Protein 2BHV (pdb70)

GO terms:
  GO:0005515 protein binding (F, IPI)

Secondary structure (DSSP, 8-state):
-GGGGEE-TT--EEEEESS-EESSS-EEEEEEE-S-EE-SSSS-EEE-TT-EEEEEEEE---TTS--EEEEEEEEE-TT--EEESS---HHHHHHHHHHHHHHHS-S-SEEEEES---EE------STHHHHHHH-SS-BHHHHHHHHHHHHHHS----EE-TT-EEEEEESSEEE-PPPBTTEEE-EEE-/--GGGGEE-TT--EEEEESS-EESSS-EEEEEEE-S-EE-SSSS-EEE-TT-EEEEEEEE---SSS--EEEEEEEEE-TT--EEESS-----THHHHHHHHHHHHHSSS-SEEEEES---EEEE----HHHHHHHT-TT-BHHHHHHHHHHHHTTSPPEEEE-TT-EEEEEESSEEE-PPPBTTEEE-EEE-/-GGGGEE-TT--EEEEESS-EESSS-EEEEEEE-S-EE-SSSS-EEE-TT-EEEEEEEE---SS---EEEEEEEEE-TT--EEESS---HHHHHHHHHHHHHHTS-S-SEEEEES---EEE--HHHHHHHHT-TT-BHHHHHHHHHHHHHHSPPPEEE-TT-EEEEEESS-EE-PPPBTTEEE-EE--/--GGGEE-TT--EEEEESS-EESSS-EEEEEEE-S-EE-SSSS-EEE-TT-EEEEEEEEEESSSSEEEEEEEEEEE-TT--EEES----HHHHHHHHHHHHHHTS-S-SEEEEES---EEE--HHHHHHHHHH-TT-BHHHHHHHHHHHHTTS---EEE-TT-EEEEEESSEEE-PPPBTTEEE-EEE-/-GGGGEE-TT--EEEEESS-EESSS-EEEEEEE-S-EE-SSSS-EEE-TT-EEEEEEEEEESSSSEEEEEEEEEEE-TT--EEESS----SHHHHHHHHHHTS-S-SEEEEES---EEEE-----HHHHHHHHT-TT-BHHHHHHHHHHHTTTS--EEEE-TT-EEEEEESSEEE-PPPBTTEEE-EEE-/-GGGGEE-TT--EEEEESS-EESSS-EEEEEEE-S-EE-SSSS-EEE-TT-EEEEEEEE--SSS---EEEEEEEEE-TT--EEESS----HHHHHHHHHHHHHHHSSS-SEEEEES---EEE--HHHHHHHT-TT-BHHHHHHHHHHHHTTSPPPEEE-TT-EEEEEESSEEE-PPPBTTEEE-EEE-

Structure (mmCIF, N/CA/C/O backbone):
data_2BHV
#
_entry.id   2BHV
#
_cell.length_a   69.735
_cell.length_b   139.411
_cell.length_c   168.442
_cell.angle_alpha   90.00
_cell.angle_beta   90.00
_cell.angle_gamma   90.00
#
_symmetry.space_group_name_H-M   'P 21 21 21'
#
loop_
_atom_site.group_PDB
_atom_site.id
_atom_site.type_symbol
_atom_site.label_atom_id
_atom_site.label_alt_id
_atom_site.label_comp_id
_atom_site.label_asym_id
_atom_site.label_entity_id
_atom_site.label_seq_id
_atom_site.pdbx_PDB_ins_code
_atom_site.Cartn_x
_atom_site.Cartn_y
_atom_site.Cartn_z
_atom_site.occupancy
_atom_site.B_iso_or_equiv
_atom_site.auth_seq_id
_atom_site.auth_comp_id
_atom_site.auth_asym_id
_atom_site.auth_atom_id
_atom_site.pdbx_PDB_model_num
ATOM 1 N N . ASN A 1 36 ? -36.534 112.682 7.329 1.00 47.51 166 ASN A N 1
ATOM 2 C CA . ASN A 1 36 ? -37.534 112.029 8.212 1.00 47.37 166 ASN A CA 1
ATOM 3 C C . ASN A 1 36 ? -36.993 110.697 8.773 1.00 47.47 166 ASN A C 1
ATOM 4 O O . ASN A 1 36 ? -36.228 110.706 9.751 1.00 47.43 166 ASN A O 1
ATOM 6 N N . LYS A 1 37 ? -37.370 109.565 8.163 1.00 47.05 167 LYS A N 1
ATOM 7 C CA . LYS A 1 37 ? -37.147 108.255 8.802 1.00 46.94 167 LYS A CA 1
ATOM 8 C C . LYS A 1 37 ? -35.661 107.919 9.045 1.00 46.98 167 LYS A C 1
ATOM 9 O O . LYS A 1 37 ? -35.296 107.479 10.140 1.00 46.98 167 LYS A O 1
ATOM 11 N N . LEU A 1 38 ? -34.816 108.154 8.037 1.00 47.02 168 LEU A N 1
ATOM 12 C CA . LEU A 1 38 ? -33.388 107.811 8.101 1.00 47.06 168 LEU A CA 1
ATOM 13 C C . LEU A 1 38 ? -32.601 108.525 9.234 1.00 47.21 168 LEU A C 1
ATOM 14 O O . LEU A 1 38 ? -31.479 108.126 9.570 1.00 47.41 168 LEU A O 1
ATOM 16 N N . LEU A 1 39 ? -33.202 109.561 9.824 1.00 47.31 169 LEU A N 1
ATOM 17 C CA . LEU A 1 39 ? -32.617 110.300 10.953 1.00 46.90 169 LEU A CA 1
ATOM 18 C C . LEU A 1 39 ? -32.593 109.451 12.224 1.00 46.75 169 LEU A C 1
ATOM 19 O O . LEU A 1 39 ? -31.890 109.762 13.179 1.00 46.94 169 LEU A O 1
ATOM 24 N N . ARG A 1 40 ? -33.368 108.375 12.236 1.00 46.47 170 ARG A N 1
ATOM 25 C CA . ARG A 1 40 ? -33.421 107.490 13.394 1.00 46.53 170 ARG A CA 1
ATOM 26 C C . ARG A 1 40 ? -33.467 106.024 12.962 1.00 46.56 170 ARG A C 1
ATOM 27 O O . ARG A 1 40 ? -34.260 105.225 13.469 1.00 46.54 170 ARG A O 1
ATOM 35 N N . THR A 1 41 ? -32.588 105.682 12.031 1.00 46.59 171 THR A N 1
ATOM 36 C CA . THR A 1 41 ? -32.529 104.339 11.492 1.00 46.65 171 THR A CA 1
ATOM 37 C C . THR A 1 41 ? -31.105 103.815 11.558 1.00 46.68 171 THR A C 1
ATOM 38 O O . THR A 1 41 ? -30.148 104.569 11.380 1.00 46.88 171 THR A O 1
ATOM 42 N N . ILE A 1 42 ? -30.972 102.523 11.827 1.00 46.50 172 ILE A N 1
ATOM 43 C CA . ILE A 1 42 ? -29.697 101.865 11.671 1.00 46.45 172 ILE A CA 1
ATOM 44 C C . ILE A 1 42 ? -29.767 101.052 10.396 1.00 46.55 172 ILE A C 1
ATOM 45 O O . ILE A 1 42 ? -30.698 100.275 10.200 1.00 46.63 172 ILE A O 1
ATOM 50 N N . THR A 1 43 ? -28.794 101.258 9.517 1.00 46.61 173 THR A N 1
ATOM 51 C CA . THR A 1 43 ? -28.750 100.555 8.249 1.00 46.75 173 THR A CA 1
ATOM 52 C C . THR A 1 43 ? -28.457 99.077 8.455 1.00 46.80 173 THR A C 1
ATOM 53 O O . THR A 1 43 ? -27.645 98.701 9.314 1.00 46.86 173 THR A O 1
ATOM 57 N N . ALA A 1 44 ? -29.118 98.244 7.661 1.00 46.73 174 ALA A N 1
ATOM 58 C CA . ALA A 1 44 ? -28.763 96.834 7.550 1.00 46.82 174 ALA A CA 1
ATOM 59 C C . ALA A 1 44 ? -27.236 96.638 7.494 1.00 46.94 174 ALA A C 1
ATOM 60 O O . ALA A 1 44 ? -26.515 97.397 6.832 1.00 46.98 174 ALA A O 1
ATOM 62 N N . ASP A 1 45 ? -26.762 95.632 8.222 1.00 47.11 175 ASP A N 1
ATOM 63 C CA . ASP A 1 45 ? -25.346 95.285 8.273 1.00 47.50 175 ASP A CA 1
ATOM 64 C C . ASP A 1 45 ? -24.427 96.384 8.822 1.00 47.51 175 ASP A C 1
ATOM 65 O O . ASP A 1 45 ? -23.222 96.400 8.525 1.00 47.76 175 ASP A O 1
ATOM 70 N N . LYS A 1 46 ? -24.979 97.299 9.618 1.00 47.12 176 LYS A N 1
ATOM 71 C CA . LYS A 1 46 ? -24.130 98.070 10.505 1.00 46.96 176 LYS A CA 1
ATOM 72 C C . LYS A 1 46 ? -23.506 97.035 11.427 1.00 46.89 176 LYS A C 1
ATOM 73 O O . LYS A 1 46 ? -24.139 96.025 11.753 1.00 46.95 176 LYS A O 1
ATOM 79 N N . MET A 1 47 ? -22.259 97.259 11.819 1.00 46.69 177 MET A N 1
ATOM 80 C CA . MET A 1 47 ? -21.596 96.340 12.713 1.00 46.31 177 MET A CA 1
ATOM 81 C C . MET A 1 47 ? -21.571 96.990 14.066 1.00 46.19 177 MET A C 1
ATOM 82 O O . MET A 1 47 ? -20.805 97.923 14.281 1.00 46.41 177 MET A O 1
ATOM 87 N N . ILE A 1 48 ? -22.426 96.521 14.971 1.00 45.98 178 ILE A N 1
ATOM 88 C CA . ILE A 1 48 ? -22.432 97.008 16.347 1.00 45.66 178 ILE A CA 1
ATOM 89 C C . ILE A 1 48 ? -21.471 96.163 17.183 1.00 45.62 178 ILE A C 1
ATOM 90 O O . ILE A 1 48 ? -21.778 95.027 17.535 1.00 45.74 178 ILE A O 1
ATOM 95 N N . PRO A 1 49 ? -20.297 96.715 17.498 1.00 45.44 179 PRO A N 1
ATOM 96 C CA . PRO A 1 49 ? -19.326 95.939 18.243 1.00 45.38 179 PRO A CA 1
ATOM 97 C C . PRO A 1 49 ? -19.715 95.816 19.719 1.00 45.18 179 PRO A C 1
ATOM 98 O O . PRO A 1 49 ? -20.110 96.794 20.352 1.00 45.08 179 PRO A O 1
ATOM 102 N N . ALA A 1 50 ? -19.616 94.608 20.249 1.00 45.20 180 ALA A N 1
ATOM 103 C CA . ALA A 1 50 ? -19.957 94.355 21.634 1.00 45.25 180 ALA A CA 1
ATOM 104 C C . ALA A 1 50 ? -19.090 93.233 22.179 1.00 45.38 180 ALA A C 1
ATOM 105 O O . ALA A 1 50 ? -18.534 92.434 21.422 1.00 45.59 180 ALA A O 1
ATOM 107 N N . PHE A 1 51 ? -18.961 93.190 23.495 1.00 45.34 181 PHE A N 1
ATOM 108 C CA . PHE A 1 51 ? -18.313 92.085 24.163 1.00 45.46 181 PHE A CA 1
ATOM 109 C C . PHE A 1 51 ? -19.288 91.397 25.106 1.00 45.51 181 PHE A C 1
ATOM 110 O O . PHE A 1 51 ? -20.186 92.046 25.649 1.00 45.45 181 PHE A O 1
ATOM 118 N N . LEU A 1 52 ? -19.111 90.085 25.289 1.00 45.50 182 LEU A N 1
ATOM 119 C CA . LEU A 1 52 ? -20.012 89.299 26.119 1.00 45.34 182 LEU A CA 1
ATOM 120 C C . LEU A 1 52 ? -19.656 89.408 27.579 1.00 45.49 182 LEU A C 1
ATOM 121 O O . LEU A 1 52 ? -18.501 89.199 27.950 1.00 45.51 182 LEU A O 1
ATOM 126 N N . ILE A 1 53 ? -20.658 89.732 28.400 1.00 45.66 183 ILE A N 1
ATOM 127 C CA . ILE A 1 53 ? -20.514 89.778 29.855 1.00 45.75 183 ILE A CA 1
ATOM 128 C C . ILE A 1 53 ? -20.777 88.393 30.419 1.00 45.78 183 ILE A C 1
ATOM 129 O O . ILE A 1 53 ? -20.201 88.008 31.420 1.00 46.14 183 ILE A O 1
ATOM 134 N N . THR A 1 54 ? -21.634 87.646 29.741 1.00 45.95 184 THR A N 1
ATOM 135 C CA . THR A 1 54 ? -22.069 86.318 30.159 1.00 46.04 184 THR A CA 1
ATOM 136 C C . THR A 1 54 ? -21.561 85.291 29.160 1.00 46.11 184 THR A C 1
ATOM 137 O O . THR A 1 54 ? -21.561 85.565 27.973 1.00 46.30 184 THR A O 1
ATOM 141 N N . PRO A 1 55 ? -21.111 84.111 29.629 1.00 46.10 185 PRO A N 1
ATOM 142 C CA . PRO A 1 55 ? -20.676 83.084 28.679 1.00 46.14 185 PRO A CA 1
ATOM 143 C C . PRO A 1 55 ? -21.846 82.384 27.981 1.00 46.29 185 PRO A C 1
ATOM 144 O O . PRO A 1 55 ? -22.984 82.456 28.442 1.00 46.27 185 PRO A O 1
ATOM 148 N N . ILE A 1 56 ? -21.547 81.729 26.866 1.00 46.59 186 ILE A N 1
ATOM 149 C CA . ILE A 1 56 ? -22.492 80.877 26.151 1.00 46.87 186 ILE A CA 1
ATOM 150 C C . ILE A 1 56 ? -21.972 79.438 26.140 1.00 47.38 186 ILE A C 1
ATOM 151 O O . ILE A 1 56 ? -21.028 79.127 25.393 1.00 47.24 186 ILE A O 1
ATOM 156 N N . SER A 1 57 ? -22.576 78.569 26.962 1.00 47.95 187 SER A N 1
ATOM 157 C CA . SER A 1 57 ? -22.231 77.126 26.976 1.00 48.72 187 SER A CA 1
ATOM 158 C C . SER A 1 57 ? -23.069 76.317 25.960 1.00 48.94 187 SER A C 1
ATOM 159 O O . SER A 1 57 ? -24.222 76.660 25.698 1.00 49.25 187 SER A O 1
ATOM 162 N N . SER A 1 58 ? -22.493 75.250 25.398 1.00 49.15 188 SER A N 1
ATOM 163 C CA . SER A 1 58 ? -23.174 74.492 24.317 1.00 49.03 188 SER A CA 1
ATOM 164 C C . SER A 1 58 ? -24.132 73.386 24.802 1.00 49.08 188 SER A C 1
ATOM 165 O O . SER A 1 58 ? -24.898 72.849 23.991 1.00 49.22 188 SER A O 1
ATOM 168 N N . GLN A 1 59 ? -24.091 73.035 26.093 1.00 48.70 189 GLN A N 1
ATOM 169 C CA . GLN A 1 59 ? -25.141 72.174 26.634 1.00 48.73 189 GLN A CA 1
ATOM 170 C C . GLN A 1 59 ? -26.354 73.049 26.975 1.00 48.53 189 GLN A C 1
ATOM 171 O O . GLN A 1 59 ? -27.319 73.111 26.210 1.00 48.46 189 GLN A O 1
ATOM 177 N N . ILE A 1 60 ? -26.283 73.717 28.125 1.00 48.52 190 ILE A N 1
ATOM 178 C CA . ILE A 1 60 ? -27.257 74.736 28.550 1.00 48.42 190 ILE A CA 1
ATOM 179 C C . ILE A 1 60 ? -27.691 75.645 27.379 1.00 48.18 190 ILE A C 1
ATOM 180 O O . ILE A 1 60 ? -26.840 76.188 26.664 1.00 48.26 190 ILE A O 1
ATOM 185 N N . ALA A 1 61 ? -29.007 75.762 27.172 1.00 47.64 191 ALA A N 1
ATOM 186 C CA . ALA A 1 61 ? -29.587 76.869 26.420 1.00 47.15 191 ALA A CA 1
ATOM 187 C C . ALA A 1 61 ? -29.995 77.910 27.464 1.00 47.01 191 ALA A C 1
ATOM 188 O O . ALA A 1 61 ? -30.615 77.558 28.453 1.00 47.27 191 ALA A O 1
ATOM 190 N N . GLY A 1 62 ? -29.637 79.179 27.273 1.00 46.85 192 GLY A N 1
ATOM 191 C CA . GLY A 1 62 ? -29.887 80.183 28.306 1.00 46.47 192 GLY A CA 1
ATOM 192 C C . GLY A 1 62 ? -29.895 81.621 27.840 1.00 46.46 192 GLY A C 1
ATOM 193 O O . GLY A 1 62 ? -30.270 81.911 26.706 1.00 46.54 192 GLY A O 1
ATOM 194 N N . LYS A 1 63 ? -29.467 82.518 28.732 1.00 46.41 193 LYS A N 1
ATOM 195 C CA . LYS A 1 63 ? -29.452 83.969 28.496 1.00 46.32 193 LYS A CA 1
ATOM 196 C C . LYS A 1 63 ? -28.022 84.527 28.339 1.00 46.34 193 LYS A C 1
ATOM 197 O O . LYS A 1 63 ? -27.078 84.052 28.973 1.00 46.54 193 LYS A O 1
ATOM 203 N N . VAL A 1 64 ? -27.874 85.539 27.490 1.00 46.28 194 VAL A N 1
ATOM 204 C CA . VAL A 1 64 ? -26.576 86.175 27.272 1.00 46.20 194 VAL A CA 1
ATOM 205 C C . VAL A 1 64 ? -26.703 87.682 27.354 1.00 46.26 194 VAL A C 1
ATOM 206 O O . VAL A 1 64 ? -27.687 88.253 26.879 1.00 46.28 194 VAL A O 1
ATOM 210 N N . ILE A 1 65 ? -25.710 88.322 27.969 1.00 46.18 195 ILE A N 1
ATOM 211 C CA . ILE A 1 65 ? -25.667 89.771 28.034 1.00 45.91 195 ILE A CA 1
ATOM 212 C C . ILE A 1 65 ? -24.383 90.273 27.379 1.00 45.81 195 ILE A C 1
ATOM 213 O O . ILE A 1 65 ? -23.288 89.843 27.725 1.00 45.88 195 ILE A O 1
ATOM 218 N N . ALA A 1 66 ? -24.529 91.174 26.416 1.00 45.66 196 ALA A N 1
ATOM 219 C CA . ALA A 1 66 ? -23.384 91.830 25.801 1.00 45.41 196 ALA A CA 1
ATOM 220 C C . ALA A 1 66 ? -23.402 93.335 26.097 1.00 45.51 196 ALA A C 1
ATOM 221 O O . ALA A 1 66 ? -24.433 93.910 26.466 1.00 45.36 196 ALA A O 1
ATOM 223 N N . GLN A 1 67 ? -22.251 93.973 25.928 1.00 45.57 197 GLN A N 1
ATOM 224 C CA . GLN A 1 67 ? -22.153 95.400 26.115 1.00 45.43 197 GLN A CA 1
ATOM 225 C C . GLN A 1 67 ? -21.597 96.106 24.889 1.00 45.35 197 GLN A C 1
ATOM 226 O O . GLN A 1 67 ? -20.551 95.755 24.393 1.00 45.45 197 GLN A O 1
ATOM 232 N N . VAL A 1 68 ? -22.311 97.120 24.417 1.00 45.48 198 VAL A N 1
ATOM 233 C CA . VAL A 1 68 ? -21.950 97.826 23.191 1.00 45.50 198 VAL A CA 1
ATOM 234 C C . VAL A 1 68 ? -20.695 98.660 23.413 1.00 45.55 198 VAL A C 1
ATOM 235 O O . VAL A 1 68 ? -20.569 99.340 24.427 1.00 45.63 198 VAL A O 1
ATOM 239 N N . GLU A 1 69 ? -19.771 98.610 22.459 1.00 45.63 199 GLU A N 1
ATOM 240 C CA . GLU A 1 69 ? -18.438 99.184 22.665 1.00 45.73 199 GLU A CA 1
ATOM 241 C C . GLU A 1 69 ? -18.257 100.632 22.228 1.00 45.95 199 GLU A C 1
ATOM 242 O O . GLU A 1 69 ? -17.265 101.255 22.582 1.00 46.28 199 GLU A O 1
ATOM 248 N N . SER A 1 70 ? -19.208 101.167 21.471 1.00 46.19 200 SER A N 1
ATOM 249 C CA . SER A 1 70 ? -19.128 102.546 20.978 1.00 46.47 200 SER A CA 1
ATOM 250 C C . SER A 1 70 ? -20.487 103.037 20.516 1.00 46.54 200 SER A C 1
ATOM 251 O O . SER A 1 70 ? -21.364 102.231 20.197 1.00 46.54 200 SER A O 1
ATOM 254 N N . ASP A 1 71 ? -20.656 104.358 20.475 1.00 46.56 201 ASP A N 1
ATOM 255 C CA . ASP A 1 71 ? -21.911 104.960 20.039 1.00 46.64 201 ASP A CA 1
ATOM 256 C C . ASP A 1 71 ? -22.311 104.499 18.643 1.00 46.60 201 ASP A C 1
ATOM 257 O O . ASP A 1 71 ? -21.479 104.436 17.739 1.00 46.57 201 ASP A O 1
ATOM 262 N N . ILE A 1 72 ? -23.589 104.175 18.484 1.00 46.47 202 ILE A N 1
ATOM 263 C CA . ILE A 1 72 ? -24.123 103.807 17.188 1.00 46.61 202 ILE A CA 1
ATOM 264 C C . ILE A 1 72 ? -25.019 104.934 16.669 1.00 46.72 202 ILE A C 1
ATOM 265 O O . ILE A 1 72 ? -26.052 105.234 17.248 1.00 46.76 202 ILE A O 1
ATOM 270 N N . PHE A 1 73 ? -24.590 105.557 15.578 1.00 46.76 203 PHE A N 1
ATOM 271 C CA . PHE A 1 73 ? -25.270 106.712 15.025 1.00 46.80 203 PHE A CA 1
ATOM 272 C C . PHE A 1 73 ? -26.291 106.285 13.996 1.00 46.88 203 PHE A C 1
ATOM 273 O O . PHE A 1 73 ? -26.104 105.283 13.319 1.00 47.12 203 PHE A O 1
ATOM 281 N N . ALA A 1 74 ? -27.370 107.049 13.874 1.00 46.87 204 ALA A N 1
ATOM 282 C CA . ALA A 1 74 ? -28.349 106.822 12.813 1.00 46.97 204 ALA A CA 1
ATOM 283 C C . ALA A 1 74 ? -27.736 107.121 11.451 1.00 46.97 204 ALA A C 1
ATOM 284 O O . ALA A 1 74 ? -26.903 108.014 11.319 1.00 47.13 204 ALA A O 1
ATOM 286 N N . HIS A 1 75 ? -28.162 106.373 10.441 1.00 47.10 205 HIS A N 1
ATOM 287 C CA . HIS A 1 75 ? -27.597 106.464 9.089 1.00 47.30 205 HIS A CA 1
ATOM 288 C C . HIS A 1 75 ? -27.396 107.893 8.590 1.00 47.49 205 HIS A C 1
ATOM 289 O O . HIS A 1 75 ? -26.451 108.173 7.845 1.00 47.45 205 HIS A O 1
ATOM 296 N N . MET A 1 76 ? -28.294 108.783 9.006 1.00 47.73 206 MET A N 1
ATOM 297 C CA . MET A 1 76 ? -28.271 110.179 8.603 1.00 48.22 206 MET A CA 1
ATOM 298 C C . MET A 1 76 ? -28.488 111.024 9.854 1.00 48.07 206 MET A C 1
ATOM 299 O O . MET A 1 76 ? -29.260 110.637 10.742 1.00 48.26 206 MET A O 1
ATOM 304 N N . GLY A 1 77 ? -27.799 112.166 9.928 1.00 47.96 207 GLY A N 1
ATOM 305 C CA . GLY A 1 77 ? -27.868 113.038 11.098 1.00 47.67 207 GLY A CA 1
ATOM 306 C C . GLY A 1 77 ? -26.899 112.613 12.186 1.00 47.73 207 GLY A C 1
ATOM 307 O O . GLY A 1 77 ? -25.985 111.830 11.937 1.00 47.71 207 GLY A O 1
ATOM 308 N N . LYS A 1 78 ? -27.116 113.119 13.400 1.00 47.86 208 LYS A N 1
ATOM 309 C CA . LYS A 1 78 ? -26.172 112.953 14.499 1.00 47.73 208 LYS A CA 1
ATOM 310 C C . LYS A 1 78 ? -26.763 112.299 15.740 1.00 47.56 208 LYS A C 1
ATOM 311 O O . LYS A 1 78 ? -26.146 112.316 16.804 1.00 47.84 208 LYS A O 1
ATOM 317 N N . ALA A 1 79 ? -27.949 111.716 15.602 1.00 47.20 209 ALA A N 1
ATOM 318 C CA . ALA A 1 79 ? -28.576 110.999 16.701 1.00 46.91 209 ALA A CA 1
ATOM 319 C C . ALA A 1 79 ? -27.786 109.746 17.076 1.00 46.91 209 ALA A C 1
ATOM 320 O O . ALA A 1 79 ? -27.477 108.912 16.225 1.00 47.05 209 ALA A O 1
ATOM 322 N N . VAL A 1 80 ? -27.449 109.615 18.348 1.00 46.72 210 VAL A N 1
ATOM 323 C CA . VAL A 1 80 ? -26.904 108.356 18.843 1.00 46.51 210 VAL A CA 1
ATOM 324 C C . VAL A 1 80 ? -28.061 107.439 19.248 1.00 46.55 210 VAL A C 1
ATOM 325 O O . VAL A 1 80 ? -28.699 107.651 20.281 1.00 46.80 210 VAL A O 1
ATOM 329 N N . LEU A 1 81 ? -28.334 106.436 18.420 1.00 46.47 211 LEU A N 1
ATOM 330 C CA . LEU A 1 81 ? -29.450 105.513 18.658 1.00 46.46 211 LEU A CA 1
ATOM 331 C C . LEU A 1 81 ? -29.110 104.439 19.688 1.00 46.44 211 LEU A C 1
ATOM 332 O O . LEU A 1 81 ? -29.924 104.154 20.564 1.00 46.43 211 LEU A O 1
ATOM 337 N N . ILE A 1 82 ? -27.929 103.828 19.572 1.00 46.45 212 ILE A N 1
ATOM 338 C CA . ILE A 1 82 ? -27.427 102.939 20.62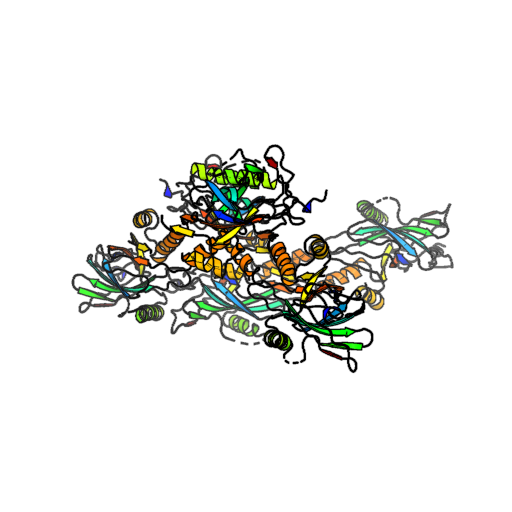7 1.00 46.52 212 ILE A CA 1
ATOM 339 C C . ILE A 1 82 ? -26.149 103.513 21.229 1.00 46.60 212 ILE A C 1
ATOM 340 O O . ILE A 1 82 ? -25.098 103.488 20.584 1.00 46.51 212 ILE A O 1
ATOM 345 N N . PRO A 1 83 ? -26.250 104.064 22.459 1.00 46.68 213 PRO A N 1
ATOM 346 C CA . PRO A 1 83 ? -25.121 104.671 23.170 1.00 46.51 213 PRO A CA 1
ATOM 347 C C . PRO A 1 83 ? -24.100 103.638 23.605 1.00 46.35 213 PRO A C 1
ATOM 348 O O . PRO A 1 83 ? -24.464 102.522 23.979 1.00 46.50 213 PRO A O 1
ATOM 352 N N . LYS A 1 84 ? -22.829 104.014 23.530 1.00 46.20 214 LYS A N 1
ATOM 353 C CA . LYS A 1 84 ? -21.749 103.230 24.098 1.00 46.01 214 LYS A CA 1
ATOM 354 C C . LYS A 1 84 ? -22.098 102.819 25.520 1.00 45.98 214 LYS A C 1
ATOM 355 O O . LYS A 1 84 ? -22.583 103.628 26.314 1.00 46.10 214 LYS A O 1
ATOM 361 N N . GLY A 1 85 ? -21.871 101.550 25.830 1.00 45.91 215 GLY A N 1
ATOM 362 C CA . GLY A 1 85 ? -22.090 101.050 27.173 1.00 45.72 215 GLY A CA 1
ATOM 363 C C . GLY A 1 85 ? -23.458 100.453 27.394 1.00 45.76 215 GLY A C 1
ATOM 364 O O . GLY A 1 85 ? -23.741 99.949 28.482 1.00 45.78 215 GLY A O 1
ATOM 365 N N . SER A 1 86 ? -24.319 100.494 26.376 1.00 45.89 216 SER A N 1
ATOM 366 C CA . SER A 1 86 ? -25.627 99.821 26.476 1.00 45.98 216 SER A CA 1
ATOM 367 C C . SER A 1 86 ? -25.470 98.309 26.653 1.00 46.02 216 SER A C 1
ATOM 368 O O . SER A 1 86 ? -24.557 97.680 26.101 1.00 45.87 216 SER A O 1
ATOM 371 N N . LYS A 1 87 ? -26.360 97.732 27.442 1.00 46.01 217 LYS A N 1
ATOM 372 C CA . LYS A 1 87 ? -26.422 96.299 27.568 1.00 45.97 217 LYS A CA 1
ATOM 373 C C . LYS A 1 87 ? -27.348 95.766 26.480 1.00 45.99 217 LYS A C 1
ATOM 374 O O . LYS A 1 87 ? -28.387 96.365 26.207 1.00 45.93 217 LYS A O 1
ATOM 380 N N . VAL A 1 88 ? -26.957 94.664 25.839 1.00 45.95 218 VAL A N 1
ATOM 381 C CA . VAL A 1 88 ? -27.852 93.947 24.925 1.00 45.74 218 VAL A CA 1
ATOM 382 C C . VAL A 1 88 ? -28.199 92.613 25.540 1.00 45.72 218 VAL A C 1
ATOM 383 O O . VAL A 1 88 ? -27.311 91.840 25.901 1.00 45.83 218 VAL A O 1
ATOM 387 N N . ILE A 1 89 ? -29.486 92.344 25.674 1.00 45.76 219 ILE A N 1
ATOM 388 C CA . ILE A 1 89 ? -29.924 91.097 26.284 1.00 45.91 219 ILE A CA 1
ATOM 389 C C . ILE A 1 89 ? -30.424 90.153 25.205 1.00 46.00 219 ILE A C 1
ATOM 390 O O . ILE A 1 89 ? -31.293 90.511 24.402 1.00 46.03 219 ILE A O 1
ATOM 395 N N . GLY A 1 90 ? -29.854 88.951 25.187 1.00 46.07 220 GLY A N 1
ATOM 396 C CA . GLY A 1 90 ? -30.235 87.915 24.237 1.00 46.03 220 GLY A CA 1
ATOM 397 C C . GLY A 1 90 ? -30.522 86.564 24.877 1.00 45.99 220 GLY A C 1
ATOM 398 O O . GLY A 1 90 ? -30.193 86.332 26.039 1.00 45.75 220 GLY A O 1
ATOM 399 N N . TYR A 1 91 ? -31.143 85.674 24.104 1.00 46.00 221 TYR A N 1
ATOM 400 C CA . TYR A 1 91 ? -31.411 84.319 24.537 1.00 45.95 221 TYR A CA 1
ATOM 401 C C . TYR A 1 91 ? -30.873 83.397 23.484 1.00 46.04 221 TYR A C 1
ATOM 402 O O . TYR A 1 91 ? -31.033 83.650 22.307 1.00 46.06 221 TYR A O 1
ATOM 411 N N . TYR A 1 92 ? -30.207 82.340 23.915 1.00 46.27 222 TYR A N 1
ATOM 412 C CA . TYR A 1 92 ? -29.496 81.470 23.003 1.00 46.61 222 TYR A CA 1
ATOM 413 C C . TYR A 1 92 ? -29.854 80.011 23.228 1.00 47.09 222 TYR A C 1
ATOM 414 O O . TYR A 1 92 ? -30.176 79.609 24.354 1.00 47.05 222 TYR A O 1
ATOM 423 N N . SER A 1 93 ? -29.784 79.222 22.153 1.00 47.54 223 SER A N 1
ATOM 424 C CA . SER A 1 93 ? -29.880 77.771 22.245 1.00 48.32 223 SER A CA 1
ATOM 425 C C . SER A 1 93 ? -28.909 77.102 21.279 1.00 48.99 223 SER A C 1
ATOM 426 O O . SER A 1 93 ? -28.562 77.664 20.236 1.00 48.93 223 SER A O 1
ATOM 429 N N . ASN A 1 94 ? -28.472 75.901 21.644 1.00 50.06 224 ASN A N 1
ATOM 430 C CA . ASN A 1 94 ? -27.686 75.075 20.760 1.00 51.30 224 ASN A CA 1
ATOM 431 C C . ASN A 1 94 ? -28.593 74.009 20.174 1.00 52.96 224 ASN A C 1
ATOM 432 O O . ASN A 1 94 ? -29.281 73.305 20.898 1.00 52.88 224 ASN A O 1
ATOM 437 N N . ASN A 1 95 ? -28.679 73.988 18.844 1.00 56.21 225 ASN A N 1
ATOM 438 C CA . ASN A 1 95 ? -29.511 73.035 18.103 1.00 58.76 225 ASN A CA 1
ATOM 439 C C . ASN A 1 95 ? -28.611 71.966 17.473 1.00 60.32 225 ASN A C 1
ATOM 440 O O . ASN A 1 95 ? -28.401 71.932 16.251 1.00 60.95 225 ASN A O 1
ATOM 445 N N . ASN A 1 96 ? -28.069 71.103 18.322 1.00 61.99 226 ASN A N 1
ATOM 446 C CA . ASN A 1 96 ? -27.187 70.030 17.872 1.00 63.69 226 ASN A CA 1
ATOM 447 C C . ASN A 1 96 ? -27.855 68.978 16.951 1.00 64.49 226 ASN A C 1
ATOM 448 O O . ASN A 1 96 ? -28.360 67.953 17.431 1.00 64.76 226 ASN A O 1
ATOM 453 N N . LYS A 1 97 ? -27.878 69.248 15.638 1.00 65.61 227 LYS A N 1
ATOM 454 C CA . LYS A 1 97 ? -27.924 68.172 14.612 1.00 66.54 227 LYS A CA 1
ATOM 455 C C . LYS A 1 97 ? -26.524 67.550 14.669 1.00 66.94 227 LYS A C 1
ATOM 456 O O . LYS A 1 97 ? -25.640 67.877 13.852 1.00 66.69 227 LYS A O 1
ATOM 462 N N . MET A 1 98 ? -26.347 66.661 15.655 1.00 67.50 228 MET A N 1
ATOM 463 C CA . MET A 1 98 ? -25.035 66.429 16.298 1.00 67.88 228 MET A CA 1
ATOM 464 C C . MET A 1 98 ? -23.912 65.853 15.412 1.00 67.01 228 MET A C 1
ATOM 465 O O . MET A 1 98 ? -24.167 65.233 14.359 1.00 66.71 228 MET A O 1
ATOM 470 N N . GLY A 1 99 ? -22.675 66.080 15.862 1.00 66.15 229 GLY A N 1
ATOM 471 C CA . GLY A 1 99 ? -21.534 66.219 14.961 1.00 64.84 229 GLY A CA 1
ATOM 472 C C . GLY A 1 99 ? -21.392 67.709 14.686 1.00 63.68 229 GLY A C 1
ATOM 473 O O . GLY A 1 99 ? -20.479 68.366 15.213 1.00 63.60 229 GLY A O 1
ATOM 474 N N . GLU A 1 100 ? -22.326 68.239 13.888 1.00 62.24 230 GLU A N 1
ATOM 475 C CA . GLU A 1 100 ? -22.426 69.677 13.628 1.00 60.74 230 GLU A CA 1
ATOM 476 C C . GLU A 1 100 ? -22.912 70.480 14.839 1.00 59.48 230 GLU A C 1
ATOM 477 O O . GLU A 1 100 ? -23.660 69.979 15.688 1.00 59.57 230 GLU A O 1
ATOM 483 N N . TYR A 1 101 ? -22.475 71.737 14.885 1.00 57.50 231 TYR A N 1
ATOM 484 C CA . TYR A 1 101 ? -22.799 72.672 15.950 1.00 55.32 231 TYR A CA 1
ATOM 485 C C . TYR A 1 101 ? -23.710 73.756 15.362 1.00 54.02 231 TYR A C 1
ATOM 486 O O . TYR A 1 101 ? -23.502 74.215 14.230 1.00 53.63 231 TYR A O 1
ATOM 495 N N . ARG A 1 102 ? -24.736 74.136 16.118 1.00 52.00 232 ARG A N 1
ATOM 496 C CA . ARG A 1 102 ? -25.611 75.227 15.721 1.00 50.28 232 ARG A CA 1
ATOM 497 C C . ARG A 1 102 ? -26.023 76.061 16.915 1.00 49.49 232 ARG A C 1
ATOM 498 O O . ARG A 1 102 ? -26.602 75.535 17.868 1.00 49.36 232 ARG A O 1
ATOM 506 N N . LEU A 1 103 ? -25.730 77.363 16.846 1.00 48.49 233 LEU A N 1
ATOM 507 C CA . LEU A 1 103 ? -26.034 78.308 17.925 1.00 47.66 233 LEU A CA 1
ATOM 508 C C . LEU A 1 103 ? -26.947 79.368 17.380 1.00 47.40 233 LEU A C 1
ATOM 509 O O . LEU A 1 103 ? -26.626 79.988 16.350 1.00 47.71 233 LEU A O 1
ATOM 514 N N . ASP A 1 104 ? -28.071 79.596 18.052 1.00 46.83 234 ASP A N 1
ATOM 515 C CA . ASP A 1 104 ? -28.926 80.703 17.676 1.00 46.84 234 ASP A CA 1
ATOM 516 C C . ASP A 1 104 ? -29.015 81.688 18.809 1.00 46.68 234 ASP A C 1
ATOM 517 O O . ASP A 1 104 ? -29.282 81.302 19.934 1.00 46.94 234 ASP A O 1
ATOM 522 N N . ILE A 1 105 ? -28.779 82.964 18.517 1.00 46.36 235 ILE A N 1
ATOM 523 C CA . ILE A 1 105 ? -28.947 84.007 19.509 1.00 45.84 235 ILE A CA 1
ATOM 524 C C . ILE A 1 105 ? -30.016 84.978 19.016 1.00 45.81 235 ILE A C 1
ATOM 525 O O . ILE A 1 105 ? -29.882 85.568 17.953 1.00 46.00 235 ILE A O 1
ATOM 530 N N . VAL A 1 106 ? -31.089 85.115 19.781 1.00 45.74 236 VAL A N 1
ATOM 531 C CA . VAL A 1 106 ? -32.078 86.148 19.522 1.00 45.72 236 VAL A CA 1
ATOM 532 C C . VAL A 1 106 ? -31.821 87.320 20.447 1.00 45.64 236 VAL A C 1
ATOM 533 O O . VAL A 1 106 ? -32.033 87.225 21.643 1.00 45.68 236 VAL A O 1
ATOM 537 N N . TRP A 1 107 ? -31.345 88.421 19.894 1.00 45.68 237 TRP A N 1
ATOM 538 C CA . TRP A 1 107 ? -31.178 89.618 20.684 1.00 45.93 237 TRP A CA 1
ATOM 539 C C . TRP A 1 107 ? -32.541 90.281 20.863 1.00 46.05 237 TRP A C 1
ATOM 540 O O . TRP A 1 107 ? -33.154 90.729 19.894 1.00 46.20 237 TRP A O 1
ATOM 551 N N . SER A 1 108 ? -33.021 90.328 22.103 1.00 46.20 238 SER A N 1
ATOM 552 C CA . SER A 1 108 ? -34.399 90.727 22.357 1.00 46.46 238 SER A CA 1
ATOM 553 C C . SER A 1 108 ? -34.546 92.178 22.785 1.00 46.58 238 SER A C 1
ATOM 554 O O . SER A 1 108 ? -35.456 92.855 22.328 1.00 46.87 238 SER A O 1
ATOM 557 N N . ARG A 1 109 ? -33.674 92.661 23.669 1.00 46.60 239 ARG A N 1
ATOM 558 C CA . ARG A 1 109 ? -33.708 94.085 24.011 1.00 46.56 239 ARG A CA 1
ATOM 559 C C . ARG A 1 109 ? -32.372 94.714 24.356 1.00 46.40 239 ARG A C 1
ATOM 560 O O . ARG A 1 109 ? -31.439 94.029 24.770 1.00 46.38 239 ARG A O 1
ATOM 568 N N . ILE A 1 110 ? -32.303 96.027 24.145 1.00 46.31 240 ILE A N 1
ATOM 569 C CA . ILE A 1 110 ? -31.132 96.840 24.457 1.00 46.33 240 ILE A CA 1
ATOM 570 C C . ILE A 1 110 ? -31.506 97.816 25.569 1.00 46.43 240 ILE A C 1
ATOM 571 O O . ILE A 1 110 ? -32.523 98.496 25.473 1.00 46.74 240 ILE A O 1
ATOM 576 N N . ILE A 1 111 ? -30.693 97.874 26.623 1.00 46.41 241 ILE A N 1
ATOM 577 C CA . ILE A 1 111 ? -30.900 98.835 27.703 1.00 46.45 241 ILE A CA 1
ATOM 578 C C . ILE A 1 111 ? -29.785 99.878 27.697 1.00 46.50 241 ILE A C 1
ATOM 579 O O . ILE A 1 111 ? -28.616 99.546 27.923 1.00 46.61 241 ILE A O 1
ATOM 584 N N . THR A 1 112 ? -30.141 101.134 27.421 1.00 46.42 242 THR A N 1
ATOM 585 C CA . THR A 1 112 ? -29.141 102.197 27.379 1.00 46.61 242 THR A CA 1
ATOM 586 C C . THR A 1 112 ? -28.665 102.529 28.797 1.00 46.75 242 THR A C 1
ATOM 587 O O . THR A 1 112 ? -29.346 102.219 29.779 1.00 46.66 242 THR A O 1
ATOM 591 N N . PRO A 1 113 ? -27.485 103.154 28.913 1.00 46.91 243 PRO A N 1
ATOM 592 C CA . PRO A 1 113 ? -26.953 103.480 30.226 1.00 47.06 243 PRO A CA 1
ATOM 593 C C . PRO A 1 113 ? -27.895 104.388 31.041 1.00 47.30 243 PRO A C 1
ATOM 594 O O . PRO A 1 113 ? -27.888 104.347 32.290 1.00 47.32 243 PRO A O 1
ATOM 598 N N . HIS A 1 114 ? -28.688 105.205 30.353 1.00 47.33 244 HIS A N 1
ATOM 599 C CA . HIS A 1 114 ? -29.669 106.029 31.050 1.00 47.52 244 HIS A CA 1
ATOM 600 C C . HIS A 1 114 ? -30.909 105.242 31.430 1.00 47.50 244 HIS A C 1
ATOM 601 O O . HIS A 1 114 ? -31.701 105.701 32.245 1.00 47.72 244 HIS A O 1
ATOM 608 N N . GLY A 1 115 ? -31.068 104.059 30.841 1.00 47.44 245 GLY A N 1
ATOM 609 C CA . GLY A 1 115 ? -32.125 103.139 31.234 1.00 47.17 245 GLY A CA 1
ATOM 610 C C . GLY A 1 115 ? -33.346 103.152 30.344 1.00 47.14 245 GLY A C 1
ATOM 611 O O . GLY A 1 115 ? -34.415 102.725 30.768 1.00 47.22 245 GLY A O 1
ATOM 612 N N . ILE A 1 116 ? -33.208 103.641 29.114 1.00 47.09 246 ILE A N 1
ATOM 613 C CA . ILE A 1 116 ? -34.303 103.495 28.151 1.00 47.22 246 ILE A CA 1
ATOM 614 C C . ILE A 1 116 ? -34.246 102.093 27.553 1.00 46.97 246 ILE A C 1
ATOM 615 O O . ILE A 1 116 ? -33.175 101.626 27.164 1.00 46.79 246 ILE A O 1
ATOM 620 N N . ASN A 1 117 ? -35.394 101.415 27.525 1.00 46.87 247 ASN A N 1
ATOM 621 C CA . ASN A 1 117 ? -35.481 100.081 26.952 1.00 46.79 247 ASN A CA 1
ATOM 622 C C . ASN A 1 117 ? -35.857 100.077 25.482 1.00 46.66 247 ASN A C 1
ATOM 623 O O . ASN A 1 117 ? -36.902 100.597 25.100 1.00 46.90 247 ASN A O 1
ATOM 628 N N . ILE A 1 118 ? -34.998 99.493 24.659 1.00 46.39 248 ILE A N 1
ATOM 629 C CA . ILE A 1 118 ? -35.307 99.303 23.255 1.00 46.27 248 ILE A CA 1
ATOM 630 C C . ILE A 1 118 ? -35.701 97.850 23.011 1.00 46.45 248 ILE A C 1
ATOM 631 O O . ILE A 1 118 ? -34.868 96.954 23.147 1.00 46.49 248 ILE A O 1
ATOM 636 N N . MET A 1 119 ? -36.974 97.622 22.676 1.00 46.46 249 MET A N 1
ATOM 637 C CA . MET A 1 119 ? -37.452 96.283 22.308 1.00 46.67 249 MET A CA 1
ATOM 638 C C . MET A 1 119 ? -37.078 95.880 20.894 1.00 46.56 249 MET A C 1
ATOM 639 O O . MET A 1 119 ? -37.215 96.667 19.956 1.00 46.64 249 MET A O 1
ATOM 644 N N . LEU A 1 120 ? -36.607 94.646 20.755 1.00 46.43 250 LEU A N 1
ATOM 645 C CA . LEU A 1 120 ? -36.318 94.056 19.456 1.00 46.36 250 LEU A CA 1
ATOM 646 C C . LEU A 1 120 ? -37.245 92.862 19.226 1.00 46.52 250 LEU A C 1
ATOM 647 O O . LEU A 1 120 ? -37.799 92.701 18.137 1.00 46.79 250 LEU A O 1
ATOM 652 N N . THR A 1 121 ? -37.412 92.035 20.258 1.00 46.65 251 THR A N 1
ATOM 653 C CA . THR A 1 121 ? -38.347 90.912 20.241 1.00 46.82 251 THR A CA 1
ATOM 654 C C . THR A 1 121 ? -38.842 90.653 21.671 1.00 47.06 251 THR A C 1
ATOM 655 O O . THR A 1 121 ? -38.039 90.495 22.593 1.00 47.25 251 THR A O 1
ATOM 659 N N . ASN A 1 122 ? -40.164 90.599 21.842 1.00 47.22 252 ASN A N 1
ATOM 660 C CA . ASN A 1 122 ? -40.816 90.456 23.164 1.00 47.43 252 ASN A CA 1
ATOM 661 C C . ASN A 1 122 ? -40.703 89.079 23.859 1.00 47.58 252 ASN A C 1
ATOM 662 O O . ASN A 1 122 ? -39.798 88.296 23.584 1.00 47.32 252 ASN A O 1
ATOM 667 N N . ALA A 1 123 ? -41.729 88.771 24.673 1.00 48.51 253 ALA A N 1
ATOM 668 C CA . ALA A 1 123 ? -41.756 87.656 25.673 1.00 48.95 253 ALA A CA 1
ATOM 669 C C . ALA A 1 123 ? -40.404 86.999 25.987 1.00 49.02 253 ALA A C 1
ATOM 670 O O . ALA A 1 123 ? -40.150 86.608 27.127 1.00 49.12 253 ALA A O 1
ATOM 672 N N . TYR A 1 131 ? -36.776 77.835 28.092 1.00 50.61 261 TYR A N 1
ATOM 673 C CA . TYR A 1 131 ? -35.615 78.524 27.545 1.00 50.90 261 TYR A CA 1
ATOM 674 C C . TYR A 1 131 ? -35.347 78.118 26.092 1.00 50.94 261 TYR A C 1
ATOM 675 O O . TYR A 1 131 ? -35.269 78.974 25.201 1.00 51.00 261 TYR A O 1
ATOM 684 N N . ASN A 1 132 ? -35.205 76.809 25.863 1.00 50.90 262 ASN A N 1
ATOM 685 C CA . ASN A 1 132 ? -34.907 76.257 24.534 1.00 50.58 262 ASN A CA 1
ATOM 686 C C . ASN A 1 132 ? -36.111 76.380 23.610 1.00 49.92 262 ASN A C 1
ATOM 687 O O . ASN A 1 132 ? -35.989 76.756 22.429 1.00 49.90 262 ASN A O 1
ATOM 692 N N . GLY A 1 133 ? -37.272 76.044 24.166 1.00 49.09 263 GLY A N 1
ATOM 693 C CA . GLY A 1 133 ? -38.548 76.326 23.545 1.00 48.00 263 GLY A CA 1
ATOM 694 C C . GLY A 1 133 ? -38.657 77.802 23.236 1.00 47.27 263 GLY A C 1
ATOM 695 O O . GLY A 1 133 ? -38.932 78.167 22.098 1.00 47.69 263 GLY A O 1
ATOM 696 N N . LEU A 1 134 ? -38.412 78.652 24.236 1.00 46.09 264 LEU A N 1
ATOM 697 C CA . LEU A 1 134 ? -38.555 80.103 24.065 1.00 45.09 264 LEU A CA 1
ATOM 698 C C . LEU A 1 134 ? -37.788 80.668 22.867 1.00 44.28 264 LEU A C 1
ATOM 699 O O . LEU A 1 134 ? -38.326 81.485 22.126 1.00 44.21 264 LEU A O 1
ATOM 704 N N . VAL A 1 135 ? -36.538 80.244 22.689 1.00 43.28 265 VAL A N 1
ATOM 705 C CA . VAL A 1 135 ? -35.754 80.650 21.519 1.00 42.41 265 VAL A CA 1
ATOM 706 C C . VAL A 1 135 ? -36.412 80.161 20.237 1.00 41.65 265 VAL A C 1
ATOM 707 O O . VAL A 1 135 ? -36.449 80.871 19.247 1.00 40.87 265 VAL A O 1
ATOM 711 N N . GLY A 1 136 ? -36.943 78.942 20.282 1.00 41.53 266 GLY A N 1
ATOM 712 C CA . GLY A 1 136 ? -37.676 78.369 19.162 1.00 41.42 266 GLY A CA 1
ATOM 713 C C . GLY A 1 136 ? -38.844 79.229 18.727 1.00 41.48 266 GLY A C 1
ATOM 714 O O . GLY A 1 136 ? -38.991 79.535 17.540 1.00 41.86 266 GLY A O 1
ATOM 715 N N . GLU A 1 137 ? -39.673 79.632 19.691 1.00 41.35 267 GLU A N 1
ATOM 716 C CA . GLU A 1 137 ? -40.878 80.417 19.405 1.00 41.01 267 GLU A CA 1
ATOM 717 C C . GLU A 1 137 ? -40.537 81.839 19.002 1.00 40.43 267 GLU A C 1
ATOM 718 O O . GLU A 1 137 ? -41.265 82.451 18.231 1.00 40.51 267 GLU A O 1
ATOM 724 N N . LEU A 1 138 ? -39.433 82.367 19.516 1.00 39.93 268 LEU A N 1
ATOM 725 C CA . LEU A 1 138 ? -39.027 83.711 19.150 1.00 39.37 268 LEU A CA 1
ATOM 726 C C . LEU A 1 138 ? -38.637 83.711 17.681 1.00 39.46 268 LEU A C 1
ATOM 727 O O . LEU A 1 138 ? -39.029 84.605 16.924 1.00 39.10 268 LEU A O 1
ATOM 732 N N . ILE A 1 139 ? -37.897 82.671 17.293 1.00 39.58 269 ILE A N 1
ATOM 733 C CA . ILE A 1 139 ? -37.485 82.443 15.916 1.00 39.82 269 ILE A CA 1
ATOM 734 C C . ILE A 1 139 ? -38.685 82.240 15.007 1.00 40.50 269 ILE A C 1
ATOM 735 O O . ILE A 1 139 ? -38.733 82.786 13.902 1.00 40.61 269 ILE A O 1
ATOM 740 N N . GLU A 1 140 ? -39.651 81.462 15.480 1.00 41.34 270 GLU A N 1
ATOM 741 C CA . GLU A 1 140 ? -40.899 81.247 14.750 1.00 42.26 270 GLU A CA 1
ATOM 742 C C . GLU A 1 140 ? -41.754 82.520 14.625 1.00 42.83 270 GLU A C 1
ATOM 743 O O . GLU A 1 140 ? -42.318 82.787 13.565 1.00 42.86 270 GLU A O 1
ATOM 749 N N . ARG A 1 141 ? -41.852 83.287 15.710 1.00 43.73 271 ARG A N 1
ATOM 750 C CA . ARG A 1 141 ? -42.545 84.576 15.682 1.00 44.56 271 ARG A CA 1
ATOM 751 C C . ARG A 1 141 ? -41.879 85.465 14.644 1.00 44.30 271 ARG A C 1
ATOM 752 O O . ARG A 1 141 ? -42.541 85.984 13.744 1.00 44.15 271 ARG A O 1
ATOM 760 N N . ASN A 1 142 ? -40.560 85.610 14.771 1.00 44.23 272 ASN A N 1
ATOM 761 C CA . ASN A 1 142 ? -39.768 86.424 13.862 1.00 44.20 272 ASN A CA 1
ATOM 762 C C . ASN A 1 142 ? -40.039 86.084 12.413 1.00 44.23 272 ASN A C 1
ATOM 763 O O . ASN A 1 142 ? -40.174 86.981 11.579 1.00 44.33 272 ASN A O 1
ATOM 768 N N . PHE A 1 143 ? -40.124 84.785 12.130 1.00 44.27 273 PHE A N 1
ATOM 769 C CA . PHE A 1 143 ? -40.331 84.270 10.783 1.00 44.22 273 PHE A CA 1
ATOM 770 C C . PHE A 1 143 ? -41.758 84.492 10.279 1.00 44.38 273 PHE A C 1
ATOM 771 O O . PHE A 1 143 ? -41.984 84.721 9.097 1.00 44.21 273 PHE A O 1
ATOM 779 N N . GLN A 1 144 ? -42.710 84.426 11.197 1.00 45.01 274 GLN A N 1
ATOM 780 C CA . GLN A 1 144 ? -44.124 84.584 10.886 1.00 45.68 274 GLN A CA 1
ATOM 781 C C . GLN A 1 144 ? -44.483 86.012 10.467 1.00 45.94 274 GLN A C 1
ATOM 782 O O . GLN A 1 144 ? -45.474 86.231 9.770 1.00 46.06 274 GLN A O 1
ATOM 788 N N . ARG A 1 145 ? -43.686 86.977 10.903 1.00 46.34 275 ARG A N 1
ATOM 789 C CA . ARG A 1 145 ? -44.010 88.380 10.696 1.00 46.92 275 ARG A CA 1
ATOM 790 C C . ARG A 1 145 ? -43.111 89.033 9.668 1.00 46.87 275 ARG A C 1
ATOM 791 O O . ARG A 1 145 ? -43.559 89.893 8.916 1.00 46.88 275 ARG A O 1
ATOM 799 N N . TYR A 1 146 ? -41.841 88.632 9.650 1.00 46.86 276 TYR A N 1
ATOM 800 C CA . TYR A 1 146 ? -40.844 89.271 8.796 1.00 46.80 276 TYR A CA 1
ATOM 801 C C . TYR A 1 146 ? -40.272 88.324 7.751 1.00 46.64 276 TYR A C 1
ATOM 802 O O . TYR A 1 146 ? -39.483 88.727 6.894 1.00 46.51 276 TYR A O 1
ATOM 811 N N . GLY A 1 147 ? -40.673 87.061 7.831 1.00 46.44 277 GLY A N 1
ATOM 812 C CA . GLY A 1 147 ? -40.155 86.042 6.951 1.00 46.36 277 GLY A CA 1
ATOM 813 C C . GLY A 1 147 ? -38.702 85.732 7.209 1.00 46.41 277 GLY A C 1
ATOM 814 O O . GLY A 1 147 ? -38.088 85.007 6.436 1.00 46.56 277 GLY A O 1
ATOM 815 N N . VAL A 1 148 ? -38.148 86.276 8.295 1.00 46.98 278 VAL A N 1
ATOM 816 C CA . VAL A 1 148 ? -36.753 86.000 8.660 1.00 46.79 278 VAL A CA 1
ATOM 817 C C . VAL A 1 148 ? -36.684 85.375 10.054 1.00 46.61 278 VAL A C 1
ATOM 818 O O . VAL A 1 148 ? -37.395 85.816 10.959 1.00 46.68 278 VAL A O 1
ATOM 822 N N . PRO A 1 149 ? -35.839 84.336 10.235 1.00 46.45 279 PRO A N 1
ATOM 823 C CA . PRO A 1 149 ? -35.706 83.700 11.559 1.00 46.33 279 PRO A CA 1
ATOM 824 C C . PRO A 1 149 ? -35.044 84.584 12.612 1.00 46.18 279 PRO A C 1
ATOM 825 O O . PRO A 1 149 ? -35.484 84.610 13.757 1.00 46.20 279 PRO A O 1
ATOM 829 N N . LEU A 1 150 ? -33.997 85.302 12.225 1.00 45.94 280 LEU A N 1
ATOM 830 C CA . LEU A 1 150 ? -33.294 86.167 13.154 1.00 45.94 280 LEU A CA 1
ATOM 831 C C . LEU A 1 150 ? -33.228 87.572 12.594 1.00 45.99 280 LEU A C 1
ATOM 832 O O . LEU A 1 150 ? -32.957 87.744 11.408 1.00 46.21 280 LEU A O 1
ATOM 837 N N . LEU A 1 151 ? -33.468 88.571 13.438 1.00 45.80 281 LEU A N 1
ATOM 838 C CA . LEU A 1 151 ? -33.476 89.949 12.973 1.00 45.89 281 LEU A CA 1
ATOM 839 C C . LEU A 1 151 ? -32.099 90.574 13.089 1.00 45.99 281 LEU A C 1
ATOM 840 O O . LEU A 1 151 ? -31.827 91.585 12.453 1.00 46.24 281 LEU A O 1
ATOM 845 N N . LEU A 1 152 ? -31.235 89.958 13.902 1.00 45.97 282 LEU A N 1
ATOM 846 C CA . LEU A 1 152 ? -29.879 90.442 14.165 1.00 45.50 282 LEU A CA 1
ATOM 847 C C . LEU A 1 152 ? -28.919 89.264 14.145 1.00 45.56 282 LEU A C 1
ATOM 848 O O . LEU A 1 152 ? -29.106 88.285 14.862 1.00 45.69 282 LEU A O 1
ATOM 853 N N . SER A 1 153 ? -27.889 89.357 13.323 1.00 45.58 283 SER A N 1
ATOM 854 C CA . SER A 1 153 ? -26.889 88.318 13.247 1.00 45.70 283 SER A CA 1
ATOM 855 C C . SER A 1 153 ? -25.832 88.587 14.288 1.00 45.86 283 SER A C 1
ATOM 856 O O . SER A 1 153 ? -25.676 89.724 14.735 1.00 46.08 283 SER A O 1
ATOM 859 N N . THR A 1 154 ? -25.098 87.538 14.670 1.00 45.83 284 THR A N 1
ATOM 860 C CA . THR A 1 154 ? -24.003 87.664 15.621 1.00 45.47 284 THR A CA 1
ATOM 861 C C . THR A 1 154 ? -22.735 87.177 14.989 1.00 45.39 284 THR A C 1
ATOM 862 O O . THR A 1 154 ? -22.588 86.001 14.737 1.00 45.32 284 THR A O 1
ATOM 866 N N . LEU A 1 155 ? -21.821 88.111 14.742 1.00 45.63 285 LEU A N 1
ATOM 867 C CA . LEU A 1 155 ? -20.571 87.854 14.019 1.00 45.54 285 LEU A CA 1
ATOM 868 C C . LEU A 1 155 ? -19.361 87.926 14.936 1.00 45.56 285 LEU A C 1
ATOM 869 O O . LEU A 1 155 ? -19.438 88.524 16.009 1.00 45.61 285 LEU A O 1
ATOM 874 N N . THR A 1 156 ? -18.243 87.331 14.513 1.00 45.61 286 THR A N 1
ATOM 875 C CA . THR A 1 156 ? -17.023 87.328 15.323 1.00 45.87 286 THR A CA 1
ATOM 876 C C . THR A 1 156 ? -16.366 88.665 15.324 1.00 46.18 286 THR A C 1
ATOM 877 O O . THR A 1 156 ? -16.243 89.318 14.267 1.00 46.08 286 THR A O 1
ATOM 881 N N . ASN A 1 157 ? -15.890 89.052 16.503 1.00 46.09 287 ASN A N 1
ATOM 882 C CA . ASN A 1 157 ? -14.854 90.049 16.583 1.00 46.02 287 ASN A CA 1
ATOM 883 C C . ASN A 1 157 ? -13.725 89.550 17.473 1.00 46.16 287 ASN A C 1
ATOM 884 O O . ASN A 1 157 ? -13.016 90.335 18.091 1.00 46.35 287 ASN A O 1
ATOM 889 N N . GLY A 1 158 ? -13.552 88.230 17.497 1.00 46.17 288 GLY A N 1
ATOM 890 C CA . GLY A 1 158 ? -12.590 87.574 18.366 1.00 45.92 288 GLY A CA 1
ATOM 891 C C . GLY A 1 158 ? -13.302 86.863 19.495 1.00 45.94 288 GLY A C 1
ATOM 892 O O . GLY A 1 158 ? -13.459 87.419 20.591 1.00 46.01 288 GLY A O 1
ATOM 893 N N . LEU A 1 159 ? -13.749 85.640 19.222 1.00 45.97 289 LEU A N 1
ATOM 894 C CA . LEU A 1 159 ? -14.382 84.806 20.236 1.00 46.14 289 LEU A CA 1
ATOM 895 C C . LEU A 1 159 ? -13.333 84.028 21.022 1.00 46.25 289 LEU A C 1
ATOM 896 O O . LEU A 1 159 ? -12.382 83.494 20.443 1.00 46.24 289 LEU A O 1
ATOM 901 N N . LEU A 1 160 ? -13.510 83.979 22.342 1.00 46.35 290 LEU A N 1
ATOM 902 C CA . LEU A 1 160 ? -12.722 83.099 23.183 1.00 46.71 290 LEU A CA 1
ATOM 903 C C . LEU A 1 160 ? -13.429 81.761 23.312 1.00 46.89 290 LEU A C 1
ATOM 904 O O . LEU A 1 160 ? -14.394 81.626 24.076 1.00 46.83 290 LEU A O 1
ATOM 909 N N . ILE A 1 161 ? -12.952 80.779 22.545 1.00 47.06 291 ILE A N 1
ATOM 910 C CA . ILE A 1 161 ? -13.666 79.512 22.408 1.00 47.26 291 ILE A CA 1
ATOM 911 C C . ILE A 1 161 ? -12.936 78.365 23.080 1.00 47.70 291 ILE A C 1
ATOM 912 O O . ILE A 1 161 ? -11.827 78.023 22.689 1.00 47.73 291 ILE A O 1
ATOM 917 N N . GLY A 1 162 ? -13.571 77.780 24.092 1.00 48.37 292 GLY A N 1
ATOM 918 C CA . GLY A 1 162 ? -13.083 76.562 24.727 1.00 49.23 292 GLY A CA 1
ATOM 919 C C . GLY A 1 162 ? -13.855 75.355 24.226 1.00 50.08 292 GLY A C 1
ATOM 920 O O . GLY A 1 162 ? -15.086 75.406 24.127 1.00 50.00 292 GLY A O 1
ATOM 921 N N . ILE A 1 163 ? -13.146 74.274 23.891 1.00 51.26 293 ILE A N 1
ATOM 922 C CA . ILE A 1 163 ? -13.798 73.058 23.381 1.00 52.54 293 ILE A CA 1
ATOM 923 C C . ILE A 1 163 ? -13.222 71.797 24.010 1.00 53.95 293 ILE A C 1
ATOM 924 O O . ILE A 1 163 ? -12.313 71.188 23.444 1.00 54.32 293 ILE A O 1
ATOM 929 N N . THR A 1 164 ? -13.743 71.396 25.168 1.00 55.44 294 THR A N 1
ATOM 930 C CA . THR A 1 164 ? -13.370 70.104 25.745 1.00 57.00 294 THR A CA 1
ATOM 931 C C . THR A 1 164 ? -14.181 68.995 25.056 1.00 57.67 294 THR A C 1
ATOM 932 O O . THR A 1 164 ? -15.132 69.290 24.313 1.00 57.75 294 THR A O 1
ATOM 936 N N . SER A 1 165 ? -13.794 67.735 25.283 1.00 58.61 295 SER A N 1
ATOM 937 C CA . SER A 1 165 ? -14.355 66.590 24.527 1.00 59.50 295 SER A CA 1
ATOM 938 C C . SER A 1 165 ? -15.382 65.772 25.325 1.00 59.93 295 SER A C 1
ATOM 939 O O . SER A 1 165 ? -15.456 65.899 26.556 1.00 60.01 295 SER A O 1
ATOM 941 N N . ALA A 1 166 ? -16.169 64.952 24.608 1.00 60.32 296 ALA A N 1
ATOM 942 C CA . ALA A 1 166 ? -17.134 63.983 25.202 1.00 60.49 296 ALA A CA 1
ATOM 943 C C . ALA A 1 166 ? -17.906 64.497 26.433 1.00 60.45 296 ALA A C 1
ATOM 944 O O . ALA A 1 166 ? -17.721 64.013 27.555 1.00 60.20 296 ALA A O 1
ATOM 946 N N . PHE A 1 180 ? -10.513 47.210 22.108 1.00 51.86 310 PHE A N 1
ATOM 947 C CA . PHE A 1 180 ? -9.853 47.721 23.388 1.00 51.76 310 PHE A CA 1
ATOM 948 C C . PHE A 1 180 ? -10.845 47.652 24.549 1.00 51.58 310 PHE A C 1
ATOM 949 O O . PHE A 1 180 ? -11.251 48.697 25.092 1.00 51.98 310 PHE A O 1
ATOM 951 N N . GLY A 1 181 ? -11.236 46.428 24.914 1.00 51.03 311 GLY A N 1
ATOM 952 C CA . GLY A 1 181 ? -12.190 46.188 26.010 1.00 50.49 311 GLY A CA 1
ATOM 953 C C . GLY A 1 181 ? -13.638 46.562 25.695 1.00 50.11 311 GLY A C 1
ATOM 954 O O . GLY A 1 181 ? -14.555 45.743 25.891 1.00 50.09 311 GLY A O 1
ATOM 955 N N . ASP A 1 182 ? -13.841 47.805 25.228 1.00 49.59 312 ASP A N 1
ATOM 956 C CA . ASP A 1 182 ? -15.176 48.299 24.883 1.00 48.85 312 ASP A CA 1
ATOM 957 C C . ASP A 1 182 ? -15.555 47.903 23.446 1.00 48.10 312 ASP A C 1
ATOM 958 O O . ASP A 1 182 ? -16.137 46.804 23.262 1.00 48.36 312 ASP A O 1
ATOM 963 N N . TYR A 1 183 ? -15.195 48.762 22.454 1.00 46.61 313 TYR A N 1
ATOM 964 C CA . TYR A 1 183 ? -15.369 48.489 21.000 1.00 44.84 313 TYR A CA 1
ATOM 965 C C . TYR A 1 183 ? -15.605 47.011 20.638 1.00 43.97 313 TYR A C 1
ATOM 966 O O . TYR A 1 183 ? -16.578 46.684 19.965 1.00 44.00 313 TYR A O 1
ATOM 968 N N . LEU A 1 184 ? -14.722 46.133 21.117 1.00 42.56 314 LEU A N 1
ATOM 969 C CA . LEU A 1 184 ? -14.779 44.687 20.869 1.00 41.62 314 LEU A CA 1
ATOM 970 C C . LEU A 1 184 ? -16.144 43.994 21.011 1.00 41.02 314 LEU A C 1
ATOM 971 O O . LEU A 1 184 ? -16.388 42.989 20.345 1.00 41.32 314 LEU A O 1
ATOM 976 N N . LEU A 1 185 ? -17.023 44.501 21.869 1.00 40.15 315 LEU A N 1
ATOM 977 C CA . LEU A 1 185 ? -18.246 43.751 22.188 1.00 39.41 315 LEU A CA 1
ATOM 978 C C . LEU A 1 185 ? -19.294 43.785 21.079 1.00 39.15 315 LEU A C 1
ATOM 979 O O . LEU A 1 185 ? -20.036 42.817 20.899 1.00 39.10 315 LEU A O 1
ATOM 984 N N . MET A 1 186 ? -19.350 44.886 20.329 1.00 38.87 316 MET A N 1
ATOM 985 C CA . MET A 1 186 ? -20.242 44.940 19.164 1.00 38.71 316 MET A CA 1
ATOM 986 C C . MET A 1 186 ? -19.816 43.833 18.152 1.00 38.44 316 MET A C 1
ATOM 987 O O . MET A 1 186 ? -20.646 43.007 17.694 1.00 38.44 316 MET A O 1
ATOM 992 N N . GLN A 1 187 ? -18.512 43.866 17.838 1.00 37.85 317 GLN A N 1
ATOM 993 C CA . GLN A 1 187 ? -17.920 42.988 16.843 1.00 36.89 317 GLN A CA 1
ATOM 994 C C . GLN A 1 187 ? -18.426 41.583 16.992 1.00 36.71 317 GLN A C 1
ATOM 995 O O . GLN A 1 187 ? -18.832 40.965 16.019 1.00 37.06 317 GLN A O 1
ATOM 1001 N N . LEU A 1 188 ? -18.405 41.080 18.221 1.00 36.68 318 LEU A N 1
ATOM 1002 C CA . LEU A 1 188 ? -18.941 39.744 18.516 1.00 36.45 318 LEU A CA 1
ATOM 1003 C C . LEU A 1 188 ? -20.472 39.718 18.377 1.00 36.34 318 LEU A C 1
ATOM 1004 O O . LEU A 1 188 ? -21.082 38.732 17.930 1.00 36.25 318 LEU A O 1
ATOM 1009 N N . MET A 1 189 ? -21.082 40.871 19.068 1.00 36.66 319 MET A N 1
ATOM 1010 C CA . MET A 1 189 ? -22.557 40.873 19.116 1.00 36.55 319 MET A CA 1
ATOM 1011 C C . MET A 1 189 ? -23.181 40.801 17.717 1.00 36.65 319 MET A C 1
ATOM 1012 O O . MET A 1 189 ? -23.934 39.820 17.374 1.00 36.46 319 MET A O 1
ATOM 1017 N N . ARG A 1 190 ? -22.866 41.849 16.921 1.00 36.68 320 ARG A N 1
ATOM 1018 C CA . ARG A 1 190 ? -23.552 42.052 15.650 1.00 36.90 320 ARG A CA 1
ATOM 1019 C C . ARG A 1 190 ? -22.639 42.718 14.605 1.00 36.36 320 ARG A C 1
ATOM 1020 O O . ARG A 1 190 ? -22.998 43.749 13.997 1.00 36.23 320 ARG A O 1
ATOM 1028 N N . GLN A 1 191 ? -21.453 42.140 14.413 1.00 35.70 321 GLN A N 1
ATOM 1029 C CA . GLN A 1 191 ? -20.570 42.531 13.301 1.00 35.19 321 GLN A CA 1
ATOM 1030 C C . GLN A 1 191 ? -19.709 41.342 12.871 1.00 34.41 321 GLN A C 1
ATOM 1031 O O . GLN A 1 191 ? -18.727 41.513 12.137 1.00 34.23 321 GLN A O 1
ATOM 1037 N N . SER A 1 192 ? -20.093 40.139 13.324 1.00 33.80 322 SER A N 1
ATOM 1038 C CA . SER A 1 192 ? -19.215 38.975 13.217 1.00 33.47 322 SER A CA 1
ATOM 1039 C C . SER A 1 192 ? -18.374 38.952 11.931 1.00 33.46 322 SER A C 1
ATOM 1040 O O . SER A 1 192 ? -17.190 39.290 11.970 1.00 33.64 322 SER A O 1
ATOM 1043 N N . GLY A 1 193 ? -18.979 38.585 10.801 1.00 33.19 323 GLY A N 1
ATOM 1044 C CA . GLY A 1 193 ? -18.235 38.460 9.547 1.00 33.16 323 GLY A CA 1
ATOM 1045 C C . GLY A 1 193 ? -18.194 39.734 8.732 1.00 33.40 323 GLY A C 1
ATOM 1046 O O . GLY A 1 193 ? -18.910 39.844 7.726 1.00 33.64 323 GLY A O 1
ATOM 1047 N N . MET A 1 194 ? -17.346 40.690 9.161 1.00 33.59 324 MET A N 1
ATOM 1048 C CA . MET A 1 194 ? -17.262 42.033 8.554 1.00 33.51 324 MET A CA 1
ATOM 1049 C C . MET A 1 194 ? -15.832 42.524 8.328 1.00 33.87 324 MET A C 1
ATOM 1050 O O . MET A 1 194 ? -14.891 42.168 9.094 1.00 33.92 324 MET A O 1
ATOM 1055 N N . GLY A 1 195 ? -15.681 43.363 7.271 1.00 34.52 325 GLY A N 1
ATOM 1056 C CA . GLY A 1 195 ? -14.368 43.894 6.900 1.00 35.46 325 GLY A CA 1
ATOM 1057 C C . GLY A 1 195 ? -13.790 44.808 7.974 1.00 35.97 325 GLY A C 1
ATOM 1058 O O . GLY A 1 195 ? -14.543 45.497 8.720 1.00 35.97 325 GLY A O 1
ATOM 1059 N N . ILE A 1 196 ? -12.452 44.826 8.053 1.00 36.66 326 ILE A N 1
ATOM 1060 C CA . ILE A 1 196 ? -11.792 45.550 9.136 1.00 37.38 326 ILE A CA 1
ATOM 1061 C C . ILE A 1 196 ? -11.642 47.039 8.870 1.00 38.12 326 ILE A C 1
ATOM 1062 O O . ILE A 1 196 ? -11.492 47.819 9.802 1.00 38.60 326 ILE A O 1
ATOM 1067 N N . ASN A 1 197 ? -11.701 47.444 7.609 1.00 38.92 327 ASN A N 1
ATOM 1068 C CA . ASN A 1 197 ? -11.889 48.862 7.309 1.00 39.57 327 ASN A CA 1
ATOM 1069 C C . ASN A 1 197 ? -13.308 49.210 7.691 1.00 39.95 327 ASN A C 1
ATOM 1070 O O . ASN A 1 197 ? -13.585 50.295 8.173 1.00 39.84 327 ASN A O 1
ATOM 1075 N N . GLN A 1 198 ? -14.194 48.239 7.483 1.00 40.76 328 GLN A N 1
ATOM 1076 C CA . GLN A 1 198 ? -15.626 48.402 7.648 1.00 41.48 328 GLN A CA 1
ATOM 1077 C C . GLN A 1 198 ? -16.008 48.608 9.107 1.00 41.77 328 GLN A C 1
ATOM 1078 O O . GLN A 1 198 ? -16.974 49.309 9.400 1.00 41.97 328 GLN A O 1
ATOM 1084 N N . VAL A 1 199 ? -15.255 47.997 10.020 1.00 42.02 329 VAL A N 1
ATOM 1085 C CA . VAL A 1 199 ? -15.510 48.160 11.453 1.00 42.16 329 VAL A CA 1
ATOM 1086 C C . VAL A 1 199 ? -14.833 49.407 12.029 1.00 42.50 329 VAL A C 1
ATOM 1087 O O . VAL A 1 199 ? -15.410 50.091 12.873 1.00 42.75 329 VAL A O 1
ATOM 1091 N N . VAL A 1 200 ? -13.613 49.701 11.575 1.00 42.80 330 VAL A N 1
ATOM 1092 C CA . VAL A 1 200 ? -12.870 50.854 12.086 1.00 42.93 330 VAL A CA 1
ATOM 1093 C C . VAL A 1 200 ? -13.500 52.152 11.606 1.00 43.37 330 VAL A C 1
ATOM 1094 O O . VAL A 1 200 ? -13.614 53.101 12.376 1.00 43.59 330 VAL A O 1
ATOM 1098 N N . ASN A 1 201 ? -13.911 52.192 10.340 1.00 43.94 331 ASN A N 1
ATOM 1099 C CA . ASN A 1 201 ? -14.596 53.371 9.797 1.00 44.59 331 ASN A CA 1
ATOM 1100 C C . ASN A 1 201 ? -15.911 53.643 10.522 1.00 45.15 331 ASN A C 1
ATOM 1101 O O . ASN A 1 201 ? -16.208 54.794 10.870 1.00 44.83 331 ASN A O 1
ATOM 1106 N N . GLN A 1 202 ? -16.673 52.571 10.769 1.00 46.23 332 GLN A N 1
ATOM 1107 C CA . GLN A 1 202 ? -17.933 52.648 11.520 1.00 47.07 332 GLN A CA 1
ATOM 1108 C C . GLN A 1 202 ? -17.760 53.161 12.959 1.00 47.69 332 GLN A C 1
ATOM 1109 O O . GLN A 1 202 ? -18.454 54.106 13.370 1.00 48.18 332 GLN A O 1
ATOM 1115 N N . ILE A 1 203 ? -16.842 52.552 13.713 1.00 48.05 333 ILE A N 1
ATOM 1116 C CA . ILE A 1 203 ? -16.485 53.070 15.037 1.00 48.34 333 ILE A CA 1
ATOM 1117 C C . ILE A 1 203 ? -16.114 54.568 14.962 1.00 48.90 333 ILE A C 1
ATOM 1118 O O . ILE A 1 203 ? -16.634 55.379 15.734 1.00 49.20 333 ILE A O 1
ATOM 1123 N N . LEU A 1 204 ? -15.243 54.931 14.020 1.00 49.42 334 LEU A N 1
ATOM 1124 C CA . LEU A 1 204 ? -14.784 56.320 13.883 1.00 49.95 334 LEU A CA 1
ATOM 1125 C C . LEU A 1 204 ? -15.905 57.305 13.532 1.00 50.47 334 LEU A C 1
ATOM 1126 O O . LEU A 1 204 ? -16.006 58.379 14.146 1.00 50.32 334 LEU A O 1
ATOM 1131 N N . ARG A 1 205 ? -16.736 56.941 12.545 1.00 51.05 335 ARG A N 1
ATOM 1132 C CA . ARG A 1 205 ? -17.903 57.751 12.184 1.00 51.42 335 ARG A CA 1
ATOM 1133 C C . ARG A 1 205 ? -18.816 57.957 13.389 1.00 52.06 335 ARG A C 1
ATOM 1134 O O . ARG A 1 205 ? -19.142 59.101 13.733 1.00 52.04 335 ARG A O 1
ATOM 1142 N N . ASP A 1 206 ? -19.193 56.854 14.046 1.00 52.70 336 ASP A N 1
ATOM 1143 C CA . ASP A 1 206 ? -19.910 56.921 15.321 1.00 53.27 336 ASP A CA 1
ATOM 1144 C C . ASP A 1 206 ? -19.277 57.890 16.304 1.00 53.65 336 ASP A C 1
ATOM 1145 O O . ASP A 1 206 ? -19.980 58.485 17.107 1.00 53.90 336 ASP A O 1
ATOM 1150 N N . LYS A 1 207 ? -17.953 58.049 16.242 1.00 54.16 337 LYS A N 1
ATOM 1151 C CA . LYS A 1 207 ? -17.246 58.955 17.155 1.00 54.56 337 LYS A CA 1
ATOM 1152 C C . LYS A 1 207 ? -17.616 60.434 16.963 1.00 54.83 337 LYS A C 1
ATOM 1153 O O . LYS A 1 207 ? -17.854 61.142 17.942 1.00 54.65 337 LYS A O 1
ATOM 1159 N N . SER A 1 208 ? -17.686 60.904 15.722 1.00 55.13 338 SER A N 1
ATOM 1160 C CA . SER A 1 208 ? -18.121 62.289 15.507 1.00 55.68 338 SER A CA 1
ATOM 1161 C C . SER A 1 208 ? -19.640 62.479 15.712 1.00 55.88 338 SER A C 1
ATOM 1162 O O . SER A 1 208 ? -20.134 63.608 15.701 1.00 56.03 338 SER A O 1
ATOM 1165 N N . LYS A 1 209 ? -20.364 61.375 15.912 1.00 56.15 339 LYS A N 1
ATOM 1166 C CA . LYS A 1 209 ? -21.822 61.426 16.119 1.00 56.33 339 LYS A CA 1
ATOM 1167 C C . LYS A 1 209 ? -22.202 62.303 17.320 1.00 56.23 339 LYS A C 1
ATOM 1168 O O . LYS A 1 209 ? -23.027 63.211 17.189 1.00 56.36 339 LYS A O 1
ATOM 1174 N N . ILE A 1 210 ? -21.605 62.039 18.479 1.00 55.89 340 ILE A N 1
ATOM 1175 C CA . ILE A 1 210 ? -21.755 62.953 19.610 1.00 55.81 340 ILE A CA 1
ATOM 1176 C C . ILE A 1 210 ? -20.863 64.197 19.378 1.00 55.38 340 ILE A C 1
ATOM 1177 O O . ILE A 1 210 ? -19.822 64.105 18.722 1.00 55.41 340 ILE A O 1
ATOM 1182 N N . ALA A 1 211 ? -21.306 65.356 19.876 1.00 54.76 341 ALA A N 1
ATOM 1183 C CA . ALA A 1 211 ? -20.616 66.637 19.635 1.00 54.00 341 ALA A CA 1
ATOM 1184 C C . ALA A 1 211 ? -19.861 67.068 20.878 1.00 53.29 341 ALA A C 1
ATOM 1185 O O . ALA A 1 211 ? -20.220 66.644 21.973 1.00 53.18 341 ALA A O 1
ATOM 1187 N N . PRO A 1 212 ? -18.813 67.912 20.720 1.00 52.80 342 PRO A N 1
ATOM 1188 C CA . PRO A 1 212 ? -18.081 68.326 21.921 1.00 52.23 342 PRO A CA 1
ATOM 1189 C C . PRO A 1 212 ? -18.794 69.461 22.624 1.00 51.52 342 PRO A C 1
ATOM 1190 O O . PRO A 1 212 ? -19.639 70.134 22.035 1.00 51.63 342 PRO A O 1
ATOM 1194 N N . ILE A 1 213 ? -18.472 69.656 23.887 1.00 50.75 343 ILE A N 1
ATOM 1195 C CA . ILE A 1 213 ? -18.943 70.820 24.586 1.00 50.12 343 ILE A CA 1
ATOM 1196 C C . ILE A 1 213 ? -18.172 72.012 24.034 1.00 49.50 343 ILE A C 1
ATOM 1197 O O . ILE A 1 213 ? -16.949 71.984 23.922 1.00 49.58 343 ILE A O 1
ATOM 1202 N N . VAL A 1 214 ? -18.905 73.036 23.641 1.00 48.70 344 VAL A N 1
ATOM 1203 C CA . VAL A 1 214 ? -18.312 74.263 23.173 1.00 47.99 344 VAL A CA 1
ATOM 1204 C C . VAL A 1 214 ? -18.763 75.412 24.063 1.00 47.71 344 VAL A C 1
ATOM 1205 O O . VAL A 1 214 ? -19.957 75.644 24.253 1.00 47.48 344 VAL A O 1
ATOM 1209 N N . VAL A 1 215 ? -17.793 76.132 24.607 1.00 47.19 345 VAL A N 1
ATOM 1210 C CA . VAL A 1 215 ? -18.097 77.305 25.385 1.00 46.98 345 VAL A CA 1
ATOM 1211 C C . VAL A 1 215 ? -17.521 78.521 24.682 1.00 46.89 345 VAL A C 1
ATOM 1212 O O . VAL A 1 215 ? -16.394 78.480 24.192 1.00 46.92 345 VAL A O 1
ATOM 1216 N N . ILE A 1 216 ? -18.326 79.580 24.604 1.00 46.65 346 ILE A N 1
ATOM 1217 C CA . ILE A 1 216 ? -17.845 80.875 24.189 1.00 46.38 346 ILE A CA 1
ATOM 1218 C C . ILE A 1 216 ? -17.746 81.735 25.452 1.00 46.55 346 ILE A C 1
ATOM 1219 O O . ILE A 1 216 ? -18.764 82.153 26.008 1.00 46.68 346 ILE A O 1
ATOM 1224 N N . ARG A 1 217 ? -16.519 81.951 25.930 1.00 46.55 347 ARG A N 1
ATOM 1225 C CA . ARG A 1 217 ? -16.284 82.604 27.223 1.00 46.53 347 ARG A CA 1
ATOM 1226 C C . ARG A 1 217 ? -16.727 84.059 27.240 1.00 46.31 347 ARG A C 1
ATOM 1227 O O . ARG A 1 217 ? -16.725 84.740 26.222 1.00 46.28 347 ARG A O 1
ATOM 1235 N N . GLU A 1 218 ? -17.091 84.543 28.411 1.00 46.17 348 GLU A N 1
ATOM 1236 C CA . GLU A 1 218 ? -17.311 85.965 28.585 1.00 46.22 348 GLU A CA 1
ATOM 1237 C C . GLU A 1 218 ? -16.026 86.725 28.231 1.00 45.98 348 GLU A C 1
ATOM 1238 O O . GLU A 1 218 ? -14.930 86.216 28.420 1.00 46.20 348 GLU A O 1
ATOM 1244 N N . GLY A 1 219 ? -16.168 87.934 27.710 1.00 45.79 349 GLY A N 1
ATOM 1245 C CA . GLY A 1 219 ? -15.030 88.688 27.215 1.00 45.66 349 GLY A CA 1
ATOM 1246 C C . GLY A 1 219 ? -14.848 88.493 25.721 1.00 45.78 349 GLY A C 1
ATOM 1247 O O . GLY A 1 219 ? -14.072 89.208 25.073 1.00 45.85 349 GLY A O 1
ATOM 1248 N N . SER A 1 220 ? -15.559 87.513 25.167 1.00 45.68 350 SER A N 1
ATOM 1249 C CA . SER A 1 220 ? -15.559 87.301 23.743 1.00 45.44 350 SER A CA 1
ATOM 1250 C C . SER A 1 220 ? -16.076 88.549 23.078 1.00 45.41 350 SER A C 1
ATOM 1251 O O . SER A 1 220 ? -16.995 89.193 23.577 1.00 45.18 350 SER A O 1
ATOM 1254 N N . ARG A 1 221 ? -15.474 88.878 21.944 1.00 45.57 351 ARG A N 1
ATOM 1255 C CA . ARG A 1 221 ? -15.792 90.082 21.211 1.00 45.46 351 ARG A CA 1
ATOM 1256 C C . ARG A 1 221 ? -16.620 89.747 19.982 1.00 45.51 351 ARG A C 1
ATOM 1257 O O . ARG A 1 221 ? -16.331 88.802 19.255 1.00 45.58 351 ARG A O 1
ATOM 1265 N N . VAL A 1 222 ? -17.639 90.554 19.732 1.00 45.78 352 VAL A N 1
ATOM 1266 C CA . VAL A 1 222 ? -18.679 90.203 18.782 1.00 45.79 352 VAL A CA 1
ATOM 1267 C C . VAL A 1 222 ? -19.160 91.425 17.964 1.00 45.73 352 VAL A C 1
ATOM 1268 O O . VAL A 1 222 ? -19.088 92.549 18.444 1.00 45.90 352 VAL A O 1
ATOM 1272 N N . PHE A 1 223 ? -19.616 91.206 16.732 1.00 45.47 353 PHE A N 1
ATOM 1273 C CA . PHE A 1 223 ? -20.397 92.218 16.022 1.00 45.35 353 PHE A CA 1
ATOM 1274 C C . PHE A 1 223 ? -21.847 91.788 16.001 1.00 45.25 353 PHE A C 1
ATOM 1275 O O . PHE A 1 223 ? -22.163 90.682 15.560 1.00 45.22 353 PHE A O 1
ATOM 1283 N N . ILE A 1 224 ? -22.729 92.656 16.480 1.00 45.12 354 ILE A N 1
ATOM 1284 C CA . ILE A 1 224 ? -24.152 92.449 16.302 1.00 45.13 354 ILE A CA 1
ATOM 1285 C C . ILE A 1 224 ? -24.597 93.233 15.069 1.00 45.33 354 ILE A C 1
ATOM 1286 O O . ILE A 1 224 ? -24.367 94.436 14.982 1.00 45.21 354 ILE A O 1
ATOM 1291 N N . SER A 1 225 ? -25.215 92.535 14.114 1.00 45.54 355 SER A N 1
ATOM 1292 C CA . SER A 1 225 ? -25.534 93.102 12.816 1.00 45.73 355 SER A CA 1
ATOM 1293 C C . SER A 1 225 ? -27.014 92.949 12.450 1.00 45.79 355 SER A C 1
ATOM 1294 O O . SER A 1 225 ? -27.536 91.842 12.379 1.00 45.91 355 SER A O 1
ATOM 1297 N N . PRO A 1 226 ? -27.695 94.066 12.203 1.00 45.79 356 PRO A N 1
ATOM 1298 C CA . PRO A 1 226 ? -29.083 94.007 11.791 1.00 45.91 356 PRO A CA 1
ATOM 1299 C C . PRO A 1 226 ? -29.215 93.397 10.410 1.00 46.06 356 PRO A C 1
ATOM 1300 O O . PRO A 1 226 ? -28.444 93.724 9.505 1.00 46.25 356 PRO A O 1
ATOM 1304 N N . ASN A 1 227 ? -30.178 92.505 10.255 1.00 46.07 357 ASN A N 1
ATOM 1305 C CA . ASN A 1 227 ? -30.457 91.913 8.963 1.00 45.97 357 ASN A CA 1
ATOM 1306 C C . ASN A 1 227 ? -31.438 92.750 8.163 1.00 46.18 357 ASN A C 1
ATOM 1307 O O . ASN A 1 227 ? -31.757 92.430 7.019 1.00 46.41 357 ASN A O 1
ATOM 1312 N N . THR A 1 228 ? -31.925 93.821 8.778 1.00 46.31 358 THR A N 1
ATOM 1313 C CA . THR A 1 228 ? -32.721 94.809 8.080 1.00 46.49 358 THR A CA 1
ATOM 1314 C C . THR A 1 228 ? -32.474 96.143 8.689 1.00 46.55 358 THR A C 1
ATOM 1315 O O . THR A 1 228 ? -31.943 96.235 9.787 1.00 46.88 358 THR A O 1
ATOM 1319 N N . ASP A 1 229 ? -32.878 97.186 7.982 1.00 46.60 359 ASP A N 1
ATOM 1320 C CA . ASP A 1 229 ? -32.922 98.499 8.570 1.00 46.71 359 ASP A CA 1
ATOM 1321 C C . ASP A 1 229 ? -33.801 98.434 9.818 1.00 46.73 359 ASP A C 1
ATOM 1322 O O . ASP A 1 229 ? -34.855 97.788 9.809 1.00 46.99 359 ASP A O 1
ATOM 1327 N N . ILE A 1 230 ? -33.344 99.057 10.899 1.00 46.56 360 ILE A N 1
ATOM 1328 C CA . ILE A 1 230 ? -34.145 99.146 12.116 1.00 46.59 360 ILE A CA 1
ATOM 1329 C C . ILE A 1 230 ? -34.441 100.604 12.461 1.00 46.61 360 ILE A C 1
ATOM 1330 O O . ILE A 1 230 ? -33.520 101.399 12.677 1.00 46.79 360 ILE A O 1
ATOM 1335 N N . PHE A 1 231 ? -35.726 100.943 12.517 1.00 46.46 361 PHE A N 1
ATOM 1336 C CA . PHE A 1 231 ? -36.134 102.286 12.848 1.00 46.34 361 PHE A CA 1
ATOM 1337 C C . PHE A 1 231 ? -36.447 102.378 14.322 1.00 46.31 361 PHE A C 1
ATOM 1338 O O . PHE A 1 231 ? -37.171 101.546 14.866 1.00 46.32 361 PHE A O 1
ATOM 1346 N N . PHE A 1 232 ? -35.895 103.404 14.958 1.00 46.34 362 PHE A N 1
ATOM 1347 C CA . PHE A 1 232 ? -36.033 103.620 16.395 1.00 46.57 362 PHE A CA 1
ATOM 1348 C C . PHE A 1 232 ? -36.939 104.831 16.643 1.00 46.73 362 PHE A C 1
ATOM 1349 O O . PHE A 1 232 ? -36.482 105.977 16.533 1.00 46.88 362 PHE A O 1
ATOM 1357 N N . PRO A 1 233 ? -38.230 104.593 16.976 1.00 46.72 363 PRO A N 1
ATOM 1358 C CA . PRO A 1 233 ? -39.088 105.723 17.333 1.00 46.50 363 PRO A CA 1
ATOM 1359 C C . PRO A 1 233 ? -38.522 106.475 18.537 1.00 46.62 363 PRO A C 1
ATOM 1360 O O . PRO A 1 233 ? -37.699 105.921 19.285 1.00 46.49 363 PRO A O 1
ATOM 1364 N N . ILE A 1 234 ? -38.950 107.729 18.694 1.00 46.76 364 ILE A N 1
ATOM 1365 C CA . ILE A 1 234 ? -38.574 108.562 19.838 1.00 46.78 364 ILE A CA 1
ATOM 1366 C C . ILE A 1 234 ? -39.122 107.915 21.106 1.00 46.68 364 ILE A C 1
ATOM 1367 O O . ILE A 1 234 ? -40.290 107.548 21.149 1.00 46.57 364 ILE A O 1
ATOM 1372 N N . PRO A 1 235 ? -38.269 107.740 22.129 1.00 46.77 365 PRO A N 1
ATOM 1373 C CA . PRO A 1 235 ? -38.678 107.024 23.337 1.00 46.86 365 PRO A CA 1
ATOM 1374 C C . PRO A 1 235 ? -39.796 107.716 24.088 1.00 46.99 365 PRO A C 1
ATOM 1375 O O . PRO A 1 235 ? -39.724 108.923 24.334 1.00 47.13 365 PRO A O 1
ATOM 1379 N N . ARG A 1 236 ? -40.825 106.944 24.435 1.00 47.07 366 ARG A N 1
ATOM 1380 C CA . ARG A 1 236 ? -41.901 107.406 25.310 1.00 47.16 366 ARG A CA 1
ATOM 1381 C C . ARG A 1 236 ? -41.863 106.632 26.626 1.00 47.21 366 ARG A C 1
ATOM 1382 O O . ARG A 1 236 ? -41.927 105.393 26.624 1.00 47.27 366 ARG A O 1
ATOM 1390 N N . GLU A 1 237 ? -41.748 107.359 27.738 1.00 47.17 367 GLU A N 1
ATOM 1391 C CA . GLU A 1 237 ? -41.664 106.755 29.079 1.00 47.33 367 GLU A CA 1
ATOM 1392 C C . GLU A 1 237 ? -40.637 105.619 29.109 1.00 47.55 367 GLU A C 1
ATOM 1393 O O . GLU A 1 237 ? -40.960 104.464 29.456 1.00 47.73 367 GLU A O 1
ATOM 1399 N N . ASN A 1 238 ? -39.407 105.949 28.716 1.00 47.58 368 ASN A N 1
ATOM 1400 C CA . ASN A 1 238 ? -38.280 105.001 28.737 1.00 47.69 368 ASN A CA 1
ATOM 1401 C C . ASN A 1 238 ? -38.424 103.757 27.859 1.00 47.66 368 ASN A C 1
ATOM 1402 O O . ASN A 1 238 ? -37.757 102.742 28.096 1.00 47.95 368 ASN A O 1
ATOM 1407 N N . GLU A 1 239 ? -39.266 103.837 26.833 1.00 47.43 369 GLU A N 1
ATOM 1408 C CA . GLU A 1 239 ? -39.521 102.671 26.000 1.00 47.24 369 GLU A CA 1
ATOM 1409 C C . GLU A 1 239 ? -39.458 102.972 24.501 1.00 47.00 369 GLU A C 1
ATOM 1410 O O . GLU A 1 239 ? -40.040 103.947 24.032 1.00 47.18 369 GLU A O 1
ATOM 1416 N N . VAL A 1 240 ? -38.730 102.138 23.762 1.00 46.61 370 VAL A N 1
ATOM 1417 C CA . VAL A 1 240 ? -38.685 102.227 22.309 1.00 46.43 370 VAL A CA 1
ATOM 1418 C C . VAL A 1 240 ? -39.038 100.865 21.748 1.00 46.53 370 VAL A C 1
ATOM 1419 O O . VAL A 1 240 ? -38.353 99.876 22.031 1.00 46.84 370 VAL A O 1
ATOM 1423 N N . ILE A 1 241 ? -40.113 100.809 20.970 1.00 46.40 371 ILE A N 1
ATOM 1424 C CA . ILE A 1 241 ? -40.447 99.598 20.250 1.00 46.41 371 ILE A CA 1
ATOM 1425 C C . ILE A 1 241 ? -39.899 99.732 18.829 1.00 46.45 371 ILE A C 1
ATOM 1426 O O . ILE A 1 241 ? -40.450 100.465 18.014 1.00 46.71 371 ILE A O 1
ATOM 1431 N N . ALA A 1 242 ? -38.800 99.033 18.554 1.00 46.22 372 ALA A N 1
ATOM 1432 C CA . ALA A 1 242 ? -38.104 99.150 17.284 1.00 46.08 372 ALA A CA 1
ATOM 1433 C C . ALA A 1 242 ? -38.950 98.628 16.134 1.00 46.12 372 ALA A C 1
ATOM 1434 O O . ALA A 1 242 ? -39.741 97.715 16.321 1.00 46.14 372 ALA A O 1
ATOM 1436 N N . GLU A 1 243 ? -38.780 99.217 14.950 1.00 46.30 373 GLU A N 1
ATOM 1437 C CA . GLU A 1 243 ? -39.448 98.731 13.730 1.00 46.51 373 GLU A CA 1
ATOM 1438 C C . GLU A 1 243 ? -38.461 98.225 12.701 1.00 46.60 373 GLU A C 1
ATOM 1439 O O . GLU A 1 243 ? -37.495 98.908 12.381 1.00 46.74 373 GLU A O 1
ATOM 1445 N N . PHE A 1 244 ? -38.722 97.041 12.166 1.00 46.80 374 PHE A N 1
ATOM 1446 C CA . PHE A 1 244 ? -37.832 96.436 11.189 1.00 47.14 374 PHE A CA 1
ATOM 1447 C C . PHE A 1 244 ? -38.429 96.562 9.802 1.00 47.42 374 PHE A C 1
ATOM 1448 O O . PHE A 1 244 ? -39.335 95.806 9.448 1.00 47.64 374 PHE A O 1
ATOM 1456 N N . LEU A 1 245 ? -37.933 97.525 9.024 1.00 47.70 375 LEU A N 1
ATOM 1457 C CA . LEU A 1 245 ? -38.446 97.781 7.673 1.00 47.91 375 LEU A CA 1
ATOM 1458 C C . LEU A 1 245 ? -37.942 96.705 6.708 1.00 48.11 375 LEU A C 1
ATOM 1459 O O . LEU A 1 245 ? -36.938 96.896 6.012 1.00 48.35 375 LEU A O 1
ATOM 1464 N N . LYS A 1 246 ? -38.648 95.572 6.682 1.00 48.25 376 LYS A N 1
ATOM 1465 C CA . LYS A 1 246 ? -38.210 94.376 5.937 1.00 48.29 376 LYS A CA 1
ATOM 1466 C C . LYS A 1 246 ? -39.093 94.071 4.740 1.00 48.34 376 LYS A C 1
ATOM 1467 O O . LYS A 1 246 ? -39.002 92.986 4.164 1.00 48.43 376 LYS A O 1
ATOM 1469 N N . GLU B 1 35 ? -5.497 54.244 79.908 1.00 46.68 165 GLU B N 1
ATOM 1470 C CA . GLU B 1 35 ? -4.507 53.110 79.808 1.00 47.00 165 GLU B CA 1
ATOM 1471 C C . GLU B 1 35 ? -4.266 52.712 78.346 1.00 47.03 165 GLU B C 1
ATOM 1472 O O . GLU B 1 35 ? -5.083 52.005 77.753 1.00 47.04 165 GLU B O 1
ATOM 1474 N N . ASN B 1 36 ? -3.146 53.175 77.776 1.00 47.15 166 ASN B N 1
ATOM 1475 C CA . ASN B 1 36 ? -2.838 52.966 76.349 1.00 47.16 166 ASN B CA 1
ATOM 1476 C C . ASN B 1 36 ? -2.892 51.526 75.942 1.00 47.38 166 ASN B C 1
ATOM 1477 O O . ASN B 1 36 ? -2.410 50.606 76.625 1.00 47.71 166 ASN B O 1
ATOM 1479 N N . LYS B 1 37 ? -3.479 51.358 74.789 1.00 46.98 167 LYS B N 1
ATOM 1480 C CA . LYS B 1 37 ? -3.902 50.085 74.285 1.00 46.79 167 LYS B CA 1
ATOM 1481 C C . LYS B 1 37 ? -2.744 49.180 73.861 1.00 46.86 167 LYS B C 1
ATOM 1482 O O . LYS B 1 37 ? -2.826 47.961 74.013 1.00 46.93 167 LYS B O 1
ATOM 1484 N N . LEU B 1 38 ? -1.672 49.773 73.332 1.00 46.61 168 LEU B N 1
ATOM 1485 C CA . LEU B 1 38 ? -0.530 49.005 72.791 1.00 45.91 168 LEU B CA 1
ATOM 1486 C C . LEU B 1 38 ? 0.162 48.143 73.849 1.00 45.75 168 LEU B C 1
ATOM 1487 O O . LEU B 1 38 ? 0.958 47.274 73.525 1.00 45.77 168 LEU B O 1
ATOM 1492 N N . LEU B 1 39 ? -0.150 48.401 75.115 1.00 45.79 169 LEU B N 1
ATOM 1493 C CA . LEU B 1 39 ? 0.383 47.629 76.239 1.00 45.64 169 LEU B CA 1
ATOM 1494 C C . LEU B 1 39 ? -0.115 46.198 76.263 1.00 45.74 169 LEU B C 1
ATOM 1495 O O . LEU B 1 39 ? 0.467 45.345 76.933 1.00 45.73 169 LEU B O 1
ATOM 1500 N N . ARG B 1 40 ? -1.205 45.953 75.540 1.00 46.22 170 ARG B N 1
ATOM 1501 C CA . ARG B 1 40 ? -1.821 44.631 75.454 1.00 46.43 170 ARG B CA 1
ATOM 1502 C C . ARG B 1 40 ? -2.314 44.339 74.026 1.00 46.51 170 ARG B C 1
ATOM 1503 O O . ARG B 1 40 ? -3.436 43.879 73.815 1.00 46.46 170 ARG B O 1
ATOM 1511 N N . THR B 1 41 ? -1.442 44.594 73.052 1.00 46.61 171 THR B N 1
ATOM 1512 C CA . THR B 1 41 ? -1.764 44.439 71.640 1.00 46.62 171 THR B CA 1
ATOM 1513 C C . THR B 1 41 ? -0.685 43.639 70.952 1.00 46.73 171 THR B C 1
ATOM 1514 O O . THR B 1 41 ? 0.495 43.786 71.274 1.00 47.12 171 THR B O 1
ATOM 1518 N N . ILE B 1 42 ? -1.085 42.780 70.018 1.00 46.55 172 ILE B N 1
ATOM 1519 C CA . ILE B 1 42 ? -0.136 42.091 69.172 1.00 46.39 172 ILE B CA 1
ATOM 1520 C C . ILE B 1 42 ? -0.222 42.743 67.818 1.00 46.55 172 ILE B C 1
ATOM 1521 O O . ILE B 1 42 ? -1.303 42.812 67.244 1.00 46.54 172 ILE B O 1
ATOM 1526 N N . THR B 1 43 ? 0.919 43.235 67.327 1.00 46.68 173 THR B N 1
ATOM 1527 C CA . THR B 1 43 ? 0.995 43.971 66.080 1.00 46.63 173 THR B CA 1
ATOM 1528 C C . THR B 1 43 ? 0.693 43.059 64.932 1.00 46.70 173 THR B C 1
ATOM 1529 O O . THR B 1 43 ? 1.083 41.887 64.940 1.00 46.77 173 THR B O 1
ATOM 1533 N N . ALA B 1 44 ? 0.002 43.604 63.935 1.00 46.70 174 ALA B N 1
ATOM 1534 C CA . ALA B 1 44 ? -0.188 42.926 62.651 1.00 46.83 174 ALA B CA 1
ATOM 1535 C C . ALA B 1 44 ? 1.110 42.314 62.147 1.00 46.80 174 ALA B C 1
ATOM 1536 O O . ALA B 1 44 ? 2.180 42.916 62.264 1.00 46.76 174 ALA B O 1
ATOM 1538 N N . ASP B 1 45 ? 0.999 41.103 61.614 1.00 47.06 175 ASP B N 1
ATOM 1539 C CA . ASP B 1 45 ? 2.145 40.347 61.089 1.00 47.57 175 ASP B CA 1
ATOM 1540 C C . ASP B 1 45 ? 3.283 40.059 62.110 1.00 47.57 175 ASP B C 1
ATOM 1541 O O . ASP B 1 45 ? 4.451 39.893 61.721 1.00 47.74 175 ASP B O 1
ATOM 1546 N N . LYS B 1 46 ? 2.946 40.013 63.399 1.00 47.09 176 LYS B N 1
ATOM 1547 C CA . LYS B 1 46 ? 3.772 39.288 64.333 1.00 46.92 176 LYS B CA 1
ATOM 1548 C C . LYS B 1 46 ? 3.753 37.836 63.839 1.00 46.96 176 LYS B C 1
ATOM 1549 O O . LYS B 1 46 ? 2.741 37.374 63.276 1.00 47.19 176 LYS B O 1
ATOM 1555 N N . MET B 1 47 ? 4.864 37.124 64.006 1.00 46.62 177 MET B N 1
ATOM 1556 C CA . MET B 1 47 ? 4.920 35.734 63.586 1.00 46.28 177 MET B CA 1
ATOM 1557 C C . MET B 1 47 ? 4.889 34.844 64.816 1.00 46.22 177 MET B C 1
ATOM 1558 O O . MET B 1 47 ? 5.895 34.686 65.502 1.00 46.38 177 MET B O 1
ATOM 1563 N N . ILE B 1 48 ? 3.724 34.274 65.111 1.00 46.05 178 ILE B N 1
ATOM 1564 C CA . ILE B 1 48 ? 3.583 33.395 66.268 1.00 45.68 178 ILE B CA 1
ATOM 1565 C C . ILE B 1 48 ? 3.952 31.979 65.827 1.00 45.82 178 ILE B C 1
ATOM 1566 O O . ILE B 1 48 ? 3.149 31.290 65.180 1.00 45.98 178 ILE B O 1
ATOM 1571 N N . PRO B 1 49 ? 5.177 31.533 66.159 1.00 45.67 179 PRO B N 1
ATOM 1572 C CA . PRO B 1 49 ? 5.591 30.197 65.742 1.00 45.41 179 PRO B CA 1
ATOM 1573 C C . PRO B 1 49 ? 4.854 29.105 66.518 1.00 45.15 179 PRO B C 1
ATOM 1574 O O . PRO B 1 49 ? 4.734 29.173 67.745 1.00 45.13 179 PRO B O 1
ATOM 1578 N N . ALA B 1 50 ? 4.340 28.125 65.794 1.00 45.16 180 ALA B N 1
ATOM 1579 C CA . ALA B 1 50 ? 3.624 27.013 66.404 1.00 45.28 180 ALA B CA 1
ATOM 1580 C C . ALA B 1 50 ? 3.873 25.731 65.632 1.00 45.29 180 ALA B C 1
ATOM 1581 O O . ALA B 1 50 ? 4.259 25.772 64.477 1.00 45.29 180 ALA B O 1
ATOM 1583 N N . PHE B 1 51 ? 3.667 24.596 66.289 1.00 45.36 181 PHE B N 1
ATOM 1584 C CA . PHE B 1 51 ? 3.700 23.305 65.621 1.00 45.41 181 PHE B CA 1
ATOM 1585 C C . PHE B 1 51 ? 2.360 22.617 65.771 1.00 45.40 181 PHE B C 1
ATOM 1586 O O . PHE B 1 51 ? 1.668 22.816 66.758 1.00 45.34 181 PHE B O 1
ATOM 1594 N N . LEU B 1 52 ? 1.987 21.826 64.769 1.00 45.52 182 LEU B N 1
ATOM 1595 C CA . LEU B 1 52 ? 0.686 21.159 64.744 1.00 45.42 182 LEU B CA 1
ATOM 1596 C C . LEU B 1 52 ? 0.717 19.895 65.555 1.00 45.47 182 LEU B C 1
ATOM 1597 O O . LEU B 1 52 ? 1.590 19.065 65.353 1.00 45.54 182 LEU B O 1
ATOM 1602 N N . ILE B 1 53 ? -0.242 19.752 66.466 1.00 45.62 183 ILE B N 1
ATOM 1603 C CA . ILE B 1 53 ? -0.417 18.528 67.248 1.00 45.74 183 ILE B CA 1
ATOM 1604 C C . ILE B 1 53 ? -1.328 17.538 66.529 1.00 45.86 183 ILE B C 1
ATOM 1605 O O . ILE B 1 53 ? -1.249 16.331 66.745 1.00 45.96 183 ILE B O 1
ATOM 1610 N N . THR B 1 54 ? -2.195 18.080 65.678 1.00 46.13 184 THR B N 1
ATOM 1611 C CA . THR B 1 54 ? -3.174 17.325 64.910 1.00 46.07 184 THR B CA 1
ATOM 1612 C C . THR B 1 54 ? -2.856 17.519 63.439 1.00 46.12 184 THR B C 1
ATOM 1613 O O . THR B 1 54 ? -2.486 18.617 63.041 1.00 46.14 184 THR B O 1
ATOM 1617 N N . PRO B 1 55 ? -2.996 16.450 62.626 1.00 46.20 185 PRO B N 1
ATOM 1618 C CA . PRO B 1 55 ? -2.750 16.609 61.200 1.00 46.16 185 PRO B CA 1
ATOM 1619 C C . PRO B 1 55 ? -3.895 17.326 60.485 1.00 46.18 185 PRO B C 1
ATOM 1620 O O . PRO B 1 55 ? -4.990 17.445 61.027 1.00 46.10 185 PRO B O 1
ATOM 1624 N N . ILE B 1 56 ? -3.617 17.800 59.281 1.00 46.58 186 ILE B N 1
ATOM 1625 C CA . ILE B 1 56 ? -4.639 18.325 58.375 1.00 46.95 186 ILE B CA 1
ATOM 1626 C C . ILE B 1 56 ? -4.714 17.454 57.110 1.00 47.34 186 ILE B C 1
ATOM 1627 O O . ILE B 1 56 ? -3.792 17.486 56.283 1.00 47.35 186 ILE B O 1
ATOM 1632 N N . SER B 1 57 ? -5.785 16.672 56.964 1.00 47.86 187 SER B N 1
ATOM 1633 C CA . SER B 1 57 ? -6.024 15.921 55.701 1.00 48.68 187 SER B CA 1
ATOM 1634 C C . SER B 1 57 ? -6.826 16.745 54.649 1.00 49.02 187 SER B C 1
ATOM 1635 O O . SER B 1 57 ? -7.686 17.554 55.016 1.00 49.33 187 SER B O 1
ATOM 1638 N N . SER B 1 58 ? -6.548 16.540 53.354 1.00 49.25 188 SER B N 1
ATOM 1639 C CA . SER B 1 58 ? -7.233 17.298 52.261 1.00 49.17 188 SER B CA 1
ATOM 1640 C C . SER B 1 58 ? -8.646 16.783 51.816 1.00 49.15 188 SER B C 1
ATOM 1641 O O . SER B 1 58 ? -9.382 17.506 51.114 1.00 49.32 188 SER B O 1
ATOM 1644 N N . GLN B 1 59 ? -9.023 15.561 52.191 1.00 48.74 189 GLN B N 1
ATOM 1645 C CA . GLN B 1 59 ? -10.424 15.164 52.016 1.00 48.85 189 GLN B CA 1
ATOM 1646 C C . GLN B 1 59 ? -11.240 15.763 53.184 1.00 48.74 189 GLN B C 1
ATOM 1647 O O . GLN B 1 59 ? -11.892 16.817 53.032 1.00 48.56 189 GLN B O 1
ATOM 1653 N N . ILE B 1 60 ? -11.179 15.083 54.340 1.00 48.58 190 ILE B N 1
ATOM 1654 C CA . ILE B 1 60 ? -11.797 15.530 55.589 1.00 48.38 190 ILE B CA 1
ATOM 1655 C C . ILE B 1 60 ? -11.590 17.038 55.747 1.00 48.12 190 ILE B C 1
ATOM 1656 O O . ILE B 1 60 ? -10.465 17.511 55.623 1.00 48.18 190 ILE B O 1
ATOM 1661 N N . ALA B 1 61 ? -12.681 17.780 55.963 1.00 47.60 191 ALA B N 1
ATOM 1662 C CA . ALA B 1 61 ? -12.611 19.097 56.599 1.00 47.13 191 ALA B CA 1
ATOM 1663 C C . ALA B 1 61 ? -12.846 18.894 58.109 1.00 46.91 191 ALA B C 1
ATOM 1664 O O . ALA B 1 61 ? -13.767 18.189 58.491 1.00 47.18 191 ALA B O 1
ATOM 1666 N N . GLY B 1 62 ? -12.006 19.480 58.964 1.00 46.75 192 GLY B N 1
ATOM 1667 C CA . GLY B 1 62 ? -12.079 19.200 60.411 1.00 46.53 192 GLY B CA 1
ATOM 1668 C C . GLY B 1 62 ? -11.424 20.194 61.361 1.00 46.38 192 GLY B C 1
ATOM 1669 O O . GLY B 1 62 ? -11.375 21.390 61.089 1.00 46.33 192 GLY B O 1
ATOM 1670 N N . LYS B 1 63 ? -10.929 19.681 62.484 1.00 46.28 193 LYS B N 1
ATOM 1671 C CA . LYS B 1 63 ? -10.336 20.498 63.543 1.00 46.24 193 LYS B CA 1
ATOM 1672 C C . LYS B 1 63 ? -8.815 20.305 63.618 1.00 46.29 193 LYS B C 1
ATOM 1673 O O . LYS B 1 63 ? -8.305 19.204 63.387 1.00 46.54 193 LYS B O 1
ATOM 1679 N N . VAL B 1 64 ? -8.094 21.382 63.931 1.00 46.22 194 VAL B N 1
ATOM 1680 C CA . VAL B 1 64 ? -6.649 21.317 64.106 1.00 46.15 194 VAL B CA 1
ATOM 1681 C C . VAL B 1 64 ? -6.219 21.974 65.417 1.00 46.24 194 VAL B C 1
ATOM 1682 O O . VAL B 1 64 ? -6.778 22.988 65.820 1.00 46.33 194 VAL B O 1
ATOM 1686 N N . ILE B 1 65 ? -5.233 21.378 66.083 1.00 46.17 195 ILE B N 1
ATOM 1687 C CA . ILE B 1 65 ? -4.656 21.965 67.284 1.00 45.94 195 ILE B CA 1
ATOM 1688 C C . ILE B 1 65 ? -3.167 22.238 67.071 1.00 45.84 195 ILE B C 1
ATOM 1689 O O . ILE B 1 65 ? -2.408 21.352 66.654 1.00 45.85 195 ILE B O 1
ATOM 1694 N N . ALA B 1 66 ? -2.758 23.472 67.344 1.00 45.64 196 ALA B N 1
ATOM 1695 C CA . ALA B 1 66 ? -1.352 23.839 67.289 1.00 45.41 196 ALA B CA 1
ATOM 1696 C C . ALA B 1 66 ? -0.875 24.246 68.661 1.00 45.36 196 ALA B C 1
ATOM 1697 O O . ALA B 1 66 ? -1.671 24.563 69.525 1.00 45.31 196 ALA B O 1
ATOM 1699 N N . GLN B 1 67 ? 0.433 24.230 68.859 1.00 45.47 197 GLN B N 1
ATOM 1700 C CA . GLN B 1 67 ? 1.013 24.659 70.120 1.00 45.49 197 GLN B CA 1
ATOM 1701 C C . GLN B 1 67 ? 2.035 25.764 69.912 1.00 45.44 197 GLN B C 1
ATOM 1702 O O . GLN B 1 67 ? 2.974 25.601 69.141 1.00 45.52 197 GLN B O 1
ATOM 1708 N N . VAL B 1 68 ? 1.847 26.886 70.601 1.00 45.40 198 VAL B N 1
ATOM 1709 C CA . VAL B 1 68 ? 2.734 28.035 70.461 1.00 45.45 198 VAL B CA 1
ATOM 1710 C C . VAL B 1 68 ? 4.123 27.726 71.035 1.00 45.60 198 VAL B C 1
ATOM 1711 O O . VAL B 1 68 ? 4.245 27.127 72.117 1.00 45.56 198 VAL B O 1
ATOM 1715 N N . GLU B 1 69 ? 5.160 28.135 70.305 1.00 45.61 199 GLU B N 1
ATOM 1716 C CA . GLU B 1 69 ? 6.530 27.727 70.628 1.00 45.72 199 GLU B CA 1
ATOM 1717 C C . GLU B 1 69 ? 7.319 28.672 71.554 1.00 45.90 199 GLU B C 1
ATOM 1718 O O . GLU B 1 69 ? 8.352 28.292 72.099 1.00 46.22 199 GLU B O 1
ATOM 1724 N N . SER B 1 70 ? 6.835 29.886 71.743 1.00 45.98 200 SER B N 1
ATOM 1725 C CA . SER B 1 70 ? 7.542 30.847 72.581 1.00 46.42 200 SER B CA 1
ATOM 1726 C C . SER B 1 70 ? 6.614 31.952 73.012 1.00 46.48 200 SER B C 1
ATOM 1727 O O . SER B 1 70 ? 5.590 32.169 72.373 1.00 46.48 200 SER B O 1
ATOM 1730 N N . ASP B 1 71 ? 6.972 32.644 74.098 1.00 46.50 201 ASP B N 1
ATOM 1731 C CA . ASP B 1 71 ? 6.142 33.730 74.626 1.00 46.60 201 ASP B CA 1
ATOM 1732 C C . ASP B 1 71 ? 5.924 34.796 73.572 1.00 46.52 201 ASP B C 1
ATOM 1733 O O . ASP B 1 71 ? 6.849 35.161 72.855 1.00 46.60 201 ASP B O 1
ATOM 1738 N N . ILE B 1 72 ? 4.699 35.286 73.478 1.00 46.34 202 ILE B N 1
ATOM 1739 C CA . ILE B 1 72 ? 4.403 36.374 72.577 1.00 46.52 202 ILE B CA 1
ATOM 1740 C C . ILE B 1 72 ? 4.118 37.616 73.420 1.00 46.75 202 ILE B C 1
ATOM 1741 O O . ILE B 1 72 ? 3.152 37.659 74.193 1.00 46.87 202 ILE B O 1
ATOM 1746 N N . PHE B 1 73 ? 4.978 38.613 73.271 1.00 46.68 203 PHE B N 1
ATOM 1747 C CA . PHE B 1 73 ? 4.885 39.830 74.047 1.00 46.73 203 PHE B CA 1
ATOM 1748 C C . PHE B 1 73 ? 3.994 40.844 73.359 1.00 46.91 203 PHE B C 1
ATOM 1749 O O . PHE B 1 73 ? 3.827 40.806 72.142 1.00 47.09 203 PHE B O 1
ATOM 1757 N N . ALA B 1 74 ? 3.419 41.749 74.142 1.00 46.95 204 ALA B N 1
ATOM 1758 C CA . ALA B 1 74 ? 2.660 42.863 73.595 1.00 46.95 204 ALA B CA 1
ATOM 1759 C C . ALA B 1 74 ? 3.613 43.863 72.976 1.00 46.97 204 ALA B C 1
ATOM 1760 O O . ALA B 1 74 ? 4.739 44.022 73.436 1.00 47.14 204 ALA B O 1
ATOM 1762 N N . HIS B 1 75 ? 3.153 44.544 71.936 1.00 47.13 205 HIS B N 1
ATOM 1763 C CA . HIS B 1 75 ? 3.996 45.458 71.169 1.00 47.40 205 HIS B CA 1
ATOM 1764 C C . HIS B 1 75 ? 4.805 46.435 72.016 1.00 47.41 205 HIS B C 1
ATOM 1765 O O . HIS B 1 75 ? 5.902 46.832 71.640 1.00 47.52 205 HIS B O 1
ATOM 1772 N N . MET B 1 76 ? 4.230 46.833 73.137 1.00 47.62 206 MET B N 1
ATOM 1773 C CA . MET B 1 76 ? 4.856 47.757 74.068 1.00 48.18 206 MET B CA 1
ATOM 1774 C C . MET B 1 76 ? 4.696 47.201 75.489 1.00 47.98 206 MET B C 1
ATOM 1775 O O . MET B 1 76 ? 3.684 46.576 75.803 1.00 48.16 206 MET B O 1
ATOM 1780 N N . GLY B 1 77 ? 5.701 47.411 76.338 1.00 47.94 207 GLY B N 1
ATOM 1781 C CA . GLY B 1 77 ? 5.709 46.828 77.681 1.00 47.60 207 GLY B CA 1
ATOM 1782 C C . GLY B 1 77 ? 6.209 45.390 77.703 1.00 47.65 207 GLY B C 1
ATOM 1783 O O . GLY B 1 77 ? 6.876 44.935 76.788 1.00 47.70 207 GLY B O 1
ATOM 1784 N N . LYS B 1 78 ? 5.868 44.665 78.753 1.00 47.82 208 LYS B N 1
ATOM 1785 C CA . LYS B 1 78 ? 6.459 43.358 79.003 1.00 47.89 208 LYS B CA 1
ATOM 1786 C C . LYS B 1 78 ? 5.401 42.285 79.265 1.00 47.62 208 LYS B C 1
ATOM 1787 O O . LYS B 1 78 ? 5.714 41.179 79.710 1.00 48.07 208 LYS B O 1
ATOM 1793 N N . ALA B 1 79 ? 4.145 42.605 79.006 1.00 47.11 209 ALA B N 1
ATOM 1794 C CA . ALA B 1 79 ? 3.085 41.620 79.157 1.00 46.83 209 ALA B CA 1
ATOM 1795 C C . ALA B 1 79 ? 3.248 40.454 78.163 1.00 46.91 209 ALA B C 1
ATOM 1796 O O . ALA B 1 79 ? 3.429 40.662 76.955 1.00 46.98 209 ALA B O 1
ATOM 1798 N N . VAL B 1 80 ? 3.189 39.231 78.675 1.00 46.65 210 VAL B N 1
ATOM 1799 C CA . VAL B 1 80 ? 3.147 38.068 77.810 1.00 46.46 210 VAL B CA 1
ATOM 1800 C C . VAL B 1 80 ? 1.699 37.781 77.493 1.00 46.53 210 VAL B C 1
ATOM 1801 O O . VAL B 1 80 ? 0.985 37.254 78.332 1.00 46.98 210 VAL B O 1
ATOM 1805 N N . LEU B 1 81 ? 1.262 38.139 76.288 1.00 46.46 211 LEU B N 1
ATOM 1806 C CA . LEU B 1 81 ? -0.138 37.968 75.896 1.00 46.44 211 LEU B CA 1
ATOM 1807 C C . LEU B 1 81 ? -0.472 36.532 75.493 1.00 46.39 211 LEU B C 1
ATOM 1808 O O . LEU B 1 81 ? -1.528 36.022 75.855 1.00 46.23 211 LEU B O 1
ATOM 1813 N N . ILE B 1 82 ? 0.415 35.894 74.730 1.00 46.49 212 ILE B N 1
ATOM 1814 C CA . ILE B 1 82 ? 0.292 34.455 74.468 1.00 46.49 212 ILE B CA 1
ATOM 1815 C C . ILE B 1 82 ? 1.517 33.723 74.992 1.00 46.52 212 ILE B C 1
ATOM 1816 O O . ILE B 1 82 ? 2.588 33.789 74.388 1.00 46.44 212 ILE B O 1
ATOM 1821 N N . PRO B 1 83 ? 1.362 33.031 76.133 1.00 46.65 213 PRO B N 1
ATOM 1822 C CA . PRO B 1 83 ? 2.431 32.255 76.784 1.00 46.55 213 PRO B CA 1
ATOM 1823 C C . PRO B 1 83 ? 2.878 31.052 75.956 1.00 46.37 213 PRO B C 1
ATOM 1824 O O . PRO B 1 83 ? 2.056 30.376 75.352 1.00 46.53 213 PRO B O 1
ATOM 1828 N N . LYS B 1 84 ? 4.181 30.802 75.934 1.00 46.23 214 LYS B N 1
ATOM 1829 C CA . LYS B 1 84 ? 4.738 29.591 75.351 1.00 45.97 214 LYS B CA 1
ATOM 1830 C C . LYS B 1 84 ? 3.943 28.404 75.836 1.00 45.87 214 LYS B C 1
ATOM 1831 O O . LYS B 1 84 ? 3.598 28.330 77.008 1.00 46.18 214 LYS B O 1
ATOM 1837 N N . GLY B 1 85 ? 3.623 27.494 74.932 1.00 45.73 215 GLY B N 1
ATOM 1838 C CA . GLY B 1 85 ? 2.930 26.273 75.308 1.00 45.68 215 GLY B CA 1
ATOM 1839 C C . GLY B 1 85 ? 1.417 26.332 75.200 1.00 45.71 215 GLY B C 1
ATOM 1840 O O . GLY B 1 85 ? 0.734 25.325 75.412 1.00 45.59 215 GLY B O 1
ATOM 1841 N N . SER B 1 86 ? 0.884 27.502 74.863 1.00 45.80 216 SER B N 1
ATOM 1842 C CA . SER B 1 86 ? -0.551 27.647 74.648 1.00 45.92 216 SER B CA 1
ATOM 1843 C C . SER B 1 86 ? -1.014 26.792 73.476 1.00 45.97 216 SER B C 1
ATOM 1844 O O . SER B 1 86 ? -0.314 26.663 72.472 1.00 46.04 216 SER B O 1
ATOM 1847 N N . LYS B 1 87 ? -2.199 26.214 73.608 1.00 45.93 217 LYS B N 1
ATOM 1848 C CA . LYS B 1 87 ? -2.812 25.489 72.519 1.00 45.87 217 LYS B CA 1
ATOM 1849 C C . LYS B 1 87 ? -3.628 26.470 71.702 1.00 45.92 217 LYS B C 1
ATOM 1850 O O . LYS B 1 87 ? -4.323 27.309 72.265 1.00 45.96 217 LYS B O 1
ATOM 1856 N N . VAL B 1 88 ? -3.520 26.390 70.376 1.00 45.96 218 VAL B N 1
ATOM 1857 C CA . VAL B 1 88 ? -4.399 27.152 69.480 1.00 45.75 218 VAL B CA 1
ATOM 1858 C C . VAL B 1 88 ? -5.351 26.187 68.783 1.00 45.74 218 VAL B C 1
ATOM 1859 O O . VAL B 1 88 ? -4.920 25.212 68.160 1.00 45.81 218 VAL B O 1
ATOM 1863 N N . ILE B 1 89 ? -6.642 26.456 68.892 1.00 45.68 219 ILE B N 1
ATOM 1864 C CA . ILE B 1 89 ? -7.632 25.597 68.293 1.00 45.78 219 ILE B CA 1
ATOM 1865 C C . ILE B 1 89 ? -8.181 26.262 67.047 1.00 45.95 219 ILE B C 1
ATOM 1866 O O . ILE B 1 89 ? -8.648 27.404 67.092 1.00 46.06 219 ILE B O 1
ATOM 1871 N N . GLY B 1 90 ? -8.118 25.541 65.933 1.00 46.03 220 GLY B N 1
ATOM 1872 C CA . GLY B 1 90 ? -8.639 26.030 64.658 1.00 45.99 220 GLY B CA 1
ATOM 1873 C C . GLY B 1 90 ? -9.503 25.020 63.930 1.00 45.92 220 GLY B C 1
ATOM 1874 O O . GLY B 1 90 ? -9.537 23.847 64.290 1.00 45.81 220 GLY B O 1
ATOM 1875 N N . TYR B 1 91 ? -10.204 25.487 62.904 1.00 45.91 221 TYR B N 1
ATOM 1876 C CA . TYR B 1 91 ? -11.052 24.632 62.091 1.00 46.01 221 TYR B CA 1
ATOM 1877 C C . TYR B 1 91 ? -10.702 24.870 60.645 1.00 46.16 221 TYR B C 1
ATOM 1878 O O . TYR B 1 91 ? -10.547 26.014 60.215 1.00 46.19 221 TYR B O 1
ATOM 1887 N N . TYR B 1 92 ? -10.573 23.787 59.893 1.00 46.40 222 TYR B N 1
ATOM 1888 C CA . TYR B 1 92 ? -10.045 23.865 58.538 1.00 46.70 222 TYR B CA 1
ATOM 1889 C C . TYR B 1 92 ? -10.955 23.183 57.536 1.00 46.99 222 TYR B C 1
ATOM 1890 O O . TYR B 1 92 ? -11.670 22.242 57.881 1.00 46.89 222 TYR B O 1
ATOM 1899 N N . SER B 1 93 ? -10.913 23.662 56.297 1.00 47.46 223 SER B N 1
ATOM 1900 C CA . SER B 1 93 ? -11.562 22.982 55.191 1.00 48.31 223 SER B CA 1
ATOM 1901 C C . SER B 1 93 ? -10.717 23.068 53.933 1.00 48.96 223 SER B C 1
ATOM 1902 O O . SER B 1 93 ? -9.999 24.044 53.710 1.00 48.77 223 SER B O 1
ATOM 1905 N N . ASN B 1 94 ? -10.816 22.030 53.111 1.00 50.10 224 ASN B N 1
ATOM 1906 C CA . ASN B 1 94 ? -10.235 22.046 51.778 1.00 51.27 224 ASN B CA 1
ATOM 1907 C C . ASN B 1 94 ? -11.274 22.241 50.724 1.00 52.88 224 ASN B C 1
ATOM 1908 O O . ASN B 1 94 ? -12.450 21.947 50.937 1.00 52.93 224 ASN B O 1
ATOM 1913 N N . ASN B 1 95 ? -10.858 22.671 49.550 1.00 55.25 225 ASN B N 1
ATOM 1914 C CA . ASN B 1 95 ? -11.867 22.960 48.568 1.00 57.39 225 ASN B CA 1
ATOM 1915 C C . ASN B 1 95 ? -11.771 22.041 47.363 1.00 58.63 225 ASN B C 1
ATOM 1916 O O . ASN B 1 95 ? -12.676 21.226 47.154 1.00 59.15 225 ASN B O 1
ATOM 1921 N N . ASN B 1 96 ? -10.660 22.121 46.619 1.00 59.90 226 ASN B N 1
ATOM 1922 C CA . ASN B 1 96 ? -10.475 21.343 45.374 1.00 60.53 226 ASN B CA 1
ATOM 1923 C C . ASN B 1 96 ? -11.674 21.513 44.429 1.00 60.94 226 ASN B C 1
ATOM 1924 O O . ASN B 1 96 ? -12.181 20.545 43.859 1.00 60.69 226 ASN B O 1
ATOM 1929 N N . LYS B 1 97 ? -12.148 22.765 44.338 1.00 61.76 227 LYS B N 1
ATOM 1930 C CA . LYS B 1 97 ? -12.773 23.294 43.127 1.00 62.16 227 LYS B CA 1
ATOM 1931 C C . LYS B 1 97 ? -11.569 23.371 42.218 1.00 62.61 227 LYS B C 1
ATOM 1932 O O . LYS B 1 97 ? -11.201 24.446 41.732 1.00 62.16 227 LYS B O 1
ATOM 1938 N N . MET B 1 98 ? -10.979 22.188 42.017 1.00 63.51 228 MET B N 1
ATOM 1939 C CA . MET B 1 98 ? -9.563 21.967 41.635 1.00 64.62 228 MET B CA 1
ATOM 1940 C C . MET B 1 98 ? -8.722 23.177 41.236 1.00 64.30 228 MET B C 1
ATOM 1941 O O . MET B 1 98 ? -7.582 23.300 41.693 1.00 64.22 228 MET B O 1
ATOM 1946 N N . GLY B 1 99 ? -9.274 24.041 40.379 1.00 64.08 229 GLY B N 1
ATOM 1947 C CA . GLY B 1 99 ? -8.566 25.226 39.870 1.00 63.62 229 GLY B CA 1
ATOM 1948 C C . GLY B 1 99 ? -7.212 25.380 40.536 1.00 62.86 229 GLY B C 1
ATOM 1949 O O . GLY B 1 99 ? -6.160 25.294 39.880 1.00 63.45 229 GLY B O 1
ATOM 1950 N N . GLU B 1 100 ? -7.249 25.606 41.844 1.00 61.42 230 GLU B N 1
ATOM 1951 C CA . GLU B 1 100 ? -6.073 25.530 42.678 1.00 60.21 230 GLU B CA 1
ATOM 1952 C C . GLU B 1 100 ? -6.479 24.793 43.973 1.00 58.98 230 GLU B C 1
ATOM 1953 O O . GLU B 1 100 ? -7.643 24.798 44.367 1.00 58.74 230 GLU B O 1
ATOM 1959 N N . TYR B 1 101 ? -5.534 24.121 44.613 1.00 57.62 231 TYR B N 1
ATOM 1960 C CA . TYR B 1 101 ? -5.799 23.521 45.919 1.00 55.88 231 TYR B CA 1
ATOM 1961 C C . TYR B 1 101 ? -6.017 24.668 46.896 1.00 54.28 231 TYR B C 1
ATOM 1962 O O . TYR B 1 101 ? -5.378 25.712 46.786 1.00 54.31 231 TYR B O 1
ATOM 1971 N N . ARG B 1 102 ? -6.931 24.487 47.839 1.00 52.11 232 ARG B N 1
ATOM 1972 C CA . ARG B 1 102 ? -7.261 25.571 48.752 1.00 50.33 232 ARG B CA 1
ATOM 1973 C C . ARG B 1 102 ? -7.572 25.109 50.176 1.00 49.46 232 ARG B C 1
ATOM 1974 O O . ARG B 1 102 ? -8.513 24.344 50.399 1.00 49.38 232 ARG B O 1
ATOM 1982 N N . LEU B 1 103 ? -6.771 25.592 51.125 1.00 48.44 233 LEU B N 1
ATOM 1983 C CA . LEU B 1 103 ? -6.931 25.284 52.542 1.00 47.62 233 LEU B CA 1
ATOM 1984 C C . LEU B 1 103 ? -7.194 26.581 53.285 1.00 47.37 233 LEU B C 1
ATOM 1985 O O . LEU B 1 103 ? -6.455 27.560 53.144 1.00 47.43 233 LEU B O 1
ATOM 1990 N N . ASP B 1 104 ? -8.253 26.583 54.077 1.00 47.01 234 ASP B N 1
ATOM 1991 C CA . ASP B 1 104 ? -8.538 27.694 54.953 1.00 46.84 234 ASP B CA 1
ATOM 1992 C C . ASP B 1 104 ? -8.507 27.195 56.382 1.00 46.63 234 ASP B C 1
ATOM 1993 O O . ASP B 1 104 ? -9.108 26.166 56.713 1.00 46.71 234 ASP B O 1
ATOM 1998 N N . ILE B 1 105 ? -7.778 27.910 57.228 1.00 46.33 235 ILE B N 1
ATOM 1999 C CA . ILE B 1 105 ? -7.790 27.611 58.649 1.00 45.89 235 ILE B CA 1
ATOM 2000 C C . ILE B 1 105 ? -8.283 28.826 59.400 1.00 45.81 235 ILE B C 1
ATOM 2001 O O . ILE B 1 105 ? -7.694 29.892 59.296 1.00 45.99 235 ILE B O 1
ATOM 2006 N N . VAL B 1 106 ? -9.382 28.674 60.131 1.00 45.74 236 VAL B N 1
ATOM 2007 C CA . VAL B 1 106 ? -9.830 29.721 61.042 1.00 45.79 236 VAL B CA 1
ATOM 2008 C C . VAL B 1 106 ? -9.365 29.380 62.462 1.00 45.74 236 VAL B C 1
ATOM 2009 O O . VAL B 1 106 ? -9.858 28.443 63.071 1.00 45.91 236 VAL B O 1
ATOM 2013 N N . TRP B 1 107 ? -8.395 30.122 62.973 1.00 45.68 237 TRP B N 1
ATOM 2014 C CA . TRP B 1 107 ? -7.985 29.955 64.353 1.00 45.83 237 TRP B CA 1
ATOM 2015 C C . TRP B 1 107 ? -9.006 30.644 65.250 1.00 46.06 237 TRP B C 1
ATOM 2016 O O . TRP B 1 107 ? -9.141 31.875 65.235 1.00 46.10 237 TRP B O 1
ATOM 2027 N N . SER B 1 108 ? -9.733 29.840 66.020 1.00 46.27 238 SER B N 1
ATOM 2028 C CA . SER B 1 108 ? -10.892 30.335 66.746 1.00 46.48 238 SER B CA 1
ATOM 2029 C C . SER B 1 108 ? -10.580 30.703 68.183 1.00 46.55 238 SER B C 1
ATOM 2030 O O . SER B 1 108 ? -11.049 31.733 68.655 1.00 46.92 238 SER B O 1
ATOM 2033 N N . ARG B 1 109 ? -9.813 29.870 68.888 1.00 46.51 239 ARG B N 1
ATOM 2034 C CA . ARG B 1 109 ? -9.402 30.237 70.243 1.00 46.52 239 ARG B CA 1
ATOM 2035 C C . ARG B 1 109 ? -8.042 29.733 70.662 1.00 46.40 239 ARG B C 1
ATOM 2036 O O . ARG B 1 109 ? -7.514 28.779 70.095 1.00 46.43 239 ARG B O 1
ATOM 2044 N N . ILE B 1 110 ? -7.482 30.412 71.652 1.00 46.28 240 ILE B N 1
ATOM 2045 C CA . ILE B 1 110 ? -6.209 30.056 72.229 1.00 46.30 240 ILE B CA 1
ATOM 2046 C C . ILE B 1 110 ? -6.457 29.702 73.683 1.00 46.40 240 ILE B C 1
ATOM 2047 O O . ILE B 1 110 ? -7.162 30.430 74.385 1.00 46.71 240 ILE B O 1
ATOM 2052 N N . ILE B 1 111 ? -5.891 28.587 74.139 1.00 46.41 241 ILE B N 1
ATOM 2053 C CA . ILE B 1 111 ? -5.951 28.222 75.558 1.00 46.44 241 ILE B CA 1
ATOM 2054 C C . ILE B 1 111 ? -4.559 28.247 76.179 1.00 46.46 241 ILE B C 1
ATOM 2055 O O . ILE B 1 111 ? -3.698 27.450 75.811 1.00 46.52 241 ILE B O 1
ATOM 2060 N N . THR B 1 112 ? -4.344 29.167 77.118 1.00 46.54 242 THR B N 1
ATOM 2061 C CA . THR B 1 112 ? -3.048 29.287 77.798 1.00 46.68 242 THR B CA 1
ATOM 2062 C C . THR B 1 112 ? -2.826 28.092 78.719 1.00 46.71 242 THR B C 1
ATOM 2063 O O . THR B 1 112 ? -3.781 27.418 79.095 1.00 46.64 242 THR B O 1
ATOM 2067 N N . PRO B 1 113 ? -1.560 27.807 79.065 1.00 46.88 243 PRO B N 1
ATOM 2068 C CA . PRO B 1 113 ? -1.252 26.668 79.916 1.00 46.98 243 PRO B CA 1
ATOM 2069 C C . PRO B 1 113 ? -1.963 26.754 81.260 1.00 47.25 243 PRO B C 1
ATOM 2070 O O . PRO B 1 113 ? -2.323 25.722 81.829 1.00 47.26 243 PRO B O 1
ATOM 2074 N N . HIS B 1 114 ? -2.181 27.973 81.754 1.00 47.40 244 HIS B N 1
ATOM 2075 C CA . HIS B 1 114 ? -2.908 28.148 83.003 1.00 47.53 244 HIS B CA 1
ATOM 2076 C C . HIS B 1 114 ? -4.405 27.997 82.814 1.00 47.51 244 HIS B C 1
ATOM 2077 O O . HIS B 1 114 ? -5.142 27.902 83.794 1.00 47.79 244 HIS B O 1
ATOM 2084 N N . GLY B 1 115 ? -4.846 27.979 81.556 1.00 47.40 245 GLY B N 1
ATOM 2085 C CA . GLY B 1 115 ? -6.236 27.691 81.223 1.00 47.21 245 GLY B CA 1
ATOM 2086 C C . GLY B 1 115 ? -7.139 28.899 81.008 1.00 47.23 245 GLY B C 1
ATOM 2087 O O . GLY B 1 115 ? -8.361 28.785 81.152 1.00 47.30 245 GLY B O 1
ATOM 2088 N N . ILE B 1 116 ? -6.562 30.059 80.679 1.00 47.15 246 ILE B N 1
ATOM 2089 C CA . ILE B 1 116 ? -7.396 31.208 80.291 1.00 47.23 246 ILE B CA 1
ATOM 2090 C C . ILE B 1 116 ? -7.747 31.059 78.818 1.00 46.97 246 ILE B C 1
ATOM 2091 O O . ILE B 1 116 ? -6.885 30.723 78.001 1.00 46.84 246 ILE B O 1
ATOM 2096 N N . ASN B 1 117 ? -9.021 31.257 78.493 1.00 46.83 247 ASN B N 1
ATOM 2097 C CA . ASN B 1 117 ? -9.481 31.146 77.116 1.00 46.79 247 ASN B CA 1
ATOM 2098 C C . ASN B 1 117 ? -9.493 32.476 76.392 1.00 46.66 247 ASN B C 1
ATOM 2099 O O . ASN B 1 117 ? -10.129 33.432 76.840 1.00 46.84 247 ASN B O 1
ATOM 2104 N N . ILE B 1 118 ? -8.781 32.531 75.275 1.00 46.41 248 ILE B N 1
ATOM 2105 C CA . ILE B 1 118 ? -8.777 33.720 74.433 1.00 46.38 248 ILE B CA 1
ATOM 2106 C C . ILE B 1 118 ? -9.597 33.446 73.170 1.00 46.51 248 ILE B C 1
ATOM 2107 O O . ILE B 1 118 ? -9.191 32.648 72.318 1.00 46.52 248 ILE B O 1
ATOM 2112 N N . MET B 1 119 ? -10.753 34.102 73.067 1.00 46.52 249 MET B N 1
ATOM 2113 C CA . MET B 1 119 ? -11.599 33.990 71.882 1.00 46.72 249 MET B CA 1
ATOM 2114 C C . MET B 1 119 ? -11.083 34.817 70.729 1.00 46.58 249 MET B C 1
ATOM 2115 O O . MET B 1 119 ? -10.694 35.971 70.907 1.00 46.74 249 MET B O 1
ATOM 2120 N N . LEU B 1 120 ? -11.092 34.216 69.546 1.00 46.43 250 LEU B N 1
ATOM 2121 C CA . LEU B 1 120 ? -10.753 34.914 68.321 1.00 46.30 250 LEU B CA 1
ATOM 2122 C C . LEU B 1 120 ? -11.959 34.911 67.407 1.00 46.35 250 LEU B C 1
ATOM 2123 O O . LEU B 1 120 ? -12.278 35.924 66.809 1.00 46.58 250 LEU B O 1
ATOM 2128 N N . THR B 1 121 ? -12.634 33.770 67.317 1.00 46.49 251 THR B N 1
ATOM 2129 C CA . THR B 1 121 ? -13.892 33.659 66.586 1.00 46.81 251 THR B CA 1
ATOM 2130 C C . THR B 1 121 ? -14.739 32.590 67.275 1.00 47.07 251 THR B C 1
ATOM 2131 O O . THR B 1 121 ? -14.231 31.499 67.539 1.00 47.26 251 THR B O 1
ATOM 2135 N N . ASN B 1 122 ? -16.011 32.902 67.570 1.00 47.17 252 ASN B N 1
ATOM 2136 C CA . ASN B 1 122 ? -16.923 31.980 68.308 1.00 47.29 252 ASN B CA 1
ATOM 2137 C C . ASN B 1 122 ? -17.351 30.702 67.528 1.00 47.29 252 ASN B C 1
ATOM 2138 O O . ASN B 1 122 ? -16.976 30.520 66.390 1.00 47.13 252 ASN B O 1
ATOM 2143 N N . ALA B 1 123 ? -18.127 29.805 68.125 1.00 47.11 253 ALA B N 1
ATOM 2144 C CA . ALA B 1 123 ? -18.622 28.648 67.352 1.00 46.71 253 ALA B CA 1
ATOM 2145 C C . ALA B 1 123 ? -20.128 28.373 67.500 1.00 46.44 253 ALA B C 1
ATOM 2146 O O . ALA B 1 123 ? -20.749 28.750 68.501 1.00 46.33 253 ALA B O 1
ATOM 2148 N N . LYS B 1 124 ? -20.691 27.720 66.477 1.00 46.15 254 LYS B N 1
ATOM 2149 C CA . LYS B 1 124 ? -22.105 27.313 66.406 1.00 45.71 254 LYS B CA 1
ATOM 2150 C C . LYS B 1 124 ? -22.447 26.797 64.998 1.00 45.62 254 LYS B C 1
ATOM 2151 O O . LYS B 1 124 ? -23.622 26.779 64.611 1.00 45.42 254 LYS B O 1
ATOM 2153 N N . GLY B 1 125 ? -21.418 26.388 64.240 1.00 45.35 255 GLY B N 1
ATOM 2154 C CA . GLY B 1 125 ? -21.598 25.889 62.873 1.00 45.11 255 GLY B CA 1
ATOM 2155 C C . GLY B 1 125 ? -21.506 24.374 62.763 1.00 45.21 255 GLY B C 1
ATOM 2156 O O . GLY B 1 125 ? -22.517 23.656 62.822 1.00 45.07 255 GLY B O 1
ATOM 2157 N N . ASN B 1 132 ? -18.313 20.490 57.052 1.00 56.30 262 ASN B N 1
ATOM 2158 C CA . ASN B 1 132 ? -17.313 21.099 56.153 1.00 56.36 262 ASN B CA 1
ATOM 2159 C C . ASN B 1 132 ? -17.580 22.579 55.903 1.00 55.99 262 ASN B C 1
ATOM 2160 O O . ASN B 1 132 ? -16.632 23.368 55.719 1.00 55.98 262 ASN B O 1
ATOM 2165 N N . GLY B 1 133 ? -18.873 22.931 55.894 1.00 55.26 263 GLY B N 1
ATOM 2166 C CA . GLY B 1 133 ? -19.332 24.310 55.777 1.00 54.43 263 GLY B CA 1
ATOM 2167 C C . GLY B 1 133 ? -19.326 25.014 57.121 1.00 53.93 263 GLY B C 1
ATOM 2168 O O . GLY B 1 133 ? -20.122 25.936 57.357 1.00 53.95 263 GLY B O 1
ATOM 2169 N N . LEU B 1 134 ? -18.431 24.566 58.004 1.00 53.26 264 LEU B N 1
ATOM 2170 C CA . LEU B 1 134 ? -18.233 25.167 59.327 1.00 52.62 264 LEU B CA 1
ATOM 2171 C C . LEU B 1 134 ? -17.308 26.356 59.203 1.00 51.81 264 LEU B C 1
ATOM 2172 O O . LEU B 1 134 ? -17.517 27.404 59.824 1.00 51.36 264 LEU B O 1
ATOM 2177 N N . VAL B 1 135 ? -16.273 26.159 58.395 1.00 51.10 265 VAL B N 1
ATOM 2178 C CA . VAL B 1 135 ? -15.228 27.140 58.179 1.00 50.26 265 VAL B CA 1
ATOM 2179 C C . VAL B 1 135 ? -15.777 28.370 57.453 1.00 49.91 265 VAL B C 1
ATOM 2180 O O . VAL B 1 135 ? -15.497 29.501 57.860 1.00 50.25 265 VAL B O 1
ATOM 2184 N N . GLY B 1 136 ? -16.576 28.144 56.409 1.00 48.98 266 GLY B N 1
ATOM 2185 C CA . GLY B 1 136 ? -17.160 29.232 55.637 1.00 48.15 266 GLY B CA 1
ATOM 2186 C C . GLY B 1 136 ? -18.094 30.097 56.458 1.00 47.69 266 GLY B C 1
ATOM 2187 O O . GLY B 1 136 ? -18.188 31.307 56.243 1.00 47.57 266 GLY B O 1
ATOM 2188 N N . GLU B 1 137 ? -18.785 29.464 57.401 1.00 47.36 267 GLU B N 1
ATOM 2189 C CA . GLU B 1 137 ? -19.720 30.141 58.295 1.00 47.07 267 GLU B CA 1
ATOM 2190 C C . GLU B 1 137 ? -18.975 31.113 59.224 1.00 46.76 267 GLU B C 1
ATOM 2191 O O . GLU B 1 137 ? -19.455 32.214 59.499 1.00 46.37 267 GLU B O 1
ATOM 2197 N N . LEU B 1 138 ? -17.795 30.693 59.688 1.00 46.77 268 LEU B N 1
ATOM 2198 C CA . LEU B 1 138 ? -16.919 31.538 60.512 1.00 46.69 268 LEU B CA 1
ATOM 2199 C C . LEU B 1 138 ? -16.337 32.666 59.679 1.00 46.89 268 LEU B C 1
ATOM 2200 O O . LEU B 1 138 ? -16.243 33.798 60.150 1.00 47.29 268 LEU B O 1
ATOM 2205 N N . ILE B 1 139 ? -15.938 32.353 58.448 1.00 46.93 269 ILE B N 1
ATOM 2206 C CA . ILE B 1 139 ? -15.524 33.374 57.502 1.00 47.18 269 ILE B CA 1
ATOM 2207 C C . ILE B 1 139 ? -16.556 34.503 57.494 1.00 47.88 269 ILE B C 1
ATOM 2208 O O . ILE B 1 139 ? -16.186 35.668 57.657 1.00 48.51 269 ILE B O 1
ATOM 2213 N N . GLU B 1 140 ? -17.843 34.160 57.326 1.00 48.11 270 GLU B N 1
ATOM 2214 C CA . GLU B 1 140 ? -18.928 35.159 57.313 1.00 48.29 270 GLU B CA 1
ATOM 2215 C C . GLU B 1 140 ? -18.934 36.004 58.571 1.00 48.46 270 GLU B C 1
ATOM 2216 O O . GLU B 1 140 ? -18.973 37.229 58.496 1.00 48.40 270 GLU B O 1
ATOM 2222 N N . ARG B 1 141 ? -18.883 35.338 59.722 1.00 48.89 271 ARG B N 1
ATOM 2223 C CA . ARG B 1 141 ? -18.872 36.014 61.020 1.00 49.46 271 ARG B CA 1
ATOM 2224 C C . ARG B 1 141 ? -17.670 36.931 61.186 1.00 49.44 271 ARG B C 1
ATOM 2225 O O . ARG B 1 141 ? -17.750 37.954 61.876 1.00 49.50 271 ARG B O 1
ATOM 2233 N N . ASN B 1 142 ? -16.558 36.554 60.559 1.00 49.43 272 ASN B N 1
ATOM 2234 C CA . ASN B 1 142 ? -15.349 37.371 60.565 1.00 49.51 272 ASN B CA 1
ATOM 2235 C C . ASN B 1 142 ? -15.467 38.578 59.649 1.00 49.68 272 ASN B C 1
ATOM 2236 O O . ASN B 1 142 ? -14.967 39.660 59.967 1.00 49.86 272 ASN B O 1
ATOM 2241 N N . PHE B 1 143 ? -16.138 38.382 58.519 1.00 49.82 273 PHE B N 1
ATOM 2242 C CA . PHE B 1 143 ? -16.305 39.426 57.526 1.00 50.23 273 PHE B CA 1
ATOM 2243 C C . PHE B 1 143 ? -17.184 40.549 58.080 1.00 50.46 273 PHE B C 1
ATOM 2244 O O . PHE B 1 143 ? -16.666 41.561 58.553 1.00 50.41 273 PHE B O 1
ATOM 2252 N N . GLN B 1 144 ? -18.503 40.348 58.050 1.00 50.72 274 GLN B N 1
ATOM 2253 C CA . GLN B 1 144 ? -19.480 41.346 58.518 1.00 50.94 274 GLN B CA 1
ATOM 2254 C C . GLN B 1 144 ? -19.249 41.842 59.967 1.00 50.98 274 GLN B C 1
ATOM 2255 O O . GLN B 1 144 ? -20.028 42.646 60.495 1.00 50.80 274 GLN B O 1
ATOM 2261 N N . ARG B 1 145 ? -18.177 41.363 60.597 1.00 50.89 275 ARG B N 1
ATOM 2262 C CA . ARG B 1 145 ? -17.705 41.949 61.844 1.00 50.83 275 ARG B CA 1
ATOM 2263 C C . ARG B 1 145 ? -16.523 42.866 61.564 1.00 50.64 275 ARG B C 1
ATOM 2264 O O . ARG B 1 145 ? -16.488 44.003 62.045 1.00 50.82 275 ARG B O 1
ATOM 2272 N N . TYR B 1 146 ? -15.575 42.371 60.765 1.00 50.18 276 TYR B N 1
ATOM 2273 C CA . TYR B 1 146 ? -14.276 43.022 60.590 1.00 49.79 276 TYR B CA 1
ATOM 2274 C C . TYR B 1 146 ? -13.868 43.271 59.141 1.00 49.52 276 TYR B C 1
ATOM 2275 O O . TYR B 1 146 ? -12.794 43.832 58.888 1.00 49.70 276 TYR B O 1
ATOM 2284 N N . GLY B 1 147 ? -14.707 42.838 58.201 1.00 49.01 277 GLY B N 1
ATOM 2285 C CA . GLY B 1 147 ? -14.438 42.985 56.766 1.00 48.39 277 GLY B CA 1
ATOM 2286 C C . GLY B 1 147 ? -13.111 42.415 56.293 1.00 47.87 277 GLY B C 1
ATOM 2287 O O . GLY B 1 147 ? -12.308 43.133 55.704 1.00 47.99 277 GLY B O 1
ATOM 2288 N N . VAL B 1 148 ? -12.888 41.132 56.585 1.00 47.23 278 VAL B N 1
ATOM 2289 C CA . VAL B 1 148 ? -11.746 40.320 56.117 1.00 46.96 278 VAL B CA 1
ATOM 2290 C C . VAL B 1 148 ? -12.183 38.859 56.303 1.00 46.72 278 VAL B C 1
ATOM 2291 O O . VAL B 1 148 ? -12.802 38.541 57.314 1.00 46.78 278 VAL B O 1
ATOM 2295 N N . PRO B 1 149 ? -11.878 37.968 55.339 1.00 46.48 279 PRO B N 1
ATOM 2296 C CA . PRO B 1 149 ? -12.297 36.575 55.518 1.00 46.36 279 PRO B CA 1
ATOM 2297 C C . PRO B 1 149 ? -11.580 35.852 56.679 1.00 46.23 279 PRO B C 1
ATOM 2298 O O . PRO B 1 149 ? -12.224 35.126 57.442 1.00 46.17 279 PRO B O 1
ATOM 2302 N N . LEU B 1 150 ? -10.271 36.054 56.807 1.00 46.03 280 LEU B N 1
ATOM 2303 C CA . LEU B 1 150 ? -9.500 35.404 57.857 1.00 45.90 280 LEU B CA 1
ATOM 2304 C C . LEU B 1 150 ? -8.819 36.457 58.677 1.00 45.97 280 LEU B C 1
ATOM 2305 O O . LEU B 1 150 ? -8.257 37.393 58.122 1.00 46.15 280 LEU B O 1
ATOM 2310 N N . LEU B 1 151 ? -8.865 36.305 59.998 1.00 45.89 281 LEU B N 1
ATOM 2311 C CA . LEU B 1 151 ? -8.246 37.270 60.893 1.00 45.89 281 LEU B CA 1
ATOM 2312 C C . LEU B 1 151 ? -6.795 36.908 61.171 1.00 45.91 281 LEU B C 1
ATOM 2313 O O . LEU B 1 151 ? -6.007 37.755 61.560 1.00 46.26 281 LEU B O 1
ATOM 2318 N N . LEU B 1 152 ? -6.450 35.644 60.955 1.00 45.79 282 LEU B N 1
ATOM 2319 C CA . LEU B 1 152 ? -5.111 35.145 61.200 1.00 45.47 282 LEU B CA 1
ATOM 2320 C C . LEU B 1 152 ? -4.651 34.298 60.028 1.00 45.54 282 LEU B C 1
ATOM 2321 O O . LEU B 1 152 ? -5.306 33.325 59.661 1.00 45.74 282 LEU B O 1
ATOM 2326 N N . SER B 1 153 ? -3.510 34.644 59.455 1.00 45.50 283 SER B N 1
ATOM 2327 C CA . SER B 1 153 ? -2.920 33.850 58.392 1.00 45.70 283 SER B CA 1
ATOM 2328 C C . SER B 1 153 ? -2.098 32.710 58.951 1.00 45.66 283 SER B C 1
ATOM 2329 O O . SER B 1 153 ? -1.603 32.791 60.060 1.00 45.90 283 SER B O 1
ATOM 2332 N N . THR B 1 154 ? -1.951 31.651 58.169 1.00 45.67 284 THR B N 1
ATOM 2333 C CA . THR B 1 154 ? -1.138 30.512 58.558 1.00 45.48 284 THR B CA 1
ATOM 2334 C C . THR B 1 154 ? -0.041 30.328 57.527 1.00 45.55 284 THR B C 1
ATOM 2335 O O . THR B 1 154 ? -0.306 30.001 56.367 1.00 45.40 284 THR B O 1
ATOM 2339 N N . LEU B 1 155 ? 1.193 30.550 57.969 1.00 45.71 285 LEU B N 1
ATOM 2340 C CA . LEU B 1 155 ? 2.370 30.553 57.099 1.00 45.51 285 LEU B CA 1
ATOM 2341 C C . LEU B 1 155 ? 3.292 29.388 57.437 1.00 45.63 285 LEU B C 1
ATOM 2342 O O . LEU B 1 155 ? 3.187 28.814 58.537 1.00 45.78 285 LEU B O 1
ATOM 2347 N N . THR B 1 156 ? 4.181 29.034 56.504 1.00 45.55 286 THR B N 1
ATOM 2348 C CA . THR B 1 156 ? 5.083 27.887 56.682 1.00 45.89 286 THR B CA 1
ATOM 2349 C C . THR B 1 156 ? 6.209 28.214 57.601 1.00 46.10 286 THR B C 1
ATOM 2350 O O . THR B 1 156 ? 6.786 29.306 57.551 1.00 46.08 286 THR B O 1
ATOM 2354 N N . ASN B 1 157 ? 6.564 27.229 58.407 1.00 46.16 287 ASN B N 1
ATOM 2355 C CA . ASN B 1 157 ? 7.833 27.238 59.085 1.00 46.03 287 ASN B CA 1
ATOM 2356 C C . ASN B 1 157 ? 8.443 25.862 58.937 1.00 46.22 287 ASN B C 1
ATOM 2357 O O . ASN B 1 157 ? 9.255 25.420 59.767 1.00 46.51 287 ASN B O 1
ATOM 2362 N N . GLY B 1 158 ? 8.062 25.196 57.853 1.00 46.09 288 GLY B N 1
ATOM 2363 C CA . GLY B 1 158 ? 8.461 23.825 57.609 1.00 45.92 288 GLY B CA 1
ATOM 2364 C C . GLY B 1 158 ? 7.306 22.870 57.804 1.00 45.85 288 GLY B C 1
ATOM 2365 O O . GLY B 1 158 ? 7.098 22.336 58.886 1.00 45.89 288 GLY B O 1
ATOM 2366 N N . LEU B 1 159 ? 6.537 22.670 56.747 1.00 45.99 289 LEU B N 1
ATOM 2367 C CA . LEU B 1 159 ? 5.398 21.763 56.780 1.00 46.12 289 LEU B CA 1
ATOM 2368 C C . LEU B 1 159 ? 5.842 20.399 56.320 1.00 46.25 289 LEU B C 1
ATOM 2369 O O . LEU B 1 159 ? 6.590 20.273 55.351 1.00 46.42 289 LEU B O 1
ATOM 2374 N N . LEU B 1 160 ? 5.368 19.376 57.009 1.00 46.37 290 LEU B N 1
ATOM 2375 C CA . LEU B 1 160 ? 5.595 18.013 56.588 1.00 46.80 290 LEU B CA 1
ATOM 2376 C C . LEU B 1 160 ? 4.426 17.588 55.694 1.00 46.95 290 LEU B C 1
ATOM 2377 O O . LEU B 1 160 ? 3.340 17.247 56.184 1.00 47.06 290 LEU B O 1
ATOM 2382 N N . ILE B 1 161 ? 4.646 17.620 54.385 1.00 46.99 291 ILE B N 1
ATOM 2383 C CA . ILE B 1 161 ? 3.552 17.448 53.431 1.00 47.20 291 ILE B CA 1
ATOM 2384 C C . ILE B 1 161 ? 3.633 16.118 52.728 1.00 47.70 291 ILE B C 1
ATOM 2385 O O . ILE B 1 161 ? 4.617 15.824 52.042 1.00 47.86 291 ILE B O 1
ATOM 2390 N N . GLY B 1 162 ? 2.595 15.314 52.891 1.00 48.36 292 GLY B N 1
ATOM 2391 C CA . GLY B 1 162 ? 2.456 14.071 52.140 1.00 49.32 292 GLY B CA 1
ATOM 2392 C C . GLY B 1 162 ? 1.408 14.242 51.058 1.00 50.13 292 GLY B C 1
ATOM 2393 O O . GLY B 1 162 ? 0.328 14.758 51.325 1.00 49.92 292 GLY B O 1
ATOM 2394 N N . ILE B 1 163 ? 1.722 13.830 49.830 1.00 51.78 293 ILE B N 1
ATOM 2395 C CA . ILE B 1 163 ? 0.771 13.934 48.707 1.00 52.87 293 ILE B CA 1
ATOM 2396 C C . ILE B 1 163 ? 0.537 12.565 48.098 1.00 54.25 293 ILE B C 1
ATOM 2397 O O . ILE B 1 163 ? 1.419 12.013 47.444 1.00 54.48 293 ILE B O 1
ATOM 2402 N N . THR B 1 164 ? -0.639 12.004 48.340 1.00 56.07 294 THR B N 1
ATOM 2403 C CA . THR B 1 164 ? -1.048 10.809 47.620 1.00 57.87 294 THR B CA 1
ATOM 2404 C C . THR B 1 164 ? -1.851 11.205 46.381 1.00 59.34 294 THR B C 1
ATOM 2405 O O . THR B 1 164 ? -3.082 11.310 46.424 1.00 59.31 294 THR B O 1
ATOM 2409 N N . SER B 1 165 ? -1.129 11.447 45.282 1.00 61.22 295 SER B N 1
ATOM 2410 C CA . SER B 1 165 ? -1.741 11.576 43.953 1.00 63.00 295 SER B CA 1
ATOM 2411 C C . SER B 1 165 ? -2.389 10.234 43.515 1.00 64.06 295 SER B C 1
ATOM 2412 O O . SER B 1 165 ? -2.305 9.824 42.342 1.00 63.95 295 SER B O 1
ATOM 2414 N N . ALA B 1 166 ? -3.041 9.578 44.489 1.00 65.30 296 ALA B N 1
ATOM 2415 C CA . ALA B 1 166 ? -3.695 8.280 44.314 1.00 66.45 296 ALA B CA 1
ATOM 2416 C C . ALA B 1 166 ? -5.231 8.410 44.220 1.00 67.17 296 ALA B C 1
ATOM 2417 O O . ALA B 1 166 ? -5.860 9.094 45.045 1.00 67.25 296 ALA B O 1
ATOM 2419 N N . LEU B 1 167 ? -5.811 7.756 43.202 1.00 67.76 297 LEU B N 1
ATOM 2420 C CA . LEU B 1 167 ? -7.270 7.670 43.024 1.00 67.99 297 LEU B CA 1
ATOM 2421 C C . LEU B 1 167 ? -7.868 6.564 43.895 1.00 68.07 297 LEU B C 1
ATOM 2422 O O . LEU B 1 167 ? -7.830 6.643 45.126 1.00 68.08 297 LEU B O 1
ATOM 2424 N N . ASP B 1 182 ? -11.062 3.683 34.706 1.00 44.81 312 ASP B N 1
ATOM 2425 C CA . ASP B 1 182 ? -11.719 2.586 34.002 1.00 44.55 312 ASP B CA 1
ATOM 2426 C C . ASP B 1 182 ? -11.454 2.673 32.487 1.00 44.39 312 ASP B C 1
ATOM 2427 O O . ASP B 1 182 ? -12.365 2.453 31.666 1.00 44.43 312 ASP B O 1
ATOM 2429 N N . TYR B 1 183 ? -10.180 2.948 32.152 1.00 43.86 313 TYR B N 1
ATOM 2430 C CA . TYR B 1 183 ? -9.694 3.304 30.792 1.00 43.33 313 TYR B CA 1
ATOM 2431 C C . TYR B 1 183 ? -10.431 2.695 29.583 1.00 42.94 313 TYR B C 1
ATOM 2432 O O . TYR B 1 183 ? -10.951 3.428 28.742 1.00 42.92 313 TYR B O 1
ATOM 2434 N N . LEU B 1 184 ? -10.474 1.366 29.505 1.00 42.09 314 LEU B N 1
ATOM 2435 C CA . LEU B 1 184 ? -10.989 0.679 28.324 1.00 41.67 314 LEU B CA 1
ATOM 2436 C C . LEU B 1 184 ? -12.469 0.938 28.057 1.00 41.49 314 LEU B C 1
ATOM 2437 O O . LEU B 1 184 ? -12.846 1.337 26.956 1.00 41.58 314 LEU B O 1
ATOM 2442 N N . LEU B 1 185 ? -13.301 0.692 29.065 1.00 41.31 315 LEU B N 1
ATOM 2443 C CA . LEU B 1 185 ? -14.759 0.717 28.902 1.00 40.79 315 LEU B CA 1
ATOM 2444 C C . LEU B 1 185 ? -15.243 2.083 28.438 1.00 40.77 315 LEU B C 1
ATOM 2445 O O . LEU B 1 185 ? -16.218 2.176 27.683 1.00 40.32 315 LEU B O 1
ATOM 2450 N N . MET B 1 186 ? -14.549 3.135 28.891 1.00 40.65 316 MET B N 1
ATOM 2451 C CA . MET B 1 186 ? -14.872 4.503 28.489 1.00 40.60 316 MET B CA 1
ATOM 2452 C C . MET B 1 186 ? -14.601 4.729 27.000 1.00 39.58 316 MET B C 1
ATOM 2453 O O . MET B 1 186 ? -15.391 5.379 26.329 1.00 39.75 316 MET B O 1
ATOM 2458 N N . GLN B 1 187 ? -13.520 4.159 26.470 1.00 38.14 317 GLN B N 1
ATOM 2459 C CA . GLN B 1 187 ? -13.263 4.246 25.031 1.00 36.86 317 GLN B CA 1
ATOM 2460 C C . GLN B 1 187 ? -14.361 3.609 24.181 1.00 36.25 317 GLN B C 1
ATOM 2461 O O . GLN B 1 187 ? -14.725 4.126 23.128 1.00 36.16 317 GLN B O 1
ATOM 2467 N N . LEU B 1 188 ? -14.877 2.479 24.641 1.00 35.25 318 LEU B N 1
ATOM 2468 C CA . LEU B 1 188 ? -15.846 1.729 23.879 1.00 34.39 318 LEU B CA 1
ATOM 2469 C C . LEU B 1 188 ? -17.222 2.387 23.905 1.00 34.18 318 LEU B C 1
ATOM 2470 O O . LEU B 1 188 ? -17.937 2.393 22.915 1.00 33.67 318 LEU B O 1
ATOM 2475 N N . MET B 1 189 ? -17.587 2.947 25.049 1.00 34.46 319 MET B N 1
ATOM 2476 C CA . MET B 1 189 ? -18.873 3.629 25.190 1.00 34.40 319 MET B CA 1
ATOM 2477 C C . MET B 1 189 ? -18.787 5.090 24.723 1.00 34.23 319 MET B C 1
ATOM 2478 O O . MET B 1 189 ? -19.618 5.527 23.929 1.00 34.02 319 MET B O 1
ATOM 2483 N N . ARG B 1 190 ? -17.773 5.821 25.201 1.00 34.17 320 ARG B N 1
ATOM 2484 C CA . ARG B 1 190 ? -17.568 7.246 24.846 1.00 34.38 320 ARG B CA 1
ATOM 2485 C C . ARG B 1 190 ? -16.926 7.500 23.464 1.00 34.18 320 ARG B C 1
ATOM 2486 O O . ARG B 1 190 ? -17.468 8.274 22.672 1.00 34.69 320 ARG B O 1
ATOM 2494 N N . GLN B 1 191 ? -15.784 6.863 23.171 1.00 33.47 321 GLN B N 1
ATOM 2495 C CA . GLN B 1 191 ? -14.910 7.348 22.077 1.00 32.35 321 GLN B CA 1
ATOM 2496 C C . GLN B 1 191 ? -14.455 6.385 20.961 1.00 31.72 321 GLN B C 1
ATOM 2497 O O . GLN B 1 191 ? -13.304 6.440 20.529 1.00 31.46 321 GLN B O 1
ATOM 2503 N N . SER B 1 192 ? -15.350 5.534 20.472 1.00 31.11 322 SER B N 1
ATOM 2504 C CA . SER B 1 192 ? -15.000 4.666 19.347 1.00 30.63 322 SER B CA 1
ATOM 2505 C C . SER B 1 192 ? -14.797 5.500 18.096 1.00 30.31 322 SER B C 1
ATOM 2506 O O . SER B 1 192 ? -15.434 6.533 17.935 1.00 30.54 322 SER B O 1
ATOM 2509 N N . GLY B 1 193 ? -13.899 5.059 17.219 1.00 29.93 323 GLY B N 1
ATOM 2510 C CA . GLY B 1 193 ? -13.597 5.793 15.988 1.00 29.28 323 GLY B CA 1
ATOM 2511 C C . GLY B 1 193 ? -12.812 7.083 16.186 1.00 28.94 323 GLY B C 1
ATOM 2512 O O . GLY B 1 193 ? -12.486 7.778 15.226 1.00 28.96 323 GLY B O 1
ATOM 2513 N N . MET B 1 194 ? -12.511 7.416 17.431 1.00 28.48 324 MET B N 1
ATOM 2514 C CA . MET B 1 194 ? -11.718 8.582 17.712 1.00 28.37 324 MET B CA 1
ATOM 2515 C C . MET B 1 194 ? -10.261 8.226 17.488 1.00 28.03 324 MET B C 1
ATOM 2516 O O . MET B 1 194 ? -9.865 7.094 17.717 1.00 27.97 324 MET B O 1
ATOM 2521 N N . GLY B 1 195 ? -9.468 9.186 17.034 1.00 28.03 325 GLY B N 1
ATOM 2522 C CA . GLY B 1 195 ? -8.051 8.952 16.756 1.00 28.10 325 GLY B CA 1
ATOM 2523 C C . GLY B 1 195 ? -7.184 8.902 18.001 1.00 28.17 325 GLY B C 1
ATOM 2524 O O . GLY B 1 195 ? -7.482 9.575 18.984 1.00 27.87 325 GLY B O 1
ATOM 2525 N N . ILE B 1 196 ? -6.097 8.129 17.932 1.00 28.47 326 ILE B N 1
ATOM 2526 C CA . ILE B 1 196 ? -5.281 7.760 19.100 1.00 29.15 326 ILE B CA 1
ATOM 2527 C C . ILE B 1 196 ? -4.923 8.937 19.993 1.00 29.79 326 ILE B C 1
ATOM 2528 O O . ILE B 1 196 ? -5.076 8.856 21.201 1.00 29.70 326 ILE B O 1
ATOM 2533 N N . ASN B 1 197 ? -4.461 10.031 19.388 1.00 30.90 327 ASN B N 1
ATOM 2534 C CA . ASN B 1 197 ? -4.079 11.243 20.117 1.00 31.21 327 ASN B CA 1
ATOM 2535 C C . ASN B 1 197 ? -5.208 11.899 20.870 1.00 31.91 327 ASN B C 1
ATOM 2536 O O . ASN B 1 197 ? -5.083 12.118 22.071 1.00 32.13 327 ASN B O 1
ATOM 2541 N N . GLN B 1 198 ? -6.312 12.199 20.183 1.00 32.86 328 GLN B N 1
ATOM 2542 C CA . GLN B 1 198 ? -7.478 12.762 20.860 1.00 33.90 328 GLN B CA 1
ATOM 2543 C C . GLN B 1 198 ? -7.843 11.954 22.120 1.00 34.92 328 GLN B C 1
ATOM 2544 O O . GLN B 1 198 ? -7.910 12.522 23.223 1.00 35.55 328 GLN B O 1
ATOM 2550 N N . VAL B 1 199 ? -8.024 10.639 21.971 1.00 35.57 329 VAL B N 1
ATOM 2551 C CA . VAL B 1 199 ? -8.377 9.786 23.113 1.00 36.17 329 VAL B CA 1
ATOM 2552 C C . VAL B 1 199 ? -7.346 9.759 24.229 1.00 36.64 329 VAL B C 1
ATOM 2553 O O . VAL B 1 199 ? -7.709 9.900 25.389 1.00 37.01 329 VAL B O 1
ATOM 2557 N N . VAL B 1 200 ? -6.069 9.603 23.908 1.00 37.46 330 VAL B N 1
ATOM 2558 C CA . VAL B 1 200 ? -5.070 9.590 24.986 1.00 38.44 330 VAL B CA 1
ATOM 2559 C C . VAL B 1 200 ? -4.881 10.969 25.575 1.00 39.11 330 VAL B C 1
ATOM 2560 O O . VAL B 1 200 ? -4.701 11.102 26.792 1.00 39.43 330 VAL B O 1
ATOM 2564 N N . ASN B 1 201 ? -4.934 12.001 24.730 1.00 39.78 331 ASN B N 1
ATOM 2565 C CA . ASN B 1 201 ? -4.718 13.371 25.217 1.00 40.26 331 ASN B CA 1
ATOM 2566 C C . ASN B 1 201 ? -5.798 13.826 26.159 1.00 40.85 331 ASN B C 1
ATOM 2567 O O . ASN B 1 201 ? -5.562 14.674 27.007 1.00 40.80 331 ASN B O 1
ATOM 2572 N N . GLN B 1 202 ? -6.983 13.244 26.012 1.00 41.77 332 GLN B N 1
ATOM 2573 C CA . GLN B 1 202 ? -8.108 13.634 26.831 1.00 42.50 332 GLN B CA 1
ATOM 2574 C C . GLN B 1 202 ? -8.393 12.614 27.916 1.00 43.13 332 GLN B C 1
ATOM 2575 O O . GLN B 1 202 ? -9.465 12.612 28.514 1.00 43.48 332 GLN B O 1
ATOM 2581 N N . ILE B 1 203 ? -7.424 11.741 28.153 1.00 43.95 333 ILE B N 1
ATOM 2582 C CA . ILE B 1 203 ? -7.417 10.897 29.335 1.00 44.69 333 ILE B CA 1
ATOM 2583 C C . ILE B 1 203 ? -6.431 11.514 30.316 1.00 45.64 333 ILE B C 1
ATOM 2584 O O . ILE B 1 203 ? -6.694 11.596 31.507 1.00 46.06 333 ILE B O 1
ATOM 2589 N N . LEU B 1 204 ? -5.302 11.975 29.798 1.00 46.80 334 LEU B N 1
ATOM 2590 C CA . LEU B 1 204 ? -4.372 12.756 30.583 1.00 47.99 334 LEU B CA 1
ATOM 2591 C C . LEU B 1 204 ? -5.047 14.001 31.179 1.00 49.11 334 LEU B C 1
ATOM 2592 O O . LEU B 1 204 ? -4.858 14.288 32.362 1.00 49.46 334 LEU B O 1
ATOM 2597 N N . ARG B 1 205 ? -5.823 14.733 30.365 1.00 50.17 335 ARG B N 1
ATOM 2598 C CA . ARG B 1 205 ? -6.618 15.880 30.846 1.00 51.27 335 ARG B CA 1
ATOM 2599 C C . ARG B 1 205 ? -7.511 15.499 32.016 1.00 51.69 335 ARG B C 1
ATOM 2600 O O . ARG B 1 205 ? -7.757 16.310 32.901 1.00 52.03 335 ARG B O 1
ATOM 2608 N N . ASP B 1 206 ? -8.003 14.268 32.015 1.00 52.20 336 ASP B N 1
ATOM 2609 C CA . ASP B 1 206 ? -8.909 13.824 33.054 1.00 52.69 336 ASP B CA 1
ATOM 2610 C C . ASP B 1 206 ? -8.136 13.323 34.235 1.00 53.33 336 ASP B C 1
ATOM 2611 O O . ASP B 1 206 ? -8.545 13.533 35.376 1.00 54.01 336 ASP B O 1
ATOM 2616 N N . LYS B 1 207 ? -7.011 12.671 33.969 1.00 53.95 337 LYS B N 1
ATOM 2617 C CA . LYS B 1 207 ? -6.159 12.154 35.034 1.00 54.72 337 LYS B CA 1
ATOM 2618 C C . LYS B 1 207 ? -5.681 13.263 36.006 1.00 55.21 337 LYS B C 1
ATOM 2619 O O . LYS B 1 207 ? -5.580 13.033 37.218 1.00 55.38 337 LYS B O 1
ATOM 2625 N N . SER B 1 208 ? -5.410 14.457 35.478 1.00 55.66 338 SER B N 1
ATOM 2626 C CA . SER B 1 208 ? -5.021 15.603 36.312 1.00 56.27 338 SER B CA 1
ATOM 2627 C C . SER B 1 208 ? -6.212 16.452 36.806 1.00 56.66 338 SER B C 1
ATOM 2628 O O . SER B 1 208 ? -6.027 17.380 37.607 1.00 56.99 338 SER B O 1
ATOM 2631 N N . LYS B 1 209 ? -7.420 16.140 36.335 1.00 56.88 339 LYS B N 1
ATOM 2632 C CA . LYS B 1 209 ? -8.648 16.821 36.798 1.00 56.98 339 LYS B CA 1
ATOM 2633 C C . LYS B 1 209 ? -9.024 16.372 38.235 1.00 56.95 339 LYS B C 1
ATOM 2634 O O . LYS B 1 209 ? -9.590 17.155 39.018 1.00 56.96 339 LYS B O 1
ATOM 2640 N N . ILE B 1 210 ? -8.690 15.124 38.574 1.00 56.58 340 ILE B N 1
ATOM 2641 C CA . ILE B 1 210 ? -8.842 14.631 39.947 1.00 56.35 340 ILE B CA 1
ATOM 2642 C C . ILE B 1 210 ? -7.715 15.100 40.901 1.00 55.88 340 ILE B C 1
ATOM 2643 O O . ILE B 1 210 ? -6.528 14.832 40.683 1.00 55.75 340 ILE B O 1
ATOM 2648 N N . ALA B 1 211 ? -8.128 15.819 41.947 1.00 55.29 341 ALA B N 1
ATOM 2649 C CA . ALA B 1 211 ? -7.247 16.390 42.965 1.00 54.41 341 ALA B CA 1
ATOM 2650 C C . ALA B 1 211 ? -6.579 15.323 43.788 1.00 53.88 341 ALA B C 1
ATOM 2651 O O . ALA B 1 211 ? -7.243 14.405 44.243 1.00 53.69 341 ALA B O 1
ATOM 2653 N N . PRO B 1 212 ? -5.259 15.447 44.004 1.00 53.52 342 PRO B N 1
ATOM 2654 C CA . PRO B 1 212 ? -4.538 14.575 44.938 1.00 53.12 342 PRO B CA 1
ATOM 2655 C C . PRO B 1 212 ? -4.943 14.843 46.389 1.00 52.44 342 PRO B C 1
ATOM 2656 O O . PRO B 1 212 ? -5.363 15.961 46.713 1.00 52.34 342 PRO B O 1
ATOM 2660 N N . ILE B 1 213 ? -4.826 13.819 47.241 1.00 51.52 343 ILE B N 1
ATOM 2661 C CA . ILE B 1 213 ? -5.115 13.963 48.670 1.00 50.71 343 ILE B CA 1
ATOM 2662 C C . ILE B 1 213 ? -3.874 14.390 49.489 1.00 50.14 343 ILE B C 1
ATOM 2663 O O . ILE B 1 213 ? -3.002 13.589 49.819 1.00 50.69 343 ILE B O 1
ATOM 2668 N N .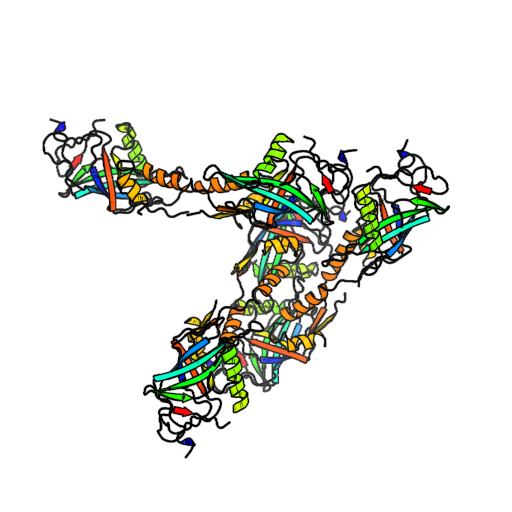 VAL B 1 214 ? -3.833 15.673 49.805 1.00 48.77 344 VAL B N 1
ATOM 2669 C CA . VAL B 1 214 ? -2.729 16.306 50.481 1.00 48.03 344 VAL B CA 1
ATOM 2670 C C . VAL B 1 214 ? -2.886 16.247 51.991 1.00 47.76 344 VAL B C 1
ATOM 2671 O O . VAL B 1 214 ? -3.912 16.654 52.531 1.00 47.56 344 VAL B O 1
ATOM 2675 N N . VAL B 1 215 ? -1.861 15.757 52.677 1.00 47.33 345 VAL B N 1
ATOM 2676 C CA . VAL B 1 215 ? -1.881 15.736 54.129 1.00 46.94 345 VAL B CA 1
ATOM 2677 C C . VAL B 1 215 ? -0.757 16.610 54.639 1.00 46.88 345 VAL B C 1
ATOM 2678 O O . VAL B 1 215 ? 0.354 16.565 54.117 1.00 47.11 345 VAL B O 1
ATOM 2682 N N . ILE B 1 216 ? -1.066 17.433 55.636 1.00 46.73 346 ILE B N 1
ATOM 2683 C CA . ILE B 1 216 ? -0.057 18.163 56.382 1.00 46.41 346 ILE B CA 1
ATOM 2684 C C . ILE B 1 216 ? 0.043 17.487 57.743 1.00 46.47 346 ILE B C 1
ATOM 2685 O O . ILE B 1 216 ? -0.854 17.616 58.589 1.00 46.34 346 ILE B O 1
ATOM 2690 N N . ARG B 1 217 ? 1.126 16.726 57.925 1.00 46.52 347 ARG B N 1
ATOM 2691 C CA . ARG B 1 217 ? 1.284 15.860 59.094 1.00 46.55 347 ARG B CA 1
ATOM 2692 C C . ARG B 1 217 ? 1.426 16.656 60.361 1.00 46.22 347 ARG B C 1
ATOM 2693 O O . ARG B 1 217 ? 1.887 17.788 60.341 1.00 46.17 347 ARG B O 1
ATOM 2701 N N . GLU B 1 218 ? 1.049 16.048 61.473 1.00 46.15 348 GLU B N 1
ATOM 2702 C CA . GLU B 1 218 ? 1.333 16.626 62.787 1.00 46.19 348 GLU B CA 1
ATOM 2703 C C . GLU B 1 218 ? 2.840 16.768 62.950 1.00 46.07 348 GLU B C 1
ATOM 2704 O O . GLU B 1 218 ? 3.607 15.975 62.392 1.00 46.38 348 GLU B O 1
ATOM 2710 N N . GLY B 1 219 ? 3.257 17.795 63.685 1.00 45.88 349 GLY B N 1
ATOM 2711 C CA . GLY B 1 219 ? 4.663 18.121 63.827 1.00 45.79 349 GLY B CA 1
ATOM 2712 C C . GLY B 1 219 ? 5.099 19.149 62.805 1.00 45.78 349 GLY B C 1
ATOM 2713 O O . GLY B 1 219 ? 6.208 19.673 62.876 1.00 46.02 349 GLY B O 1
ATOM 2714 N N . SER B 1 220 ? 4.229 19.432 61.843 1.00 45.58 350 SER B N 1
ATOM 2715 C CA . SER B 1 220 ? 4.477 20.495 60.900 1.00 45.50 350 SER B CA 1
ATOM 2716 C C . SER B 1 220 ? 4.624 21.796 61.661 1.00 45.55 350 SER B C 1
ATOM 2717 O O . SER B 1 220 ? 3.901 22.048 62.629 1.00 45.26 350 SER B O 1
ATOM 2720 N N . ARG B 1 221 ? 5.565 22.617 61.205 1.00 45.73 351 ARG B N 1
ATOM 2721 C CA . ARG B 1 221 ? 5.897 23.866 61.847 1.00 45.50 351 ARG B CA 1
ATOM 2722 C C . ARG B 1 221 ? 5.315 25.016 61.045 1.00 45.38 351 ARG B C 1
ATOM 2723 O O . ARG B 1 221 ? 5.430 25.058 59.835 1.00 45.21 351 ARG B O 1
ATOM 2731 N N . VAL B 1 222 ? 4.738 25.971 61.757 1.00 45.85 352 VAL B N 1
ATOM 2732 C CA . VAL B 1 222 ? 3.873 27.007 61.187 1.00 45.82 352 VAL B CA 1
ATOM 2733 C C . VAL B 1 222 ? 4.083 28.398 61.850 1.00 45.75 352 VAL B C 1
ATOM 2734 O O . VAL B 1 222 ? 4.479 28.487 63.013 1.00 45.87 352 VAL B O 1
ATOM 2738 N N . PHE B 1 223 ? 3.840 29.472 61.101 1.00 45.56 353 PHE B N 1
ATOM 2739 C CA . PHE B 1 223 ? 3.700 30.808 61.705 1.00 45.41 353 PHE B CA 1
ATOM 2740 C C . PHE B 1 223 ? 2.250 31.230 61.650 1.00 45.24 353 PHE B C 1
ATOM 2741 O O . PHE B 1 223 ? 1.658 31.248 60.575 1.00 45.29 353 PHE B O 1
ATOM 2749 N N . ILE B 1 224 ? 1.674 31.558 62.797 1.00 45.06 354 ILE B N 1
ATOM 2750 C CA . ILE B 1 224 ? 0.340 32.117 62.818 1.00 45.07 354 ILE B CA 1
ATOM 2751 C C . ILE B 1 224 ? 0.501 33.617 62.876 1.00 45.29 354 ILE B C 1
ATOM 2752 O O . ILE B 1 224 ? 1.194 34.141 63.744 1.00 45.15 354 ILE B O 1
ATOM 2757 N N . SER B 1 225 ? -0.120 34.307 61.930 1.00 45.50 355 SER B N 1
ATOM 2758 C CA . SER B 1 225 ? 0.117 35.726 61.767 1.00 45.79 355 SER B CA 1
ATOM 2759 C C . SER B 1 225 ? -1.164 36.529 61.746 1.00 45.82 355 SER B C 1
ATOM 2760 O O . SER B 1 225 ? -2.014 36.307 60.897 1.00 46.07 355 SER B O 1
ATOM 2763 N N . PRO B 1 226 ? -1.301 37.484 62.671 1.00 45.82 356 PRO B N 1
ATOM 2764 C CA . PRO B 1 226 ? -2.494 38.325 62.690 1.00 46.00 356 PRO B CA 1
ATOM 2765 C C . PRO B 1 226 ? -2.537 39.226 61.480 1.00 46.03 356 PRO B C 1
ATOM 2766 O O . PRO B 1 226 ? -1.525 39.832 61.146 1.00 46.24 356 PRO B O 1
ATOM 2770 N N . ASN B 1 227 ? -3.697 39.304 60.829 1.00 46.08 357 ASN B N 1
ATOM 2771 C CA . ASN B 1 227 ? -3.899 40.226 59.714 1.00 46.01 357 ASN B CA 1
ATOM 2772 C C . ASN B 1 227 ? -4.274 41.628 60.164 1.00 46.17 357 ASN B C 1
ATOM 2773 O O . ASN B 1 227 ? -4.356 42.539 59.351 1.00 46.40 357 ASN B O 1
ATOM 2778 N N . THR B 1 228 ? -4.504 41.785 61.466 1.00 46.29 358 THR B N 1
ATOM 2779 C CA . THR B 1 228 ? -4.677 43.089 62.084 1.00 46.47 358 THR B CA 1
ATOM 2780 C C . THR B 1 228 ? -4.062 43.100 63.456 1.00 46.54 358 THR B C 1
ATOM 2781 O O . THR B 1 228 ? -3.740 42.060 64.009 1.00 46.80 358 THR B O 1
ATOM 2785 N N . ASP B 1 229 ? -3.913 44.291 64.017 1.00 46.68 359 ASP B N 1
ATOM 2786 C CA . ASP B 1 229 ? -3.587 44.418 65.415 1.00 46.62 359 ASP B CA 1
ATOM 2787 C C . ASP B 1 229 ? -4.677 43.724 66.207 1.00 46.62 359 ASP B C 1
ATOM 2788 O O . ASP B 1 229 ? -5.858 43.859 65.884 1.00 46.90 359 ASP B O 1
ATOM 2793 N N . ILE B 1 230 ? -4.278 42.940 67.203 1.00 46.51 360 ILE B N 1
ATOM 2794 C CA . ILE B 1 230 ? -5.245 42.284 68.074 1.00 46.57 360 ILE B CA 1
ATOM 2795 C C . ILE B 1 230 ? -5.045 42.761 69.495 1.00 46.57 360 ILE B C 1
ATOM 2796 O O . ILE B 1 230 ? -3.972 42.556 70.073 1.00 46.75 360 ILE B O 1
ATOM 2801 N N . PHE B 1 231 ? -6.082 43.390 70.054 1.00 46.50 361 PHE B N 1
ATOM 2802 C CA . PHE B 1 231 ? -6.062 43.842 71.445 1.00 46.39 361 PHE B CA 1
ATOM 2803 C C . PHE B 1 231 ? -6.649 42.783 72.369 1.00 46.32 361 PHE B C 1
ATOM 2804 O O . PHE B 1 231 ? -7.726 42.233 72.102 1.00 46.24 361 PHE B O 1
ATOM 2812 N N . PHE B 1 232 ? -5.924 42.502 73.451 1.00 46.35 362 PHE B N 1
ATOM 2813 C CA . PHE B 1 232 ? -6.297 41.469 74.415 1.00 46.46 362 PHE B CA 1
ATOM 2814 C C . PHE B 1 232 ? -6.714 42.140 75.705 1.00 46.56 362 PHE B C 1
ATOM 2815 O O . PHE B 1 232 ? -5.850 42.567 76.468 1.00 46.95 362 PHE B O 1
ATOM 2823 N N . PRO B 1 233 ? -8.028 42.251 75.965 1.00 46.53 363 PRO B N 1
ATOM 2824 C CA . PRO B 1 233 ? -8.457 42.765 77.273 1.00 46.48 363 PRO B CA 1
ATOM 2825 C C . PRO B 1 233 ? -7.931 41.932 78.446 1.00 46.58 363 PRO B C 1
ATOM 2826 O O . PRO B 1 233 ? -7.572 40.765 78.272 1.00 46.49 363 PRO B O 1
ATOM 2830 N N . ILE B 1 234 ? -7.858 42.547 79.625 1.00 46.79 364 ILE B N 1
ATOM 2831 C CA . ILE B 1 234 ? -7.461 41.842 80.846 1.00 46.80 364 ILE B CA 1
ATOM 2832 C C . ILE B 1 234 ? -8.490 40.732 81.106 1.00 46.81 364 ILE B C 1
ATOM 2833 O O . ILE B 1 234 ? -9.708 40.987 81.081 1.00 46.67 364 ILE B O 1
ATOM 2838 N N . PRO B 1 235 ? -8.010 39.491 81.316 1.00 46.81 365 PRO B N 1
ATOM 2839 C CA . PRO B 1 235 ? -8.924 38.362 81.485 1.00 46.87 365 PRO B CA 1
ATOM 2840 C C . PRO B 1 235 ? -9.847 38.503 82.702 1.00 47.03 365 PRO B C 1
ATOM 2841 O O . PRO B 1 235 ? -9.386 38.823 83.801 1.00 47.05 365 PRO B O 1
ATOM 2845 N N . ARG B 1 236 ? -11.142 38.278 82.480 1.00 47.13 366 ARG B N 1
ATOM 2846 C CA . ARG B 1 236 ? -12.132 38.176 83.555 1.00 47.16 366 ARG B CA 1
ATOM 2847 C C . ARG B 1 236 ? -12.681 36.744 83.601 1.00 47.29 366 ARG B C 1
ATOM 2848 O O . ARG B 1 236 ? -13.158 36.222 82.577 1.00 47.39 366 ARG B O 1
ATOM 2856 N N . GLU B 1 237 ? -12.606 36.112 84.778 1.00 47.25 367 GLU B N 1
ATOM 2857 C CA . GLU B 1 237 ? -13.058 34.718 84.957 1.00 47.36 367 GLU B CA 1
ATOM 2858 C C . GLU B 1 237 ? -12.548 33.784 83.847 1.00 47.47 367 GLU B C 1
ATOM 2859 O O . GLU B 1 237 ? -13.336 33.098 83.181 1.00 47.50 367 GLU B O 1
ATOM 2865 N N . ASN B 1 238 ? -11.226 33.790 83.649 1.00 47.55 368 ASN B N 1
ATOM 2866 C CA . ASN B 1 238 ? -10.555 32.927 82.671 1.00 47.72 368 ASN B CA 1
ATOM 2867 C C . ASN B 1 238 ? -10.974 33.136 81.217 1.00 47.65 368 ASN B C 1
ATOM 2868 O O . ASN B 1 238 ? -10.840 32.226 80.389 1.00 47.85 368 ASN B O 1
ATOM 2873 N N . GLU B 1 239 ? -11.459 34.328 80.898 1.00 47.43 369 GLU B N 1
ATOM 2874 C CA . GLU B 1 239 ? -11.917 34.591 79.546 1.00 47.26 369 GLU B CA 1
ATOM 2875 C C . GLU B 1 239 ? -11.389 35.905 78.977 1.00 47.01 369 GLU B C 1
ATOM 2876 O O . GLU B 1 239 ? -11.401 36.943 79.654 1.00 47.17 369 GLU B O 1
ATOM 2882 N N . VAL B 1 240 ? -10.910 35.850 77.737 1.00 46.60 370 VAL B N 1
ATOM 2883 C CA . VAL B 1 240 ? -10.518 37.050 77.013 1.00 46.41 370 VAL B CA 1
ATOM 2884 C C . VAL B 1 240 ? -11.226 37.057 75.672 1.00 46.47 370 VAL B C 1
ATOM 2885 O O . VAL B 1 240 ? -11.054 36.142 74.872 1.00 46.84 370 VAL B O 1
ATOM 2889 N N . ILE B 1 241 ? -12.031 38.078 75.425 1.00 46.42 371 ILE B N 1
ATOM 2890 C CA . ILE B 1 241 ? -12.618 38.249 74.101 1.00 46.40 371 ILE B CA 1
ATOM 2891 C C . ILE B 1 241 ? -11.776 39.259 73.333 1.00 46.38 371 ILE B C 1
ATOM 2892 O O . ILE B 1 241 ? -11.840 40.456 73.607 1.00 46.65 371 ILE B O 1
ATOM 2897 N N . ALA B 1 242 ? -10.978 38.761 72.387 1.00 46.18 372 ALA B N 1
ATOM 2898 C CA . ALA B 1 242 ? -10.000 39.583 71.670 1.00 46.08 372 ALA B CA 1
ATOM 2899 C C . ALA B 1 242 ? -10.680 40.609 70.778 1.00 46.09 372 ALA B C 1
ATOM 2900 O O . ALA B 1 242 ? -11.754 40.350 70.248 1.00 46.12 372 ALA B O 1
ATOM 2902 N N . GLU B 1 243 ? -10.056 41.777 70.628 1.00 46.20 373 GLU B N 1
ATOM 2903 C CA . GLU B 1 243 ? -10.554 42.811 69.710 1.00 46.46 373 GLU B CA 1
ATOM 2904 C C . GLU B 1 243 ? -9.614 43.064 68.534 1.00 46.65 373 GLU B C 1
ATOM 2905 O O . GLU B 1 243 ? -8.415 43.278 68.721 1.00 46.72 373 GLU B O 1
ATOM 2911 N N . PHE B 1 244 ? -10.169 43.066 67.327 1.00 46.87 374 PHE B N 1
ATOM 2912 C CA . PHE B 1 244 ? -9.375 43.264 66.122 1.00 47.20 374 PHE B CA 1
ATOM 2913 C C . PHE B 1 244 ? -9.575 44.686 65.618 1.00 47.47 374 PHE B C 1
ATOM 2914 O O . PHE B 1 244 ? -10.590 44.988 64.988 1.00 47.73 374 PHE B O 1
ATOM 2922 N N . LEU B 1 245 ? -8.614 45.562 65.916 1.00 47.67 375 LEU B N 1
ATOM 2923 C CA . LEU B 1 245 ? -8.667 46.958 65.480 1.00 47.92 375 LEU B CA 1
ATOM 2924 C C . LEU B 1 245 ? -8.408 47.069 63.957 1.00 48.22 375 LEU B C 1
ATOM 2925 O O . LEU B 1 245 ? -7.287 47.368 63.518 1.00 48.49 375 LEU B O 1
ATOM 2930 N N . LYS B 1 246 ? -9.451 46.820 63.162 1.00 48.26 376 LYS B N 1
ATOM 2931 C CA . LYS B 1 246 ? -9.313 46.743 61.706 1.00 48.29 376 LYS B CA 1
ATOM 2932 C C . LYS B 1 246 ? -9.972 47.937 61.009 1.00 48.45 376 LYS B C 1
ATOM 2933 O O . LYS B 1 246 ? -10.143 47.947 59.778 1.00 48.62 376 LYS B O 1
ATOM 2935 N N . ASN C 1 36 ? -13.994 0.094 -13.284 1.00 46.58 166 ASN C N 1
ATOM 2936 C CA . ASN C 1 36 ? -13.224 -1.161 -13.100 1.00 46.45 166 ASN C CA 1
ATOM 2937 C C . ASN C 1 36 ? -12.195 -1.025 -11.951 1.00 46.40 166 ASN C C 1
ATOM 2938 O O . ASN C 1 36 ? -12.104 -1.910 -11.098 1.00 45.76 166 ASN C O 1
ATOM 2940 N N . LYS C 1 37 ? -11.442 0.087 -11.925 1.00 46.81 167 LYS C N 1
ATOM 2941 C CA . LYS C 1 37 ? -10.489 0.360 -10.835 1.00 46.89 167 LYS C CA 1
ATOM 2942 C C . LYS C 1 37 ? -11.072 -0.006 -9.455 1.00 47.08 167 LYS C C 1
ATOM 2943 O O . LYS C 1 37 ? -10.372 -0.598 -8.619 1.00 47.02 167 LYS C O 1
ATOM 2945 N N . LEU C 1 38 ? -12.357 0.318 -9.233 1.00 47.40 168 LEU C N 1
ATOM 2946 C CA . LEU C 1 38 ? -13.044 0.036 -7.950 1.00 47.16 168 LEU C CA 1
ATOM 2947 C C . LEU C 1 38 ? -12.867 -1.403 -7.496 1.00 46.94 168 LEU C C 1
ATOM 2948 O O . LEU C 1 38 ? -12.659 -1.650 -6.316 1.00 47.05 168 LEU C O 1
ATOM 2953 N N . LEU C 1 39 ? -12.943 -2.343 -8.438 1.00 46.79 169 LEU C N 1
ATOM 2954 C CA . LEU C 1 39 ? -12.846 -3.779 -8.133 1.00 46.61 169 LEU C CA 1
ATOM 2955 C C . LEU C 1 39 ? -11.650 -4.153 -7.270 1.00 46.20 169 LEU C C 1
ATOM 2956 O O . LEU C 1 39 ? -11.625 -5.239 -6.685 1.00 45.82 169 LEU C O 1
ATOM 2961 N N . ARG C 1 40 ? -10.673 -3.248 -7.192 1.00 46.27 170 ARG C N 1
ATOM 2962 C CA . ARG C 1 40 ? -9.485 -3.455 -6.364 1.00 46.38 170 ARG C CA 1
ATOM 2963 C C . ARG C 1 40 ? -9.066 -2.189 -5.593 1.00 46.52 170 ARG C C 1
ATOM 2964 O O . ARG C 1 40 ? -7.886 -1.829 -5.540 1.00 46.53 170 ARG C O 1
ATOM 2972 N N . THR C 1 41 ? -10.049 -1.531 -4.984 1.00 46.61 171 THR C N 1
ATOM 2973 C CA . THR C 1 41 ? -9.832 -0.285 -4.270 1.00 46.61 171 THR C CA 1
ATOM 2974 C C . THR C 1 41 ? -10.452 -0.376 -2.895 1.00 46.68 171 THR C C 1
ATOM 2975 O O . THR C 1 41 ? -11.518 -0.962 -2.728 1.00 46.96 171 THR C O 1
ATOM 2979 N N . ILE C 1 42 ? -9.782 0.206 -1.911 1.00 46.55 172 ILE C N 1
ATOM 2980 C CA . ILE C 1 42 ? -10.367 0.357 -0.594 1.00 46.45 172 ILE C CA 1
ATOM 2981 C C . ILE C 1 42 ? -10.773 1.808 -0.456 1.00 46.55 172 ILE C C 1
ATOM 2982 O O . ILE C 1 42 ? -9.960 2.701 -0.677 1.00 46.58 172 ILE C O 1
ATOM 2987 N N . THR C 1 43 ? -12.038 2.036 -0.112 1.00 46.67 173 THR C N 1
ATOM 2988 C CA . THR C 1 43 ? -12.587 3.388 -0.001 1.00 46.75 173 THR C CA 1
ATOM 2989 C C . THR C 1 43 ? -12.005 4.121 1.202 1.00 46.79 173 THR C C 1
ATOM 2990 O O . THR C 1 43 ? -11.804 3.532 2.278 1.00 46.70 173 THR C O 1
ATOM 2994 N N . ALA C 1 44 ? -11.747 5.412 1.016 1.00 46.71 174 ALA C N 1
ATOM 2995 C CA . ALA C 1 44 ? -11.366 6.277 2.112 1.00 46.76 174 ALA C CA 1
ATOM 2996 C C . ALA C 1 44 ? -12.254 6.024 3.335 1.00 46.85 174 ALA C C 1
ATOM 2997 O O . ALA C 1 44 ? -13.460 5.787 3.235 1.00 46.77 174 ALA C O 1
ATOM 2999 N N . ASP C 1 45 ? -11.622 6.044 4.494 1.00 47.17 175 ASP C N 1
ATOM 3000 C CA . ASP C 1 45 ? -12.293 5.781 5.767 1.00 47.60 175 ASP C CA 1
ATOM 3001 C C . ASP C 1 45 ? -13.038 4.435 5.855 1.00 47.54 175 ASP C C 1
ATOM 3002 O O . ASP C 1 45 ? -14.030 4.317 6.572 1.00 47.85 175 ASP C O 1
ATOM 3007 N N . LYS C 1 46 ? -12.571 3.421 5.131 1.00 47.22 176 LYS C N 1
ATOM 3008 C CA . LYS C 1 46 ? -12.867 2.056 5.525 1.00 46.92 176 LYS C CA 1
ATOM 3009 C C . LYS C 1 46 ? -12.201 1.911 6.882 1.00 46.90 176 LYS C C 1
ATOM 3010 O O . LYS C 1 46 ? -11.161 2.530 7.141 1.00 47.05 176 LYS C O 1
ATOM 3016 N N . MET C 1 47 ? -12.812 1.136 7.766 1.00 46.76 177 MET C N 1
ATOM 3017 C CA . MET C 1 47 ? -12.230 0.886 9.075 1.00 46.31 177 MET C CA 1
ATOM 3018 C C . MET C 1 47 ? -11.650 -0.518 9.064 1.00 46.22 177 MET C C 1
ATOM 3019 O O . MET C 1 47 ? -12.385 -1.497 9.104 1.00 46.42 177 MET C O 1
ATOM 3024 N N . ILE C 1 48 ? -10.330 -0.615 8.975 1.00 45.93 178 ILE C N 1
ATOM 3025 C CA . ILE C 1 48 ? -9.656 -1.902 9.036 1.00 45.67 178 ILE C CA 1
ATOM 3026 C C . ILE C 1 48 ? -9.330 -2.229 10.471 1.00 45.62 178 ILE C C 1
ATOM 3027 O O . ILE C 1 48 ? -8.366 -1.695 11.021 1.00 45.73 178 ILE C O 1
ATOM 3032 N N . PRO C 1 49 ? -10.126 -3.113 11.090 1.00 45.50 179 PRO C N 1
ATOM 3033 C CA . PRO C 1 49 ? -9.902 -3.431 12.492 1.00 45.29 179 PRO C CA 1
ATOM 3034 C C . PRO C 1 49 ? -8.669 -4.287 12.662 1.00 45.04 179 PRO C C 1
ATOM 3035 O O . PRO C 1 49 ? -8.504 -5.268 11.971 1.00 45.08 179 PRO C O 1
ATOM 3039 N N . ALA C 1 50 ? -7.803 -3.895 13.578 1.00 45.17 180 ALA C N 1
ATOM 3040 C CA . ALA C 1 50 ? -6.610 -4.656 13.887 1.00 45.21 180 ALA C CA 1
ATOM 3041 C C . ALA C 1 50 ? -6.301 -4.578 15.374 1.00 45.38 180 ALA C C 1
ATOM 3042 O O . ALA C 1 50 ? -6.748 -3.656 16.060 1.00 45.31 180 ALA C O 1
ATOM 3044 N N . PHE C 1 51 ? -5.542 -5.555 15.863 1.00 45.43 181 PHE C N 1
ATOM 3045 C CA . PHE C 1 51 ? -5.018 -5.514 17.215 1.00 45.50 181 PHE C CA 1
ATOM 3046 C C . PHE C 1 51 ? -3.492 -5.492 17.188 1.00 45.50 181 PHE C C 1
ATOM 3047 O O . PHE C 1 51 ? -2.886 -6.048 16.271 1.00 45.50 181 PHE C O 1
ATOM 3055 N N . LEU C 1 52 ? -2.882 -4.854 18.188 1.00 45.40 182 LEU C N 1
ATOM 3056 C CA . LEU C 1 52 ? -1.432 -4.703 18.241 1.00 45.37 182 LEU C CA 1
ATOM 3057 C C . LEU C 1 52 ? -0.744 -5.929 18.824 1.00 45.47 182 LEU C C 1
ATOM 3058 O O . LEU C 1 52 ? -1.104 -6.390 19.893 1.00 45.56 182 LEU C O 1
ATOM 3063 N N . ILE C 1 53 ? 0.257 -6.447 18.119 1.00 45.58 183 ILE C N 1
ATOM 3064 C CA . ILE C 1 53 ? 1.074 -7.553 18.611 1.00 45.70 183 ILE C CA 1
ATOM 3065 C C . ILE C 1 53 ? 2.238 -7.009 19.443 1.00 45.80 183 ILE C C 1
ATOM 3066 O O . ILE C 1 53 ? 2.747 -7.678 20.328 1.00 45.89 183 ILE C O 1
ATOM 3071 N N . THR C 1 54 ? 2.635 -5.780 19.139 1.00 46.02 184 THR C N 1
ATOM 3072 C CA . THR C 1 54 ? 3.771 -5.115 19.743 1.00 46.00 184 THR C CA 1
ATOM 3073 C C . THR C 1 54 ? 3.252 -3.884 20.470 1.00 46.13 184 THR C C 1
ATOM 3074 O O . THR C 1 54 ? 2.317 -3.233 19.992 1.00 46.18 184 THR C O 1
ATOM 3078 N N . PRO C 1 55 ? 3.837 -3.560 21.641 1.00 46.18 185 PRO C N 1
ATOM 3079 C CA . PRO C 1 55 ? 3.430 -2.345 22.349 1.00 46.17 185 PRO C CA 1
ATOM 3080 C C . PRO C 1 55 ? 4.049 -1.085 21.763 1.00 46.24 185 PRO C C 1
ATOM 3081 O O . PRO C 1 55 ? 5.044 -1.161 21.052 1.00 46.17 185 PRO C O 1
ATOM 3085 N N . ILE C 1 56 ? 3.433 0.054 22.060 1.00 46.52 186 ILE C N 1
ATOM 3086 C CA . ILE C 1 56 ? 3.948 1.368 21.710 1.00 46.81 186 ILE C CA 1
ATOM 3087 C C . ILE C 1 56 ? 4.255 2.135 23.006 1.00 47.45 186 ILE C C 1
ATOM 3088 O O . ILE C 1 56 ? 3.329 2.576 23.717 1.00 47.34 186 ILE C O 1
ATOM 3093 N N . SER C 1 57 ? 5.546 2.290 23.315 1.00 48.01 187 SER C N 1
ATOM 3094 C CA . SER C 1 57 ? 5.987 3.119 24.463 1.00 48.70 187 SER C CA 1
ATOM 3095 C C . SER C 1 57 ? 6.187 4.607 24.075 1.00 48.93 187 SER C C 1
ATOM 3096 O O . SER C 1 57 ? 6.586 4.912 22.945 1.00 49.29 187 SER C O 1
ATOM 3099 N N . SER C 1 58 ? 5.948 5.522 25.013 1.00 49.07 188 SER C N 1
ATOM 3100 C CA . SER C 1 58 ? 6.047 6.972 24.712 1.00 49.05 188 SER C CA 1
ATOM 3101 C C . SER C 1 58 ? 7.456 7.580 24.777 1.00 49.08 188 SER C C 1
ATOM 3102 O O . SER C 1 58 ? 7.649 8.716 24.318 1.00 49.21 188 SER C O 1
ATOM 3105 N N . GLN C 1 59 ? 8.423 6.868 25.365 1.00 48.83 189 GLN C N 1
ATOM 3106 C CA . GLN C 1 59 ? 9.819 7.329 25.294 1.00 48.87 189 GLN C CA 1
ATOM 3107 C C . GLN C 1 59 ? 10.404 6.865 23.954 1.00 48.68 189 GLN C C 1
ATOM 3108 O O . GLN C 1 59 ? 10.488 7.644 22.988 1.00 48.53 189 GLN C O 1
ATOM 3114 N N . ILE C 1 60 ? 10.795 5.590 23.909 1.00 48.54 190 ILE C N 1
ATOM 3115 C CA . ILE C 1 60 ? 11.212 4.916 22.677 1.00 48.38 190 ILE C CA 1
ATOM 3116 C C . ILE C 1 60 ? 10.312 5.302 21.502 1.00 48.13 190 ILE C C 1
ATOM 3117 O O . ILE C 1 60 ? 9.081 5.211 21.604 1.00 48.20 190 ILE C O 1
ATOM 3122 N N . ALA C 1 61 ? 10.927 5.765 20.412 1.00 47.60 191 ALA C N 1
ATOM 3123 C CA . ALA C 1 61 ? 10.294 5.739 19.094 1.00 47.18 191 ALA C CA 1
ATOM 3124 C C . ALA C 1 61 ? 10.741 4.444 18.416 1.00 46.96 191 ALA C C 1
ATOM 3125 O O . ALA C 1 61 ? 11.920 4.120 18.446 1.00 47.29 191 ALA C O 1
ATOM 3127 N N . GLY C 1 62 ? 9.818 3.689 17.829 1.00 46.77 192 GLY C N 1
ATOM 3128 C CA . GLY C 1 62 ? 10.178 2.379 17.260 1.00 46.61 192 GLY C CA 1
ATOM 3129 C C . GLY C 1 62 ? 9.246 1.759 16.224 1.00 46.48 192 GLY C C 1
ATOM 3130 O O . GLY C 1 62 ? 8.601 2.467 15.452 1.00 46.36 192 GLY C O 1
ATOM 3131 N N . LYS C 1 63 ? 9.193 0.425 16.222 1.00 46.36 193 LYS C N 1
ATOM 3132 C CA . LYS C 1 63 ? 8.377 -0.360 15.294 1.00 46.30 193 LYS C CA 1
ATOM 3133 C C . LYS C 1 63 ? 7.144 -0.986 15.974 1.00 46.34 193 LYS C C 1
ATOM 3134 O O . LYS C 1 63 ? 7.190 -1.361 17.148 1.00 46.57 193 LYS C O 1
ATOM 3140 N N . VAL C 1 64 ? 6.047 -1.093 15.228 1.00 46.25 194 VAL C N 1
ATOM 3141 C CA . VAL C 1 64 ? 4.825 -1.721 15.729 1.00 46.17 194 VAL C CA 1
ATOM 3142 C C . VAL C 1 64 ? 4.259 -2.705 14.717 1.00 46.27 194 VAL C C 1
ATOM 3143 O O . VAL C 1 64 ? 4.300 -2.467 13.505 1.00 46.41 194 VAL C O 1
ATOM 3147 N N . ILE C 1 65 ? 3.736 -3.818 15.216 1.00 46.18 195 ILE C N 1
ATOM 3148 C CA . ILE C 1 65 ? 3.108 -4.797 14.349 1.00 45.95 195 ILE C CA 1
ATOM 3149 C C . ILE C 1 65 ? 1.661 -4.988 14.772 1.00 45.79 195 ILE C C 1
ATOM 3150 O O . ILE C 1 65 ? 1.390 -5.253 15.930 1.00 45.86 195 ILE C O 1
ATOM 3155 N N . ALA C 1 66 ? 0.739 -4.830 13.830 1.00 45.56 196 ALA C N 1
ATOM 3156 C CA . ALA C 1 66 ? -0.670 -5.093 14.077 1.00 45.41 196 ALA C CA 1
ATOM 3157 C C . ALA C 1 66 ? -1.158 -6.269 13.234 1.00 45.53 196 ALA C C 1
ATOM 3158 O O . ALA C 1 66 ? -0.525 -6.637 12.240 1.00 45.57 196 ALA C O 1
ATOM 3160 N N . GLN C 1 67 ? -2.276 -6.867 13.626 1.00 45.46 197 GLN C N 1
ATOM 3161 C CA . GLN C 1 67 ? -2.845 -7.938 12.828 1.00 45.44 197 GLN C CA 1
ATOM 3162 C C . GLN C 1 67 ? -4.296 -7.663 12.489 1.00 45.38 197 GLN C C 1
ATOM 3163 O O . GLN C 1 67 ? -5.093 -7.372 13.356 1.00 45.71 197 GLN C O 1
ATOM 3169 N N . VAL C 1 68 ? -4.629 -7.747 11.216 1.00 45.41 198 VAL C N 1
ATOM 3170 C CA . VAL C 1 68 ? -5.958 -7.414 10.733 1.00 45.43 198 VAL C CA 1
ATOM 3171 C C . VAL C 1 68 ? -6.932 -8.485 11.173 1.00 45.53 198 VAL C C 1
ATOM 3172 O O . VAL C 1 68 ? -6.605 -9.672 11.151 1.00 45.75 198 VAL C O 1
ATOM 3176 N N . GLU C 1 69 ? -8.129 -8.068 11.574 1.00 45.63 199 GLU C N 1
ATOM 3177 C CA . GLU C 1 69 ? -9.067 -8.959 12.280 1.00 45.67 199 GLU C CA 1
ATOM 3178 C C . GLU C 1 69 ? -10.114 -9.619 11.392 1.00 45.82 199 GLU C C 1
ATOM 3179 O O . GLU C 1 69 ? -10.769 -10.560 11.807 1.00 46.14 199 GLU C O 1
ATOM 3185 N N . SER C 1 70 ? -10.268 -9.128 10.172 1.00 46.15 200 SER C N 1
ATOM 3186 C CA . SER C 1 70 ? -11.257 -9.678 9.237 1.00 46.51 200 SER C CA 1
ATOM 3187 C C . SER C 1 70 ? -10.936 -9.278 7.811 1.00 46.49 200 SER C C 1
ATOM 3188 O O . SER C 1 70 ? -10.243 -8.290 7.601 1.00 46.48 200 SER C O 1
ATOM 3191 N N . ASP C 1 71 ? -11.430 -10.055 6.841 1.00 46.55 201 ASP C N 1
ATOM 3192 C CA . ASP C 1 71 ? -11.191 -9.778 5.418 1.00 46.59 201 ASP C CA 1
ATOM 3193 C C . ASP C 1 71 ? -11.637 -8.378 5.024 1.00 46.53 201 ASP C C 1
ATOM 3194 O O . ASP C 1 71 ? -12.734 -7.953 5.363 1.00 46.83 201 ASP C O 1
ATOM 3199 N N . ILE C 1 72 ? -10.785 -7.663 4.314 1.00 46.31 202 ILE C N 1
ATOM 3200 C CA . ILE C 1 72 ? -11.145 -6.360 3.812 1.00 46.44 202 ILE C CA 1
ATOM 3201 C C . ILE C 1 72 ? -11.433 -6.452 2.310 1.00 46.82 202 ILE C C 1
ATOM 3202 O O . ILE C 1 72 ? -10.529 -6.754 1.512 1.00 46.95 202 ILE C O 1
ATOM 3207 N N . PHE C 1 73 ? -12.693 -6.206 1.938 1.00 46.79 203 PHE C N 1
ATOM 3208 C CA . PHE C 1 73 ? -13.158 -6.350 0.565 1.00 46.70 203 PHE C CA 1
ATOM 3209 C C . PHE C 1 73 ? -13.014 -5.052 -0.209 1.00 46.84 203 PHE C C 1
ATOM 3210 O O . PHE C 1 73 ? -13.150 -3.968 0.353 1.00 46.83 203 PHE C O 1
ATOM 3218 N N . ALA C 1 74 ? -12.741 -5.167 -1.509 1.00 46.95 204 ALA C N 1
ATOM 3219 C CA . ALA C 1 74 ? -12.707 -3.996 -2.382 1.00 47.03 204 ALA C CA 1
ATOM 3220 C C . ALA C 1 74 ? -14.101 -3.377 -2.495 1.00 47.00 204 ALA C C 1
ATOM 3221 O O . ALA C 1 74 ? -15.113 -4.080 -2.458 1.00 47.07 204 ALA C O 1
ATOM 3223 N N . HIS C 1 75 ? -14.142 -2.057 -2.625 1.00 47.10 205 HIS C N 1
ATOM 3224 C CA . HIS C 1 75 ? -15.396 -1.311 -2.615 1.00 47.30 205 HIS C CA 1
ATOM 3225 C C . HIS C 1 75 ? -16.483 -1.928 -3.500 1.00 47.49 205 HIS C C 1
ATOM 3226 O O . HIS C 1 75 ? -17.667 -1.866 -3.172 1.00 47.47 205 HIS C O 1
ATOM 3233 N N . MET C 1 76 ? -16.066 -2.520 -4.614 1.00 47.69 206 MET C N 1
ATOM 3234 C CA . MET C 1 76 ? -16.971 -3.137 -5.562 1.00 48.17 206 MET C CA 1
ATOM 3235 C C . MET C 1 76 ? -16.422 -4.518 -5.886 1.00 48.03 206 MET C C 1
ATOM 3236 O O . MET C 1 76 ? -15.200 -4.712 -5.966 1.00 48.31 206 MET C O 1
ATOM 3241 N N . GLY C 1 77 ? -17.317 -5.486 -6.061 1.00 48.01 207 GLY C N 1
ATOM 3242 C CA . GLY C 1 77 ? -16.904 -6.859 -6.358 1.00 47.75 207 GLY C CA 1
ATOM 3243 C C . GLY C 1 77 ? -16.640 -7.655 -5.093 1.00 47.71 207 GLY C C 1
ATOM 3244 O O . GLY C 1 77 ? -17.074 -7.277 -4.011 1.00 47.61 207 GLY C O 1
ATOM 3245 N N . LYS C 1 78 ? -15.912 -8.756 -5.233 1.00 47.85 208 LYS C N 1
ATOM 3246 C CA . LYS C 1 78 ? -15.731 -9.701 -4.135 1.00 47.87 208 LYS C CA 1
ATOM 3247 C C . LYS C 1 78 ? -14.261 -10.009 -3.834 1.00 47.69 208 LYS C C 1
ATOM 3248 O O . LYS C 1 78 ? -13.958 -10.954 -3.095 1.00 47.85 208 LYS C O 1
ATOM 3254 N N . ALA C 1 79 ? -13.355 -9.220 -4.415 1.00 47.31 209 ALA C N 1
ATOM 3255 C CA . ALA C 1 79 ? -11.926 -9.361 -4.159 1.00 46.96 209 ALA C CA 1
ATOM 3256 C C . ALA C 1 79 ? -11.613 -9.086 -2.676 1.00 47.02 209 ALA C C 1
ATOM 3257 O O . ALA C 1 79 ? -12.053 -8.064 -2.112 1.00 47.12 209 ALA C O 1
ATOM 3259 N N . VAL C 1 80 ? -10.887 -10.002 -2.042 1.00 46.67 210 VAL C N 1
ATOM 3260 C CA . VAL C 1 80 ? -10.368 -9.728 -0.717 1.00 46.60 210 VAL C CA 1
ATOM 3261 C C . VAL C 1 80 ? -8.991 -9.097 -0.904 1.00 46.65 210 VAL C C 1
ATOM 3262 O O . VAL C 1 80 ? -8.033 -9.793 -1.237 1.00 46.95 210 VAL C O 1
ATOM 3266 N N . LEU C 1 81 ? -8.904 -7.781 -0.696 1.00 46.53 211 LEU C N 1
ATOM 3267 C CA . LEU C 1 81 ? -7.645 -7.047 -0.830 1.00 46.45 211 LEU C CA 1
ATOM 3268 C C . LEU C 1 81 ? -6.719 -7.163 0.391 1.00 46.41 211 LEU C C 1
ATOM 3269 O O . LEU C 1 81 ? -5.518 -7.274 0.236 1.00 46.40 211 LEU C O 1
ATOM 3274 N N . ILE C 1 82 ? -7.268 -7.107 1.597 1.00 46.45 212 ILE C N 1
ATOM 3275 C CA . ILE C 1 82 ? -6.477 -7.406 2.785 1.00 46.49 212 ILE C CA 1
ATOM 3276 C C . ILE C 1 82 ? -7.124 -8.562 3.537 1.00 46.63 212 ILE C C 1
ATOM 3277 O O . ILE C 1 82 ? -8.146 -8.381 4.217 1.00 46.78 212 ILE C O 1
ATOM 3282 N N . PRO C 1 83 ? -6.527 -9.755 3.431 1.00 46.62 213 PRO C N 1
ATOM 3283 C CA . PRO C 1 83 ? -7.045 -10.966 4.061 1.00 46.50 213 PRO C CA 1
ATOM 3284 C C . PRO C 1 83 ? -6.949 -10.919 5.566 1.00 46.28 213 PRO C C 1
ATOM 3285 O O . PRO C 1 83 ? -5.944 -10.454 6.089 1.00 46.46 213 PRO C O 1
ATOM 3289 N N . LYS C 1 84 ? -7.978 -11.427 6.246 1.00 46.26 214 LYS C N 1
ATOM 3290 C CA . LYS C 1 84 ? -7.943 -11.647 7.702 1.00 46.02 214 LYS C CA 1
ATOM 3291 C C . LYS C 1 84 ? -6.613 -12.277 8.084 1.00 45.94 214 LYS C C 1
ATOM 3292 O O . LYS C 1 84 ? -6.137 -13.188 7.401 1.00 46.11 214 LYS C O 1
ATOM 3298 N N . GLY C 1 85 ? -5.997 -11.763 9.143 1.00 45.80 215 GLY C N 1
ATOM 3299 C CA . GLY C 1 85 ? -4.766 -12.348 9.652 1.00 45.70 215 GLY C CA 1
ATOM 3300 C C . GLY C 1 85 ? -3.497 -11.739 9.103 1.00 45.70 215 GLY C C 1
ATOM 3301 O O . GLY C 1 85 ? -2.410 -12.130 9.503 1.00 45.54 215 GLY C O 1
ATOM 3302 N N . SER C 1 86 ? -3.622 -10.783 8.185 1.00 45.85 216 SER C N 1
ATOM 3303 C CA . SER C 1 86 ? -2.439 -10.095 7.653 1.00 45.97 216 SER C CA 1
ATOM 3304 C C . SER C 1 86 ? -1.757 -9.278 8.748 1.00 46.05 216 SER C C 1
ATOM 3305 O O . SER C 1 86 ? -2.415 -8.697 9.614 1.00 46.11 216 SER C O 1
ATOM 3308 N N . LYS C 1 87 ? -0.434 -9.235 8.699 1.00 46.04 217 LYS C N 1
ATOM 3309 C CA . LYS C 1 87 ? 0.340 -8.395 9.598 1.00 45.91 217 LYS C CA 1
ATOM 3310 C C . LYS C 1 87 ? 0.464 -6.999 8.976 1.00 45.97 217 LYS C C 1
ATOM 3311 O O . LYS C 1 87 ? 0.691 -6.869 7.765 1.00 46.05 217 LYS C O 1
ATOM 3317 N N . VAL C 1 88 ? 0.300 -5.958 9.784 1.00 45.93 218 VAL C N 1
ATOM 3318 C CA . VAL C 1 88 ? 0.596 -4.599 9.323 1.00 45.72 218 VAL C CA 1
ATOM 3319 C C . VAL C 1 88 ? 1.816 -4.104 10.067 1.00 45.60 218 VAL C C 1
ATOM 3320 O O . VAL C 1 88 ? 1.866 -4.145 11.277 1.00 45.60 218 VAL C O 1
ATOM 3324 N N . ILE C 1 89 ? 2.810 -3.655 9.328 1.00 45.75 219 ILE C N 1
ATOM 3325 C CA . ILE C 1 89 ? 4.036 -3.177 9.925 1.00 45.85 219 ILE C CA 1
ATOM 3326 C C . ILE C 1 89 ? 4.094 -1.669 9.854 1.00 45.96 219 ILE C C 1
ATOM 3327 O O . ILE C 1 89 ? 3.973 -1.071 8.781 1.00 46.07 219 ILE C O 1
ATOM 3332 N N . GLY C 1 90 ? 4.281 -1.056 11.014 1.00 46.01 220 GLY C N 1
ATOM 3333 C CA . GLY C 1 90 ? 4.359 0.393 11.112 1.00 46.05 220 GLY C CA 1
ATOM 3334 C C . GLY C 1 90 ? 5.551 0.898 11.898 1.00 45.90 220 GLY C C 1
ATOM 3335 O O . GLY C 1 90 ? 6.233 0.134 12.581 1.00 45.65 220 GLY C O 1
ATOM 3336 N N . TYR C 1 91 ? 5.799 2.197 11.781 1.00 45.91 221 TYR C N 1
ATOM 3337 C CA . TYR C 1 91 ? 6.845 2.854 12.543 1.00 46.08 221 TYR C CA 1
ATOM 3338 C C . TYR C 1 91 ? 6.262 4.067 13.252 1.00 46.16 221 TYR C C 1
ATOM 3339 O O . TYR C 1 91 ? 5.490 4.822 12.668 1.00 46.21 221 TYR C O 1
ATOM 3348 N N . TYR C 1 92 ? 6.616 4.230 14.519 1.00 46.33 222 TYR C N 1
ATOM 3349 C CA . TYR C 1 92 ? 5.994 5.238 15.354 1.00 46.68 222 TYR C CA 1
ATOM 3350 C C . TYR C 1 92 ? 7.025 6.104 16.067 1.00 47.04 222 TYR C C 1
ATOM 3351 O O . TYR C 1 92 ? 8.138 5.664 16.371 1.00 46.91 222 TYR C O 1
ATOM 3360 N N . SER C 1 93 ? 6.642 7.345 16.329 1.00 47.55 223 SER C N 1
ATOM 3361 C CA . SER C 1 93 ? 7.431 8.214 17.177 1.00 48.31 223 SER C CA 1
ATOM 3362 C C . SER C 1 93 ? 6.513 9.056 18.034 1.00 48.96 223 SER C C 1
ATOM 3363 O O . SER C 1 93 ? 5.391 9.370 17.623 1.00 48.85 223 SER C O 1
ATOM 3366 N N . ASN C 1 94 ? 6.987 9.400 19.231 1.00 50.04 224 ASN C N 1
ATOM 3367 C CA . ASN C 1 94 ? 6.296 10.365 20.081 1.00 51.22 224 ASN C CA 1
ATOM 3368 C C . ASN C 1 94 ? 6.927 11.738 19.941 1.00 52.81 224 ASN C C 1
ATOM 3369 O O . ASN C 1 94 ? 8.157 11.866 19.913 1.00 52.86 224 ASN C O 1
ATOM 3374 N N . ASN C 1 95 ? 6.087 12.758 19.766 1.00 55.00 225 ASN C N 1
ATOM 3375 C CA . ASN C 1 95 ? 6.553 14.146 19.832 1.00 56.97 225 ASN C CA 1
ATOM 3376 C C . ASN C 1 95 ? 6.616 14.620 21.285 1.00 58.24 225 ASN C C 1
ATOM 3377 O O . ASN C 1 95 ? 7.629 15.192 21.702 1.00 58.41 225 ASN C O 1
ATOM 3382 N N . ASN C 1 96 ? 5.535 14.376 22.038 1.00 59.94 226 ASN C N 1
ATOM 3383 C CA . ASN C 1 96 ? 5.462 14.644 23.491 1.00 61.76 226 ASN C CA 1
ATOM 3384 C C . ASN C 1 96 ? 6.092 15.995 23.920 1.00 62.53 226 ASN C C 1
ATOM 3385 O O . ASN C 1 96 ? 6.829 16.070 24.913 1.00 62.56 226 ASN C O 1
ATOM 3390 N N . LYS C 1 97 ? 5.798 17.054 23.160 1.00 63.65 227 LYS C N 1
ATOM 3391 C CA . LYS C 1 97 ? 6.338 18.394 23.449 1.00 64.62 227 LYS C CA 1
ATOM 3392 C C . LYS C 1 97 ? 5.287 19.426 23.928 1.00 65.22 227 LYS C C 1
ATOM 3393 O O . LYS C 1 97 ? 4.262 19.648 23.261 1.00 65.45 227 LYS C O 1
ATOM 3399 N N . MET C 1 98 ? 5.564 20.037 25.088 1.00 65.68 228 MET C N 1
ATOM 3400 C CA . MET C 1 98 ? 4.756 21.142 25.667 1.00 66.28 228 MET C CA 1
ATOM 3401 C C . MET C 1 98 ? 3.568 20.653 26.525 1.00 65.99 228 MET C C 1
ATOM 3402 O O . MET C 1 98 ? 2.577 21.377 26.719 1.00 66.11 228 MET C O 1
ATOM 3407 N N . GLY C 1 99 ? 3.688 19.435 27.058 1.00 65.53 229 GLY C N 1
ATOM 3408 C CA . GLY C 1 99 ? 2.610 18.817 27.842 1.00 64.87 229 GLY C CA 1
ATOM 3409 C C . GLY C 1 99 ? 1.375 18.506 26.990 1.00 64.33 229 GLY C C 1
ATOM 3410 O O . GLY C 1 99 ? 0.279 19.025 27.268 1.00 64.68 229 GLY C O 1
ATOM 3411 N N . GLU C 1 100 ? 1.564 17.666 25.956 1.00 63.07 230 GLU C N 1
ATOM 3412 C CA . GLU C 1 100 ? 0.507 17.265 24.997 1.00 61.42 230 GLU C CA 1
ATOM 3413 C C . GLU C 1 100 ? 0.973 16.098 24.094 1.00 59.89 230 GLU C C 1
ATOM 3414 O O . GLU C 1 100 ? 1.667 16.315 23.097 1.00 59.82 230 GLU C O 1
ATOM 3420 N N . TYR C 1 101 ? 0.577 14.875 24.467 1.00 57.95 231 TYR C N 1
ATOM 3421 C CA . TYR C 1 101 ? 0.944 13.621 23.783 1.00 55.90 231 TYR C CA 1
ATOM 3422 C C . TYR C 1 101 ? 0.713 13.666 22.272 1.00 54.43 231 TYR C C 1
ATOM 3423 O O . TYR C 1 101 ? -0.420 13.836 21.802 1.00 54.18 231 TYR C O 1
ATOM 3432 N N . ARG C 1 102 ? 1.794 13.527 21.513 1.00 52.12 232 ARG C N 1
ATOM 3433 C CA . ARG C 1 102 ? 1.667 13.338 20.077 1.00 50.28 232 ARG C CA 1
ATOM 3434 C C . ARG C 1 102 ? 2.340 12.038 19.607 1.00 49.45 232 ARG C C 1
ATOM 3435 O O . ARG C 1 102 ? 3.558 11.842 19.753 1.00 49.25 232 ARG C O 1
ATOM 3443 N N . LEU C 1 103 ? 1.517 11.155 19.049 1.00 48.45 233 LEU C N 1
ATOM 3444 C CA . LEU C 1 103 ? 1.971 9.901 18.474 1.00 47.62 233 LEU C CA 1
ATOM 3445 C C . LEU C 1 103 ? 1.703 9.930 16.980 1.00 47.31 233 LEU C C 1
ATOM 3446 O O . LEU C 1 103 ? 0.601 10.266 16.547 1.00 47.36 233 LEU C O 1
ATOM 3451 N N . ASP C 1 104 ? 2.715 9.589 16.195 1.00 46.95 234 ASP C N 1
ATOM 3452 C CA . ASP C 1 104 ? 2.519 9.361 14.772 1.00 46.91 234 ASP C CA 1
ATOM 3453 C C . ASP C 1 104 ? 2.856 7.916 14.403 1.00 46.62 234 ASP C C 1
ATOM 3454 O O . ASP C 1 104 ? 3.915 7.399 14.763 1.00 46.75 234 ASP C O 1
ATOM 3459 N N . ILE C 1 105 ? 1.946 7.259 13.705 1.00 46.25 235 ILE C N 1
ATOM 3460 C CA . ILE C 1 105 ? 2.226 5.923 13.216 1.00 45.91 235 ILE C CA 1
ATOM 3461 C C . ILE C 1 105 ? 2.131 5.920 11.708 1.00 45.85 235 ILE C C 1
ATOM 3462 O O . ILE C 1 105 ? 1.073 6.219 11.149 1.00 45.98 235 ILE C O 1
ATOM 3467 N N . VAL C 1 106 ? 3.238 5.598 11.048 1.00 45.76 236 VAL C N 1
ATOM 3468 C CA . VAL C 1 106 ? 3.225 5.419 9.604 1.00 45.79 236 VAL C CA 1
ATOM 3469 C C . VAL C 1 106 ? 3.133 3.937 9.325 1.00 45.77 236 VAL C C 1
ATOM 3470 O O . VAL C 1 106 ? 4.076 3.199 9.585 1.00 45.88 236 VAL C O 1
ATOM 3474 N N . TRP C 1 107 ? 1.992 3.495 8.823 1.00 45.71 237 TRP C N 1
ATOM 3475 C CA . TRP C 1 107 ? 1.864 2.118 8.419 1.00 45.84 237 TRP C CA 1
ATOM 3476 C C . TRP C 1 107 ? 2.513 1.978 7.064 1.00 45.98 237 TRP C C 1
ATOM 3477 O O . TRP C 1 107 ? 2.054 2.573 6.084 1.00 46.01 237 TRP C O 1
ATOM 3488 N N . SER C 1 108 ? 3.602 1.210 7.021 1.00 46.21 238 SER C N 1
ATOM 3489 C CA . SER C 1 108 ? 4.436 1.137 5.821 1.00 46.47 238 SER C CA 1
ATOM 3490 C C . SER C 1 108 ? 4.112 -0.030 4.914 1.00 46.48 238 SER C C 1
ATOM 3491 O O . SER C 1 108 ? 4.021 0.161 3.714 1.00 46.78 238 SER C O 1
ATOM 3494 N N . ARG C 1 109 ? 3.956 -1.235 5.470 1.00 46.50 239 ARG C N 1
ATOM 3495 C CA . ARG C 1 109 ? 3.550 -2.387 4.651 1.00 46.56 239 ARG C CA 1
ATOM 3496 C C . ARG C 1 109 ? 2.651 -3.391 5.338 1.00 46.44 239 ARG C C 1
ATOM 3497 O O . ARG C 1 109 ? 2.624 -3.483 6.555 1.00 46.33 239 ARG C O 1
ATOM 3505 N N . ILE C 1 110 ? 1.906 -4.132 4.516 1.00 46.44 240 ILE C N 1
ATOM 3506 C CA . ILE C 1 110 ? 1.010 -5.189 4.969 1.00 46.32 240 ILE C CA 1
ATOM 3507 C C . ILE C 1 110 ? 1.533 -6.487 4.409 1.00 46.39 240 ILE C C 1
ATOM 3508 O O . ILE C 1 110 ? 1.852 -6.558 3.224 1.00 46.82 240 ILE C O 1
ATOM 3513 N N . ILE C 1 111 ? 1.652 -7.505 5.252 1.00 46.34 241 ILE C N 1
ATOM 3514 C CA . ILE C 1 111 ? 2.038 -8.827 4.782 1.00 46.42 241 ILE C CA 1
ATOM 3515 C C . ILE C 1 111 ? 0.867 -9.791 4.945 1.00 46.53 241 ILE C C 1
ATOM 3516 O O . ILE C 1 111 ? 0.430 -10.053 6.071 1.00 46.60 241 ILE C O 1
ATOM 3521 N N . THR C 1 112 ? 0.350 -10.301 3.823 1.00 46.48 242 THR C N 1
ATOM 3522 C CA . THR C 1 112 ? -0.757 -11.249 3.864 1.00 46.58 242 THR C CA 1
ATOM 3523 C C . THR C 1 112 ? -0.276 -12.586 4.377 1.00 46.58 242 THR C C 1
ATOM 3524 O O . THR C 1 112 ? 0.920 -12.860 4.355 1.00 46.26 242 THR C O 1
ATOM 3528 N N . PRO C 1 113 ? -1.209 -13.414 4.875 1.00 46.87 243 PRO C N 1
ATOM 3529 C CA . PRO C 1 113 ? -0.843 -14.712 5.439 1.00 47.06 243 PRO C CA 1
ATOM 3530 C C . PRO C 1 113 ? -0.136 -15.609 4.425 1.00 47.20 243 PRO C C 1
ATOM 3531 O O . PRO C 1 113 ? 0.701 -16.434 4.800 1.00 47.13 243 PRO C O 1
ATOM 3535 N N . HIS C 1 114 ? -0.462 -15.441 3.148 1.00 47.37 244 HIS C N 1
ATOM 3536 C CA . HIS C 1 114 ? 0.221 -16.200 2.115 1.00 47.54 244 HIS C CA 1
ATOM 3537 C C . HIS C 1 114 ? 1.580 -15.624 1.772 1.00 47.41 244 HIS C C 1
ATOM 3538 O O . HIS C 1 114 ? 2.367 -16.266 1.099 1.00 47.69 244 HIS C O 1
ATOM 3545 N N . GLY C 1 115 ? 1.847 -14.411 2.245 1.00 47.42 245 GLY C N 1
ATOM 3546 C CA . GLY C 1 115 ? 3.164 -13.799 2.128 1.00 47.16 245 GLY C CA 1
ATOM 3547 C C . GLY C 1 115 ? 3.330 -12.824 0.984 1.00 47.11 245 GLY C C 1
ATOM 3548 O O . GLY C 1 115 ? 4.449 -12.588 0.538 1.00 47.27 245 GLY C O 1
ATOM 3549 N N . ILE C 1 116 ? 2.235 -12.261 0.484 1.00 47.09 246 ILE C N 1
ATOM 3550 C CA . ILE C 1 116 ? 2.367 -11.186 -0.512 1.00 47.26 246 ILE C CA 1
ATOM 3551 C C . ILE C 1 116 ? 2.586 -9.870 0.236 1.00 46.86 246 ILE C C 1
ATOM 3552 O O . ILE C 1 116 ? 1.920 -9.598 1.228 1.00 46.72 246 ILE C O 1
ATOM 3557 N N . ASN C 1 117 ? 3.559 -9.088 -0.209 1.00 46.81 247 ASN C N 1
ATOM 3558 C CA . ASN C 1 117 ? 3.871 -7.804 0.431 1.00 46.79 247 ASN C CA 1
ATOM 3559 C C . ASN C 1 117 ? 3.180 -6.618 -0.219 1.00 46.65 247 ASN C C 1
ATOM 3560 O O . ASN C 1 117 ? 3.354 -6.364 -1.412 1.00 47.01 247 ASN C O 1
ATOM 3565 N N . ILE C 1 118 ? 2.394 -5.899 0.562 1.00 46.26 248 ILE C N 1
ATOM 3566 C CA . ILE C 1 118 ? 1.727 -4.718 0.063 1.00 46.24 248 ILE C CA 1
ATOM 3567 C C . ILE C 1 118 ? 2.437 -3.472 0.595 1.00 46.52 248 ILE C C 1
ATOM 3568 O O . ILE C 1 118 ? 2.384 -3.190 1.801 1.00 46.42 248 ILE C O 1
ATOM 3573 N N . MET C 1 119 ? 3.103 -2.740 -0.303 1.00 46.46 249 MET C N 1
ATOM 3574 C CA . MET C 1 119 ? 3.794 -1.509 0.066 1.00 46.64 249 MET C CA 1
ATOM 3575 C C . MET C 1 119 ? 2.846 -0.352 0.184 1.00 46.49 249 MET C C 1
ATOM 3576 O O . MET C 1 119 ? 1.996 -0.146 -0.675 1.00 46.54 249 MET C O 1
ATOM 3581 N N . LEU C 1 120 ? 3.000 0.398 1.266 1.00 46.45 250 LEU C N 1
ATOM 3582 C CA . LEU C 1 120 ? 2.250 1.626 1.486 1.00 46.30 250 LEU C CA 1
ATOM 3583 C C . LEU C 1 120 ? 3.210 2.803 1.534 1.00 46.39 250 LEU C C 1
ATOM 3584 O O . LEU C 1 120 ? 2.947 3.825 0.937 1.00 46.68 250 LEU C O 1
ATOM 3589 N N . THR C 1 121 ? 4.328 2.648 2.238 1.00 46.57 251 THR C N 1
ATOM 3590 C CA . THR C 1 121 ? 5.415 3.635 2.222 1.00 46.84 251 THR C CA 1
ATOM 3591 C C . THR C 1 121 ? 6.751 2.909 2.395 1.00 47.12 251 THR C C 1
ATOM 3592 O O . THR C 1 121 ? 6.911 2.132 3.349 1.00 47.31 251 THR C O 1
ATOM 3596 N N . ASN C 1 122 ? 7.700 3.172 1.488 1.00 47.18 252 ASN C N 1
ATOM 3597 C CA . ASN C 1 122 ? 8.979 2.455 1.462 1.00 47.36 252 ASN C CA 1
ATOM 3598 C C . ASN C 1 122 ? 9.862 2.503 2.722 1.00 47.51 252 ASN C C 1
ATOM 3599 O O . ASN C 1 122 ? 9.843 3.468 3.497 1.00 47.32 252 ASN C O 1
ATOM 3604 N N . ALA C 1 123 ? 10.561 1.378 2.928 1.00 48.06 253 ALA C N 1
ATOM 3605 C CA . ALA C 1 123 ? 11.196 0.991 4.202 1.00 48.21 253 ALA C CA 1
ATOM 3606 C C . ALA C 1 123 ? 12.288 1.948 4.673 1.00 48.21 253 ALA C C 1
ATOM 3607 O O . ALA C 1 123 ? 12.864 2.688 3.877 1.00 48.41 253 ALA C O 1
ATOM 3609 N N . TYR C 1 131 ? 15.125 5.162 14.771 1.00 51.22 261 TYR C N 1
ATOM 3610 C CA . TYR C 1 131 ? 13.720 4.898 14.444 1.00 51.38 261 TYR C CA 1
ATOM 3611 C C . TYR C 1 131 ? 12.906 6.171 14.173 1.00 51.38 261 TYR C C 1
ATOM 3612 O O . TYR C 1 131 ? 12.073 6.189 13.262 1.00 51.44 261 TYR C O 1
ATOM 3621 N N . ASN C 1 132 ? 13.124 7.223 14.967 1.00 51.20 262 ASN C N 1
ATOM 3622 C CA . ASN C 1 132 ? 12.508 8.521 14.662 1.00 50.95 262 ASN C CA 1
ATOM 3623 C C . ASN C 1 132 ? 13.289 9.255 13.585 1.00 50.48 262 ASN C C 1
ATOM 3624 O O . ASN C 1 132 ? 12.763 10.152 12.922 1.00 50.66 262 ASN C O 1
ATOM 3629 N N . GLY C 1 133 ? 14.545 8.859 13.401 1.00 49.72 263 GLY C N 1
ATOM 3630 C CA . GLY C 1 133 ? 15.247 9.187 12.181 1.00 48.77 263 GLY C CA 1
ATOM 3631 C C . GLY C 1 133 ? 14.397 8.701 11.019 1.00 48.05 263 GLY C C 1
ATOM 3632 O O . GLY C 1 133 ? 14.320 9.351 9.978 1.00 48.30 263 GLY C O 1
ATOM 3633 N N . LEU C 1 134 ? 13.732 7.565 11.210 1.00 47.07 264 LEU C N 1
ATOM 3634 C CA . LEU C 1 134 ? 12.965 6.948 10.134 1.00 46.26 264 LEU C CA 1
ATOM 3635 C C . LEU C 1 134 ? 11.569 7.529 9.941 1.00 45.99 264 LEU C C 1
ATOM 3636 O O . LEU C 1 134 ? 11.200 7.890 8.822 1.00 45.88 264 LEU C O 1
ATOM 3641 N N . VAL C 1 135 ? 10.788 7.586 11.020 1.00 45.50 265 VAL C N 1
ATOM 3642 C CA . VAL C 1 135 ? 9.414 8.082 10.949 1.00 44.80 265 VAL C CA 1
ATOM 3643 C C . VAL C 1 135 ? 9.377 9.393 10.160 1.00 44.59 265 VAL C C 1
ATOM 3644 O O . VAL C 1 135 ? 8.641 9.508 9.174 1.00 44.44 265 VAL C O 1
ATOM 3648 N N . GLY C 1 136 ? 10.208 10.352 10.576 1.00 44.13 266 GLY C N 1
ATOM 3649 C CA . GLY C 1 136 ? 10.272 11.668 9.944 1.00 43.90 266 GLY C CA 1
ATOM 3650 C C . GLY C 1 136 ? 10.696 11.598 8.492 1.00 43.70 266 GLY C C 1
ATOM 3651 O O . GLY C 1 136 ? 10.253 12.396 7.663 1.00 43.51 266 GLY C O 1
ATOM 3652 N N . GLU C 1 137 ? 11.555 10.633 8.194 1.00 43.66 267 GLU C N 1
ATOM 3653 C CA . GLU C 1 137 ? 12.004 10.389 6.837 1.00 43.80 267 GLU C CA 1
ATOM 3654 C C . GLU C 1 137 ? 10.861 9.822 5.985 1.00 43.82 267 GLU C C 1
ATOM 3655 O O . GLU C 1 137 ? 10.745 10.140 4.804 1.00 44.02 267 GLU C O 1
ATOM 3661 N N . LEU C 1 138 ? 10.011 9.000 6.589 1.00 43.80 268 LEU C N 1
ATOM 3662 C CA . LEU C 1 138 ? 8.863 8.439 5.881 1.00 43.64 268 LEU C CA 1
ATOM 3663 C C . LEU C 1 138 ? 7.798 9.485 5.580 1.00 43.82 268 LEU C C 1
ATOM 3664 O O . LEU C 1 138 ? 7.265 9.512 4.470 1.00 43.56 268 LEU C O 1
ATOM 3669 N N . ILE C 1 139 ? 7.486 10.334 6.571 1.00 44.02 269 ILE C N 1
ATOM 3670 C CA . ILE C 1 139 ? 6.477 11.395 6.416 1.00 44.36 269 ILE C CA 1
ATOM 3671 C C . ILE C 1 139 ? 6.853 12.362 5.290 1.00 44.80 269 ILE C C 1
ATOM 3672 O O . ILE C 1 139 ? 6.008 12.724 4.461 1.00 44.97 269 ILE C O 1
ATOM 3677 N N . GLU C 1 140 ? 8.123 12.763 5.256 1.00 45.09 270 GLU C N 1
ATOM 3678 C CA . GLU C 1 140 ? 8.661 13.557 4.143 1.00 45.39 270 GLU C CA 1
ATOM 3679 C C . GLU C 1 140 ? 8.532 12.896 2.760 1.00 45.33 270 GLU C C 1
ATOM 3680 O O . GLU C 1 140 ? 8.502 13.593 1.746 1.00 45.52 270 GLU C O 1
ATOM 3686 N N . ARG C 1 141 ? 8.465 11.565 2.722 1.00 45.28 271 ARG C N 1
ATOM 3687 C CA . ARG C 1 141 ? 8.246 10.846 1.462 1.00 45.44 271 ARG C CA 1
ATOM 3688 C C . ARG C 1 141 ? 6.759 10.784 1.131 1.00 45.38 271 ARG C C 1
ATOM 3689 O O . ARG C 1 141 ? 6.377 10.565 -0.023 1.00 45.45 271 ARG C O 1
ATOM 3697 N N . ASN C 1 142 ? 5.923 10.973 2.149 1.00 45.15 272 ASN C N 1
ATOM 3698 C CA . ASN C 1 142 ? 4.490 11.096 1.933 1.00 44.93 272 ASN C CA 1
ATOM 3699 C C . ASN C 1 142 ? 4.168 12.513 1.489 1.00 44.97 272 ASN C C 1
ATOM 3700 O O . ASN C 1 142 ? 3.408 12.720 0.537 1.00 44.82 272 ASN C O 1
ATOM 3705 N N . PHE C 1 143 ? 4.761 13.483 2.180 1.00 44.97 273 PHE C N 1
ATOM 3706 C CA . PHE C 1 143 ? 4.691 14.872 1.768 1.00 45.46 273 PHE C CA 1
ATOM 3707 C C . PHE C 1 143 ? 5.137 15.039 0.311 1.00 46.08 273 PHE C C 1
ATOM 3708 O O . PHE C 1 143 ? 4.423 15.630 -0.501 1.00 46.21 273 PHE C O 1
ATOM 3716 N N . GLN C 1 144 ? 6.309 14.502 -0.020 1.00 46.62 274 GLN C N 1
ATOM 3717 C CA . GLN C 1 144 ? 6.874 14.679 -1.348 1.00 46.98 274 GLN C CA 1
ATOM 3718 C C . GLN C 1 144 ? 6.025 14.017 -2.424 1.00 47.16 274 GLN C C 1
ATOM 3719 O O . GLN C 1 144 ? 6.073 14.428 -3.582 1.00 47.26 274 GLN C O 1
ATOM 3725 N N . ARG C 1 145 ? 5.246 13.006 -2.034 1.00 47.33 275 ARG C N 1
ATOM 3726 C CA . ARG C 1 145 ? 4.386 12.271 -2.969 1.00 47.71 275 ARG C CA 1
ATOM 3727 C C . ARG C 1 145 ? 2.947 12.774 -3.014 1.00 47.77 275 ARG C C 1
ATOM 3728 O O . ARG C 1 145 ? 2.407 13.009 -4.099 1.00 47.50 275 ARG C O 1
ATOM 3736 N N . TYR C 1 146 ? 2.326 12.910 -1.837 1.00 47.97 276 TYR C N 1
ATOM 3737 C CA . TYR C 1 146 ? 0.878 13.159 -1.739 1.00 48.06 276 TYR C CA 1
ATOM 3738 C C . TYR C 1 146 ? 0.500 14.455 -1.017 1.00 47.81 276 TYR C C 1
ATOM 3739 O O . TYR C 1 146 ? -0.606 14.993 -1.197 1.00 47.67 276 TYR C O 1
ATOM 3748 N N . GLY C 1 147 ? 1.425 14.962 -0.211 1.00 47.58 277 GLY C N 1
ATOM 3749 C CA . GLY C 1 147 ? 1.213 16.230 0.474 1.00 47.39 277 GLY C CA 1
ATOM 3750 C C . GLY C 1 147 ? 0.537 16.091 1.815 1.00 47.20 277 GLY C C 1
ATOM 3751 O O . GLY C 1 147 ? 0.635 16.983 2.650 1.00 47.27 277 GLY C O 1
ATOM 3752 N N . VAL C 1 148 ? -0.165 14.975 1.999 1.00 47.13 278 VAL C N 1
ATOM 3753 C CA . VAL C 1 148 ? -0.724 14.590 3.283 1.00 46.84 278 VAL C CA 1
ATOM 3754 C C . VAL C 1 148 ? 0.417 13.992 4.110 1.00 46.60 278 VAL C C 1
ATOM 3755 O O . VAL C 1 148 ? 1.230 13.245 3.588 1.00 46.61 278 VAL C O 1
ATOM 3759 N N . PRO C 1 149 ? 0.493 14.326 5.405 1.00 46.51 279 PRO C N 1
ATOM 3760 C CA . PRO C 1 149 ? 1.534 13.718 6.251 1.00 46.41 279 PRO C CA 1
ATOM 3761 C C . PRO C 1 149 ? 1.371 12.194 6.462 1.00 46.29 279 PRO C C 1
ATOM 3762 O O . PRO C 1 149 ? 2.354 11.459 6.382 1.00 46.23 279 PRO C O 1
ATOM 3766 N N . LEU C 1 150 ? 0.150 11.732 6.731 1.00 46.07 280 LEU C N 1
ATOM 3767 C CA . LEU C 1 150 ? -0.092 10.313 6.949 1.00 45.90 280 LEU C CA 1
ATOM 3768 C C . LEU C 1 150 ? -1.110 9.806 5.958 1.00 46.05 280 LEU C C 1
ATOM 3769 O O . LEU C 1 150 ? -2.128 10.455 5.728 1.00 46.36 280 LEU C O 1
ATOM 3774 N N . LEU C 1 151 ? -0.842 8.650 5.367 1.00 45.88 281 LEU C N 1
ATOM 3775 C CA . LEU C 1 151 ? -1.769 8.084 4.406 1.00 45.95 281 LEU C CA 1
ATOM 3776 C C . LEU C 1 151 ? -2.830 7.223 5.081 1.00 46.05 281 LEU C C 1
ATOM 3777 O O . LEU C 1 151 ? -3.869 6.936 4.485 1.00 46.41 281 LEU C O 1
ATOM 3782 N N . LEU C 1 152 ? -2.555 6.814 6.318 1.00 45.81 282 LEU C N 1
ATOM 3783 C CA . LEU C 1 152 ? -3.446 5.966 7.073 1.00 45.55 282 LEU C CA 1
ATOM 3784 C C . LEU C 1 152 ? -3.540 6.483 8.506 1.00 45.70 282 LEU C C 1
ATOM 3785 O O . LEU C 1 152 ? -2.525 6.641 9.200 1.00 45.69 282 LEU C O 1
ATOM 3790 N N . SER C 1 153 ? -4.763 6.737 8.955 1.00 45.72 283 SER C N 1
ATOM 3791 C CA . SER C 1 153 ? -4.997 7.133 10.331 1.00 45.76 283 SER C CA 1
ATOM 3792 C C . SER C 1 153 ? -5.091 5.907 11.205 1.00 45.79 283 SER C C 1
ATOM 3793 O O . SER C 1 153 ? -5.425 4.823 10.731 1.00 46.11 283 SER C O 1
ATOM 3796 N N . THR C 1 154 ? -4.800 6.088 12.487 1.00 45.75 284 THR C N 1
ATOM 3797 C CA . THR C 1 154 ? -4.931 5.028 13.471 1.00 45.52 284 THR C CA 1
ATOM 3798 C C . THR C 1 154 ? -5.942 5.467 14.526 1.00 45.58 284 THR C C 1
ATOM 3799 O O . THR C 1 154 ? -5.705 6.432 15.252 1.00 45.51 284 THR C O 1
ATOM 3803 N N . LEU C 1 155 ? -7.070 4.758 14.584 1.00 45.69 285 LEU C N 1
ATOM 3804 C CA . LEU C 1 155 ? -8.211 5.101 15.442 1.00 45.53 285 LEU C CA 1
ATOM 3805 C C . LEU C 1 155 ? -8.412 4.055 16.541 1.00 45.63 285 LEU C C 1
ATOM 3806 O O . LEU C 1 155 ? -7.923 2.916 16.403 1.00 45.72 285 LEU C O 1
ATOM 3811 N N . THR C 1 156 ? -9.131 4.428 17.612 1.00 45.57 286 THR C N 1
ATOM 3812 C CA . THR C 1 156 ? -9.364 3.514 18.738 1.00 45.91 286 THR C CA 1
ATOM 3813 C C . THR C 1 156 ? -10.381 2.481 18.399 1.00 46.02 286 THR C C 1
ATOM 3814 O O . THR C 1 156 ? -11.404 2.776 17.775 1.00 45.95 286 THR C O 1
ATOM 3818 N N . ASN C 1 157 ? -10.113 1.267 18.847 1.00 46.03 287 ASN C N 1
ATOM 3819 C CA . ASN C 1 157 ? -11.156 0.292 18.983 1.00 45.98 287 ASN C CA 1
ATOM 3820 C C . ASN C 1 157 ? -11.074 -0.339 20.359 1.00 46.15 287 ASN C C 1
ATOM 3821 O O . ASN C 1 157 ? -11.450 -1.478 20.527 1.00 46.36 287 ASN C O 1
ATOM 3826 N N . GLY C 1 158 ? -10.581 0.423 21.338 1.00 46.11 288 GLY C N 1
ATOM 3827 C CA . GLY C 1 158 ? -10.267 -0.096 22.659 1.00 45.81 288 GLY C CA 1
ATOM 3828 C C . GLY C 1 158 ? -8.775 -0.272 22.850 1.00 45.84 288 GLY C C 1
ATOM 3829 O O . GLY C 1 158 ? -8.249 -1.366 22.675 1.00 45.72 288 GLY C O 1
ATOM 3830 N N . LEU C 1 159 ? -8.093 0.814 23.210 1.00 46.07 289 LEU C N 1
ATOM 3831 C CA . LEU C 1 159 ? -6.661 0.778 23.524 1.00 46.14 289 LEU C CA 1
ATOM 3832 C C . LEU C 1 159 ? -6.454 0.421 24.980 1.00 46.17 289 LEU C C 1
ATOM 3833 O O . LEU C 1 159 ? -7.192 0.880 25.840 1.00 46.52 289 LEU C O 1
ATOM 3838 N N . LEU C 1 160 ? -5.456 -0.401 25.249 1.00 46.21 290 LEU C N 1
ATOM 3839 C CA . LEU C 1 160 ? -5.046 -0.656 26.604 1.00 46.70 290 LEU C CA 1
ATOM 3840 C C . LEU C 1 160 ? -3.925 0.315 26.975 1.00 46.97 290 LEU C C 1
ATOM 3841 O O . LEU C 1 160 ? -2.769 0.103 26.584 1.00 47.12 290 LEU C O 1
ATOM 3846 N N . ILE C 1 161 ? -4.266 1.375 27.716 1.00 46.98 291 ILE C N 1
ATOM 3847 C CA . ILE C 1 161 ? -3.322 2.465 27.965 1.00 47.25 291 ILE C CA 1
ATOM 3848 C C . ILE C 1 161 ? -2.826 2.467 29.389 1.00 47.74 291 ILE C C 1
ATOM 3849 O O . ILE C 1 161 ? -3.611 2.628 30.313 1.00 47.86 291 ILE C O 1
ATOM 3854 N N . GLY C 1 162 ? -1.517 2.272 29.553 1.00 48.56 292 GLY C N 1
ATOM 3855 C CA . GLY C 1 162 ? -0.817 2.475 30.837 1.00 49.34 292 GLY C CA 1
ATOM 3856 C C . GLY C 1 162 ? -0.282 3.894 30.872 1.00 50.04 292 GLY C C 1
ATOM 3857 O O . GLY C 1 162 ? 0.569 4.281 30.052 1.00 49.89 292 GLY C O 1
ATOM 3858 N N . ILE C 1 163 ? -0.853 4.694 31.763 1.00 50.96 293 ILE C N 1
ATOM 3859 C CA . ILE C 1 163 ? -0.503 6.102 31.840 1.00 52.08 293 ILE C CA 1
ATOM 3860 C C . ILE C 1 163 ? 0.133 6.297 33.194 1.00 52.55 293 ILE C C 1
ATOM 3861 O O . ILE C 1 163 ? -0.565 6.432 34.187 1.00 53.08 293 ILE C O 1
ATOM 3863 N N . THR C 1 164 ? 1.460 6.251 33.239 1.00 53.26 294 THR C N 1
ATOM 3864 C CA . THR C 1 164 ? 2.188 6.461 34.499 1.00 54.00 294 THR C CA 1
ATOM 3865 C C . THR C 1 164 ? 3.405 7.392 34.342 1.00 54.16 294 THR C C 1
ATOM 3866 O O . THR C 1 164 ? 4.555 6.942 34.275 1.00 54.28 294 THR C O 1
ATOM 3870 N N . GLY C 1 181 ? 12.029 15.286 54.712 1.00 53.23 311 GLY C N 1
ATOM 3871 C CA . GLY C 1 181 ? 11.049 14.988 53.421 1.00 53.32 311 GLY C CA 1
ATOM 3872 C C . GLY C 1 181 ? 11.517 15.849 52.239 1.00 53.26 311 GLY C C 1
ATOM 3873 O O . GLY C 1 181 ? 12.236 16.872 52.421 1.00 53.28 311 GLY C O 1
ATOM 3874 N N . ASP C 1 182 ? 11.116 15.437 51.029 1.00 52.75 312 ASP C N 1
ATOM 3875 C CA . ASP C 1 182 ? 11.423 16.202 49.808 1.00 52.13 312 ASP C CA 1
ATOM 3876 C C . ASP C 1 182 ? 10.976 17.684 49.949 1.00 51.55 312 ASP C C 1
ATOM 3877 O O . ASP C 1 182 ? 11.828 18.612 50.002 1.00 51.46 312 ASP C O 1
ATOM 3879 N N . TYR C 1 183 ? 9.658 17.890 50.064 1.00 50.03 313 TYR C N 1
ATOM 3880 C CA . TYR C 1 183 ? 9.072 19.231 50.113 1.00 48.75 313 TYR C CA 1
ATOM 3881 C C . TYR C 1 183 ? 9.642 20.105 51.219 1.00 47.53 313 TYR C C 1
ATOM 3882 O O . TYR C 1 183 ? 9.752 21.329 51.071 1.00 47.49 313 TYR C O 1
ATOM 3891 N N . LEU C 1 184 ? 10.018 19.458 52.318 1.00 45.91 314 LEU C N 1
ATOM 3892 C CA . LEU C 1 184 ? 10.432 20.135 53.525 1.00 43.67 314 LEU C CA 1
ATOM 3893 C C . LEU C 1 184 ? 11.695 20.957 53.327 1.00 42.69 314 LEU C C 1
ATOM 3894 O O . LEU C 1 184 ? 11.708 22.145 53.663 1.00 42.63 314 LEU C O 1
ATOM 3899 N N . LEU C 1 185 ? 12.751 20.341 52.790 1.00 41.22 315 LEU C N 1
ATOM 3900 C CA . LEU C 1 185 ? 14.041 21.029 52.682 1.00 39.94 315 LEU C CA 1
ATOM 3901 C C . LEU C 1 185 ? 13.913 22.305 51.864 1.00 39.80 315 LEU C C 1
ATOM 3902 O O . LEU C 1 185 ? 14.511 23.339 52.196 1.00 39.58 315 LEU C O 1
ATOM 3907 N N . MET C 1 186 ? 13.109 22.233 50.806 1.00 39.35 316 MET C N 1
ATOM 3908 C CA . MET C 1 186 ? 12.864 23.394 49.966 1.00 39.20 316 MET C CA 1
ATOM 3909 C C . MET C 1 186 ? 12.153 24.529 50.713 1.00 37.63 316 MET C C 1
ATOM 3910 O O . MET C 1 186 ? 12.583 25.683 50.634 1.00 37.46 316 MET C O 1
ATOM 3915 N N . GLN C 1 187 ? 11.089 24.197 51.450 1.00 36.25 317 GLN C N 1
ATOM 3916 C CA . GLN C 1 187 ? 10.387 25.175 52.316 1.00 34.68 317 GLN C CA 1
ATOM 3917 C C . GLN C 1 187 ? 11.271 25.986 53.267 1.00 34.24 317 GLN C C 1
ATOM 3918 O O . GLN C 1 187 ? 10.925 27.113 53.609 1.00 33.49 317 GLN C O 1
ATOM 3924 N N . LEU C 1 188 ? 12.392 25.416 53.705 1.00 34.01 318 LEU C N 1
ATOM 3925 C CA . LEU C 1 188 ? 13.207 26.078 54.724 1.00 34.23 318 LEU C CA 1
ATOM 3926 C C . LEU C 1 188 ? 14.297 26.937 54.111 1.00 34.36 318 LEU C C 1
ATOM 3927 O O . LEU C 1 188 ? 14.726 27.940 54.706 1.00 33.54 318 LEU C O 1
ATOM 3932 N N . MET C 1 189 ? 14.728 26.527 52.914 1.00 34.93 319 MET C N 1
ATOM 3933 C CA . MET C 1 189 ? 15.801 27.195 52.174 1.00 35.27 319 MET C CA 1
ATOM 3934 C C . MET C 1 189 ? 15.240 28.374 51.402 1.00 35.42 319 MET C C 1
ATOM 3935 O O . MET C 1 189 ? 15.801 29.479 51.447 1.00 35.23 319 MET C O 1
ATOM 3940 N N . ARG C 1 190 ? 14.123 28.137 50.705 1.00 35.54 320 ARG C N 1
ATOM 3941 C CA . ARG C 1 190 ? 13.515 29.162 49.862 1.00 35.89 320 ARG C CA 1
ATOM 3942 C C . ARG C 1 190 ? 12.167 29.698 50.376 1.00 35.81 320 ARG C C 1
ATOM 3943 O O . ARG C 1 190 ? 12.088 30.867 50.770 1.00 36.38 320 ARG C O 1
ATOM 3951 N N . GLN C 1 191 ? 11.144 28.839 50.432 1.00 35.36 321 GLN C N 1
ATOM 3952 C CA . GLN C 1 191 ? 9.745 29.242 50.713 1.00 34.96 321 GLN C CA 1
ATOM 3953 C C . GLN C 1 191 ? 9.389 29.751 52.133 1.00 34.43 321 GLN C C 1
ATOM 3954 O O . GLN C 1 191 ? 8.205 29.953 52.419 1.00 34.52 321 GLN C O 1
ATOM 3960 N N . SER C 1 192 ? 10.364 29.963 53.019 1.00 33.91 322 SER C N 1
ATOM 3961 C CA . SER C 1 192 ? 10.019 30.397 54.384 1.00 33.66 322 SER C CA 1
ATOM 3962 C C . SER C 1 192 ? 9.171 31.663 54.404 1.00 34.00 322 SER C C 1
ATOM 3963 O O . SER C 1 192 ? 9.526 32.677 53.811 1.00 33.82 322 SER C O 1
ATOM 3966 N N . GLY C 1 193 ? 8.045 31.593 55.099 1.00 34.53 323 GLY C N 1
ATOM 3967 C CA . GLY C 1 193 ? 7.161 32.744 55.235 1.00 34.96 323 GLY C CA 1
ATOM 3968 C C . GLY C 1 193 ? 5.981 32.758 54.274 1.00 35.29 323 GLY C C 1
ATOM 3969 O O . GLY C 1 193 ? 5.078 33.579 54.437 1.00 35.57 323 GLY C O 1
ATOM 3970 N N . MET C 1 194 ? 5.985 31.876 53.271 1.00 35.07 324 MET C N 1
ATOM 3971 C CA . MET C 1 194 ? 4.873 31.800 52.324 1.00 35.91 324 MET C CA 1
ATOM 3972 C C . MET C 1 194 ? 3.613 31.243 52.971 1.00 35.76 324 MET C C 1
ATOM 3973 O O . MET C 1 194 ? 3.686 30.514 53.942 1.00 36.15 324 MET C O 1
ATOM 3978 N N . GLY C 1 195 ? 2.455 31.585 52.432 1.00 35.86 325 GLY C N 1
ATOM 3979 C CA . GLY C 1 195 ? 1.207 31.031 52.931 1.00 36.22 325 GLY C CA 1
ATOM 3980 C C . GLY C 1 195 ? 1.150 29.605 52.451 1.00 36.62 325 GLY C C 1
ATOM 3981 O O . GLY C 1 195 ? 1.960 29.214 51.621 1.00 36.85 325 GLY C O 1
ATOM 3982 N N . ILE C 1 196 ? 0.198 28.826 52.954 1.00 37.11 326 ILE C N 1
ATOM 3983 C CA . ILE C 1 196 ? 0.222 27.392 52.729 1.00 37.57 326 ILE C CA 1
ATOM 3984 C C . ILE C 1 196 ? -0.187 27.043 51.318 1.00 38.48 326 ILE C C 1
ATOM 3985 O O . ILE C 1 196 ? 0.549 26.346 50.633 1.00 38.95 326 ILE C O 1
ATOM 3990 N N . ASN C 1 197 ? -1.348 27.527 50.877 1.00 39.28 327 ASN C N 1
ATOM 3991 C CA . ASN C 1 197 ? -1.826 27.233 49.523 1.00 40.01 327 ASN C CA 1
ATOM 3992 C C . ASN C 1 197 ? -0.786 27.572 48.463 1.00 40.30 327 ASN C C 1
ATOM 3993 O O . ASN C 1 197 ? -0.626 26.836 47.476 1.00 40.34 327 ASN C O 1
ATOM 3998 N N . GLN C 1 198 ? -0.075 28.681 48.676 1.00 40.17 328 GLN C N 1
ATOM 3999 C CA . GLN C 1 198 ? 0.934 29.110 47.736 1.00 40.41 328 GLN C CA 1
ATOM 4000 C C . GLN C 1 198 ? 2.042 28.056 47.641 1.00 39.83 328 GLN C C 1
ATOM 4001 O O . GLN C 1 198 ? 2.517 27.749 46.536 1.00 39.51 328 GLN C O 1
ATOM 4007 N N . VAL C 1 199 ? 2.409 27.480 48.795 1.00 39.51 329 VAL C N 1
ATOM 4008 C CA . VAL C 1 199 ? 3.452 26.446 48.882 1.00 38.97 329 VAL C CA 1
ATOM 4009 C C . VAL C 1 199 ? 3.048 25.151 48.226 1.00 38.96 329 VAL C C 1
ATOM 4010 O O . VAL C 1 199 ? 3.804 24.594 47.456 1.00 38.98 329 VAL C O 1
ATOM 4014 N N . VAL C 1 200 ? 1.860 24.663 48.539 1.00 39.46 330 VAL C N 1
ATOM 4015 C CA . VAL C 1 200 ? 1.427 23.396 47.976 1.00 40.22 330 VAL C CA 1
ATOM 4016 C C . VAL C 1 200 ? 0.973 23.527 46.520 1.00 40.87 330 VAL C C 1
ATOM 4017 O O . VAL C 1 200 ? 1.128 22.591 45.729 1.00 41.06 330 VAL C O 1
ATOM 4021 N N . ASN C 1 201 ? 0.451 24.686 46.143 1.00 41.29 331 ASN C N 1
ATOM 4022 C CA . ASN C 1 201 ? 0.161 24.885 44.728 1.00 42.00 331 ASN C CA 1
ATOM 4023 C C . ASN C 1 201 ? 1.433 24.911 43.855 1.00 42.20 331 ASN C C 1
ATOM 4024 O O . ASN C 1 201 ? 1.397 24.504 42.702 1.00 42.67 331 ASN C O 1
ATOM 4029 N N . GLN C 1 202 ? 2.552 25.362 44.416 1.00 42.31 332 GLN C N 1
ATOM 4030 C CA . GLN C 1 202 ? 3.824 25.322 43.709 1.00 42.68 332 GLN C CA 1
ATOM 4031 C C . GLN C 1 202 ? 4.253 23.889 43.527 1.00 42.66 332 GLN C C 1
ATOM 4032 O O . GLN C 1 202 ? 4.908 23.562 42.551 1.00 42.67 332 GLN C O 1
ATOM 4038 N N . ILE C 1 203 ? 3.894 23.036 44.477 1.00 42.87 333 ILE C N 1
ATOM 4039 C CA . ILE C 1 203 ? 4.310 21.643 44.419 1.00 43.42 333 ILE C CA 1
ATOM 4040 C C . ILE C 1 203 ? 3.488 20.895 43.396 1.00 43.98 333 ILE C C 1
ATOM 4041 O O . ILE C 1 203 ? 4.020 20.108 42.631 1.00 43.90 333 ILE C O 1
ATOM 4046 N N . LEU C 1 204 ? 2.188 21.156 43.390 1.00 45.08 334 LEU C N 1
ATOM 4047 C CA . LEU C 1 204 ? 1.268 20.521 42.454 1.00 45.99 334 LEU C CA 1
ATOM 4048 C C . LEU C 1 204 ? 1.571 20.905 41.027 1.00 46.89 334 LEU C C 1
ATOM 4049 O O . LEU C 1 204 ? 1.441 20.076 40.118 1.00 47.07 334 LEU C O 1
ATOM 4054 N N . ARG C 1 205 ? 1.982 22.157 40.833 1.00 47.72 335 ARG C N 1
ATOM 4055 C CA . ARG C 1 205 ? 2.438 22.612 39.528 1.00 48.56 335 ARG C CA 1
ATOM 4056 C C . ARG C 1 205 ? 3.753 21.947 39.122 1.00 49.56 335 ARG C C 1
ATOM 4057 O O . ARG C 1 205 ? 3.845 21.357 38.048 1.00 50.11 335 ARG C O 1
ATOM 4065 N N . ASP C 1 206 ? 4.758 22.014 39.988 1.00 50.57 336 ASP C N 1
ATOM 4066 C CA . ASP C 1 206 ? 6.017 21.316 39.735 1.00 51.61 336 ASP C CA 1
ATOM 4067 C C . ASP C 1 206 ? 5.793 19.876 39.276 1.00 52.08 336 ASP C C 1
ATOM 4068 O O . ASP C 1 206 ? 6.502 19.398 38.398 1.00 52.25 336 ASP C O 1
ATOM 4073 N N . LYS C 1 207 ? 4.801 19.202 39.860 1.00 52.79 337 LYS C N 1
ATOM 4074 C CA . LYS C 1 207 ? 4.510 17.808 39.529 1.00 53.81 337 LYS C CA 1
ATOM 4075 C C . LYS C 1 207 ? 3.933 17.678 38.119 1.00 54.47 337 LYS C C 1
ATOM 4076 O O . LYS C 1 207 ? 4.456 16.932 37.288 1.00 54.53 337 LYS C O 1
ATOM 4082 N N . SER C 1 208 ? 2.858 18.417 37.852 1.00 55.12 338 SER C N 1
ATOM 4083 C CA . SER C 1 208 ? 2.122 18.297 36.593 1.00 55.42 338 SER C CA 1
ATOM 4084 C C . SER C 1 208 ? 2.892 18.896 35.411 1.00 55.53 338 SER C C 1
ATOM 4085 O O . SER C 1 208 ? 2.397 18.893 34.272 1.00 55.93 338 SER C O 1
ATOM 4088 N N . LYS C 1 209 ? 4.084 19.428 35.686 1.00 55.22 339 LYS C N 1
ATOM 4089 C CA . LYS C 1 209 ? 5.029 19.771 34.628 1.00 55.05 339 LYS C CA 1
ATOM 4090 C C . LYS C 1 209 ? 5.571 18.478 34.005 1.00 54.58 339 LYS C C 1
ATOM 4091 O O . LYS C 1 209 ? 5.598 18.336 32.784 1.00 54.38 339 LYS C O 1
ATOM 4097 N N . ILE C 1 210 ? 5.974 17.542 34.869 1.00 54.14 340 ILE C N 1
ATOM 4098 C CA . ILE C 1 210 ? 6.565 16.246 34.478 1.00 53.66 340 ILE C CA 1
ATOM 4099 C C . ILE C 1 210 ? 5.711 15.466 33.465 1.00 53.15 340 ILE C C 1
ATOM 4100 O O . ILE C 1 210 ? 4.504 15.283 33.649 1.00 52.80 340 ILE C O 1
ATOM 4105 N N . ALA C 1 211 ? 6.361 15.014 32.397 1.00 52.68 341 ALA C N 1
ATOM 4106 C CA . ALA C 1 211 ? 5.699 14.229 31.379 1.00 52.02 341 ALA C CA 1
ATOM 4107 C C . ALA C 1 211 ? 5.435 12.816 31.880 1.00 51.71 341 ALA C C 1
ATOM 4108 O O . ALA C 1 211 ? 6.335 12.163 32.440 1.00 51.45 341 ALA C O 1
ATOM 4110 N N . PRO C 1 212 ? 4.189 12.340 31.692 1.00 51.35 342 PRO C N 1
ATOM 4111 C CA . PRO C 1 212 ? 3.855 10.951 31.993 1.00 50.93 342 PRO C CA 1
ATOM 4112 C C . PRO C 1 212 ? 4.448 10.035 30.940 1.00 50.58 342 PRO C C 1
ATOM 4113 O O . PRO C 1 212 ? 4.592 10.439 29.782 1.00 50.45 342 PRO C O 1
ATOM 4117 N N . ILE C 1 213 ? 4.807 8.822 31.332 1.00 50.21 343 ILE C N 1
ATOM 4118 C CA . ILE C 1 213 ? 5.192 7.825 30.348 1.00 50.01 343 ILE C CA 1
ATOM 4119 C C . ILE C 1 213 ? 3.934 7.075 29.927 1.00 49.48 343 ILE C C 1
ATOM 4120 O O . ILE C 1 213 ? 3.276 6.438 30.754 1.00 49.34 343 ILE C O 1
ATOM 4125 N N . VAL C 1 214 ? 3.592 7.190 28.643 1.00 48.79 344 VAL C N 1
ATOM 4126 C CA . VAL C 1 214 ? 2.385 6.562 28.098 1.00 48.07 344 VAL C CA 1
ATOM 4127 C C . VAL C 1 214 ? 2.716 5.303 27.306 1.00 47.66 344 VAL C C 1
ATOM 4128 O O . VAL C 1 214 ? 3.494 5.335 26.362 1.00 47.52 344 VAL C O 1
ATOM 4132 N N . VAL C 1 215 ? 2.123 4.189 27.704 1.00 47.20 345 VAL C N 1
ATOM 4133 C CA . VAL C 1 215 ? 2.304 2.960 26.970 1.00 46.92 345 VAL C CA 1
ATOM 4134 C C . VAL C 1 215 ? 0.957 2.517 26.427 1.00 46.89 345 VAL C C 1
ATOM 4135 O O . VAL C 1 215 ? -0.050 2.561 27.138 1.00 46.87 345 VAL C O 1
ATOM 4139 N N . ILE C 1 216 ? 0.942 2.132 25.150 1.00 46.67 346 ILE C N 1
ATOM 4140 C CA . ILE C 1 216 ? -0.215 1.495 24.558 1.00 46.39 346 ILE C CA 1
ATOM 4141 C C . ILE C 1 216 ? 0.126 0.020 24.408 1.00 46.35 346 ILE C C 1
ATOM 4142 O O . ILE C 1 216 ? 0.906 -0.350 23.544 1.00 46.38 346 ILE C O 1
ATOM 4147 N N . ARG C 1 217 ? -0.440 -0.807 25.288 1.00 46.45 347 ARG C N 1
ATOM 4148 C CA . ARG C 1 217 ? -0.016 -2.204 25.449 1.00 46.61 347 ARG C CA 1
ATOM 4149 C C . ARG C 1 217 ? -0.392 -3.032 24.247 1.00 46.31 347 ARG C C 1
ATOM 4150 O O . ARG C 1 217 ? -1.364 -2.736 23.568 1.00 46.26 347 ARG C O 1
ATOM 4158 N N . GLU C 1 218 ? 0.368 -4.089 24.004 1.00 46.20 348 GLU C N 1
ATOM 4159 C CA . GLU C 1 218 ? -0.020 -5.074 23.009 1.00 46.25 348 GLU C CA 1
ATOM 4160 C C . GLU C 1 218 ? -1.370 -5.670 23.398 1.00 45.99 348 GLU C C 1
ATOM 4161 O O . GLU C 1 218 ? -1.668 -5.814 24.565 1.00 46.26 348 GLU C O 1
ATOM 4167 N N . GLY C 1 219 ? -2.188 -5.988 22.412 1.00 45.90 349 GLY C N 1
ATOM 4168 C CA . GLY C 1 219 ? -3.557 -6.424 22.655 1.00 45.74 349 GLY C CA 1
ATOM 4169 C C . GLY C 1 219 ? -4.539 -5.279 22.480 1.00 45.76 349 GLY C C 1
ATOM 4170 O O . GLY C 1 219 ? -5.759 -5.490 22.418 1.00 45.78 349 GLY C O 1
ATOM 4171 N N . SER C 1 220 ? -4.004 -4.060 22.412 1.00 45.62 350 SER C N 1
ATOM 4172 C CA . SER C 1 220 ? -4.814 -2.894 22.118 1.00 45.51 350 SER C CA 1
ATOM 4173 C C . SER C 1 220 ? -5.479 -3.068 20.771 1.00 45.53 350 SER C C 1
ATOM 4174 O O . SER C 1 220 ? -4.891 -3.620 19.836 1.00 45.28 350 SER C O 1
ATOM 4177 N N . ARG C 1 221 ? -6.714 -2.586 20.689 1.00 45.70 351 ARG C N 1
ATOM 4178 C CA . ARG C 1 221 ? -7.568 -2.769 19.527 1.00 45.48 351 ARG C CA 1
ATOM 4179 C C . ARG C 1 221 ? -7.715 -1.443 18.783 1.00 45.38 351 ARG C C 1
ATOM 4180 O O . ARG C 1 221 ? -7.942 -0.416 19.369 1.00 45.40 351 ARG C O 1
ATOM 4188 N N . VAL C 1 222 ? -7.601 -1.488 17.471 1.00 45.80 352 VAL C N 1
ATOM 4189 C CA . VAL C 1 222 ? -7.384 -0.299 16.670 1.00 45.74 352 VAL C CA 1
ATOM 4190 C C . VAL C 1 222 ? -8.148 -0.386 15.351 1.00 45.71 352 VAL C C 1
ATOM 4191 O O . VAL C 1 222 ? -8.403 -1.484 14.864 1.00 45.82 352 VAL C O 1
ATOM 4195 N N . PHE C 1 223 ? -8.543 0.764 14.803 1.00 45.45 353 PHE C N 1
ATOM 4196 C CA . PHE C 1 223 ? -8.998 0.840 13.406 1.00 45.39 353 PHE C CA 1
ATOM 4197 C C . PHE C 1 223 ? -7.919 1.511 12.570 1.00 45.28 353 PHE C C 1
ATOM 4198 O O . PHE C 1 223 ? -7.476 2.606 12.892 1.00 45.44 353 PHE C O 1
ATOM 4206 N N . ILE C 1 224 ? -7.474 0.862 11.511 1.00 45.06 354 ILE C N 1
ATOM 4207 C CA . ILE C 1 224 ? -6.589 1.534 10.571 1.00 45.14 354 ILE C CA 1
ATOM 4208 C C . ILE C 1 224 ? -7.425 2.075 9.408 1.00 45.35 354 ILE C C 1
ATOM 4209 O O . ILE C 1 224 ? -8.164 1.338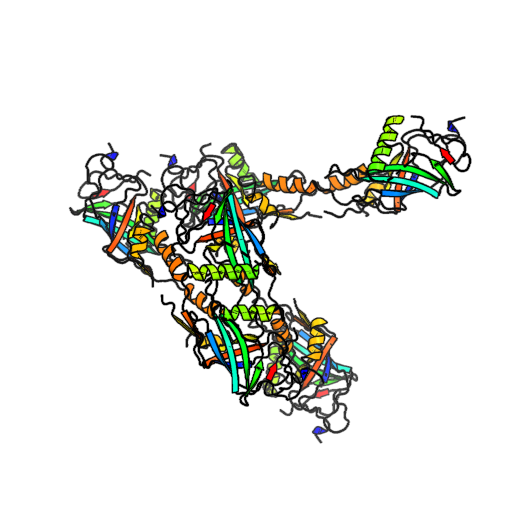 8.750 1.00 45.30 354 ILE C O 1
ATOM 4214 N N . SER C 1 225 ? -7.317 3.371 9.168 1.00 45.54 355 SER C N 1
ATOM 4215 C CA . SER C 1 225 ? -8.219 4.042 8.252 1.00 45.84 355 SER C CA 1
ATOM 4216 C C . SER C 1 225 ? -7.479 4.797 7.135 1.00 45.94 355 SER C C 1
ATOM 4217 O O . SER C 1 225 ? -6.693 5.718 7.398 1.00 46.07 355 SER C O 1
ATOM 4220 N N . PRO C 1 226 ? -7.736 4.425 5.883 1.00 45.80 356 PRO C N 1
ATOM 4221 C CA . PRO C 1 226 ? -7.132 5.139 4.791 1.00 45.94 356 PRO C CA 1
ATOM 4222 C C . PRO C 1 226 ? -7.653 6.558 4.726 1.00 46.05 356 PRO C C 1
ATOM 4223 O O . PRO C 1 226 ? -8.853 6.787 4.866 1.00 46.24 356 PRO C O 1
ATOM 4227 N N . ASN C 1 227 ? -6.748 7.503 4.516 1.00 46.12 357 ASN C N 1
ATOM 4228 C CA . ASN C 1 227 ? -7.123 8.890 4.311 1.00 46.06 357 ASN C CA 1
ATOM 4229 C C . ASN C 1 227 ? -7.432 9.216 2.867 1.00 46.18 357 ASN C C 1
ATOM 4230 O O . ASN C 1 227 ? -7.858 10.322 2.555 1.00 46.48 357 ASN C O 1
ATOM 4235 N N . THR C 1 228 ? -7.212 8.244 1.990 1.00 46.37 358 THR C N 1
ATOM 4236 C CA . THR C 1 228 ? -7.623 8.337 0.599 1.00 46.44 358 THR C CA 1
ATOM 4237 C C . THR C 1 228 ? -8.000 6.977 0.132 1.00 46.52 358 THR C C 1
ATOM 4238 O O . THR C 1 228 ? -7.694 5.995 0.795 1.00 46.84 358 THR C O 1
ATOM 4242 N N . ASP C 1 229 ? -8.649 6.912 -1.023 1.00 46.60 359 ASP C N 1
ATOM 4243 C CA . ASP C 1 229 ? -8.837 5.646 -1.702 1.00 46.61 359 ASP C CA 1
ATOM 4244 C C . ASP C 1 229 ? -7.469 5.054 -1.981 1.00 46.62 359 ASP C C 1
ATOM 4245 O O . ASP C 1 229 ? -6.538 5.772 -2.350 1.00 46.92 359 ASP C O 1
ATOM 4250 N N . ILE C 1 230 ? -7.337 3.754 -1.761 1.00 46.56 360 ILE C N 1
ATOM 4251 C CA . ILE C 1 230 ? -6.099 3.052 -2.067 1.00 46.59 360 ILE C CA 1
ATOM 4252 C C . ILE C 1 230 ? -6.377 1.969 -3.089 1.00 46.54 360 ILE C C 1
ATOM 4253 O O . ILE C 1 230 ? -7.197 1.081 -2.858 1.00 46.65 360 ILE C O 1
ATOM 4258 N N . PHE C 1 231 ? -5.693 2.056 -4.223 1.00 46.54 361 PHE C N 1
ATOM 4259 C CA . PHE C 1 231 ? -5.815 1.058 -5.285 1.00 46.43 361 PHE C CA 1
ATOM 4260 C C . PHE C 1 231 ? -4.719 0.008 -5.166 1.00 46.29 361 PHE C C 1
ATOM 4261 O O . PHE C 1 231 ? -3.541 0.336 -5.031 1.00 46.40 361 PHE C O 1
ATOM 4269 N N . PHE C 1 232 ? -5.121 -1.252 -5.225 1.00 46.22 362 PHE C N 1
ATOM 4270 C CA . PHE C 1 232 ? -4.204 -2.370 -5.067 1.00 46.51 362 PHE C CA 1
ATOM 4271 C C . PHE C 1 232 ? -4.010 -3.069 -6.409 1.00 46.68 362 PHE C C 1
ATOM 4272 O O . PHE C 1 232 ? -4.874 -3.859 -6.818 1.00 46.84 362 PHE C O 1
ATOM 4280 N N . PRO C 1 233 ? -2.881 -2.796 -7.108 1.00 46.62 363 PRO C N 1
ATOM 4281 C CA . PRO C 1 233 ? -2.619 -3.543 -8.334 1.00 46.42 363 PRO C CA 1
ATOM 4282 C C . PRO C 1 233 ? -2.544 -5.056 -8.075 1.00 46.66 363 PRO C C 1
ATOM 4283 O O . PRO C 1 233 ? -2.300 -5.486 -6.933 1.00 46.68 363 PRO C O 1
ATOM 4287 N N . ILE C 1 234 ? -2.783 -5.852 -9.118 1.00 46.82 364 ILE C N 1
ATOM 4288 C CA . ILE C 1 234 ? -2.656 -7.314 -9.054 1.00 46.77 364 ILE C CA 1
ATOM 4289 C C . ILE C 1 234 ? -1.204 -7.637 -8.701 1.00 46.72 364 ILE C C 1
ATOM 4290 O O . ILE C 1 234 ? -0.294 -7.085 -9.297 1.00 46.74 364 ILE C O 1
ATOM 4295 N N . PRO C 1 235 ? -0.986 -8.493 -7.700 1.00 46.69 365 PRO C N 1
ATOM 4296 C CA . PRO C 1 235 ? 0.371 -8.763 -7.236 1.00 46.79 365 PRO C CA 1
ATOM 4297 C C . PRO C 1 235 ? 1.225 -9.412 -8.288 1.00 46.96 365 PRO C C 1
ATOM 4298 O O . PRO C 1 235 ? 0.777 -10.354 -8.933 1.00 47.16 365 PRO C O 1
ATOM 4302 N N . ARG C 1 236 ? 2.443 -8.893 -8.460 1.00 47.05 366 ARG C N 1
ATOM 4303 C CA . ARG C 1 236 ? 3.465 -9.548 -9.260 1.00 47.09 366 ARG C CA 1
ATOM 4304 C C . ARG C 1 236 ? 4.647 -9.962 -8.395 1.00 47.17 366 ARG C C 1
ATOM 4305 O O . ARG C 1 236 ? 5.225 -9.142 -7.679 1.00 47.07 366 ARG C O 1
ATOM 4313 N N . GLU C 1 237 ? 4.991 -11.245 -8.468 1.00 47.27 367 GLU C N 1
ATOM 4314 C CA . GLU C 1 237 ? 6.086 -11.816 -7.676 1.00 47.40 367 GLU C CA 1
ATOM 4315 C C . GLU C 1 237 ? 5.976 -11.411 -6.215 1.00 47.44 367 GLU C C 1
ATOM 4316 O O . GLU C 1 237 ? 6.891 -10.827 -5.641 1.00 47.38 367 GLU C O 1
ATOM 4322 N N . ASN C 1 238 ? 4.822 -11.722 -5.636 1.00 47.59 368 ASN C N 1
ATOM 4323 C CA . ASN C 1 238 ? 4.536 -11.451 -4.234 1.00 47.69 368 ASN C CA 1
ATOM 4324 C C . ASN C 1 238 ? 4.632 -10.001 -3.798 1.00 47.57 368 ASN C C 1
ATOM 4325 O O . ASN C 1 238 ? 4.839 -9.718 -2.625 1.00 47.86 368 ASN C O 1
ATOM 4330 N N . GLU C 1 239 ? 4.446 -9.078 -4.725 1.00 47.40 369 GLU C N 1
ATOM 4331 C CA . GLU C 1 239 ? 4.570 -7.668 -4.388 1.00 47.22 369 GLU C CA 1
ATOM 4332 C C . GLU C 1 239 ? 3.422 -6.828 -4.927 1.00 46.92 369 GLU C C 1
ATOM 4333 O O . GLU C 1 239 ? 3.039 -6.959 -6.093 1.00 47.15 369 GLU C O 1
ATOM 4339 N N . VAL C 1 240 ? 2.874 -5.974 -4.074 1.00 46.38 370 VAL C N 1
ATOM 4340 C CA . VAL C 1 240 ? 1.881 -4.989 -4.492 1.00 46.37 370 VAL C CA 1
ATOM 4341 C C . VAL C 1 240 ? 2.344 -3.592 -4.082 1.00 46.50 370 VAL C C 1
ATOM 4342 O O . VAL C 1 240 ? 2.528 -3.322 -2.901 1.00 46.95 370 VAL C O 1
ATOM 4346 N N . ILE C 1 241 ? 2.542 -2.706 -5.046 1.00 46.39 371 ILE C N 1
ATOM 4347 C CA . ILE C 1 241 ? 2.849 -1.321 -4.724 1.00 46.38 371 ILE C CA 1
ATOM 4348 C C . ILE C 1 241 ? 1.543 -0.533 -4.788 1.00 46.40 371 ILE C C 1
ATOM 4349 O O . ILE C 1 241 ? 1.018 -0.270 -5.869 1.00 46.76 371 ILE C O 1
ATOM 4354 N N . ALA C 1 242 ? 1.012 -0.178 -3.624 1.00 46.18 372 ALA C N 1
ATOM 4355 C CA . ALA C 1 242 ? -0.305 0.433 -3.536 1.00 46.09 372 ALA C CA 1
ATOM 4356 C C . ALA C 1 242 ? -0.304 1.835 -4.120 1.00 46.10 372 ALA C C 1
ATOM 4357 O O . ALA C 1 242 ? 0.705 2.533 -4.048 1.00 46.13 372 ALA C O 1
ATOM 4359 N N . GLU C 1 243 ? -1.434 2.237 -4.698 1.00 46.16 373 GLU C N 1
ATOM 4360 C CA . GLU C 1 243 ? -1.600 3.585 -5.223 1.00 46.42 373 GLU C CA 1
ATOM 4361 C C . GLU C 1 243 ? -2.636 4.382 -4.447 1.00 46.58 373 GLU C C 1
ATOM 4362 O O . GLU C 1 243 ? -3.747 3.913 -4.215 1.00 46.62 373 GLU C O 1
ATOM 4368 N N . PHE C 1 244 ? -2.279 5.603 -4.076 1.00 46.75 374 PHE C N 1
ATOM 4369 C CA . PHE C 1 244 ? -3.181 6.448 -3.322 1.00 47.18 374 PHE C CA 1
ATOM 4370 C C . PHE C 1 244 ? -3.752 7.519 -4.220 1.00 47.38 374 PHE C C 1
ATOM 4371 O O . PHE C 1 244 ? -3.083 8.507 -4.503 1.00 47.64 374 PHE C O 1
ATOM 4379 N N . LEU C 1 245 ? -4.989 7.320 -4.671 1.00 47.59 375 LEU C N 1
ATOM 4380 C CA . LEU C 1 245 ? -5.643 8.271 -5.581 1.00 47.90 375 LEU C CA 1
ATOM 4381 C C . LEU C 1 245 ? -6.079 9.537 -4.826 1.00 48.18 375 LEU C C 1
ATOM 4382 O O . LEU C 1 245 ? -7.252 9.681 -4.469 1.00 48.50 375 LEU C O 1
ATOM 4387 N N . LYS C 1 246 ? -5.127 10.442 -4.579 1.00 48.27 376 LYS C N 1
ATOM 4388 C CA . LYS C 1 246 ? -5.351 11.614 -3.710 1.00 48.26 376 LYS C CA 1
ATOM 4389 C C . LYS C 1 246 ? -5.443 12.934 -4.502 1.00 48.41 376 LYS C C 1
ATOM 4390 O O . LYS C 1 246 ? -5.454 14.036 -3.922 1.00 48.39 376 LYS C O 1
ATOM 4392 N N . ASN D 1 36 ? -32.213 5.379 25.759 1.00 46.74 166 ASN D N 1
ATOM 4393 C CA . ASN D 1 36 ? -32.235 6.306 24.594 1.00 46.88 166 ASN D CA 1
ATOM 4394 C C . ASN D 1 36 ? -31.367 7.563 24.818 1.00 47.03 166 ASN D C 1
ATOM 4395 O O . ASN D 1 36 ? -31.575 8.588 24.164 1.00 47.32 166 ASN D O 1
ATOM 4397 N N . LYS D 1 37 ? -30.370 7.472 25.704 1.00 46.94 167 LYS D N 1
ATOM 4398 C CA . LYS D 1 37 ? -29.912 8.659 26.459 1.00 46.88 167 LYS D CA 1
ATOM 4399 C C . LYS D 1 37 ? -28.837 9.539 25.831 1.00 46.99 167 LYS D C 1
ATOM 4400 O O . LYS D 1 37 ? -29.051 10.749 25.657 1.00 47.12 167 LYS D O 1
ATOM 4402 N N . LEU D 1 38 ? -27.665 8.960 25.559 1.00 46.89 168 LEU D N 1
ATOM 4403 C CA . LEU D 1 38 ? -26.544 9.719 24.988 1.00 46.63 168 LEU D CA 1
ATOM 4404 C C . LEU D 1 38 ? -26.953 10.515 23.718 1.00 46.60 168 LEU D C 1
ATOM 4405 O O . LEU D 1 38 ? -26.171 11.304 23.185 1.00 46.52 168 LEU D O 1
ATOM 4407 N N . LEU D 1 39 ? -28.194 10.306 23.270 1.00 46.56 169 LEU D N 1
ATOM 4408 C CA . LEU D 1 39 ? -28.773 10.972 22.098 1.00 46.49 169 LEU D CA 1
ATOM 4409 C C . LEU D 1 39 ? -29.136 12.433 22.352 1.00 46.47 169 LEU D C 1
ATOM 4410 O O . LEU D 1 39 ? -29.258 13.221 21.413 1.00 46.56 169 LEU D O 1
ATOM 4415 N N . ARG D 1 40 ? -29.345 12.765 23.621 1.00 46.37 170 ARG D N 1
ATOM 4416 C CA . ARG D 1 40 ? -29.588 14.133 24.082 1.00 46.49 170 ARG D CA 1
ATOM 4417 C C . ARG D 1 40 ? -28.673 14.446 25.279 1.00 46.58 170 ARG D C 1
ATOM 4418 O O . ARG D 1 40 ? -29.111 14.984 26.303 1.00 46.61 170 ARG D O 1
ATOM 4426 N N . THR D 1 41 ? -27.393 14.110 25.127 1.00 46.65 171 THR D N 1
ATOM 4427 C CA . THR D 1 41 ? -26.404 14.260 26.197 1.00 46.64 171 THR D CA 1
ATOM 4428 C C . THR D 1 41 ? -25.203 15.044 25.699 1.00 46.71 171 THR D C 1
ATOM 4429 O O . THR D 1 41 ? -24.779 14.873 24.557 1.00 47.04 171 THR D O 1
ATOM 4433 N N . ILE D 1 42 ? -24.666 15.911 26.549 1.00 46.54 172 ILE D N 1
ATOM 4434 C CA . ILE D 1 42 ? -23.400 16.554 26.266 1.00 46.42 172 ILE D CA 1
ATOM 4435 C C . ILE D 1 42 ? -22.331 15.845 27.074 1.00 46.55 172 ILE D C 1
ATOM 4436 O O . ILE D 1 42 ? -22.438 15.743 28.296 1.00 46.58 172 ILE D O 1
ATOM 4441 N N . THR D 1 43 ? -21.311 15.337 26.386 1.00 46.63 173 THR D N 1
ATOM 4442 C CA . THR D 1 43 ? -20.227 14.606 27.038 1.00 46.76 173 THR D CA 1
ATOM 4443 C C . THR D 1 43 ? -19.414 15.506 27.959 1.00 46.75 173 THR D C 1
ATOM 4444 O O . THR D 1 43 ? -19.130 16.661 27.628 1.00 46.79 173 THR D O 1
ATOM 4448 N N . ALA D 1 44 ? -19.043 14.965 29.115 1.00 46.71 174 ALA D N 1
ATOM 4449 C CA . ALA D 1 44 ? -18.075 15.615 29.990 1.00 46.80 174 ALA D CA 1
ATOM 4450 C C . ALA D 1 44 ? -16.900 16.182 29.189 1.00 46.96 174 ALA D C 1
ATOM 4451 O O . ALA D 1 44 ? -16.400 15.552 28.236 1.00 47.01 174 ALA D O 1
ATOM 4453 N N . ASP D 1 45 ? -16.483 17.385 29.574 1.00 47.18 175 ASP D N 1
ATOM 4454 C CA . ASP D 1 45 ? -15.387 18.107 28.916 1.00 47.54 175 ASP D CA 1
ATOM 4455 C C . ASP D 1 45 ? -15.595 18.428 27.426 1.00 47.42 175 ASP D C 1
ATOM 4456 O O . ASP D 1 45 ? -14.628 18.572 26.684 1.00 47.65 175 ASP D O 1
ATOM 4461 N N . LYS D 1 46 ? -16.848 18.535 26.992 1.00 47.06 176 LYS D N 1
ATOM 4462 C CA . LYS D 1 46 ? -17.121 19.229 25.758 1.00 46.91 176 LYS D CA 1
ATOM 4463 C C . LYS D 1 46 ? -16.702 20.659 26.043 1.00 46.87 176 LYS D C 1
ATOM 4464 O O . LYS D 1 46 ? -16.814 21.126 27.175 1.00 47.11 176 LYS D O 1
ATOM 4470 N N . MET D 1 47 ? -16.192 21.347 25.034 1.00 46.69 177 MET D N 1
ATOM 4471 C CA . MET D 1 47 ? -15.791 22.737 25.200 1.00 46.37 177 MET D CA 1
ATOM 4472 C C . MET D 1 47 ? -16.820 23.637 24.536 1.00 46.22 177 MET D C 1
ATOM 4473 O O . MET D 1 47 ? -16.843 23.764 23.315 1.00 46.35 177 MET D O 1
ATOM 4478 N N . ILE D 1 48 ? -17.682 24.242 25.339 1.00 46.00 178 ILE D N 1
ATOM 4479 C CA . ILE D 1 48 ? -18.694 25.145 24.823 1.00 45.70 178 ILE D CA 1
ATOM 4480 C C . ILE D 1 48 ? -18.094 26.537 24.767 1.00 45.69 178 ILE D C 1
ATOM 4481 O O . ILE D 1 48 ? -17.975 27.200 25.794 1.00 45.94 178 ILE D O 1
ATOM 4486 N N . PRO D 1 49 ? -17.708 26.992 23.568 1.00 45.54 179 PRO D N 1
ATOM 4487 C CA . PRO D 1 49 ? -17.109 28.313 23.465 1.00 45.42 179 PRO D CA 1
ATOM 4488 C C . PRO D 1 49 ? -18.143 29.429 23.670 1.00 45.21 179 PRO D C 1
ATOM 4489 O O . PRO D 1 49 ? -19.244 29.376 23.138 1.00 45.15 179 PRO D O 1
ATOM 4493 N N . ALA D 1 50 ? -17.783 30.423 24.462 1.00 45.20 180 ALA D N 1
ATOM 4494 C CA . ALA D 1 50 ? -18.660 31.543 24.704 1.00 45.24 180 ALA D CA 1
ATOM 4495 C C . ALA D 1 50 ? -17.829 32.788 24.924 1.00 45.31 180 ALA D C 1
ATOM 4496 O O . ALA D 1 50 ? -16.635 32.694 25.229 1.00 45.26 180 ALA D O 1
ATOM 4498 N N . PHE D 1 51 ? -18.460 33.950 24.754 1.00 45.33 181 PHE D N 1
ATOM 4499 C CA . PHE D 1 51 ? -17.852 35.229 25.099 1.00 45.40 181 PHE D CA 1
ATOM 4500 C C . PHE D 1 51 ? -18.710 35.950 26.128 1.00 45.48 181 PHE D C 1
ATOM 4501 O O . PHE D 1 51 ? -19.930 35.791 26.138 1.00 45.54 181 PHE D O 1
ATOM 4509 N N . LEU D 1 52 ? -18.073 36.728 26.999 1.00 45.42 182 LEU D N 1
ATOM 4510 C CA . LEU D 1 52 ? -18.790 37.406 28.073 1.00 45.40 182 LEU D CA 1
ATOM 4511 C C . LEU D 1 52 ? -19.417 38.693 27.593 1.00 45.41 182 LEU D C 1
ATOM 4512 O O . LEU D 1 52 ? -18.751 39.515 26.976 1.00 45.34 182 LEU D O 1
ATOM 4517 N N . ILE D 1 53 ? -20.698 38.863 27.901 1.00 45.53 183 ILE D N 1
ATOM 4518 C CA . ILE D 1 53 ? -21.419 40.094 27.614 1.00 45.72 183 ILE D CA 1
ATOM 4519 C C . ILE D 1 53 ? -21.278 41.073 28.777 1.00 45.93 183 ILE D C 1
ATOM 4520 O O . ILE D 1 53 ? -21.353 42.295 28.596 1.00 46.14 183 ILE D O 1
ATOM 4525 N N . THR D 1 54 ? -21.068 40.520 29.969 1.00 46.07 184 THR D N 1
ATOM 4526 C CA . THR D 1 54 ? -20.987 41.271 31.205 1.00 45.93 184 THR D CA 1
ATOM 4527 C C . THR D 1 54 ? -19.607 41.064 31.759 1.00 46.01 184 THR D C 1
ATOM 4528 O O . THR D 1 54 ? -19.093 39.965 31.678 1.00 46.20 184 THR D O 1
ATOM 4532 N N . PRO D 1 55 ? -18.991 42.116 32.328 1.00 46.15 185 PRO D N 1
ATOM 4533 C CA . PRO D 1 55 ? -17.681 41.929 32.958 1.00 46.18 185 PRO D CA 1
ATOM 4534 C C . PRO D 1 55 ? -17.759 41.216 34.310 1.00 46.23 185 PRO D C 1
ATOM 4535 O O . PRO D 1 55 ? -18.834 41.126 34.901 1.00 46.02 185 PRO D O 1
ATOM 4539 N N . ILE D 1 56 ? -16.614 40.708 34.764 1.00 46.54 186 ILE D N 1
ATOM 4540 C CA . ILE D 1 56 ? -16.456 40.152 36.105 1.00 46.82 186 ILE D CA 1
ATOM 4541 C C . ILE D 1 56 ? -15.430 40.993 36.855 1.00 47.27 186 ILE D C 1
ATOM 4542 O O . ILE D 1 56 ? -14.242 40.922 36.545 1.00 47.27 186 ILE D O 1
ATOM 4547 N N . SER D 1 57 ? -15.882 41.793 37.828 1.00 47.91 187 SER D N 1
ATOM 4548 C CA . SER D 1 57 ? -14.954 42.542 38.733 1.00 48.71 187 SER D CA 1
ATOM 4549 C C . SER D 1 57 ? -14.547 41.737 39.998 1.00 48.99 187 SER D C 1
ATOM 4550 O O . SER D 1 57 ? -15.363 40.983 40.546 1.00 49.31 187 SER D O 1
ATOM 4553 N N . SER D 1 58 ? -13.309 41.917 40.474 1.00 49.11 188 SER D N 1
ATOM 4554 C CA . SER D 1 58 ? -12.813 41.135 41.634 1.00 49.11 188 SER D CA 1
ATOM 4555 C C . SER D 1 58 ? -13.217 41.645 43.049 1.00 49.10 188 SER D C 1
ATOM 4556 O O . SER D 1 58 ? -12.992 40.945 44.060 1.00 49.22 188 SER D O 1
ATOM 4559 N N . GLN D 1 59 ? -13.782 42.846 43.134 1.00 48.66 189 GLN D N 1
ATOM 4560 C CA . GLN D 1 59 ? -14.366 43.257 44.397 1.00 48.81 189 GLN D CA 1
ATOM 4561 C C . GLN D 1 59 ? -15.791 42.701 44.437 1.00 48.67 189 GLN D C 1
ATOM 4562 O O . GLN D 1 59 ? -16.045 41.657 45.059 1.00 48.53 189 GLN D O 1
ATOM 4568 N N . ILE D 1 60 ? -16.705 43.411 43.763 1.00 48.62 190 ILE D N 1
ATOM 4569 C CA . ILE D 1 60 ? -18.095 42.970 43.533 1.00 48.44 190 ILE D CA 1
ATOM 4570 C C . ILE D 1 60 ? -18.155 41.461 43.262 1.00 48.17 190 ILE D C 1
ATOM 4571 O O . ILE D 1 60 ? -17.432 40.959 42.390 1.00 48.26 190 ILE D O 1
ATOM 4576 N N . ALA D 1 61 ? -18.976 40.748 44.040 1.00 47.59 191 ALA D N 1
ATOM 4577 C CA . ALA D 1 61 ? -19.488 39.439 43.643 1.00 47.17 191 ALA D CA 1
ATOM 4578 C C . ALA D 1 61 ? -20.852 39.677 42.983 1.00 46.97 191 ALA D C 1
ATOM 4579 O O . ALA D 1 61 ? -21.672 40.394 43.528 1.00 47.30 191 ALA D O 1
ATOM 4581 N N . GLY D 1 62 ? -21.092 39.110 41.804 1.00 46.80 192 GLY D N 1
ATOM 4582 C CA . GLY D 1 62 ? -22.325 39.424 41.067 1.00 46.57 192 GLY D CA 1
ATOM 4583 C C . GLY D 1 62 ? -22.773 38.431 40.003 1.00 46.46 192 GLY D C 1
ATOM 4584 O O . GLY D 1 62 ? -22.559 37.225 40.132 1.00 46.30 192 GLY D O 1
ATOM 4585 N N . LYS D 1 63 ? -23.400 38.959 38.950 1.00 46.34 193 LYS D N 1
ATOM 4586 C CA . LYS D 1 63 ? -23.958 38.151 37.863 1.00 46.27 193 LYS D CA 1
ATOM 4587 C C . LYS D 1 63 ? -23.159 38.327 36.583 1.00 46.24 193 LYS D C 1
ATOM 4588 O O . LYS D 1 63 ? -22.649 39.409 36.303 1.00 46.41 193 LYS D O 1
ATOM 4594 N N . VAL D 1 64 ? -23.055 37.254 35.806 1.00 46.25 194 VAL D N 1
ATOM 4595 C CA . VAL D 1 64 ? -22.377 37.301 34.512 1.00 46.15 194 VAL D CA 1
ATOM 4596 C C . VAL D 1 64 ? -23.226 36.660 33.419 1.00 46.21 194 VAL D C 1
ATOM 4597 O O . VAL D 1 64 ? -23.907 35.655 33.651 1.00 46.29 194 VAL D O 1
ATOM 4601 N N . ILE D 1 65 ? -23.198 37.254 32.232 1.00 46.15 195 ILE D N 1
ATOM 4602 C CA . ILE D 1 65 ? -23.909 36.699 31.092 1.00 45.92 195 ILE D CA 1
ATOM 4603 C C . ILE D 1 65 ? -22.919 36.407 29.984 1.00 45.75 195 ILE D C 1
ATOM 4604 O O . ILE D 1 65 ? -22.127 37.268 29.603 1.00 45.78 195 ILE D O 1
ATOM 4609 N N . ALA D 1 66 ? -22.959 35.180 29.482 1.00 45.59 196 ALA D N 1
ATOM 4610 C CA . ALA D 1 66 ? -22.128 34.785 28.363 1.00 45.45 196 ALA D CA 1
ATOM 4611 C C . ALA D 1 66 ? -23.009 34.377 27.190 1.00 45.48 196 ALA D C 1
ATOM 4612 O O . ALA D 1 66 ? -24.187 34.079 27.369 1.00 45.45 196 ALA D O 1
ATOM 4614 N N . GLN D 1 67 ? -22.437 34.374 25.989 1.00 45.54 197 GLN D N 1
ATOM 4615 C CA . GLN D 1 67 ? -23.168 33.959 24.808 1.00 45.52 197 GLN D CA 1
ATOM 4616 C C . GLN D 1 67 ? -22.426 32.874 24.055 1.00 45.44 197 GLN D C 1
ATOM 4617 O O . GLN D 1 67 ? -21.278 33.051 23.694 1.00 45.58 197 GLN D O 1
ATOM 4623 N N . VAL D 1 68 ? -23.105 31.758 23.816 1.00 45.43 198 VAL D N 1
ATOM 4624 C CA . VAL D 1 68 ? -22.520 30.604 23.153 1.00 45.44 198 VAL D CA 1
ATOM 4625 C C . VAL D 1 68 ? -22.237 30.916 21.679 1.00 45.62 198 VAL D C 1
ATOM 4626 O O . VAL D 1 68 ? -23.065 31.526 20.994 1.00 45.71 198 VAL D O 1
ATOM 4630 N N . GLU D 1 69 ? -21.070 30.486 21.198 1.00 45.66 199 GLU D N 1
ATOM 4631 C CA . GLU D 1 69 ? -20.555 30.915 19.895 1.00 45.67 199 GLU D CA 1
ATOM 4632 C C . GLU D 1 69 ? -20.883 29.989 18.729 1.00 45.97 199 GLU D C 1
ATOM 4633 O O . GLU D 1 69 ? -20.721 30.367 17.565 1.00 46.15 199 GLU D O 1
ATOM 4639 N N . SER D 1 70 ? -21.338 28.780 19.035 1.00 46.25 200 SER D N 1
ATOM 4640 C CA . SER D 1 70 ? -21.675 27.801 18.000 1.00 46.51 200 SER D CA 1
ATOM 4641 C C . SER D 1 70 ? -22.595 26.718 18.539 1.00 46.50 200 SER D C 1
ATOM 4642 O O . SER D 1 70 ? -22.657 26.488 19.747 1.00 46.43 200 SER D O 1
ATOM 4645 N N . ASP D 1 71 ? -23.303 26.051 17.634 1.00 46.57 201 ASP D N 1
ATOM 4646 C CA . ASP D 1 71 ? -24.203 24.967 18.012 1.00 46.67 201 ASP D CA 1
ATOM 4647 C C . ASP D 1 71 ? -23.475 23.877 18.788 1.00 46.60 201 ASP D C 1
ATOM 4648 O O . ASP D 1 71 ? -22.365 23.476 18.428 1.00 46.65 201 ASP D O 1
ATOM 4653 N N . ILE D 1 72 ? -24.104 23.406 19.856 1.00 46.46 202 ILE D N 1
ATOM 4654 C CA . ILE D 1 72 ? -23.553 22.303 20.626 1.00 46.57 202 ILE D CA 1
ATOM 4655 C C . ILE D 1 72 ? -24.388 21.054 20.415 1.00 46.73 202 ILE D C 1
ATOM 4656 O O . ILE D 1 72 ? -25.541 20.987 20.848 1.00 46.89 202 ILE D O 1
ATOM 4661 N N . PHE D 1 73 ? -23.796 20.071 19.745 1.00 46.78 203 PHE D N 1
ATOM 4662 C CA . PHE D 1 73 ? -24.505 18.847 19.367 1.00 46.87 203 PHE D CA 1
ATOM 4663 C C . PHE D 1 73 ? -24.441 17.792 20.464 1.00 46.97 203 PHE D C 1
ATOM 4664 O O . PHE D 1 73 ? -23.460 17.731 21.219 1.00 47.06 203 PHE D O 1
ATOM 4672 N N . ALA D 1 74 ? -25.490 16.971 20.558 1.00 46.93 204 ALA D N 1
ATOM 4673 C CA . ALA D 1 74 ? -25.485 15.836 21.480 1.00 46.98 204 ALA D CA 1
ATOM 4674 C C . ALA D 1 74 ? -24.476 14.798 21.003 1.00 46.98 204 ALA D C 1
ATOM 4675 O O . ALA D 1 74 ? -24.282 14.619 19.800 1.00 47.04 204 ALA D O 1
ATOM 4677 N N . HIS D 1 75 ? -23.841 14.123 21.956 1.00 47.09 205 HIS D N 1
ATOM 4678 C CA . HIS D 1 75 ? -22.749 13.179 21.687 1.00 47.29 205 HIS D CA 1
ATOM 4679 C C . HIS D 1 75 ? -23.026 12.205 20.539 1.00 47.48 205 HIS D C 1
ATOM 4680 O O . HIS D 1 75 ? -22.110 11.792 19.819 1.00 47.39 205 HIS D O 1
ATOM 4687 N N . MET D 1 76 ? -24.295 11.837 20.394 1.00 47.74 206 MET D N 1
ATOM 4688 C CA . MET D 1 76 ? -24.748 10.924 19.353 1.00 48.23 206 MET D CA 1
ATOM 4689 C C . MET D 1 76 ? -25.991 11.512 18.679 1.00 48.02 206 MET D C 1
ATOM 4690 O O . MET D 1 76 ? -26.820 12.149 19.347 1.00 48.23 206 MET D O 1
ATOM 4695 N N . GLY D 1 77 ? -26.116 11.309 17.367 1.00 47.85 207 GLY D N 1
ATOM 4696 C CA . GLY D 1 77 ? -27.212 11.910 16.603 1.00 47.66 207 GLY D CA 1
ATOM 4697 C C . GLY D 1 77 ? -26.950 13.359 16.198 1.00 47.75 207 GLY D C 1
ATOM 4698 O O . GLY D 1 77 ? -25.805 13.836 16.228 1.00 47.82 207 GLY D O 1
ATOM 4699 N N . LYS D 1 78 ? -28.013 14.067 15.828 1.00 47.78 208 LYS D N 1
ATOM 4700 C CA . LYS D 1 78 ? -27.874 15.393 15.217 1.00 47.85 208 LYS D CA 1
ATOM 4701 C C . LYS D 1 78 ? -28.642 16.490 15.959 1.00 47.71 208 LYS D C 1
ATOM 4702 O O . LYS D 1 78 ? -28.845 17.594 15.419 1.00 47.96 208 LYS D O 1
ATOM 4708 N N . ALA D 1 79 ? -29.061 16.189 17.191 1.00 47.29 209 ALA D N 1
ATOM 4709 C CA . ALA D 1 79 ? -29.779 17.154 18.014 1.00 46.99 209 ALA D CA 1
ATOM 4710 C C . ALA D 1 79 ? -28.855 18.305 18.419 1.00 46.97 209 ALA D C 1
ATOM 4711 O O . ALA D 1 79 ? -27.753 18.070 18.933 1.00 46.99 209 ALA D O 1
ATOM 4713 N N . VAL D 1 80 ? -29.295 19.541 18.161 1.00 46.79 210 VAL D N 1
ATOM 4714 C CA . VAL D 1 80 ? -28.616 20.723 18.696 1.00 46.57 210 VAL D CA 1
ATOM 4715 C C . VAL D 1 80 ? -29.189 20.998 20.087 1.00 46.55 210 VAL D C 1
ATOM 4716 O O . VAL D 1 80 ? -30.305 21.491 20.217 1.00 46.75 210 VAL D O 1
ATOM 4720 N N . LEU D 1 81 ? -28.421 20.647 21.119 1.00 46.51 211 LEU D N 1
ATOM 4721 C CA . LEU D 1 81 ? -28.843 20.823 22.511 1.00 46.51 211 LEU D CA 1
ATOM 4722 C C . LEU D 1 81 ? -28.666 22.258 23.020 1.00 46.44 211 LEU D C 1
ATOM 4723 O O . LEU D 1 81 ? -29.552 22.793 23.686 1.00 46.32 211 LEU D O 1
ATOM 4728 N N . ILE D 1 82 ? -27.521 22.869 22.724 1.00 46.47 212 ILE D N 1
ATOM 4729 C CA . ILE D 1 82 ? -27.345 24.301 22.960 1.00 46.49 212 ILE D CA 1
ATOM 4730 C C . ILE D 1 82 ? -27.096 25.016 21.637 1.00 46.50 212 ILE D C 1
ATOM 4731 O O . ILE D 1 82 ? -26.024 24.887 21.051 1.00 46.52 212 ILE D O 1
ATOM 4736 N N . PRO D 1 83 ? -28.100 25.760 21.157 1.00 46.53 213 PRO D N 1
ATOM 4737 C CA . PRO D 1 83 ? -28.014 26.501 19.910 1.00 46.50 213 PRO D CA 1
ATOM 4738 C C . PRO D 1 83 ? -27.048 27.664 19.995 1.00 46.35 213 PRO D C 1
ATOM 4739 O O . PRO D 1 83 ? -26.970 28.332 21.025 1.00 46.38 213 PRO D O 1
ATOM 4743 N N . LYS D 1 84 ? -26.324 27.901 18.906 1.00 46.22 214 LYS D N 1
ATOM 4744 C CA . LYS D 1 84 ? -25.523 29.109 18.755 1.00 46.10 214 LYS D CA 1
ATOM 4745 C C . LYS D 1 84 ? -26.345 30.335 19.159 1.00 45.97 214 LYS D C 1
ATOM 4746 O O . LYS D 1 84 ? -27.513 30.450 18.796 1.00 46.15 214 LYS D O 1
ATOM 4752 N N . GLY D 1 85 ? -25.740 31.227 19.932 1.00 45.78 215 GLY D N 1
ATOM 4753 C CA . GLY D 1 85 ? -26.384 32.477 20.295 1.00 45.74 215 GLY D CA 1
ATOM 4754 C C . GLY D 1 85 ? -27.157 32.445 21.602 1.00 45.81 215 GLY D C 1
ATOM 4755 O O . GLY D 1 85 ? -27.676 33.475 22.051 1.00 45.60 215 GLY D O 1
ATOM 4756 N N . SER D 1 86 ? -27.241 31.269 22.218 1.00 45.97 216 SER D N 1
ATOM 4757 C CA . SER D 1 86 ? -27.861 31.144 23.544 1.00 45.98 216 SER D CA 1
ATOM 4758 C C . SER D 1 86 ? -27.108 31.979 24.574 1.00 46.02 216 SER D C 1
ATOM 4759 O O . SER D 1 86 ? -25.883 32.102 24.520 1.00 46.06 216 SER D O 1
ATOM 4762 N N . LYS D 1 87 ? -27.851 32.555 25.507 1.00 46.06 217 LYS D N 1
ATOM 4763 C CA . LYS D 1 87 ? -27.267 33.258 26.627 1.00 45.85 217 LYS D CA 1
ATOM 4764 C C . LYS D 1 87 ? -27.081 32.260 27.745 1.00 45.85 217 LYS D C 1
ATOM 4765 O O . LYS D 1 87 ? -27.965 31.445 28.008 1.00 45.81 217 LYS D O 1
ATOM 4771 N N . VAL D 1 88 ? -25.918 32.302 28.385 1.00 45.86 218 VAL D N 1
ATOM 4772 C CA . VAL D 1 88 ? -25.705 31.540 29.609 1.00 45.71 218 VAL D CA 1
ATOM 4773 C C . VAL D 1 88 ? -25.644 32.516 30.773 1.00 45.74 218 VAL D C 1
ATOM 4774 O O . VAL D 1 88 ? -24.878 33.483 30.739 1.00 45.78 218 VAL D O 1
ATOM 4778 N N . ILE D 1 89 ? -26.465 32.270 31.791 1.00 45.78 219 ILE D N 1
ATOM 4779 C CA . ILE D 1 89 ? -26.503 33.131 32.964 1.00 45.89 219 ILE D CA 1
ATOM 4780 C C . ILE D 1 89 ? -25.798 32.469 34.132 1.00 46.01 219 ILE D C 1
ATOM 4781 O O . ILE D 1 89 ? -26.114 31.330 34.500 1.00 46.11 219 ILE D O 1
ATOM 4786 N N . GLY D 1 90 ? -24.831 33.187 34.696 1.00 46.03 220 GLY D N 1
ATOM 4787 C CA . GLY D 1 90 ? -24.059 32.698 35.828 1.00 46.00 220 GLY D CA 1
ATOM 4788 C C . GLY D 1 90 ? -23.966 33.687 36.971 1.00 45.92 220 GLY D C 1
ATOM 4789 O O . GLY D 1 90 ? -24.303 34.869 36.828 1.00 45.63 220 GLY D O 1
ATOM 4790 N N . TYR D 1 91 ? -23.515 33.180 38.116 1.00 46.02 221 TYR D N 1
ATOM 4791 C CA . TYR D 1 91 ? -23.282 33.992 39.302 1.00 46.06 221 TYR D CA 1
ATOM 4792 C C . TYR D 1 91 ? -21.884 33.735 39.813 1.00 46.09 221 TYR D C 1
ATOM 4793 O O . TYR D 1 91 ? -21.461 32.591 39.915 1.00 46.10 221 TYR D O 1
ATOM 4802 N N . TYR D 1 92 ? -21.167 34.808 40.111 1.00 46.27 222 TYR D N 1
ATOM 4803 C CA . TYR D 1 92 ? -19.758 34.707 40.460 1.00 46.66 222 TYR D CA 1
ATOM 4804 C C . TYR D 1 92 ? -19.413 35.358 41.793 1.00 46.97 222 TYR D C 1
ATOM 4805 O O . TYR D 1 92 ? -20.045 36.325 42.215 1.00 46.97 222 TYR D O 1
ATOM 4814 N N . SER D 1 93 ? -18.390 34.829 42.442 1.00 47.48 223 SER D N 1
ATOM 4815 C CA . SER D 1 93 ? -17.826 35.477 43.609 1.00 48.36 223 SER D CA 1
ATOM 4816 C C . SER D 1 93 ? -16.311 35.370 43.610 1.00 48.93 223 SER D C 1
ATOM 4817 O O . SER D 1 93 ? -15.750 34.406 43.103 1.00 48.74 223 SER D O 1
ATOM 4820 N N . ASN D 1 94 ? -15.661 36.376 44.182 1.00 50.01 224 ASN D N 1
ATOM 4821 C CA . ASN D 1 94 ? -14.228 36.327 44.396 1.00 51.24 224 ASN D CA 1
ATOM 4822 C C . ASN D 1 94 ? -13.835 36.105 45.833 1.00 52.74 224 ASN D C 1
ATOM 4823 O O . ASN D 1 94 ? -14.602 36.357 46.769 1.00 52.84 224 ASN D O 1
ATOM 4828 N N . ASN D 1 95 ? -12.592 35.696 46.002 1.00 54.49 225 ASN D N 1
ATOM 4829 C CA . ASN D 1 95 ? -11.947 35.942 47.254 1.00 56.32 225 ASN D CA 1
ATOM 4830 C C . ASN D 1 95 ? -10.558 36.517 47.071 1.00 57.42 225 ASN D C 1
ATOM 4831 O O . ASN D 1 95 ? -9.979 36.469 45.972 1.00 57.84 225 ASN D O 1
ATOM 4836 N N . ASN D 1 96 ? -10.053 37.091 48.152 1.00 58.45 226 ASN D N 1
ATOM 4837 C CA . ASN D 1 96 ? -8.748 37.700 48.191 1.00 59.56 226 ASN D CA 1
ATOM 4838 C C . ASN D 1 96 ? -8.297 37.538 49.630 1.00 60.18 226 ASN D C 1
ATOM 4839 O O . ASN D 1 96 ? -8.793 38.230 50.535 1.00 60.02 226 ASN D O 1
ATOM 4844 N N . LYS D 1 97 ? -7.383 36.581 49.829 1.00 60.89 227 LYS D N 1
ATOM 4845 C CA . LYS D 1 97 ? -7.099 35.983 51.147 1.00 61.31 227 LYS D CA 1
ATOM 4846 C C . LYS D 1 97 ? -5.936 34.954 51.100 1.00 61.59 227 LYS D C 1
ATOM 4847 O O . LYS D 1 97 ? -5.215 34.892 50.102 1.00 61.18 227 LYS D O 1
ATOM 4853 N N . MET D 1 98 ? -5.779 34.158 52.178 1.00 62.26 228 MET D N 1
ATOM 4854 C CA . MET D 1 98 ? -4.534 33.357 52.485 1.00 62.48 228 MET D CA 1
ATOM 4855 C C . MET D 1 98 ? -4.244 32.195 51.489 1.00 62.47 228 MET D C 1
ATOM 4856 O O . MET D 1 98 ? -3.287 31.398 51.655 1.00 62.52 228 MET D O 1
ATOM 4861 N N . GLY D 1 99 ? -5.086 32.124 50.459 1.00 62.17 229 GLY D N 1
ATOM 4862 C CA . GLY D 1 99 ? -4.713 31.537 49.172 1.00 61.37 229 GLY D CA 1
ATOM 4863 C C . GLY D 1 99 ? -4.433 32.670 48.184 1.00 60.81 229 GLY D C 1
ATOM 4864 O O . GLY D 1 99 ? -4.039 33.793 48.566 1.00 60.60 229 GLY D O 1
ATOM 4865 N N . GLU D 1 100 ? -4.652 32.399 46.909 1.00 59.75 230 GLU D N 1
ATOM 4866 C CA . GLU D 1 100 ? -4.320 33.382 45.912 1.00 58.74 230 GLU D CA 1
ATOM 4867 C C . GLU D 1 100 ? -5.569 34.188 45.577 1.00 57.83 230 GLU D C 1
ATOM 4868 O O . GLU D 1 100 ? -6.335 34.551 46.478 1.00 57.92 230 GLU D O 1
ATOM 4874 N N . TYR D 1 101 ? -5.762 34.486 44.296 1.00 56.46 231 TYR D N 1
ATOM 4875 C CA . TYR D 1 101 ? -7.031 35.005 43.795 1.00 54.72 231 TYR D CA 1
ATOM 4876 C C . TYR D 1 101 ? -7.897 33.793 43.471 1.00 53.50 231 TYR D C 1
ATOM 4877 O O . TYR D 1 101 ? -7.424 32.827 42.862 1.00 53.16 231 TYR D O 1
ATOM 4886 N N . ARG D 1 102 ? -9.154 33.835 43.905 1.00 51.95 232 ARG D N 1
ATOM 4887 C CA . ARG D 1 102 ? -10.104 32.753 43.632 1.00 50.30 232 ARG D CA 1
ATOM 4888 C C . ARG D 1 102 ? -11.455 33.254 43.084 1.00 49.52 232 ARG D C 1
ATOM 4889 O O . ARG D 1 102 ? -12.148 34.054 43.742 1.00 49.40 232 ARG D O 1
ATOM 4897 N N . LEU D 1 103 ? -11.809 32.773 41.887 1.00 48.40 233 LEU D N 1
ATOM 4898 C CA . LEU D 1 103 ? -13.068 33.105 41.227 1.00 47.55 233 LEU D CA 1
ATOM 4899 C C . LEU D 1 103 ? -13.866 31.837 41.053 1.00 47.28 233 LEU D C 1
ATOM 4900 O O . LEU D 1 103 ? -13.361 30.847 40.532 1.00 47.36 233 LEU D O 1
ATOM 4905 N N . ASP D 1 104 ? -15.117 31.861 41.489 1.00 46.95 234 ASP D N 1
ATOM 4906 C CA . ASP D 1 104 ? -16.023 30.756 41.234 1.00 46.86 234 ASP D CA 1
ATOM 4907 C C . ASP D 1 104 ? -17.172 31.265 40.406 1.00 46.65 234 ASP D C 1
ATOM 4908 O O . ASP D 1 104 ? -17.760 32.288 40.736 1.00 46.87 234 ASP D O 1
ATOM 4913 N N . ILE D 1 105 ? -17.473 30.567 39.315 1.00 46.27 235 ILE D N 1
ATOM 4914 C CA . ILE D 1 105 ? -18.643 30.890 38.516 1.00 45.89 235 ILE D CA 1
ATOM 4915 C C . ILE D 1 105 ? -19.586 29.688 38.483 1.00 45.89 235 ILE D C 1
ATOM 4916 O O . ILE D 1 105 ? -19.200 28.604 38.049 1.00 45.99 235 ILE D O 1
ATOM 4921 N N . VAL D 1 106 ? -20.813 29.875 38.967 1.00 45.80 236 VAL D N 1
ATOM 4922 C CA . VAL D 1 106 ? -21.830 28.843 38.862 1.00 45.71 236 VAL D CA 1
ATOM 4923 C C . VAL D 1 106 ? -22.719 29.228 37.709 1.00 45.71 236 VAL D C 1
ATOM 4924 O O . VAL D 1 106 ? -23.438 30.214 37.785 1.00 45.78 236 VAL D O 1
ATOM 4928 N N . TRP D 1 107 ? -22.644 28.468 36.626 1.00 45.78 237 TRP D N 1
ATOM 4929 C CA . TRP D 1 107 ? -23.542 28.672 35.505 1.00 45.86 237 TRP D CA 1
ATOM 4930 C C . TRP D 1 107 ? -24.875 28.008 35.829 1.00 46.01 237 TRP D C 1
ATOM 4931 O O . TRP D 1 107 ? -24.958 26.783 35.981 1.00 46.00 237 TRP D O 1
ATOM 4942 N N . SER D 1 108 ? -25.916 28.830 35.950 1.00 46.25 238 SER D N 1
ATOM 4943 C CA . SER D 1 108 ? -27.184 28.383 36.521 1.00 46.45 238 SER D CA 1
ATOM 4944 C C . SER D 1 108 ? -28.218 28.045 35.476 1.00 46.49 238 SER D C 1
ATOM 4945 O O . SER D 1 108 ? -28.897 27.030 35.597 1.00 46.76 238 SER D O 1
ATOM 4948 N N . ARG D 1 109 ? -28.354 28.885 34.455 1.00 46.56 239 ARG D N 1
ATOM 4949 C CA . ARG D 1 109 ? -29.240 28.531 33.339 1.00 46.59 239 ARG D CA 1
ATOM 4950 C C . ARG D 1 109 ? -28.812 29.046 31.983 1.00 46.45 239 ARG D C 1
ATOM 4951 O O . ARG D 1 109 ? -28.066 30.025 31.882 1.00 46.46 239 ARG D O 1
ATOM 4959 N N . ILE D 1 110 ? -29.304 28.365 30.953 1.00 46.33 240 ILE D N 1
ATOM 4960 C CA . ILE D 1 110 ? -29.068 28.720 29.567 1.00 46.33 240 ILE D CA 1
ATOM 4961 C C . ILE D 1 110 ? -30.407 29.084 28.957 1.00 46.41 240 ILE D C 1
ATOM 4962 O O . ILE D 1 110 ? -31.387 28.365 29.135 1.00 46.63 240 ILE D O 1
ATOM 4967 N N . ILE D 1 111 ? -30.455 30.208 28.247 1.00 46.50 241 ILE D N 1
ATOM 4968 C CA . ILE D 1 111 ? -31.669 30.610 27.514 1.00 46.46 241 ILE D CA 1
ATOM 4969 C C . ILE D 1 111 ? -31.428 30.611 26.006 1.00 46.49 241 ILE D C 1
ATOM 4970 O O . ILE D 1 111 ? -30.683 31.451 25.495 1.00 46.59 241 ILE D O 1
ATOM 4975 N N . THR D 1 112 ? -32.063 29.678 25.296 1.00 46.53 242 THR D N 1
ATOM 4976 C CA . THR D 1 112 ? -31.870 29.565 23.845 1.00 46.68 242 THR D CA 1
ATOM 4977 C C . THR D 1 112 ? -32.476 30.777 23.136 1.00 46.73 242 THR D C 1
ATOM 4978 O O . THR D 1 112 ? -33.332 31.458 23.699 1.00 46.60 242 THR D O 1
ATOM 4982 N N . PRO D 1 113 ? -32.023 31.059 21.903 1.00 46.88 243 PRO D N 1
ATOM 4983 C CA . PRO D 1 113 ? -32.542 32.209 21.172 1.00 47.01 243 PRO D CA 1
ATOM 4984 C C . PRO D 1 113 ? -34.066 32.153 21.004 1.00 47.26 243 PRO D C 1
ATOM 4985 O O . PRO D 1 113 ? -34.720 33.198 20.974 1.00 47.25 243 PRO D O 1
ATOM 4989 N N . HIS D 1 114 ? -34.627 30.948 20.905 1.00 47.46 244 HIS D N 1
ATOM 4990 C CA . HIS D 1 114 ? -36.080 30.799 20.813 1.00 47.58 244 HIS D CA 1
ATOM 4991 C C . HIS D 1 114 ? -36.770 30.977 22.163 1.00 47.49 244 HIS D C 1
ATOM 4992 O O . HIS D 1 114 ? -37.986 31.144 22.219 1.00 47.72 244 HIS D O 1
ATOM 4999 N N . GLY D 1 115 ? -35.995 30.947 23.244 1.00 47.38 245 GLY D N 1
ATOM 5000 C CA . GLY D 1 115 ? -36.525 31.254 24.575 1.00 47.22 245 GLY D CA 1
ATOM 5001 C C . GLY D 1 115 ? -36.889 30.056 25.438 1.00 47.23 245 GLY D C 1
ATOM 5002 O O . GLY D 1 115 ? -37.699 30.183 26.361 1.00 47.14 245 GLY D O 1
ATOM 5003 N N . ILE D 1 116 ? -36.307 28.888 25.145 1.00 47.25 246 ILE D N 1
ATOM 5004 C CA . ILE D 1 116 ? -36.456 27.736 26.045 1.00 47.26 246 ILE D CA 1
ATOM 5005 C C . ILE D 1 116 ? -35.398 27.854 27.141 1.00 46.98 246 ILE D C 1
ATOM 5006 O O . ILE D 1 116 ? -34.226 28.129 26.859 1.00 46.82 246 ILE D O 1
ATOM 5011 N N . ASN D 1 117 ? -35.835 27.694 28.388 1.00 46.86 247 ASN D N 1
ATOM 5012 C CA . ASN D 1 117 ? -34.952 27.783 29.542 1.00 46.77 247 ASN D CA 1
ATOM 5013 C C . ASN D 1 117 ? -34.400 26.432 29.949 1.00 46.64 247 ASN D C 1
ATOM 5014 O O . ASN D 1 117 ? -35.155 25.498 30.225 1.00 46.80 247 ASN D O 1
ATOM 5019 N N . ILE D 1 118 ? -33.076 26.335 29.976 1.00 46.44 248 ILE D N 1
ATOM 5020 C CA . ILE D 1 118 ? -32.405 25.138 30.455 1.00 46.30 248 ILE D CA 1
ATOM 5021 C C . ILE D 1 118 ? -31.841 25.404 31.853 1.00 46.54 248 ILE D C 1
ATOM 5022 O O . ILE D 1 118 ? -30.924 26.217 32.014 1.00 46.74 248 ILE D O 1
ATOM 5027 N N . MET D 1 119 ? -32.405 24.737 32.862 1.00 46.50 249 MET D N 1
ATOM 5028 C CA . MET D 1 119 ? -31.896 24.842 34.229 1.00 46.71 249 MET D CA 1
ATOM 5029 C C . MET D 1 119 ? -30.665 23.988 34.466 1.00 46.57 249 MET D C 1
ATOM 5030 O O . MET D 1 119 ? -30.617 22.831 34.065 1.00 46.70 249 MET D O 1
ATOM 5035 N N . LEU D 1 120 ? -29.672 24.570 35.121 1.00 46.44 250 LEU D N 1
ATOM 5036 C CA . LEU D 1 120 ? -28.494 23.834 35.533 1.00 46.32 250 LEU D CA 1
ATOM 5037 C C . LEU D 1 120 ? -28.435 23.831 37.054 1.00 46.43 250 LEU D C 1
ATOM 5038 O O . LEU D 1 120 ? -28.155 22.810 37.663 1.00 46.69 250 LEU D O 1
ATOM 5043 N N . THR D 1 121 ? -28.721 24.976 37.663 1.00 46.55 251 THR D N 1
ATOM 5044 C CA . THR D 1 121 ? -28.813 25.091 39.119 1.00 46.83 251 THR D CA 1
ATOM 5045 C C . THR D 1 121 ? -29.819 26.200 39.462 1.00 47.01 251 THR D C 1
ATOM 5046 O O . THR D 1 121 ? -29.717 27.309 38.950 1.00 47.13 251 THR D O 1
ATOM 5050 N N . ASN D 1 122 ? -30.778 25.897 40.334 1.00 47.12 252 ASN D N 1
ATOM 5051 C CA . ASN D 1 122 ? -31.888 26.823 40.640 1.00 47.30 252 ASN D CA 1
ATOM 5052 C C . ASN D 1 122 ? -31.575 28.112 41.404 1.00 47.33 252 ASN D C 1
ATOM 5053 O O . ASN D 1 122 ? -30.455 28.358 41.822 1.00 47.27 252 ASN D O 1
ATOM 5058 N N . GLY D 1 130 ? -25.595 38.307 50.123 1.00 57.21 260 GLY D N 1
ATOM 5059 C CA . GLY D 1 130 ? -26.290 38.874 48.969 1.00 57.27 260 GLY D CA 1
ATOM 5060 C C . GLY D 1 130 ? -26.193 37.999 47.732 1.00 57.20 260 GLY D C 1
ATOM 5061 O O . GLY D 1 130 ? -27.033 37.122 47.520 1.00 57.25 260 GLY D O 1
ATOM 5062 N N . TYR D 1 131 ? -25.167 38.250 46.917 1.00 57.02 261 TYR D N 1
ATOM 5063 C CA . TYR D 1 131 ? -24.890 37.477 45.693 1.00 56.95 261 TYR D CA 1
ATOM 5064 C C . TYR D 1 131 ? -23.906 36.331 45.955 1.00 56.81 261 TYR D C 1
ATOM 5065 O O . TYR D 1 131 ? -24.051 35.236 45.392 1.00 56.96 261 TYR D O 1
ATOM 5074 N N . ASN D 1 132 ? -22.877 36.606 46.771 1.00 56.37 262 ASN D N 1
ATOM 5075 C CA . ASN D 1 132 ? -21.810 35.618 47.048 1.00 55.50 262 ASN D CA 1
ATOM 5076 C C . ASN D 1 132 ? -22.182 34.708 48.213 1.00 54.54 262 ASN D C 1
ATOM 5077 O O . ASN D 1 132 ? -21.549 33.669 48.432 1.00 54.64 262 ASN D O 1
ATOM 5082 N N . GLY D 1 133 ? -23.216 35.121 48.947 1.00 53.19 263 GLY D N 1
ATOM 5083 C CA . GLY D 1 133 ? -23.977 34.223 49.794 1.00 51.54 263 GLY D CA 1
ATOM 5084 C C . GLY D 1 133 ? -24.664 33.178 48.931 1.00 50.33 263 GLY D C 1
ATOM 5085 O O . GLY D 1 133 ? -24.757 32.016 49.319 1.00 50.36 263 GLY D O 1
ATOM 5086 N N . LEU D 1 134 ? -25.125 33.587 47.748 1.00 49.10 264 LEU D N 1
ATOM 5087 C CA . LEU D 1 134 ? -25.871 32.693 46.851 1.00 47.87 264 LEU D CA 1
ATOM 5088 C C . LEU D 1 134 ? -25.004 31.642 46.152 1.00 47.15 264 LEU D C 1
ATOM 5089 O O . LEU D 1 134 ? -25.390 30.473 46.079 1.00 46.79 264 LEU D O 1
ATOM 5094 N N . VAL D 1 135 ? -23.850 32.061 45.633 1.00 46.27 265 VAL D N 1
ATOM 5095 C CA . VAL D 1 135 ? -22.955 31.147 44.925 1.00 45.56 265 VAL D CA 1
ATOM 5096 C C . VAL D 1 135 ? -22.607 29.935 45.793 1.00 45.53 265 VAL D C 1
ATOM 5097 O O . VAL D 1 135 ? -22.809 28.786 45.371 1.00 45.47 265 VAL D O 1
ATOM 5101 N N . GLY D 1 136 ? -22.117 30.204 47.010 1.00 45.11 266 GLY D N 1
ATOM 5102 C CA . GLY D 1 136 ? -21.722 29.161 47.955 1.00 44.66 266 GLY D CA 1
ATOM 5103 C C . GLY D 1 136 ? -22.838 28.193 48.315 1.00 44.64 266 GLY D C 1
ATOM 5104 O O . GLY D 1 136 ? -22.576 27.039 48.656 1.00 44.39 266 GLY D O 1
ATOM 5105 N N . GLU D 1 137 ? -24.081 28.672 48.242 1.00 44.72 267 GLU D N 1
ATOM 5106 C CA . GLU D 1 137 ? -25.272 27.847 48.473 1.00 45.02 267 GLU D CA 1
ATOM 5107 C C . GLU D 1 137 ? -25.550 26.919 47.273 1.00 45.07 267 GLU D C 1
ATOM 5108 O O . GLU D 1 137 ? -25.905 25.746 47.448 1.00 45.01 267 GLU D O 1
ATOM 5114 N N . LEU D 1 138 ? -25.379 27.449 46.061 1.00 45.08 268 LEU D N 1
ATOM 5115 C CA . LEU D 1 138 ? -25.482 26.644 44.850 1.00 44.99 268 LEU D CA 1
ATOM 5116 C C . LEU D 1 138 ? -24.322 25.683 44.809 1.00 45.09 268 LEU D C 1
ATOM 5117 O O . LEU D 1 138 ? -24.495 24.503 44.517 1.00 45.03 268 LEU D O 1
ATOM 5122 N N . ILE D 1 139 ? -23.135 26.194 45.111 1.00 45.34 269 ILE D N 1
ATOM 5123 C CA . ILE D 1 139 ? -21.957 25.348 45.209 1.00 46.04 269 ILE D CA 1
ATOM 5124 C C . ILE D 1 139 ? -22.227 24.182 46.162 1.00 46.43 269 ILE D C 1
ATOM 5125 O O . ILE D 1 139 ? -21.973 23.022 45.818 1.00 46.58 269 ILE D O 1
ATOM 5130 N N . GLU D 1 140 ? -22.766 24.492 47.339 1.00 46.88 270 GLU D N 1
ATOM 5131 C CA . GLU D 1 140 ? -23.128 23.463 48.310 1.00 47.45 270 GLU D CA 1
ATOM 5132 C C . GLU D 1 140 ? -24.156 22.513 47.699 1.00 47.59 270 GLU D C 1
ATOM 5133 O O . GLU D 1 140 ? -23.967 21.292 47.697 1.00 47.49 270 GLU D O 1
ATOM 5139 N N . ARG D 1 141 ? -25.229 23.083 47.155 1.00 47.76 271 ARG D N 1
ATOM 5140 C CA . ARG D 1 141 ? -26.299 22.281 46.607 1.00 48.03 271 ARG D CA 1
ATOM 5141 C C . ARG D 1 141 ? -25.723 21.188 45.744 1.00 48.07 271 ARG D C 1
ATOM 5142 O O . ARG D 1 141 ? -26.038 20.023 45.928 1.00 48.20 271 ARG D O 1
ATOM 5150 N N . ASN D 1 142 ? -24.864 21.574 44.808 1.00 48.33 272 ASN D N 1
ATOM 5151 C CA . ASN D 1 142 ? -24.290 20.633 43.852 1.00 48.54 272 ASN D CA 1
ATOM 5152 C C . ASN D 1 142 ? -23.551 19.482 44.544 1.00 48.72 272 ASN D C 1
ATOM 5153 O O . ASN D 1 142 ? -23.643 18.326 44.111 1.00 48.63 272 ASN D O 1
ATOM 5158 N N . PHE D 1 143 ? -22.836 19.812 45.623 1.00 48.95 273 PHE D N 1
ATOM 5159 C CA . PHE D 1 143 ? -22.050 18.841 46.395 1.00 49.40 273 PHE D CA 1
ATOM 5160 C C . PHE D 1 143 ? -22.972 17.874 47.125 1.00 49.48 273 PHE D C 1
ATOM 5161 O O . PHE D 1 143 ? -22.584 16.754 47.453 1.00 49.53 273 PHE D O 1
ATOM 5169 N N . GLN D 1 144 ? -24.197 18.327 47.376 1.00 49.68 274 GLN D N 1
ATOM 5170 C CA . GLN D 1 144 ? -25.242 17.495 47.959 1.00 49.60 274 GLN D CA 1
ATOM 5171 C C . GLN D 1 144 ? -25.691 16.439 46.949 1.00 49.56 274 GLN D C 1
ATOM 5172 O O . GLN D 1 144 ? -25.553 15.242 47.194 1.00 49.62 274 GLN D O 1
ATOM 5178 N N . ARG D 1 145 ? -26.213 16.894 45.811 1.00 49.48 275 ARG D N 1
ATOM 5179 C CA . ARG D 1 145 ? -26.798 16.002 44.811 1.00 49.49 275 ARG D CA 1
ATOM 5180 C C . ARG D 1 145 ? -25.740 15.219 44.043 1.00 49.43 275 ARG D C 1
ATOM 5181 O O . ARG D 1 145 ? -25.815 13.992 43.939 1.00 49.53 275 ARG D O 1
ATOM 5189 N N . TYR D 1 146 ? -24.751 15.930 43.513 1.00 49.10 276 TYR D N 1
ATOM 5190 C CA . TYR D 1 146 ? -23.865 15.342 42.525 1.00 48.86 276 TYR D CA 1
ATOM 5191 C C . TYR D 1 146 ? -22.428 15.194 43.012 1.00 48.73 276 TYR D C 1
ATOM 5192 O O . TYR D 1 146 ? -21.567 14.714 42.271 1.00 48.91 276 TYR D O 1
ATOM 5201 N N . GLY D 1 147 ? -22.183 15.595 44.261 1.00 48.45 277 GLY D N 1
ATOM 5202 C CA . GLY D 1 147 ? -20.882 15.396 44.928 1.00 48.07 277 GLY D CA 1
ATOM 5203 C C . GLY D 1 147 ? -19.741 16.327 44.523 1.00 47.79 277 GLY D C 1
ATOM 5204 O O . GLY D 1 147 ? -18.587 16.115 44.907 1.00 47.81 277 GLY D O 1
ATOM 5205 N N . VAL D 1 148 ? -20.065 17.369 43.766 1.00 47.22 278 VAL D N 1
ATOM 5206 C CA . VAL D 1 148 ? -19.068 18.230 43.142 1.00 46.95 278 VAL D CA 1
ATOM 5207 C C . VAL D 1 148 ? -19.439 19.684 43.419 1.00 46.76 278 VAL D C 1
ATOM 5208 O O . VAL D 1 148 ? -20.617 20.021 43.373 1.00 46.81 278 VAL D O 1
ATOM 5212 N N . PRO D 1 149 ? -18.445 20.549 43.720 1.00 46.53 279 PRO D N 1
ATOM 5213 C CA . PRO D 1 149 ? -18.789 21.950 43.984 1.00 46.39 279 PRO D CA 1
ATOM 5214 C C . PRO D 1 149 ? -19.316 22.694 42.749 1.00 46.23 279 PRO D C 1
ATOM 5215 O O . PRO D 1 149 ? -20.274 23.466 42.860 1.00 46.27 279 PRO D O 1
ATOM 5219 N N . LEU D 1 150 ? -18.704 22.463 41.591 1.00 45.97 280 LEU D N 1
ATOM 5220 C CA . LEU D 1 150 ? -19.132 23.130 40.367 1.00 45.92 280 LEU D CA 1
ATOM 5221 C C . LEU D 1 150 ? -19.455 22.102 39.323 1.00 45.97 280 LEU D C 1
ATOM 5222 O O . LEU D 1 150 ? -18.685 21.176 39.122 1.00 46.23 280 LEU D O 1
ATOM 5227 N N . LEU D 1 151 ? -20.590 22.267 38.655 1.00 45.89 281 LEU D N 1
ATOM 5228 C CA . LEU D 1 151 ? -21.004 21.327 37.616 1.00 45.98 281 LEU D CA 1
ATOM 5229 C C . LEU D 1 151 ? -20.419 21.684 36.254 1.00 45.96 281 LEU D C 1
ATOM 5230 O O . LEU D 1 151 ? -20.359 20.850 35.364 1.00 46.28 281 LEU D O 1
ATOM 5235 N N . LEU D 1 152 ? -19.991 22.930 36.103 1.00 45.85 282 LEU D N 1
ATOM 5236 C CA . LEU D 1 152 ? -19.437 23.422 34.852 1.00 45.56 282 LEU D CA 1
ATOM 5237 C C . LEU D 1 152 ? -18.199 24.248 35.147 1.00 45.59 282 LEU D C 1
ATOM 5238 O O . LEU D 1 152 ? -18.249 25.208 35.916 1.00 45.62 282 LEU D O 1
ATOM 5243 N N . SER D 1 153 ? -17.087 23.878 34.531 1.00 45.66 283 SER D N 1
ATOM 5244 C CA . SER D 1 153 ? -15.846 24.644 34.650 1.00 45.80 283 SER D CA 1
ATOM 5245 C C . SER D 1 153 ? -15.828 25.798 33.652 1.00 45.71 283 SER D C 1
ATOM 5246 O O . SER D 1 153 ? -16.498 25.757 32.635 1.00 45.97 283 SER D O 1
ATOM 5249 N N . THR D 1 154 ? -15.055 26.826 33.954 1.00 45.65 284 THR D N 1
ATOM 5250 C CA . THR D 1 154 ? -14.903 27.957 33.065 1.00 45.42 284 THR D CA 1
ATOM 5251 C C . THR D 1 154 ? -13.431 28.116 32.711 1.00 45.48 284 THR D C 1
ATOM 5252 O O . THR D 1 154 ? -12.604 28.471 33.556 1.00 45.38 284 THR D O 1
ATOM 5256 N N . LEU D 1 155 ? -13.116 27.844 31.447 1.00 45.67 285 LEU D N 1
ATOM 5257 C CA . LEU D 1 155 ? -11.733 27.819 30.948 1.00 45.52 285 LEU D CA 1
ATOM 5258 C C . LEU D 1 155 ? -11.451 28.999 30.023 1.00 45.50 285 LEU D C 1
ATOM 5259 O O . LEU D 1 155 ? -12.380 29.585 29.476 1.00 45.65 285 LEU D O 1
ATOM 5264 N N . THR D 1 156 ? -10.176 29.339 29.843 1.00 45.57 286 THR D N 1
ATOM 5265 C CA . THR D 1 156 ? -9.784 30.460 28.968 1.00 45.91 286 THR D CA 1
ATOM 5266 C C . THR D 1 156 ? -9.946 30.141 27.512 1.00 46.12 286 THR D C 1
ATOM 5267 O O . THR D 1 156 ? -9.596 29.044 27.050 1.00 46.11 286 THR D O 1
ATOM 5271 N N . ASN D 1 157 ? -10.430 31.126 26.776 1.00 46.08 287 ASN D N 1
ATOM 5272 C CA . ASN D 1 157 ? -10.280 31.111 25.352 1.00 46.03 287 ASN D CA 1
ATOM 5273 C C . ASN D 1 157 ? -9.763 32.457 24.902 1.00 46.14 287 ASN D C 1
ATOM 5274 O O . ASN D 1 157 ? -9.983 32.875 23.765 1.00 46.37 287 ASN D O 1
ATOM 5279 N N . GLY D 1 158 ? -9.047 33.120 25.805 1.00 46.09 288 GLY D N 1
ATOM 5280 C CA . GLY D 1 158 ? -8.621 34.502 25.604 1.00 45.92 288 GLY D CA 1
ATOM 5281 C C . GLY D 1 158 ? -9.393 35.480 26.484 1.00 45.88 288 GLY D C 1
ATOM 5282 O O . GLY D 1 158 ? -10.372 36.093 26.052 1.00 45.73 288 GLY D O 1
ATOM 5283 N N . LEU D 1 159 ? -8.950 35.614 27.729 1.00 45.98 289 LEU D N 1
ATOM 5284 C CA . LEU D 1 159 ? -9.546 36.548 28.665 1.00 46.09 289 LEU D CA 1
ATOM 5285 C C . LEU D 1 159 ? -8.897 37.909 28.521 1.00 46.24 289 LEU D C 1
ATOM 5286 O O . LEU D 1 159 ? -7.681 38.011 28.396 1.00 46.32 289 LEU D O 1
ATOM 5291 N N . LEU D 1 160 ? -9.716 38.953 28.538 1.00 46.42 290 LEU D N 1
ATOM 5292 C CA . LEU D 1 160 ? -9.221 40.314 28.595 1.00 46.73 290 LEU D CA 1
ATOM 5293 C C . LEU D 1 160 ? -9.140 40.733 30.056 1.00 46.90 290 LEU D C 1
ATOM 5294 O O . LEU D 1 160 ? -10.154 41.091 30.678 1.00 46.90 290 LEU D O 1
ATOM 5299 N N . ILE D 1 161 ? -7.932 40.674 30.605 1.00 47.08 291 ILE D N 1
ATOM 5300 C CA . ILE D 1 161 ? -7.740 40.858 32.052 1.00 47.30 291 ILE D CA 1
ATOM 5301 C C . ILE D 1 161 ? -7.078 42.185 32.405 1.00 47.74 291 ILE D C 1
ATOM 5302 O O . ILE D 1 161 ? -5.925 42.423 32.050 1.00 47.83 291 ILE D O 1
ATOM 5307 N N . GLY D 1 162 ? -7.814 43.039 33.114 1.00 48.42 292 GLY D N 1
ATOM 5308 C CA . GLY D 1 162 ? -7.257 44.281 33.665 1.00 49.26 292 GLY D CA 1
ATOM 5309 C C . GLY D 1 162 ? -6.947 44.204 35.153 1.00 49.97 292 GLY D C 1
ATOM 5310 O O . GLY D 1 162 ? -7.681 43.575 35.918 1.00 49.83 292 GLY D O 1
ATOM 5311 N N . ILE D 1 163 ? -5.882 44.881 35.577 1.00 50.98 293 ILE D N 1
ATOM 5312 C CA . ILE D 1 163 ? -5.490 44.864 36.998 1.00 52.48 293 ILE D CA 1
ATOM 5313 C C . ILE D 1 163 ? -5.167 46.272 37.607 1.00 53.40 293 ILE D C 1
ATOM 5314 O O . ILE D 1 163 ? -4.917 47.233 36.874 1.00 53.90 293 ILE D O 1
ATOM 5319 N N . THR D 1 164 ? -5.219 46.391 38.938 1.00 54.23 294 THR D N 1
ATOM 5320 C CA . THR D 1 164 ? -4.863 47.637 39.653 1.00 54.90 294 THR D CA 1
ATOM 5321 C C . THR D 1 164 ? -4.559 47.337 41.108 1.00 54.91 294 THR D C 1
ATOM 5322 O O . THR D 1 164 ? -5.151 46.428 41.681 1.00 55.15 294 THR D O 1
ATOM 5326 N N . PHE D 1 180 ? 4.708 60.141 51.288 1.00 61.71 310 PHE D N 1
ATOM 5327 C CA . PHE D 1 180 ? 5.547 59.777 52.431 1.00 61.80 310 PHE D CA 1
ATOM 5328 C C . PHE D 1 180 ? 4.745 59.617 53.731 1.00 61.74 310 PHE D C 1
ATOM 5329 O O . PHE D 1 180 ? 4.811 58.568 54.403 1.00 61.50 310 PHE D O 1
ATOM 5331 N N . GLY D 1 181 ? 3.990 60.668 54.056 1.00 61.69 311 GLY D N 1
ATOM 5332 C CA . GLY D 1 181 ? 3.295 60.822 55.333 1.00 61.76 311 GLY D CA 1
ATOM 5333 C C . GLY D 1 181 ? 2.639 59.585 55.928 1.00 61.77 311 GLY D C 1
ATOM 5334 O O . GLY D 1 181 ? 2.801 59.303 57.134 1.00 61.54 311 GLY D O 1
ATOM 5335 N N . ASP D 1 182 ? 1.890 58.848 55.099 1.00 61.57 312 ASP D N 1
ATOM 5336 C CA . ASP D 1 182 ? 1.140 57.674 55.586 1.00 60.92 312 ASP D CA 1
ATOM 5337 C C . ASP D 1 182 ? 2.057 56.691 56.332 1.00 59.79 312 ASP D C 1
ATOM 5338 O O . ASP D 1 182 ? 1.805 56.349 57.522 1.00 59.74 312 ASP D O 1
ATOM 5343 N N . TYR D 1 183 ? 3.124 56.266 55.640 1.00 57.49 313 TYR D N 1
ATOM 5344 C CA . TYR D 1 183 ? 4.194 55.498 56.266 1.00 55.39 313 TYR D CA 1
ATOM 5345 C C . TYR D 1 183 ? 4.699 56.122 57.575 1.00 53.70 313 TYR D C 1
ATOM 5346 O O . TYR D 1 183 ? 4.831 55.437 58.590 1.00 53.35 313 TYR D O 1
ATOM 5355 N N . LEU D 1 184 ? 4.937 57.429 57.538 1.00 51.31 314 LEU D N 1
ATOM 5356 C CA . LEU D 1 184 ? 5.666 58.120 58.581 1.00 49.27 314 LEU D CA 1
ATOM 5357 C C . LEU D 1 184 ? 5.030 58.002 59.966 1.00 48.28 314 LEU D C 1
ATOM 5358 O O . LEU D 1 184 ? 5.722 57.706 60.958 1.00 48.00 314 LEU D O 1
ATOM 5363 N N . LEU D 1 185 ? 3.718 58.227 60.036 1.00 46.71 315 LEU D N 1
ATOM 5364 C CA . LEU D 1 185 ? 3.004 58.157 61.313 1.00 44.85 315 LEU D CA 1
ATOM 5365 C C . LEU D 1 185 ? 3.113 56.753 61.884 1.00 44.46 315 LEU D C 1
ATOM 5366 O O . LEU D 1 185 ? 3.356 56.576 63.076 1.00 44.38 315 LEU D O 1
ATOM 5371 N N . MET D 1 186 ? 2.956 55.761 61.015 1.00 43.79 316 MET D N 1
ATOM 5372 C CA . MET D 1 186 ? 3.106 54.375 61.402 1.00 43.31 316 MET D CA 1
ATOM 5373 C C . MET D 1 186 ? 4.523 54.066 61.923 1.00 42.15 316 MET D C 1
ATOM 5374 O O . MET D 1 186 ? 4.694 53.293 62.864 1.00 42.26 316 MET D O 1
ATOM 5379 N N . GLN D 1 187 ? 5.533 54.696 61.338 1.00 40.71 317 GLN D N 1
ATOM 5380 C CA . GLN D 1 187 ? 6.903 54.480 61.776 1.00 38.97 317 GLN D CA 1
ATOM 5381 C C . GLN D 1 187 ? 7.105 55.022 63.165 1.00 38.05 317 GLN D C 1
ATOM 5382 O O . GLN D 1 187 ? 7.633 54.336 64.022 1.00 37.93 317 GLN D O 1
ATOM 5388 N N . LEU D 1 188 ? 6.690 56.270 63.373 1.00 37.02 318 LEU D N 1
ATOM 5389 C CA . LEU D 1 188 ? 6.888 56.960 64.642 1.00 35.83 318 LEU D CA 1
ATOM 5390 C C . LEU D 1 188 ? 6.170 56.234 65.744 1.00 36.00 318 LEU D C 1
ATOM 5391 O O . LEU D 1 188 ? 6.626 56.221 66.881 1.00 35.84 318 LEU D O 1
ATOM 5396 N N . MET D 1 189 ? 5.038 55.622 65.396 1.00 36.23 319 MET D N 1
ATOM 5397 C CA . MET D 1 189 ? 4.179 54.963 66.374 1.00 36.28 319 MET D CA 1
ATOM 5398 C C . MET D 1 189 ? 4.508 53.505 66.616 1.00 36.03 319 MET D C 1
ATOM 5399 O O . MET D 1 189 ? 4.414 53.038 67.744 1.00 36.63 319 MET D O 1
ATOM 5404 N N . ARG D 1 190 ? 4.883 52.778 65.574 1.00 35.46 320 ARG D N 1
ATOM 5405 C CA . ARG D 1 190 ? 5.069 51.346 65.721 1.00 35.25 320 ARG D CA 1
ATOM 5406 C C . ARG D 1 190 ? 6.526 50.924 65.650 1.00 34.86 320 ARG D C 1
ATOM 5407 O O . ARG D 1 190 ? 6.865 49.821 66.051 1.00 34.89 320 ARG D O 1
ATOM 5415 N N . GLN D 1 191 ? 7.400 51.771 65.124 1.00 34.44 321 GLN D N 1
ATOM 5416 C CA . GLN D 1 191 ? 8.707 51.265 64.717 1.00 33.99 321 GLN D CA 1
ATOM 5417 C C . GLN D 1 191 ? 9.961 52.010 65.163 1.00 33.94 321 GLN D C 1
ATOM 5418 O O . GLN D 1 191 ? 11.041 51.705 64.673 1.00 34.19 321 GLN D O 1
ATOM 5424 N N . SER D 1 192 ? 9.863 52.967 66.081 1.00 33.79 322 SER D N 1
ATOM 5425 C CA . SER D 1 192 ? 11.098 53.590 66.539 1.00 33.88 322 SER D CA 1
ATOM 5426 C C . SER D 1 192 ? 12.101 52.523 66.971 1.00 33.97 322 SER D C 1
ATOM 5427 O O . SER D 1 192 ? 11.716 51.486 67.506 1.00 33.93 322 SER D O 1
ATOM 5430 N N . GLY D 1 193 ? 13.380 52.765 66.697 1.00 34.16 323 GLY D N 1
ATOM 5431 C CA . GLY D 1 193 ? 14.437 51.813 67.028 1.00 34.39 323 GLY D CA 1
ATOM 5432 C C . GLY D 1 193 ? 14.664 50.742 65.975 1.00 34.75 323 GLY D C 1
ATOM 5433 O O . GLY D 1 193 ? 15.676 50.052 66.004 1.00 34.83 323 GLY D O 1
ATOM 5434 N N . MET D 1 194 ? 13.722 50.581 65.052 1.00 35.02 324 MET D N 1
ATOM 5435 C CA . MET D 1 194 ? 13.879 49.585 64.006 1.00 35.90 324 MET D CA 1
ATOM 5436 C C . MET D 1 194 ? 14.886 50.017 62.980 1.00 35.63 324 MET D C 1
ATOM 5437 O O . MET D 1 194 ? 15.083 51.216 62.758 1.00 35.71 324 MET D O 1
ATOM 5442 N N . GLY D 1 195 ? 15.535 49.033 62.369 1.00 35.44 325 GLY D N 1
ATOM 5443 C CA . GLY D 1 195 ? 16.490 49.298 61.321 1.00 35.80 325 GLY D CA 1
ATOM 5444 C C . GLY D 1 195 ? 15.748 49.686 60.065 1.00 36.37 325 GLY D C 1
ATOM 5445 O O . GLY D 1 195 ? 14.581 49.342 59.891 1.00 36.41 325 GLY D O 1
ATOM 5446 N N . ILE D 1 196 ? 16.424 50.413 59.187 1.00 36.80 326 ILE D N 1
ATOM 5447 C CA . ILE D 1 196 ? 15.845 50.775 57.905 1.00 37.16 326 ILE D CA 1
ATOM 5448 C C . ILE D 1 196 ? 15.368 49.527 57.160 1.00 37.25 326 ILE D C 1
ATOM 5449 O O . ILE D 1 196 ? 14.198 49.428 56.799 1.00 37.29 326 ILE D O 1
ATOM 5454 N N . ASN D 1 197 ? 16.266 48.565 56.970 1.00 37.75 327 ASN D N 1
ATOM 5455 C CA . ASN D 1 197 ? 15.934 47.332 56.245 1.00 38.04 327 ASN D CA 1
ATOM 5456 C C . ASN D 1 197 ? 14.696 46.661 56.783 1.00 38.21 327 ASN D C 1
ATOM 5457 O O . ASN D 1 197 ? 13.781 46.316 56.028 1.00 38.00 327 ASN D O 1
ATOM 5462 N N . GLN D 1 198 ? 14.666 46.501 58.102 1.00 38.35 328 GLN D N 1
ATOM 5463 C CA . GLN D 1 198 ? 13.557 45.864 58.760 1.00 38.66 328 GLN D CA 1
ATOM 5464 C C . GLN D 1 198 ? 12.258 46.633 58.534 1.00 38.82 328 GLN D C 1
ATOM 5465 O O . GLN D 1 198 ? 11.198 46.028 58.415 1.00 38.87 328 GLN D O 1
ATOM 5471 N N . VAL D 1 199 ? 12.355 47.960 58.458 1.00 39.13 329 VAL D N 1
ATOM 5472 C CA . VAL D 1 199 ? 11.197 48.828 58.298 1.00 39.70 329 VAL D CA 1
ATOM 5473 C C . VAL D 1 199 ? 10.663 48.766 56.884 1.00 40.81 329 VAL D C 1
ATOM 5474 O O . VAL D 1 199 ? 9.512 48.407 56.669 1.00 41.25 329 VAL D O 1
ATOM 5478 N N . VAL D 1 200 ? 11.497 49.128 55.914 1.00 41.78 330 VAL D N 1
ATOM 5479 C CA . VAL D 1 200 ? 11.042 49.206 54.524 1.00 42.46 330 VAL D CA 1
ATOM 5480 C C . VAL D 1 200 ? 10.534 47.847 54.018 1.00 43.00 330 VAL D C 1
ATOM 5481 O O . VAL D 1 200 ? 9.501 47.782 53.352 1.00 43.05 330 VAL D O 1
ATOM 5485 N N . ASN D 1 201 ? 11.231 46.769 54.374 1.00 43.79 331 ASN D N 1
ATOM 5486 C CA . ASN D 1 201 ? 10.744 45.417 54.077 1.00 44.63 331 ASN D CA 1
ATOM 5487 C C . ASN D 1 201 ? 9.355 45.224 54.639 1.00 45.34 331 ASN D C 1
ATOM 5488 O O . ASN D 1 201 ? 8.437 44.845 53.921 1.00 45.35 331 ASN D O 1
ATOM 5493 N N . GLN D 1 202 ? 9.216 45.516 55.931 1.00 46.29 332 GLN D N 1
ATOM 5494 C CA . GLN D 1 202 ? 7.946 45.430 56.625 1.00 47.28 332 GLN D CA 1
ATOM 5495 C C . GLN D 1 202 ? 6.840 46.242 55.940 1.00 47.80 332 GLN D C 1
ATOM 5496 O O . GLN D 1 202 ? 5.687 45.825 55.946 1.00 48.09 332 GLN D O 1
ATOM 5502 N N . ILE D 1 203 ? 7.185 47.384 55.343 1.00 48.37 333 ILE D N 1
ATOM 5503 C CA . ILE D 1 203 ? 6.215 48.145 54.547 1.00 48.99 333 ILE D CA 1
ATOM 5504 C C . ILE D 1 203 ? 5.849 47.417 53.238 1.00 49.82 333 ILE D C 1
ATOM 5505 O O . ILE D 1 203 ? 4.664 47.301 52.894 1.00 49.88 333 ILE D O 1
ATOM 5510 N N . LEU D 1 204 ? 6.861 46.926 52.519 1.00 50.56 334 LEU D N 1
ATOM 5511 C CA . LEU D 1 204 ? 6.628 46.242 51.249 1.00 51.33 334 LEU D CA 1
ATOM 5512 C C . LEU D 1 204 ? 5.803 44.978 51.440 1.00 52.17 334 LEU D C 1
ATOM 5513 O O . LEU D 1 204 ? 5.165 44.506 50.504 1.00 52.74 334 LEU D O 1
ATOM 5518 N N . ARG D 1 205 ? 5.824 44.429 52.649 1.00 53.18 335 ARG D N 1
ATOM 5519 C CA . ARG D 1 205 ? 5.096 43.198 52.951 1.00 54.30 335 ARG D CA 1
ATOM 5520 C C . ARG D 1 205 ? 3.621 43.505 53.205 1.00 54.79 335 ARG D C 1
ATOM 5521 O O . ARG D 1 205 ? 2.739 42.831 52.668 1.00 54.88 335 ARG D O 1
ATOM 5529 N N . ASP D 1 206 ? 3.364 44.515 54.035 1.00 55.50 336 ASP D N 1
ATOM 5530 C CA . ASP D 1 206 ? 2.035 45.091 54.166 1.00 56.20 336 ASP D CA 1
ATOM 5531 C C . ASP D 1 206 ? 1.480 45.330 52.789 1.00 56.88 336 ASP D C 1
ATOM 5532 O O . ASP D 1 206 ? 0.444 44.774 52.436 1.00 57.47 336 ASP D O 1
ATOM 5537 N N . LYS D 1 207 ? 2.185 46.156 52.010 1.00 57.36 337 LYS D N 1
ATOM 5538 C CA . LYS D 1 207 ? 1.723 46.583 50.693 1.00 57.84 337 LYS D CA 1
ATOM 5539 C C . LYS D 1 207 ? 1.405 45.392 49.773 1.00 58.04 337 LYS D C 1
ATOM 5540 O O . LYS D 1 207 ? 0.349 45.367 49.134 1.00 58.28 337 LYS D O 1
ATOM 5546 N N . SER D 1 208 ? 2.291 44.395 49.730 1.00 58.01 338 SER D N 1
ATOM 5547 C CA . SER D 1 208 ? 2.031 43.186 48.938 1.00 58.10 338 SER D CA 1
ATOM 5548 C C . SER D 1 208 ? 0.983 42.243 49.580 1.00 58.09 338 SER D C 1
ATOM 5549 O O . SER D 1 208 ? 0.887 41.067 49.221 1.00 58.11 338 SER D O 1
ATOM 5552 N N . LYS D 1 209 ? 0.197 42.762 50.519 1.00 58.04 339 LYS D N 1
ATOM 5553 C CA . LYS D 1 209 ? -0.897 41.985 51.101 1.00 58.06 339 LYS D CA 1
ATOM 5554 C C . LYS D 1 209 ? -2.270 42.540 50.720 1.00 58.12 339 LYS D C 1
ATOM 5555 O O . LYS D 1 209 ? -3.182 41.760 50.423 1.00 58.66 339 LYS D O 1
ATOM 5561 N N . ILE D 1 210 ? -2.427 43.869 50.725 1.00 57.59 340 ILE D N 1
ATOM 5562 C CA . ILE D 1 210 ? -3.648 44.488 50.171 1.00 57.17 340 ILE D CA 1
ATOM 5563 C C . ILE D 1 210 ? -3.831 44.072 48.689 1.00 56.83 340 ILE D C 1
ATOM 5564 O O . ILE D 1 210 ? -3.244 44.666 47.774 1.00 57.00 340 ILE D O 1
ATOM 5569 N N . ALA D 1 211 ? -4.629 43.025 48.475 1.00 56.05 341 ALA D N 1
ATOM 5570 C CA . ALA D 1 211 ? -4.700 42.340 47.173 1.00 55.22 341 ALA D CA 1
ATOM 5571 C C . ALA D 1 211 ? -5.316 43.185 46.017 1.00 54.12 341 ALA D C 1
ATOM 5572 O O . ALA D 1 211 ? -6.152 44.047 46.259 1.00 53.45 341 ALA D O 1
ATOM 5574 N N . PRO D 1 212 ? -4.891 42.927 44.758 1.00 53.53 342 PRO D N 1
ATOM 5575 C CA . PRO D 1 212 ? -5.226 43.802 43.611 1.00 52.93 342 PRO D CA 1
ATOM 5576 C C . PRO D 1 212 ? -6.693 43.743 43.182 1.00 52.37 342 PRO D C 1
ATOM 5577 O O . PRO D 1 212 ? -7.424 42.846 43.607 1.00 52.74 342 PRO D O 1
ATOM 5581 N N . ILE D 1 213 ? -7.127 44.699 42.362 1.00 51.30 343 ILE D N 1
ATOM 5582 C CA . ILE D 1 213 ? -8.420 44.572 41.715 1.00 50.39 343 ILE D CA 1
ATOM 5583 C C . ILE D 1 213 ? -8.233 43.939 40.323 1.00 49.91 343 ILE D C 1
ATOM 5584 O O . ILE D 1 213 ? -7.591 44.518 39.439 1.00 49.74 343 ILE D O 1
ATOM 5589 N N . VAL D 1 214 ? -8.790 42.743 40.153 1.00 48.83 344 VAL D N 1
ATOM 5590 C CA . VAL D 1 214 ? -8.772 42.040 38.880 1.00 48.03 344 VAL D CA 1
ATOM 5591 C C . VAL D 1 214 ? -10.123 42.134 38.170 1.00 47.70 344 VAL D C 1
ATOM 5592 O O . VAL D 1 214 ? -11.162 41.757 38.720 1.00 47.60 344 VAL D O 1
ATOM 5596 N N . VAL D 1 215 ? -10.107 42.635 36.946 1.00 47.11 345 VAL D N 1
ATOM 5597 C CA . VAL D 1 215 ? -11.306 42.651 36.146 1.00 46.85 345 VAL D CA 1
ATOM 5598 C C . VAL D 1 215 ? -11.109 41.770 34.913 1.00 46.86 345 VAL D C 1
ATOM 5599 O O . VAL D 1 215 ? -10.076 41.829 34.247 1.00 46.91 345 VAL D O 1
ATOM 5603 N N . ILE D 1 216 ? -12.103 40.933 34.637 1.00 46.75 346 ILE D N 1
ATOM 5604 C CA . ILE D 1 216 ? -12.178 40.200 33.384 1.00 46.41 346 ILE D CA 1
ATOM 5605 C C . ILE D 1 216 ? -13.235 40.882 32.533 1.00 46.43 346 ILE D C 1
ATOM 5606 O O . ILE D 1 216 ? -14.439 40.756 32.803 1.00 46.38 346 ILE D O 1
ATOM 5611 N N . ARG D 1 217 ? -12.767 41.637 31.535 1.00 46.47 347 ARG D N 1
ATOM 5612 C CA . ARG D 1 217 ? -13.623 42.537 30.742 1.00 46.57 347 ARG D CA 1
ATOM 5613 C C . ARG D 1 217 ? -14.626 41.772 29.908 1.00 46.30 347 ARG D C 1
ATOM 5614 O O . ARG D 1 217 ? -14.388 40.632 29.515 1.00 46.14 347 ARG D O 1
ATOM 5622 N N . GLU D 1 218 ? -15.754 42.410 29.630 1.00 46.25 348 GLU D N 1
ATOM 5623 C CA . GLU D 1 218 ? -16.692 41.875 28.653 1.00 46.27 348 GLU D CA 1
ATOM 5624 C C . GLU D 1 218 ? -15.980 41.731 27.311 1.00 46.09 348 GLU D C 1
ATOM 5625 O O . GLU D 1 218 ? -15.091 42.525 26.975 1.00 46.29 348 GLU D O 1
ATOM 5631 N N . GLY D 1 219 ? -16.356 40.703 26.560 1.00 45.91 349 GLY D N 1
ATOM 5632 C CA . GLY D 1 219 ? -15.684 40.395 25.315 1.00 45.77 349 GLY D CA 1
ATOM 5633 C C . GLY D 1 219 ? -14.621 39.350 25.515 1.00 45.74 349 GLY D C 1
ATOM 5634 O O . GLY D 1 219 ? -14.067 38.843 24.552 1.00 46.02 349 GLY D O 1
ATOM 5635 N N . SER D 1 220 ? -14.331 39.034 26.770 1.00 45.61 350 SER D N 1
ATOM 5636 C CA . SER D 1 220 ? -13.444 37.946 27.098 1.00 45.47 350 SER D CA 1
ATOM 5637 C C . SER D 1 220 ? -14.034 36.667 26.563 1.00 45.46 350 SER D C 1
ATOM 5638 O O . SER D 1 220 ? -15.252 36.472 26.599 1.00 45.21 350 SER D O 1
ATOM 5641 N N . ARG D 1 221 ? -13.153 35.800 26.071 1.00 45.61 351 ARG D N 1
ATOM 5642 C CA . ARG D 1 221 ? -13.538 34.561 25.420 1.00 45.54 351 ARG D CA 1
ATOM 5643 C C . ARG D 1 221 ? -13.250 33.390 26.344 1.00 45.49 351 ARG D C 1
ATOM 5644 O O . ARG D 1 221 ? -12.204 33.326 26.974 1.00 45.39 351 ARG D O 1
ATOM 5652 N N . VAL D 1 222 ? -14.179 32.446 26.388 1.00 45.84 352 VAL D N 1
ATOM 5653 C CA . VAL D 1 222 ? -14.208 31.423 27.427 1.00 45.80 352 VAL D CA 1
ATOM 5654 C C . VAL D 1 222 ? -14.651 30.049 26.874 1.00 45.77 352 VAL D C 1
ATOM 5655 O O . VAL D 1 222 ? -15.384 29.976 25.877 1.00 45.93 352 VAL D O 1
ATOM 5659 N N . PHE D 1 223 ? -14.194 28.970 27.503 1.00 45.45 353 PHE D N 1
ATOM 5660 C CA . PHE D 1 223 ? -14.808 27.660 27.289 1.00 45.38 353 PHE D CA 1
ATOM 5661 C C . PHE D 1 223 ? -15.592 27.250 28.513 1.00 45.21 353 PHE D C 1
ATOM 5662 O O . PHE D 1 223 ? -15.028 27.169 29.595 1.00 45.30 353 PHE D O 1
ATOM 5670 N N . ILE D 1 224 ? -16.882 26.981 28.345 1.00 45.14 354 ILE D N 1
ATOM 5671 C CA . ILE D 1 224 ? -17.679 26.401 29.419 1.00 45.19 354 ILE D CA 1
ATOM 5672 C C . ILE D 1 224 ? -17.675 24.891 29.262 1.00 45.31 354 ILE D C 1
ATOM 5673 O O . ILE D 1 224 ? -18.084 24.378 28.229 1.00 45.21 354 ILE D O 1
ATOM 5678 N N . SER D 1 225 ? -17.197 24.190 30.289 1.00 45.53 355 SER D N 1
ATOM 5679 C CA . SER D 1 225 ? -16.976 22.748 30.216 1.00 45.76 355 SER D CA 1
ATOM 5680 C C . SER D 1 225 ? -17.698 21.969 31.306 1.00 45.80 355 SER D C 1
ATOM 5681 O O . SER D 1 225 ? -17.464 22.187 32.490 1.00 45.95 355 SER D O 1
ATOM 5684 N N . PRO D 1 226 ? -18.572 21.041 30.910 1.00 45.81 356 PRO D N 1
ATOM 5685 C CA . PRO D 1 226 ? -19.267 20.216 31.883 1.00 45.89 356 PRO D CA 1
ATOM 5686 C C . PRO D 1 226 ? -18.294 19.296 32.596 1.00 46.01 356 PRO D C 1
ATOM 5687 O O . PRO D 1 226 ? -17.427 18.698 31.971 1.00 46.24 356 PRO D O 1
ATOM 5691 N N . ASN D 1 227 ? -18.426 19.202 33.905 1.00 46.05 357 ASN D N 1
ATOM 5692 C CA . ASN D 1 227 ? -17.628 18.274 34.678 1.00 46.02 357 ASN D CA 1
ATOM 5693 C C . ASN D 1 227 ? -18.253 16.876 34.735 1.00 46.25 357 ASN D C 1
ATOM 5694 O O . ASN D 1 227 ? -17.655 15.942 35.275 1.00 46.44 357 ASN D O 1
ATOM 5699 N N . THR D 1 228 ? -19.461 16.745 34.184 1.00 46.34 358 THR D N 1
ATOM 5700 C CA . THR D 1 228 ? -20.098 15.454 34.001 1.00 46.44 358 THR D CA 1
ATOM 5701 C C . THR D 1 228 ? -20.899 15.493 32.745 1.00 46.55 358 THR D C 1
ATOM 5702 O O . THR D 1 228 ? -21.164 16.564 32.209 1.00 46.78 358 THR D O 1
ATOM 5706 N N . ASP D 1 229 ? -21.300 14.315 32.283 1.00 46.63 359 ASP D N 1
ATOM 5707 C CA . ASP D 1 229 ? -22.287 14.216 31.239 1.00 46.63 359 ASP D CA 1
ATOM 5708 C C . ASP D 1 229 ? -23.547 14.914 31.715 1.00 46.64 359 ASP D C 1
ATOM 5709 O O . ASP D 1 229 ? -23.962 14.749 32.866 1.00 46.76 359 ASP D O 1
ATOM 5714 N N . ILE D 1 230 ? -24.123 15.733 30.839 1.00 46.60 360 ILE D N 1
ATOM 5715 C CA . ILE D 1 230 ? -25.382 16.412 31.132 1.00 46.57 360 ILE D CA 1
ATOM 5716 C C . ILE D 1 230 ? -26.445 15.954 30.155 1.00 46.57 360 ILE D C 1
ATOM 5717 O O . ILE D 1 230 ? -26.307 16.153 28.942 1.00 46.70 360 ILE D O 1
ATOM 5722 N N . PHE D 1 231 ? -27.503 15.341 30.690 1.00 46.53 361 PHE D N 1
ATOM 5723 C CA . PHE D 1 231 ? -28.652 14.918 29.888 1.00 46.41 361 PHE D CA 1
ATOM 5724 C C . PHE D 1 231 ? -29.727 16.001 29.827 1.00 46.37 361 PHE D C 1
ATOM 5725 O O . PHE D 1 231 ? -30.128 16.557 30.857 1.00 46.37 361 PHE D O 1
ATOM 5733 N N . PHE D 1 232 ? -30.183 16.288 28.612 1.00 46.33 362 PHE D N 1
ATOM 5734 C CA . PHE D 1 232 ? -31.174 17.324 28.369 1.00 46.51 362 PHE D CA 1
ATOM 5735 C C . PHE D 1 232 ? -32.491 16.667 28.003 1.00 46.61 362 PHE D C 1
ATOM 5736 O O . PHE D 1 232 ? -32.650 16.210 26.866 1.00 46.89 362 PHE D O 1
ATOM 5744 N N . PRO D 1 233 ? -33.442 16.595 28.958 1.00 46.62 363 PRO D N 1
ATOM 5745 C CA . PRO D 1 233 ? -34.775 16.115 28.584 1.00 46.49 363 PRO D CA 1
ATOM 5746 C C . PRO D 1 233 ? -35.420 16.983 27.504 1.00 46.55 363 PRO D C 1
ATOM 5747 O O . PRO D 1 233 ? -35.052 18.149 27.339 1.00 46.47 363 PRO D O 1
ATOM 5751 N N . ILE D 1 234 ? -36.356 16.394 26.761 1.00 46.77 364 ILE D N 1
ATOM 5752 C CA . ILE D 1 234 ? -37.153 17.123 25.764 1.00 46.84 364 ILE D CA 1
ATOM 5753 C C . ILE D 1 234 ? -37.922 18.254 26.466 1.00 46.80 364 ILE D C 1
ATOM 5754 O O . ILE D 1 234 ? -38.589 18.008 27.476 1.00 46.73 364 ILE D O 1
ATOM 5759 N N . PRO D 1 235 ? -37.808 19.497 25.950 1.00 46.80 365 PRO D N 1
ATOM 5760 C CA . PRO D 1 235 ? -38.436 20.646 26.611 1.00 46.86 365 PRO D CA 1
ATOM 5761 C C . PRO D 1 235 ? -39.970 20.546 26.707 1.00 47.06 365 PRO D C 1
ATOM 5762 O O . PRO D 1 235 ? -40.644 20.231 25.715 1.00 47.18 365 PRO D O 1
ATOM 5766 N N . ARG D 1 236 ? -40.497 20.790 27.906 1.00 47.07 366 ARG D N 1
ATOM 5767 C CA . ARG D 1 236 ? -41.934 20.910 28.126 1.00 47.14 366 ARG D CA 1
ATOM 5768 C C . ARG D 1 236 ? -42.267 22.338 28.578 1.00 47.30 366 ARG D C 1
ATOM 5769 O O . ARG D 1 236 ? -41.722 22.825 29.586 1.00 47.36 366 ARG D O 1
ATOM 5777 N N . GLU D 1 237 ? -43.158 22.998 27.832 1.00 47.27 367 GLU D N 1
ATOM 5778 C CA . GLU D 1 237 ? -43.544 24.387 28.095 1.00 47.30 367 GLU D CA 1
ATOM 5779 C C . GLU D 1 237 ? -42.329 25.305 28.291 1.00 47.48 367 GLU D C 1
ATOM 5780 O O . GLU D 1 237 ? -42.217 26.008 29.312 1.00 47.50 367 GLU D O 1
ATOM 5786 N N . ASN D 1 238 ? -41.419 25.271 27.308 1.00 47.63 368 ASN D N 1
ATOM 5787 C CA . ASN D 1 238 ? -40.195 26.100 27.295 1.00 47.75 368 ASN D CA 1
ATOM 5788 C C . ASN D 1 238 ? -39.215 25.869 28.443 1.00 47.60 368 ASN D C 1
ATOM 5789 O O . ASN D 1 238 ? -38.439 26.763 28.784 1.00 47.79 368 ASN D O 1
ATOM 5794 N N . GLU D 1 239 ? -39.246 24.676 29.032 1.00 47.39 369 GLU D N 1
ATOM 5795 C CA . GLU D 1 239 ? -38.404 24.392 30.184 1.00 47.28 369 GLU D CA 1
ATOM 5796 C C . GLU D 1 239 ? -37.681 23.054 30.054 1.00 47.02 369 GLU D C 1
ATOM 5797 O O . GLU D 1 239 ? -38.286 22.045 29.690 1.00 47.08 369 GLU D O 1
ATOM 5803 N N . VAL D 1 240 ? -36.378 23.068 30.332 1.00 46.61 370 VAL D N 1
ATOM 5804 C CA . VAL D 1 240 ? -35.586 21.849 30.427 1.00 46.44 370 VAL D CA 1
ATOM 5805 C C . VAL D 1 240 ? -34.875 21.829 31.772 1.00 46.51 370 VAL D C 1
ATOM 5806 O O . VAL D 1 240 ? -34.097 22.733 32.079 1.00 46.83 370 VAL D O 1
ATOM 5810 N N . ILE D 1 241 ? -35.146 20.810 32.580 1.00 46.44 371 ILE D N 1
ATOM 5811 C CA . ILE D 1 241 ? -34.388 20.606 33.818 1.00 46.45 371 ILE D CA 1
ATOM 5812 C C . ILE D 1 241 ? -33.282 19.578 33.558 1.00 46.47 371 ILE D C 1
ATOM 5813 O O . ILE D 1 241 ? -33.549 18.378 33.455 1.00 46.75 371 ILE D O 1
ATOM 5818 N N . ALA D 1 242 ? -32.048 20.061 33.425 1.00 46.24 372 ALA D N 1
ATOM 5819 C CA . ALA D 1 242 ? -30.930 19.222 33.009 1.00 46.11 372 ALA D CA 1
ATOM 5820 C C . ALA D 1 242 ? -30.592 18.198 34.080 1.00 46.13 372 ALA D C 1
ATOM 5821 O O . ALA D 1 242 ? -30.803 18.443 35.260 1.00 46.16 372 ALA D O 1
ATOM 5823 N N . GLU D 1 243 ? -30.090 17.041 33.657 1.00 46.26 373 GLU D N 1
ATOM 5824 C CA . GLU D 1 243 ? -29.678 15.991 34.584 1.00 46.46 373 GLU D CA 1
ATOM 5825 C C . GLU D 1 243 ? -28.202 15.709 34.460 1.00 46.56 373 GLU D C 1
ATOM 5826 O O . GLU D 1 243 ? -27.681 15.521 33.367 1.00 46.68 373 GLU D O 1
ATOM 5832 N N . PHE D 1 244 ? -27.532 15.657 35.593 1.00 46.81 374 PHE D N 1
ATOM 5833 C CA . PHE D 1 244 ? -26.098 15.436 35.614 1.00 47.26 374 PHE D CA 1
ATOM 5834 C C . PHE D 1 244 ? -25.817 13.998 36.046 1.00 47.48 374 PHE D C 1
ATOM 5835 O O . PHE D 1 244 ? -25.883 13.680 37.238 1.00 47.66 374 PHE D O 1
ATOM 5843 N N . LEU D 1 245 ? -25.519 13.129 35.079 1.00 47.62 375 LEU D N 1
ATOM 5844 C CA . LEU D 1 245 ? -25.235 11.725 35.379 1.00 47.85 375 LEU D CA 1
ATOM 5845 C C . LEU D 1 245 ? -23.842 11.576 36.006 1.00 48.10 375 LEU D C 1
ATOM 5846 O O . LEU D 1 245 ? -22.878 11.233 35.321 1.00 48.39 375 LEU D O 1
ATOM 5851 N N . LYS D 1 246 ? -23.749 11.842 37.312 1.00 48.24 376 LYS D N 1
ATOM 5852 C CA . LYS D 1 246 ? -22.464 11.876 38.040 1.00 48.25 376 LYS D CA 1
ATOM 5853 C C . LYS D 1 246 ? -22.269 10.670 38.961 1.00 48.35 376 LYS D C 1
ATOM 5854 O O . LYS D 1 246 ? -21.350 10.649 39.785 1.00 48.45 376 LYS D O 1
ATOM 5856 N N . ASN E 1 36 ? -9.376 14.475 -8.157 1.00 46.52 166 ASN E N 1
ATOM 5857 C CA . ASN E 1 36 ? -8.932 15.697 -8.989 1.00 46.85 166 ASN E CA 1
ATOM 5858 C C . ASN E 1 36 ? -8.803 16.967 -8.117 1.00 47.01 166 ASN E C 1
ATOM 5859 O O . ASN E 1 36 ? -8.682 16.878 -6.891 1.00 47.02 166 ASN E O 1
ATOM 5861 N N . LYS E 1 37 ? -8.854 18.137 -8.757 1.00 46.92 167 LYS E N 1
ATOM 5862 C CA . LYS E 1 37 ? -8.376 19.388 -8.173 1.00 46.86 167 LYS E CA 1
ATOM 5863 C C . LYS E 1 37 ? -8.974 19.707 -6.802 1.00 46.99 167 LYS E C 1
ATOM 5864 O O . LYS E 1 37 ? -8.269 20.196 -5.908 1.00 47.05 167 LYS E O 1
ATOM 5866 N N . LEU E 1 38 ? -10.259 19.388 -6.631 1.00 47.10 168 LEU E N 1
ATOM 5867 C CA . LEU E 1 38 ? -11.023 19.819 -5.451 1.00 46.91 168 LEU E CA 1
ATOM 5868 C C . LEU E 1 38 ? -10.579 19.117 -4.169 1.00 46.76 168 LEU E C 1
ATOM 5869 O O . LEU E 1 38 ? -11.034 19.459 -3.083 1.00 46.94 168 LEU E O 1
ATOM 5871 N N . LEU E 1 39 ? -9.689 18.138 -4.302 1.00 46.48 169 LEU E N 1
ATOM 5872 C CA . LEU E 1 39 ? -9.161 17.430 -3.147 1.00 46.32 169 LEU E CA 1
ATOM 5873 C C . LEU E 1 39 ? -8.015 18.199 -2.482 1.00 46.23 169 LEU E C 1
ATOM 5874 O O . LEU E 1 39 ? -7.544 17.811 -1.413 1.00 46.40 169 LEU E O 1
ATOM 5876 N N . ARG E 1 40 ? -7.571 19.284 -3.119 1.00 46.25 170 ARG E N 1
ATOM 5877 C CA . ARG E 1 40 ? -6.544 20.159 -2.546 1.00 46.38 170 ARG E CA 1
ATOM 5878 C C . ARG E 1 40 ? -6.838 21.640 -2.812 1.00 46.47 170 ARG E C 1
ATOM 5879 O O . ARG E 1 40 ? -5.953 22.421 -3.164 1.00 46.44 170 ARG E O 1
ATOM 5887 N N . THR E 1 41 ? -8.093 22.015 -2.606 1.00 46.54 171 THR E N 1
ATOM 5888 C CA . THR E 1 41 ? -8.547 23.369 -2.847 1.00 46.62 171 THR E CA 1
ATOM 5889 C C . THR E 1 41 ? -9.269 23.920 -1.619 1.00 46.74 171 THR E C 1
ATOM 5890 O O . THR E 1 41 ? -9.991 23.195 -0.931 1.00 46.98 171 THR E O 1
ATOM 5894 N N . ILE E 1 42 ? -9.062 25.201 -1.342 1.00 46.57 172 ILE E N 1
ATOM 5895 C CA . ILE E 1 42 ? -9.841 25.885 -0.336 1.00 46.44 172 ILE E CA 1
ATOM 5896 C C . ILE E 1 42 ? -10.856 26.743 -1.059 1.00 46.58 172 ILE E C 1
ATOM 5897 O O . ILE E 1 42 ? -10.491 27.550 -1.917 1.00 46.65 172 ILE E O 1
ATOM 5902 N N . THR E 1 43 ? -12.127 26.560 -0.715 1.00 46.66 173 THR E N 1
ATOM 5903 C CA . THR E 1 43 ? -13.221 27.275 -1.369 1.00 46.77 173 THR E CA 1
ATOM 5904 C C . THR E 1 43 ? -13.191 28.757 -1.043 1.00 46.73 173 THR E C 1
ATOM 5905 O O . THR E 1 43 ? -12.891 29.141 0.083 1.00 46.75 173 THR E O 1
ATOM 5909 N N . ALA E 1 44 ? -13.506 29.579 -2.041 1.00 46.71 174 ALA E N 1
ATOM 5910 C CA . ALA E 1 44 ? -13.710 31.001 -1.835 1.00 46.80 174 ALA E CA 1
ATOM 5911 C C . ALA E 1 44 ? -14.566 31.232 -0.595 1.00 46.96 174 ALA E C 1
ATOM 5912 O O . ALA E 1 44 ? -15.531 30.502 -0.345 1.00 46.97 174 ALA E O 1
ATOM 5914 N N . ASP E 1 45 ? -14.185 32.237 0.186 1.00 47.12 175 ASP E N 1
ATOM 5915 C CA . ASP E 1 45 ? -14.892 32.597 1.408 1.00 47.54 175 ASP E CA 1
ATOM 5916 C C . ASP E 1 45 ? -14.967 31.498 2.477 1.00 47.52 175 ASP E C 1
ATOM 5917 O O . ASP E 1 45 ? -15.886 31.504 3.310 1.00 47.75 175 ASP E O 1
ATOM 5922 N N . LYS E 1 46 ? -14.012 30.566 2.464 1.00 47.11 176 LYS E N 1
ATOM 5923 C CA . LYS E 1 46 ? -13.733 29.800 3.664 1.00 46.95 176 LYS E CA 1
ATOM 5924 C C . LYS E 1 46 ? -13.274 30.840 4.685 1.00 46.90 176 LYS E C 1
ATOM 5925 O O . LYS E 1 46 ? -12.648 31.843 4.320 1.00 46.98 176 LYS E O 1
ATOM 5931 N N . MET E 1 47 ? -13.616 30.623 5.951 1.00 46.67 177 MET E N 1
ATOM 5932 C CA . MET E 1 47 ? -13.212 31.528 7.008 1.00 46.30 177 MET E CA 1
ATOM 5933 C C . MET E 1 47 ? -12.083 30.885 7.777 1.00 46.16 177 MET E C 1
ATOM 5934 O O . MET E 1 47 ? -12.314 29.986 8.582 1.00 46.32 177 MET E O 1
ATOM 5939 N N . ILE E 1 48 ? -10.858 31.325 7.518 1.00 45.94 178 ILE E N 1
ATOM 5940 C CA . ILE E 1 48 ? -9.701 30.798 8.236 1.00 45.76 178 ILE E CA 1
ATOM 5941 C C . ILE E 1 48 ? -9.477 31.632 9.487 1.00 45.74 178 ILE E C 1
ATOM 5942 O O . ILE E 1 48 ? -8.958 32.748 9.394 1.00 45.77 178 ILE E O 1
ATOM 5947 N N . PRO E 1 49 ? -9.864 31.094 10.666 1.00 45.67 179 PRO E N 1
ATOM 5948 C CA . PRO E 1 49 ? -9.744 31.867 11.906 1.00 45.45 179 PRO E CA 1
ATOM 5949 C C . PRO E 1 49 ? -8.298 31.966 12.369 1.00 45.21 179 PRO E C 1
ATOM 5950 O O . PRO E 1 49 ? -7.584 30.969 12.401 1.00 45.17 179 PRO E O 1
ATOM 5954 N N . ALA E 1 50 ? -7.869 33.171 12.703 1.00 45.18 180 ALA E N 1
ATOM 5955 C CA . ALA E 1 50 ? -6.513 33.382 13.162 1.00 45.28 180 ALA E CA 1
ATOM 5956 C C . ALA E 1 50 ? -6.476 34.523 14.164 1.00 45.35 180 ALA E C 1
ATOM 5957 O O . ALA E 1 50 ? -7.378 35.356 14.192 1.00 45.33 180 ALA E O 1
ATOM 5959 N N . PHE E 1 51 ? -5.440 34.540 14.996 1.00 45.36 181 PHE E N 1
ATOM 5960 C CA . PHE E 1 51 ? -5.201 35.652 15.897 1.00 45.42 181 PHE E CA 1
ATOM 5961 C C . PHE E 1 51 ? -3.860 36.298 15.578 1.00 45.41 181 PHE E C 1
ATOM 5962 O O . PHE E 1 51 ? -2.950 35.635 15.087 1.00 45.33 181 PHE E O 1
ATOM 5970 N N . LEU E 1 52 ? -3.752 37.596 15.843 1.00 45.42 182 LEU E N 1
ATOM 5971 C CA . LEU E 1 52 ? -2.547 38.349 15.518 1.00 45.37 182 LEU E CA 1
ATOM 5972 C C . LEU E 1 52 ? -1.501 38.200 16.605 1.00 45.43 182 LEU E C 1
ATOM 5973 O O . LEU E 1 52 ? -1.796 38.379 17.775 1.00 45.52 182 LEU E O 1
ATOM 5978 N N . ILE E 1 53 ? -0.279 37.866 16.210 1.00 45.54 183 ILE E N 1
ATOM 5979 C CA . ILE E 1 53 ? 0.858 37.802 17.131 1.00 45.72 183 ILE E CA 1
ATOM 5980 C C . ILE E 1 53 ? 1.539 39.176 17.212 1.00 45.83 183 ILE E C 1
ATOM 5981 O O . ILE E 1 53 ? 2.147 39.533 18.219 1.00 45.89 183 ILE E O 1
ATOM 5986 N N . THR E 1 54 ? 1.411 39.932 16.126 1.00 46.07 184 THR E N 1
ATOM 5987 C CA . THR E 1 54 ? 2.028 41.238 15.950 1.00 46.06 184 THR E CA 1
ATOM 5988 C C . THR E 1 54 ? 0.911 42.277 15.845 1.00 46.15 184 THR E C 1
ATOM 5989 O O . THR E 1 54 ? -0.120 42.007 15.225 1.00 46.28 184 THR E O 1
ATOM 5993 N N . PRO E 1 55 ? 1.095 43.462 16.462 1.00 46.15 185 PRO E N 1
ATOM 5994 C CA . PRO E 1 55 ? 0.090 44.503 16.315 1.00 46.11 185 PRO E CA 1
ATOM 5995 C C . PRO E 1 55 ? 0.162 45.189 14.958 1.00 46.25 185 PRO E C 1
ATOM 5996 O O . PRO E 1 55 ? 1.162 45.076 14.252 1.00 46.15 185 PRO E O 1
ATOM 6000 N N . ILE E 1 56 ? -0.914 45.887 14.610 1.00 46.63 186 ILE E N 1
ATOM 6001 C CA . ILE E 1 56 ? -0.979 46.749 13.426 1.00 46.91 186 ILE E CA 1
ATOM 6002 C C . ILE E 1 56 ? -1.214 48.201 13.876 1.00 47.35 186 ILE E C 1
ATOM 6003 O O . ILE E 1 56 ? -2.314 48.536 14.325 1.00 47.31 186 ILE E O 1
ATOM 6008 N N . SER E 1 57 ? -0.187 49.049 13.768 1.00 47.91 187 SER E N 1
ATOM 6009 C CA . SER E 1 57 ? -0.327 50.497 14.051 1.00 48.60 187 SER E CA 1
ATOM 6010 C C . SER E 1 57 ? -0.736 51.289 12.798 1.00 48.87 187 SER E C 1
ATOM 6011 O O . SER E 1 57 ? -0.378 50.909 11.683 1.00 49.22 187 SER E O 1
ATOM 6014 N N . SER E 1 58 ? -1.474 52.389 12.977 1.00 49.05 188 SER E N 1
ATOM 6015 C CA . SER E 1 58 ? -1.992 53.161 11.824 1.00 49.01 188 SER E CA 1
ATOM 6016 C C . SER E 1 58 ? -1.034 54.206 11.231 1.00 48.99 188 SER E C 1
ATOM 6017 O O . SER E 1 58 ? -1.278 54.713 10.129 1.00 49.06 188 SER E O 1
ATOM 6020 N N . GLN E 1 59 ? 0.030 54.551 11.956 1.00 48.78 189 GLN E N 1
ATOM 6021 C CA . GLN E 1 59 ? 1.080 55.387 11.367 1.00 48.77 189 GLN E CA 1
ATOM 6022 C C . GLN E 1 59 ? 1.993 54.480 10.543 1.00 48.58 189 GLN E C 1
ATOM 6023 O O . GLN E 1 59 ? 1.869 54.417 9.318 1.00 48.47 189 GLN E O 1
ATOM 6029 N N . ILE E 1 60 ? 2.891 53.772 11.235 1.00 48.48 190 ILE E N 1
ATOM 6030 C CA . ILE E 1 60 ? 3.758 52.737 10.643 1.00 48.37 190 ILE E CA 1
ATOM 6031 C C . ILE E 1 60 ? 2.999 51.845 9.642 1.00 48.14 190 ILE E C 1
ATOM 6032 O O . ILE E 1 60 ? 1.932 51.309 9.962 1.00 48.24 190 ILE E O 1
ATOM 6037 N N . ALA E 1 61 ? 3.538 51.716 8.430 1.00 47.62 191 ALA E N 1
ATOM 6038 C CA . ALA E 1 61 ? 3.176 50.615 7.542 1.00 47.20 191 ALA E CA 1
ATOM 6039 C C . ALA E 1 61 ? 4.247 49.541 7.740 1.00 46.97 191 ALA E C 1
ATOM 6040 O O . ALA E 1 61 ? 5.434 49.848 7.711 1.00 47.13 191 ALA E O 1
ATOM 6042 N N . GLY E 1 62 ? 3.840 48.294 7.968 1.00 46.75 192 GLY E N 1
ATOM 6043 C CA . GLY E 1 62 ? 4.809 47.255 8.315 1.00 46.54 192 GLY E CA 1
ATOM 6044 C C . GLY E 1 62 ? 4.390 45.818 8.073 1.00 46.49 192 GLY E C 1
ATOM 6045 O O . GLY E 1 62 ? 3.629 45.532 7.145 1.00 46.45 192 GLY E O 1
ATOM 6046 N N . LYS E 1 63 ? 4.903 44.919 8.919 1.00 46.38 193 LYS E N 1
ATOM 6047 C CA . LYS E 1 63 ? 4.671 43.476 8.807 1.00 46.31 193 LYS E CA 1
ATOM 6048 C C . LYS E 1 63 ? 3.765 42.969 9.935 1.00 46.36 193 LYS E C 1
ATOM 6049 O O . LYS E 1 63 ? 3.808 43.485 11.059 1.00 46.53 193 LYS E O 1
ATOM 6055 N N . VAL E 1 64 ? 2.944 41.967 9.624 1.00 46.27 194 VAL E N 1
ATOM 6056 C CA . VAL E 1 64 ? 2.045 41.359 10.602 1.00 46.18 194 VAL E CA 1
ATOM 6057 C C . VAL E 1 64 ? 2.127 39.839 10.548 1.00 46.24 194 VAL E C 1
ATOM 6058 O O . VAL E 1 64 ? 2.219 39.249 9.477 1.00 46.37 194 VAL E O 1
ATOM 6062 N N . ILE E 1 65 ? 2.102 39.209 11.714 1.00 46.17 195 ILE E N 1
ATOM 6063 C CA . ILE E 1 65 ? 2.094 37.760 11.782 1.00 45.97 195 ILE E CA 1
ATOM 6064 C C . ILE E 1 65 ? 0.837 37.286 12.495 1.00 45.83 195 ILE E C 1
ATOM 6065 O O . ILE E 1 65 ? 0.533 37.735 13.597 1.00 45.89 195 ILE E O 1
ATOM 6070 N N . ALA E 1 66 ? 0.101 36.390 11.850 1.00 45.67 196 ALA E N 1
ATOM 6071 C CA . ALA E 1 66 ? -1.073 35.777 12.456 1.00 45.53 196 ALA E CA 1
ATOM 6072 C C . ALA E 1 66 ? -0.868 34.276 12.630 1.00 45.52 196 ALA E C 1
ATOM 6073 O O . ALA E 1 66 ? 0.006 33.680 12.001 1.00 45.42 196 ALA E O 1
ATOM 6075 N N . GLN E 1 67 ? -1.671 33.672 13.498 1.00 45.59 197 GLN E N 1
ATOM 6076 C CA . GLN E 1 67 ? -1.606 32.236 13.709 1.00 45.59 197 GLN E CA 1
ATOM 6077 C C . GLN E 1 67 ? -2.968 31.579 13.517 1.00 45.46 197 GLN E C 1
ATOM 6078 O O . GLN E 1 67 ? -3.947 31.956 14.154 1.00 45.52 197 GLN E O 1
ATOM 6084 N N . VAL E 1 68 ? -3.010 30.588 12.634 1.00 45.46 198 VAL E N 1
ATOM 6085 C CA . VAL E 1 68 ? -4.240 29.874 12.315 1.00 45.50 198 VAL E CA 1
ATOM 6086 C C . VAL E 1 68 ? -4.715 29.045 13.512 1.00 45.58 198 VAL E C 1
ATOM 6087 O O . VAL E 1 68 ? -3.921 28.343 14.140 1.00 45.61 198 VAL E O 1
ATOM 6091 N N . GLU E 1 69 ? -6.011 29.129 13.815 1.00 45.64 199 GLU E N 1
ATOM 6092 C CA . GLU E 1 69 ? -6.570 28.564 15.054 1.00 45.66 199 GLU E CA 1
ATOM 6093 C C . GLU E 1 69 ? -7.094 27.133 14.958 1.00 45.97 199 GLU E C 1
ATOM 6094 O O . GLU E 1 69 ? -7.352 26.496 15.984 1.00 46.17 199 GLU E O 1
ATOM 6100 N N . SER E 1 70 ? -7.253 26.627 13.737 1.00 46.22 200 SER E N 1
ATOM 6101 C CA . SER E 1 70 ? -7.733 25.267 13.526 1.00 46.45 200 SER E CA 1
ATOM 6102 C C . SER E 1 70 ? -7.383 24.761 12.134 1.00 46.47 200 SER E C 1
ATOM 6103 O O . SER E 1 70 ? -7.130 25.553 11.231 1.00 46.36 200 SER E O 1
ATOM 6106 N N . ASP E 1 71 ? -7.366 23.437 11.980 1.00 46.51 201 ASP E N 1
ATOM 6107 C CA . ASP E 1 71 ? -7.055 22.802 10.717 1.00 46.59 201 ASP E CA 1
ATOM 6108 C C . ASP E 1 71 ? -8.001 23.295 9.640 1.00 46.67 201 ASP E C 1
ATOM 6109 O O . ASP E 1 71 ? -9.205 23.417 9.884 1.00 46.81 201 ASP E O 1
ATOM 6114 N N . ILE E 1 72 ? -7.458 23.593 8.458 1.00 46.53 202 ILE E N 1
ATOM 6115 C CA . ILE E 1 72 ? -8.282 23.987 7.324 1.00 46.52 202 ILE E CA 1
ATOM 6116 C C . ILE E 1 72 ? -8.265 22.869 6.293 1.00 46.80 202 ILE E C 1
ATOM 6117 O O . ILE E 1 72 ? -7.223 22.576 5.686 1.00 47.00 202 ILE E O 1
ATOM 6122 N N . PHE E 1 73 ? -9.422 22.237 6.109 1.00 46.87 203 PHE E N 1
ATOM 6123 C CA . PHE E 1 73 ? -9.546 21.087 5.202 1.00 46.88 203 PHE E CA 1
ATOM 6124 C C . PHE E 1 73 ? -9.837 21.504 3.763 1.00 46.86 203 PHE E C 1
ATOM 6125 O O . PHE E 1 73 ? -10.453 22.543 3.524 1.00 46.96 203 PHE E O 1
ATOM 6133 N N . ALA E 1 74 ? -9.395 20.691 2.811 1.00 46.81 204 ALA E N 1
ATOM 6134 C CA . ALA E 1 74 ? -9.727 20.926 1.411 1.00 46.97 204 ALA E CA 1
ATOM 6135 C C . ALA E 1 74 ? -11.211 20.663 1.194 1.00 47.03 204 ALA E C 1
ATOM 6136 O O . ALA E 1 74 ? -11.786 19.775 1.828 1.00 47.13 204 ALA E O 1
ATOM 6138 N N . HIS E 1 75 ? -11.822 21.440 0.303 1.00 47.10 205 HIS E N 1
ATOM 6139 C CA . HIS E 1 75 ? -13.262 21.373 0.052 1.00 47.29 205 HIS E CA 1
ATOM 6140 C C . HIS E 1 75 ? -13.818 19.943 -0.064 1.00 47.47 205 HIS E C 1
ATOM 6141 O O . HIS E 1 75 ? -14.959 19.677 0.320 1.00 47.46 205 HIS E O 1
ATOM 6148 N N . MET E 1 76 ? -13.008 19.039 -0.607 1.00 47.68 206 MET E N 1
ATOM 6149 C CA . MET E 1 76 ? -13.392 17.655 -0.795 1.00 48.13 206 MET E CA 1
ATOM 6150 C C . MET E 1 76 ? -12.232 16.795 -0.292 1.00 47.99 206 MET E C 1
ATOM 6151 O O . MET E 1 76 ? -11.062 17.177 -0.430 1.00 48.12 206 MET E O 1
ATOM 6156 N N . GLY E 1 77 ? -12.556 15.654 0.313 1.00 47.86 207 GLY E N 1
ATOM 6157 C CA . GLY E 1 77 ? -11.538 14.782 0.865 1.00 47.57 207 GLY E CA 1
ATOM 6158 C C . GLY E 1 77 ? -11.163 15.186 2.270 1.00 47.64 207 GLY E C 1
ATOM 6159 O O . GLY E 1 77 ? -11.880 15.945 2.914 1.00 47.76 207 GLY E O 1
ATOM 6160 N N . LYS E 1 78 ? -10.024 14.685 2.741 1.00 47.79 208 LYS E N 1
ATOM 6161 C CA . LYS E 1 78 ? -9.619 14.817 4.147 1.00 47.80 208 LYS E CA 1
ATOM 6162 C C . LYS E 1 78 ? -8.239 15.449 4.327 1.00 47.62 208 LYS E C 1
ATOM 6163 O O . LYS E 1 78 ? -7.682 15.440 5.425 1.00 47.96 208 LYS E O 1
ATOM 6169 N N . ALA E 1 79 ? -7.695 16.002 3.249 1.00 47.23 209 ALA E N 1
ATOM 6170 C CA . ALA E 1 79 ? -6.419 16.693 3.302 1.00 46.92 209 ALA E CA 1
ATOM 6171 C C . ALA E 1 79 ? -6.503 17.930 4.207 1.00 46.94 209 ALA E C 1
ATOM 6172 O O . ALA E 1 79 ? -7.412 18.758 4.066 1.00 47.13 209 ALA E O 1
ATOM 6174 N N . VAL E 1 80 ? -5.572 18.054 5.146 1.00 46.67 210 VAL E N 1
ATOM 6175 C CA . VAL E 1 80 ? -5.437 19.306 5.886 1.00 46.56 210 VAL E CA 1
ATOM 6176 C C . VAL E 1 80 ? -4.463 20.216 5.140 1.00 46.57 210 VAL E C 1
ATOM 6177 O O . VAL E 1 80 ? -3.252 19.978 5.148 1.00 46.85 210 VAL E O 1
ATOM 6181 N N . LEU E 1 81 ? -4.995 21.242 4.481 1.00 46.43 211 LEU E N 1
ATOM 6182 C CA . LEU E 1 81 ? -4.170 22.110 3.637 1.00 46.50 211 LEU E CA 1
ATOM 6183 C C . LEU E 1 81 ? -3.442 23.168 4.454 1.00 46.47 211 LEU E C 1
ATOM 6184 O O . LEU E 1 81 ? -2.261 23.421 4.220 1.00 46.43 211 LEU E O 1
ATOM 6189 N N . ILE E 1 82 ? -4.154 23.795 5.394 1.00 46.53 212 ILE E N 1
ATOM 6190 C CA . ILE E 1 82 ? -3.527 24.684 6.385 1.00 46.53 212 ILE E CA 1
ATOM 6191 C C . ILE E 1 82 ? -3.724 24.156 7.799 1.00 46.49 212 ILE E C 1
ATOM 6192 O O . ILE E 1 82 ? -4.821 24.252 8.354 1.00 46.27 212 ILE E O 1
ATOM 6197 N N . PRO E 1 83 ? -2.653 23.575 8.374 1.00 46.62 213 PRO E N 1
ATOM 6198 C CA . PRO E 1 83 ? -2.673 22.966 9.699 1.00 46.46 213 PRO E CA 1
ATOM 6199 C C . PRO E 1 83 ? -2.832 24.001 10.778 1.00 46.33 213 PRO E C 1
ATOM 6200 O O . PRO E 1 83 ? -2.261 25.088 10.684 1.00 46.43 213 PRO E O 1
ATOM 6204 N N . LYS E 1 84 ? -3.620 23.658 11.791 1.00 46.23 214 LYS E N 1
ATOM 6205 C CA . LYS E 1 84 ? -3.702 24.433 13.023 1.00 46.01 214 LYS E CA 1
ATOM 6206 C C . LYS E 1 84 ? -2.305 24.809 13.497 1.00 45.97 214 LYS E C 1
ATOM 6207 O O . LYS E 1 84 ? -1.397 23.968 13.525 1.00 46.10 214 LYS E O 1
ATOM 6213 N N . GLY E 1 85 ? -2.133 26.080 13.844 1.00 45.88 215 GLY E N 1
ATOM 6214 C CA . GLY E 1 85 ? -0.868 26.567 14.382 1.00 45.77 215 GLY E CA 1
ATOM 6215 C C . GLY E 1 85 ? 0.077 27.157 13.355 1.00 45.78 215 GLY E C 1
ATOM 6216 O O . GLY E 1 85 ? 1.149 27.640 13.718 1.00 45.63 215 GLY E O 1
ATOM 6217 N N . SER E 1 86 ? -0.312 27.119 12.078 1.00 45.90 216 SER E N 1
ATOM 6218 C CA . SER E 1 86 ? 0.489 27.733 11.018 1.00 45.99 216 SER E CA 1
ATOM 6219 C C . SER E 1 86 ? 0.577 29.240 11.218 1.00 46.03 216 SER E C 1
ATOM 6220 O O . SER E 1 86 ? -0.387 29.879 11.637 1.00 45.99 216 SER E O 1
ATOM 6223 N N . LYS E 1 87 ? 1.742 29.798 10.922 1.00 46.01 217 LYS E N 1
ATOM 6224 C CA . LYS E 1 87 ? 1.924 31.232 10.944 1.00 45.91 217 LYS E CA 1
ATOM 6225 C C . LYS E 1 87 ? 1.531 31.772 9.572 1.00 45.95 217 LYS E C 1
ATOM 6226 O O . LYS E 1 87 ? 1.845 31.165 8.553 1.00 46.01 217 LYS E O 1
ATOM 6232 N N . VAL E 1 88 ? 0.819 32.892 9.544 1.00 45.93 218 VAL E N 1
ATOM 6233 C CA . VAL E 1 88 ? 0.560 33.591 8.293 1.00 45.72 218 VAL E CA 1
ATOM 6234 C C . VAL E 1 88 ? 1.313 34.910 8.347 1.00 45.73 218 VAL E C 1
ATOM 6235 O O . VAL E 1 88 ? 1.185 35.670 9.299 1.00 45.78 218 VAL E O 1
ATOM 6239 N N . ILE E 1 89 ? 2.112 35.170 7.325 1.00 45.83 219 ILE E N 1
ATOM 6240 C CA . ILE E 1 89 ? 2.887 36.394 7.274 1.00 45.90 219 ILE E CA 1
ATOM 6241 C C . ILE E 1 89 ? 2.268 37.340 6.260 1.00 46.01 219 ILE E C 1
ATOM 6242 O O . ILE E 1 89 ? 2.045 36.970 5.103 1.00 46.15 219 ILE E O 1
ATOM 6247 N N . GLY E 1 90 ? 1.981 38.556 6.711 1.00 46.05 220 GLY E N 1
ATOM 6248 C CA . GLY E 1 90 ? 1.406 39.585 5.858 1.00 45.99 220 GLY E CA 1
ATOM 6249 C C . GLY E 1 90 ? 2.125 40.913 5.942 1.00 45.91 220 GLY E C 1
ATOM 6250 O O . GLY E 1 90 ? 2.954 41.137 6.828 1.00 45.72 220 GLY E O 1
ATOM 6251 N N . TYR E 1 91 ? 1.807 41.792 5.000 1.00 45.96 221 TYR E N 1
ATOM 6252 C CA . TYR E 1 91 ? 2.340 43.143 4.991 1.00 46.04 221 TYR E CA 1
ATOM 6253 C C . TYR E 1 91 ? 1.195 44.120 4.854 1.00 46.19 221 TYR E C 1
ATOM 6254 O O . TYR E 1 91 ? 0.282 43.908 4.052 1.00 46.17 221 TYR E O 1
ATOM 6263 N N . TYR E 1 92 ? 1.239 45.177 5.660 1.00 46.39 222 TYR E N 1
ATOM 6264 C CA . TYR E 1 92 ? 0.114 46.082 5.785 1.00 46.69 222 TYR E CA 1
ATOM 6265 C C . TYR E 1 92 ? 0.537 47.521 5.588 1.00 47.00 222 TYR E C 1
ATOM 6266 O O . TYR E 1 92 ? 1.675 47.886 5.886 1.00 46.98 222 TYR E O 1
ATOM 6275 N N . SER E 1 93 ? -0.385 48.332 5.082 1.00 47.51 223 SER E N 1
ATOM 6276 C CA . SER E 1 93 ? -0.191 49.776 5.038 1.00 48.34 223 SER E CA 1
ATOM 6277 C C . SER E 1 93 ? -1.496 50.490 5.344 1.00 49.01 223 SER E C 1
ATOM 6278 O O . SER E 1 93 ? -2.583 49.967 5.061 1.00 48.95 223 SER E O 1
ATOM 6281 N N . ASN E 1 94 ? -1.387 51.673 5.938 1.00 50.00 224 ASN E N 1
ATOM 6282 C CA . ASN E 1 94 ? -2.535 52.531 6.098 1.00 51.17 224 ASN E CA 1
ATOM 6283 C C . ASN E 1 94 ? -2.536 53.590 5.001 1.00 52.65 224 ASN E C 1
ATOM 6284 O O . ASN E 1 94 ? -1.521 54.245 4.758 1.00 52.72 224 ASN E O 1
ATOM 6289 N N . ASN E 1 95 ? -3.637 53.648 4.251 1.00 54.22 225 ASN E N 1
ATOM 6290 C CA . ASN E 1 95 ? -3.984 54.819 3.455 1.00 55.72 225 ASN E CA 1
ATOM 6291 C C . ASN E 1 95 ? -4.891 55.672 4.322 1.00 56.85 225 ASN E C 1
ATOM 6292 O O . ASN E 1 95 ? -5.188 55.305 5.466 1.00 56.85 225 ASN E O 1
ATOM 6297 N N . ASN E 1 96 ? -5.324 56.807 3.784 1.00 58.22 226 ASN E N 1
ATOM 6298 C CA . ASN E 1 96 ? -6.544 57.478 4.258 1.00 59.70 226 ASN E CA 1
ATOM 6299 C C . ASN E 1 96 ? -6.759 58.890 3.700 1.00 60.59 226 ASN E C 1
ATOM 6300 O O . ASN E 1 96 ? -5.795 59.633 3.465 1.00 60.72 226 ASN E O 1
ATOM 6305 N N . LYS E 1 97 ? -8.035 59.226 3.472 1.00 61.61 227 LYS E N 1
ATOM 6306 C CA . LYS E 1 97 ? -8.453 60.559 3.012 1.00 62.36 227 LYS E CA 1
ATOM 6307 C C . LYS E 1 97 ? -8.845 61.471 4.190 1.00 62.91 227 LYS E C 1
ATOM 6308 O O . LYS E 1 97 ? -9.931 62.076 4.197 1.00 63.33 227 LYS E O 1
ATOM 6314 N N . MET E 1 98 ? -7.941 61.549 5.178 1.00 63.16 228 MET E N 1
ATOM 6315 C CA . MET E 1 98 ? -8.020 62.486 6.322 1.00 63.26 228 MET E CA 1
ATOM 6316 C C . MET E 1 98 ? -9.164 62.187 7.304 1.00 62.84 228 MET E C 1
ATOM 6317 O O . MET E 1 98 ? -10.197 62.857 7.309 1.00 62.86 228 MET E O 1
ATOM 6322 N N . GLY E 1 99 ? -8.953 61.170 8.137 1.00 62.62 229 GLY E N 1
ATOM 6323 C CA . GLY E 1 99 ? -9.974 60.682 9.074 1.00 61.91 229 GLY E CA 1
ATOM 6324 C C . GLY E 1 99 ? -10.572 59.347 8.638 1.00 61.36 229 GLY E C 1
ATOM 6325 O O . GLY E 1 99 ? -10.865 58.479 9.487 1.00 61.24 229 GLY E O 1
ATOM 6326 N N . GLU E 1 100 ? -10.734 59.193 7.311 1.00 60.45 230 GLU E N 1
ATOM 6327 C CA . GLU E 1 100 ? -11.405 58.029 6.674 1.00 59.38 230 GLU E CA 1
ATOM 6328 C C . GLU E 1 100 ? -10.479 56.797 6.486 1.00 58.14 230 GLU E C 1
ATOM 6329 O O . GLU E 1 100 ? -9.828 56.637 5.441 1.00 58.06 230 GLU E O 1
ATOM 6335 N N . TYR E 1 101 ? -10.476 55.930 7.502 1.00 56.44 231 TYR E N 1
ATOM 6336 C CA . TYR E 1 101 ? -9.514 54.828 7.689 1.00 54.73 231 TYR E CA 1
ATOM 6337 C C . TYR E 1 101 ? -9.435 53.812 6.543 1.00 53.44 231 TYR E C 1
ATOM 6338 O O . TYR E 1 101 ? -10.452 53.245 6.132 1.00 53.22 231 TYR E O 1
ATOM 6347 N N . ARG E 1 102 ? -8.219 53.584 6.040 1.00 51.91 232 ARG E N 1
ATOM 6348 C CA . ARG E 1 102 ? -7.978 52.499 5.084 1.00 50.26 232 ARG E CA 1
ATOM 6349 C C . ARG E 1 102 ? -6.746 51.638 5.415 1.00 49.45 232 ARG E C 1
ATOM 6350 O O . ARG E 1 102 ? -5.607 52.125 5.430 1.00 49.27 232 ARG E O 1
ATOM 6358 N N . LEU E 1 103 ? -6.999 50.353 5.665 1.00 48.46 233 LEU E N 1
ATOM 6359 C CA . LEU E 1 103 ? -5.955 49.370 5.951 1.00 47.63 233 LEU E CA 1
ATOM 6360 C C . LEU E 1 103 ? -5.988 48.311 4.876 1.00 47.33 233 LEU E C 1
ATOM 6361 O O . LEU E 1 103 ? -7.050 47.766 4.570 1.00 47.38 233 LEU E O 1
ATOM 6366 N N . ASP E 1 104 ? -4.825 48.019 4.304 1.00 47.03 234 ASP E N 1
ATOM 6367 C CA . ASP E 1 104 ? -4.692 46.899 3.376 1.00 46.90 234 ASP E CA 1
ATOM 6368 C C . ASP E 1 104 ? -3.698 45.912 3.922 1.00 46.63 234 ASP E C 1
ATOM 6369 O O . ASP E 1 104 ? -2.586 46.284 4.291 1.00 46.78 234 ASP E O 1
ATOM 6374 N N . ILE E 1 105 ? -4.108 44.654 3.989 1.00 46.26 235 ILE E N 1
ATOM 6375 C CA . ILE E 1 105 ? -3.202 43.601 4.395 1.00 45.92 235 ILE E CA 1
ATOM 6376 C C . ILE E 1 105 ? -3.069 42.614 3.259 1.00 45.82 235 ILE E C 1
ATOM 6377 O O . ILE E 1 105 ? -4.062 42.049 2.806 1.00 45.88 235 ILE E O 1
ATOM 6382 N N . VAL E 1 106 ? -1.841 42.428 2.790 1.00 45.74 236 VAL E N 1
ATOM 6383 C CA . VAL E 1 106 ? -1.555 41.394 1.809 1.00 45.79 236 VAL E CA 1
ATOM 6384 C C . VAL E 1 106 ? -0.929 40.216 2.528 1.00 45.76 236 VAL E C 1
ATOM 6385 O O . VAL E 1 106 ? 0.199 40.300 3.013 1.00 45.80 236 VAL E O 1
ATOM 6389 N N . TRP E 1 107 ? -1.667 39.120 2.605 1.00 45.75 237 TRP E N 1
ATOM 6390 C CA . TRP E 1 107 ? -1.133 37.914 3.197 1.00 45.87 237 TRP E CA 1
ATOM 6391 C C . TRP E 1 107 ? -0.292 37.208 2.163 1.00 46.01 237 TRP E C 1
ATOM 6392 O O . TRP E 1 107 ? -0.812 36.733 1.157 1.00 46.09 237 TRP E O 1
ATOM 6403 N N . SER E 1 108 ? 1.014 37.155 2.411 1.00 46.23 238 SER E N 1
ATOM 6404 C CA . SER E 1 108 ? 1.971 36.741 1.391 1.00 46.43 238 SER E CA 1
ATOM 6405 C C . SER E 1 108 ? 2.362 35.282 1.481 1.00 46.51 238 SER E C 1
ATOM 6406 O O . SER E 1 108 ? 2.421 34.604 0.461 1.00 46.86 238 SER E O 1
ATOM 6409 N N . ARG E 1 109 ? 2.654 34.791 2.682 1.00 46.54 239 ARG E N 1
ATOM 6410 C CA . ARG E 1 109 ? 2.912 33.354 2.839 1.00 46.54 239 ARG E CA 1
ATOM 6411 C C . ARG E 1 109 ? 2.459 32.748 4.151 1.00 46.42 239 ARG E C 1
ATOM 6412 O O . ARG E 1 109 ? 2.313 33.442 5.155 1.00 46.47 239 ARG E O 1
ATOM 6420 N N . ILE E 1 110 ? 2.224 31.443 4.109 1.00 46.34 240 ILE E N 1
ATOM 6421 C CA . ILE E 1 110 ? 1.852 30.648 5.273 1.00 46.35 240 ILE E CA 1
ATOM 6422 C C . ILE E 1 110 ? 2.975 29.665 5.558 1.00 46.37 240 ILE E C 1
ATOM 6423 O O . ILE E 1 110 ? 3.444 28.987 4.654 1.00 46.66 240 ILE E O 1
ATOM 6428 N N . ILE E 1 111 ? 3.414 29.600 6.806 1.00 46.41 241 ILE E N 1
ATOM 6429 C CA . ILE E 1 111 ? 4.400 28.603 7.220 1.00 46.44 241 ILE E CA 1
ATOM 6430 C C . ILE E 1 111 ? 3.762 27.591 8.176 1.00 46.49 241 ILE E C 1
ATOM 6431 O O . ILE E 1 111 ? 3.343 27.948 9.287 1.00 46.50 241 ILE E O 1
ATOM 6436 N N . THR E 1 112 ? 3.679 26.335 7.735 1.00 46.50 242 THR E N 1
ATOM 6437 C CA . THR E 1 112 ? 3.090 25.274 8.561 1.00 46.69 242 THR E CA 1
ATOM 6438 C C . THR E 1 112 ? 4.019 24.924 9.725 1.00 46.76 242 THR E C 1
ATOM 6439 O O . THR E 1 112 ? 5.214 25.227 9.672 1.00 46.63 242 THR E O 1
ATOM 6443 N N . PRO E 1 113 ? 3.469 24.313 10.794 1.00 46.90 243 PRO E N 1
ATOM 6444 C CA . PRO E 1 113 ? 4.283 23.981 11.962 1.00 47.05 243 PRO E CA 1
ATOM 6445 C C . PRO E 1 113 ? 5.446 23.052 11.618 1.00 47.24 243 PRO E C 1
ATOM 6446 O O . PRO E 1 113 ? 6.482 23.099 12.282 1.00 47.26 243 PRO E O 1
ATOM 6450 N N . HIS E 1 114 ? 5.281 22.229 10.584 1.00 47.33 244 HIS E N 1
ATOM 6451 C CA . HIS E 1 114 ? 6.367 21.373 10.122 1.00 47.52 244 HIS E CA 1
ATOM 6452 C C . HIS E 1 114 ? 7.382 22.111 9.261 1.00 47.47 244 HIS E C 1
ATOM 6453 O O . HIS E 1 114 ? 8.475 21.603 9.007 1.00 47.64 244 HIS E O 1
ATOM 6460 N N . GLY E 1 115 ? 7.013 23.309 8.816 1.00 47.41 245 GLY E N 1
ATOM 6461 C CA . GLY E 1 115 ? 7.939 24.194 8.115 1.00 47.24 245 GLY E CA 1
ATOM 6462 C C . GLY E 1 115 ? 7.845 24.202 6.595 1.00 47.23 245 GLY E C 1
ATOM 6463 O O . GLY E 1 115 ? 8.796 24.614 5.923 1.00 47.28 245 GLY E O 1
ATOM 6464 N N . ILE E 1 116 ? 6.717 23.749 6.042 1.00 47.12 246 ILE E N 1
ATOM 6465 C CA . ILE E 1 116 ? 6.491 23.889 4.601 1.00 47.13 246 ILE E CA 1
ATOM 6466 C C . ILE E 1 116 ? 5.987 25.295 4.317 1.00 46.89 246 ILE E C 1
ATOM 6467 O O . ILE E 1 116 ? 5.080 25.783 4.982 1.00 46.80 246 ILE E O 1
ATOM 6472 N N . ASN E 1 117 ? 6.609 25.957 3.353 1.00 46.81 247 ASN E N 1
ATOM 6473 C CA . ASN E 1 117 ? 6.212 27.305 2.980 1.00 46.77 247 ASN E CA 1
ATOM 6474 C C . ASN E 1 117 ? 5.170 27.323 1.872 1.00 46.68 247 ASN E C 1
ATOM 6475 O O . ASN E 1 117 ? 5.382 26.755 0.796 1.00 46.89 247 ASN E O 1
ATOM 6480 N N . ILE E 1 118 ? 4.044 27.976 2.142 1.00 46.40 248 ILE E N 1
ATOM 6481 C CA . ILE E 1 118 ? 3.013 28.152 1.137 1.00 46.31 248 ILE E CA 1
ATOM 6482 C C . ILE E 1 118 ? 3.035 29.595 0.644 1.00 46.49 248 ILE E C 1
ATOM 6483 O O . ILE E 1 118 ? 2.708 30.507 1.398 1.00 46.64 248 ILE E O 1
ATOM 6488 N N . MET E 1 119 ? 3.436 29.796 -0.611 1.00 46.50 249 MET E N 1
ATOM 6489 C CA . MET E 1 119 ? 3.431 31.127 -1.216 1.00 46.72 249 MET E CA 1
ATOM 6490 C C . MET E 1 119 ? 2.051 31.554 -1.667 1.00 46.58 249 MET E C 1
ATOM 6491 O O . MET E 1 119 ? 1.317 30.779 -2.283 1.00 46.63 249 MET E O 1
ATOM 6496 N N . LEU E 1 120 ? 1.714 32.798 -1.357 1.00 46.45 250 LEU E N 1
ATOM 6497 C CA . LEU E 1 120 ? 0.481 33.406 -1.828 1.00 46.36 250 LEU E CA 1
ATOM 6498 C C . LEU E 1 120 ? 0.814 34.588 -2.730 1.00 46.44 250 LEU E C 1
ATOM 6499 O O . LEU E 1 120 ? 0.193 34.763 -3.768 1.00 46.60 250 LEU E O 1
ATOM 6504 N N . THR E 1 121 ? 1.806 35.382 -2.324 1.00 46.62 251 THR E N 1
ATOM 6505 C CA . THR E 1 121 ? 2.332 36.497 -3.125 1.00 46.87 251 THR E CA 1
ATOM 6506 C C . THR E 1 121 ? 3.811 36.702 -2.777 1.00 47.07 251 THR E C 1
ATOM 6507 O O . THR E 1 121 ? 4.164 36.793 -1.603 1.00 47.24 251 THR E O 1
ATOM 6511 N N . ASN E 1 122 ? 4.666 36.777 -3.796 1.00 47.19 252 ASN E N 1
ATOM 6512 C CA . ASN E 1 122 ? 6.126 36.838 -3.603 1.00 47.32 252 ASN E CA 1
ATOM 6513 C C . ASN E 1 122 ? 6.731 38.133 -3.049 1.00 47.35 252 ASN E C 1
ATOM 6514 O O . ASN E 1 122 ? 6.016 39.068 -2.698 1.00 47.27 252 ASN E O 1
ATOM 6519 N N . ALA E 1 123 ? 8.070 38.161 -3.004 1.00 47.26 253 ALA E N 1
ATOM 6520 C CA . ALA E 1 123 ? 8.850 39.339 -2.602 1.00 46.96 253 ALA E CA 1
ATOM 6521 C C . ALA E 1 123 ? 9.845 39.740 -3.700 1.00 46.71 253 ALA E C 1
ATOM 6522 O O . ALA E 1 123 ? 10.573 38.882 -4.227 1.00 46.53 253 ALA E O 1
ATOM 6524 N N . GLY E 1 133 ? 6.078 51.656 2.305 1.00 48.81 263 GLY E N 1
ATOM 6525 C CA . GLY E 1 133 ? 7.100 51.885 1.285 1.00 48.95 263 GLY E CA 1
ATOM 6526 C C . GLY E 1 133 ? 7.669 50.602 0.698 1.00 49.05 263 GLY E C 1
ATOM 6527 O O . GLY E 1 133 ? 8.710 50.624 0.028 1.00 49.03 263 GLY E O 1
ATOM 6528 N N . LEU E 1 134 ? 6.986 49.483 0.949 1.00 49.06 264 LEU E N 1
ATOM 6529 C CA . LEU E 1 134 ? 7.422 48.154 0.471 1.00 49.01 264 LEU E CA 1
ATOM 6530 C C . LEU E 1 134 ? 6.216 47.192 0.221 1.00 48.83 264 LEU E C 1
ATOM 6531 O O . LEU E 1 134 ? 6.395 46.051 -0.241 1.00 48.56 264 LEU E O 1
ATOM 6536 N N . VAL E 1 135 ? 5.001 47.676 0.528 1.00 48.46 265 VAL E N 1
ATOM 6537 C CA . VAL E 1 135 ? 3.740 46.922 0.354 1.00 47.83 265 VAL E CA 1
ATOM 6538 C C . VAL E 1 135 ? 3.173 47.074 -1.060 1.00 47.50 265 VAL E C 1
ATOM 6539 O O . VAL E 1 135 ? 2.819 46.084 -1.704 1.00 47.09 265 VAL E O 1
ATOM 6543 N N . GLY E 1 136 ? 3.093 48.327 -1.520 1.00 47.26 266 GLY E N 1
ATOM 6544 C CA . GLY E 1 136 ? 2.533 48.684 -2.826 1.00 46.94 266 GLY E CA 1
ATOM 6545 C C . GLY E 1 136 ? 2.920 47.792 -3.995 1.00 46.85 266 GLY E C 1
ATOM 6546 O O . GLY E 1 136 ? 2.092 47.525 -4.870 1.00 46.70 266 GLY E O 1
ATOM 6547 N N . GLU E 1 137 ? 4.170 47.325 -4.014 1.00 46.79 267 GLU E N 1
ATOM 6548 C CA . GLU E 1 137 ? 4.653 46.460 -5.100 1.00 46.85 267 GLU E CA 1
ATOM 6549 C C . GLU E 1 137 ? 3.905 45.131 -5.134 1.00 46.88 267 GLU E C 1
ATOM 6550 O O . GLU E 1 137 ? 3.684 44.569 -6.207 1.00 46.69 267 GLU E O 1
ATOM 6556 N N . LEU E 1 138 ? 3.512 44.644 -3.957 1.00 47.13 268 LEU E N 1
ATOM 6557 C CA . LEU E 1 138 ? 2.810 43.359 -3.834 1.00 47.44 268 LEU E CA 1
ATOM 6558 C C . LEU E 1 138 ? 1.368 43.403 -4.352 1.00 47.69 268 LEU E C 1
ATOM 6559 O O . LEU E 1 138 ? 0.875 42.419 -4.915 1.00 47.53 268 LEU E O 1
ATOM 6564 N N . ILE E 1 139 ? 0.696 44.539 -4.152 1.00 48.12 269 ILE E N 1
ATOM 6565 C CA . ILE E 1 139 ? -0.658 44.739 -4.681 1.00 48.45 269 ILE E CA 1
ATOM 6566 C C . ILE E 1 139 ? -0.614 44.810 -6.203 1.00 48.87 269 ILE E C 1
ATOM 6567 O O . ILE E 1 139 ? -1.551 44.368 -6.868 1.00 49.06 269 ILE E O 1
ATOM 6572 N N . GLU E 1 140 ? 0.483 45.361 -6.736 1.00 49.25 270 GLU E N 1
ATOM 6573 C CA . GLU E 1 140 ? 0.738 45.418 -8.184 1.00 49.51 270 GLU E CA 1
ATOM 6574 C C . GLU E 1 140 ? 0.927 44.026 -8.804 1.00 49.84 270 GLU E C 1
ATOM 6575 O O . GLU E 1 140 ? 0.398 43.749 -9.885 1.00 49.96 270 GLU E O 1
ATOM 6581 N N . ARG E 1 141 ? 1.680 43.158 -8.129 1.00 50.16 271 ARG E N 1
ATOM 6582 C CA . ARG E 1 141 ? 1.784 41.762 -8.554 1.00 50.59 271 ARG E CA 1
ATOM 6583 C C . ARG E 1 141 ? 0.361 41.219 -8.748 1.00 50.78 271 ARG E C 1
ATOM 6584 O O . ARG E 1 141 ? -0.013 40.829 -9.860 1.00 51.04 271 ARG E O 1
ATOM 6592 N N . ASN E 1 142 ? -0.429 41.250 -7.667 1.00 50.72 272 ASN E N 1
ATOM 6593 C CA . ASN E 1 142 ? -1.834 40.811 -7.664 1.00 50.58 272 ASN E CA 1
ATOM 6594 C C . ASN E 1 142 ? -2.757 41.565 -8.631 1.00 50.71 272 ASN E C 1
ATOM 6595 O O . ASN E 1 142 ? -3.659 40.957 -9.218 1.00 50.86 272 ASN E O 1
ATOM 6600 N N . PHE E 1 143 ? -2.532 42.877 -8.783 1.00 50.74 273 PHE E N 1
ATOM 6601 C CA . PHE E 1 143 ? -3.352 43.748 -9.661 1.00 50.71 273 PHE E CA 1
ATOM 6602 C C . PHE E 1 143 ? -3.186 43.403 -11.134 1.00 50.80 273 PHE E C 1
ATOM 6603 O O . PHE E 1 143 ? -3.964 43.873 -11.988 1.00 50.84 273 PHE E O 1
ATOM 6611 N N . GLN E 1 144 ? -2.156 42.593 -11.416 1.00 50.85 274 GLN E N 1
ATOM 6612 C CA . GLN E 1 144 ? -1.786 42.248 -12.780 1.00 50.90 274 GLN E CA 1
ATOM 6613 C C . GLN E 1 144 ? -1.933 40.759 -12.986 1.00 50.71 274 GLN E C 1
ATOM 6614 O O . GLN E 1 144 ? -2.526 40.312 -13.970 1.00 50.89 274 GLN E O 1
ATOM 6620 N N . ARG E 1 145 ? -1.390 39.995 -12.048 1.00 50.43 275 ARG E N 1
ATOM 6621 C CA . ARG E 1 145 ? -1.444 38.544 -12.108 1.00 50.26 275 ARG E CA 1
ATOM 6622 C C . ARG E 1 145 ? -2.894 38.047 -12.028 1.00 50.05 275 ARG E C 1
ATOM 6623 O O . ARG E 1 145 ? -3.190 36.930 -12.465 1.00 50.00 275 ARG E O 1
ATOM 6631 N N . TYR E 1 146 ? -3.790 38.891 -11.493 1.00 49.73 276 TYR E N 1
ATOM 6632 C CA . TYR E 1 146 ? -5.184 38.497 -11.208 1.00 49.30 276 TYR E CA 1
ATOM 6633 C C . TYR E 1 146 ? -6.258 39.572 -11.407 1.00 48.98 276 TYR E C 1
ATOM 6634 O O . TYR E 1 146 ? -7.463 39.257 -11.374 1.00 49.18 276 TYR E O 1
ATOM 6643 N N . GLY E 1 147 ? -5.841 40.831 -11.587 1.00 48.36 277 GLY E N 1
ATOM 6644 C CA . GLY E 1 147 ? -6.805 41.924 -11.666 1.00 47.87 277 GLY E CA 1
ATOM 6645 C C . GLY E 1 147 ? -7.399 42.338 -10.320 1.00 47.78 277 GLY E C 1
ATOM 6646 O O . GLY E 1 147 ? -7.687 43.527 -10.118 1.00 47.88 277 GLY E O 1
ATOM 6647 N N . VAL E 1 148 ? -7.596 41.372 -9.405 1.00 47.21 278 VAL E N 1
ATOM 6648 C CA . VAL E 1 148 ? -8.095 41.660 -8.049 1.00 46.94 278 VAL E CA 1
ATOM 6649 C C . VAL E 1 148 ? -6.947 42.285 -7.238 1.00 46.71 278 VAL E C 1
ATOM 6650 O O . VAL E 1 148 ? -5.811 41.818 -7.332 1.00 46.76 278 VAL E O 1
ATOM 6654 N N . PRO E 1 149 ? -7.228 43.347 -6.454 1.00 46.51 279 PRO E N 1
ATOM 6655 C CA . PRO E 1 149 ? -6.168 43.943 -5.623 1.00 46.39 279 PRO E CA 1
ATOM 6656 C C . PRO E 1 149 ? -5.679 43.029 -4.478 1.00 46.24 279 PRO E C 1
ATOM 6657 O O . PRO E 1 149 ? -4.475 42.939 -4.228 1.00 46.18 279 PRO E O 1
ATOM 6661 N N . LEU E 1 150 ? -6.603 42.359 -3.801 1.00 46.02 280 LEU E N 1
ATOM 6662 C CA . LEU E 1 150 ? -6.244 41.489 -2.691 1.00 45.95 280 LEU E CA 1
ATOM 6663 C C . LEU E 1 150 ? -6.780 40.098 -2.935 1.00 46.04 280 LEU E C 1
ATOM 6664 O O . LEU E 1 150 ? -7.928 39.937 -3.350 1.00 46.26 280 LEU E O 1
ATOM 6669 N N . LEU E 1 151 ? -5.957 39.090 -2.678 1.00 45.90 281 LEU E N 1
ATOM 6670 C CA . LEU E 1 151 ? -6.380 37.721 -2.912 1.00 45.97 281 LEU E CA 1
ATOM 6671 C C . LEU E 1 151 ? -7.040 37.141 -1.662 1.00 46.04 281 LEU E C 1
ATOM 6672 O O . LEU E 1 151 ? -7.789 36.169 -1.738 1.00 46.35 281 LEU E O 1
ATOM 6677 N N . LEU E 1 152 ? -6.761 37.750 -0.513 1.00 45.92 282 LEU E N 1
ATOM 6678 C CA . LEU E 1 152 ? -7.306 37.296 0.760 1.00 45.65 282 LEU E CA 1
ATOM 6679 C C . LEU E 1 152 ? -7.858 38.495 1.515 1.00 45.64 282 LEU E C 1
ATOM 6680 O O . LEU E 1 152 ? -7.147 39.472 1.729 1.00 45.72 282 LEU E O 1
ATOM 6685 N N . SER E 1 153 ? -9.120 38.424 1.919 1.00 45.64 283 SER E N 1
ATOM 6686 C CA . SER E 1 153 ? -9.705 39.462 2.764 1.00 45.77 283 SER E CA 1
ATOM 6687 C C . SER E 1 153 ? -9.399 39.195 4.225 1.00 45.76 283 SER E C 1
ATOM 6688 O O . SER E 1 153 ? -9.181 38.049 4.628 1.00 45.94 283 SER E O 1
ATOM 6691 N N . THR E 1 154 ? -9.399 40.257 5.015 1.00 45.62 284 THR E N 1
ATOM 6692 C CA . THR E 1 154 ? -9.216 40.140 6.450 1.00 45.51 284 THR E CA 1
ATOM 6693 C C . THR E 1 154 ? -10.442 40.653 7.192 1.00 45.50 284 THR E C 1
ATOM 6694 O O . THR E 1 154 ? -10.737 41.844 7.172 1.00 45.38 284 THR E O 1
ATOM 6698 N N . LEU E 1 155 ? -11.145 39.732 7.844 1.00 45.60 285 LEU E N 1
ATOM 6699 C CA . LEU E 1 155 ? -12.420 40.017 8.497 1.00 45.54 285 LEU E CA 1
ATOM 6700 C C . LEU E 1 155 ? -12.292 39.943 10.014 1.00 45.57 285 LEU E C 1
ATOM 6701 O O . LEU E 1 155 ? -11.361 39.318 10.515 1.00 45.64 285 LEU E O 1
ATOM 6706 N N . THR E 1 156 ? -13.231 40.576 10.732 1.00 45.62 286 THR E N 1
ATOM 6707 C CA . THR E 1 156 ? -13.231 40.586 12.204 1.00 45.95 286 THR E CA 1
ATOM 6708 C C . THR E 1 156 ? -13.633 39.259 12.788 1.00 46.10 286 THR E C 1
ATOM 6709 O O . THR E 1 156 ? -14.575 38.606 12.324 1.00 46.15 286 THR E O 1
ATOM 6713 N N . ASN E 1 157 ? -12.932 38.876 13.836 1.00 46.06 287 ASN E N 1
ATOM 6714 C CA . ASN E 1 157 ? -13.442 37.874 14.722 1.00 45.99 287 ASN E CA 1
ATOM 6715 C C . ASN E 1 157 ? -13.281 38.375 16.146 1.00 46.23 287 ASN E C 1
ATOM 6716 O O . ASN E 1 157 ? -13.171 37.588 17.085 1.00 46.49 287 ASN E O 1
ATOM 6721 N N . GLY E 1 158 ? -13.282 39.701 16.294 1.00 46.21 288 GLY E N 1
ATOM 6722 C CA . GLY E 1 158 ? -13.017 40.349 17.566 1.00 45.91 288 GLY E CA 1
ATOM 6723 C C . GLY E 1 158 ? -11.661 41.025 17.562 1.00 45.91 288 GLY E C 1
ATOM 6724 O O . GLY E 1 158 ? -10.679 40.466 18.038 1.00 45.88 288 GLY E O 1
ATOM 6725 N N . LEU E 1 159 ? -11.609 42.232 17.017 1.00 45.98 289 LEU E N 1
ATOM 6726 C CA . LEU E 1 159 ? -10.395 43.037 17.033 1.00 46.11 289 LEU E CA 1
ATOM 6727 C C . LEU E 1 159 ? -10.282 43.838 18.325 1.00 46.25 289 LEU E C 1
ATOM 6728 O O . LEU E 1 159 ? -11.262 44.423 18.795 1.00 46.36 289 LEU E O 1
ATOM 6733 N N . LEU E 1 160 ? -9.079 43.875 18.884 1.00 46.40 290 LEU E N 1
ATOM 6734 C CA . LEU E 1 160 ? -8.784 44.746 20.010 1.00 46.76 290 LEU E CA 1
ATOM 6735 C C . LEU E 1 160 ? -8.262 46.082 19.502 1.00 46.88 290 LEU E C 1
ATOM 6736 O O . LEU E 1 160 ? -7.076 46.211 19.189 1.00 46.92 290 LEU E O 1
ATOM 6741 N N . ILE E 1 161 ? -9.153 47.070 19.434 1.00 46.99 291 ILE E N 1
ATOM 6742 C CA . ILE E 1 161 ? -8.851 48.340 18.771 1.00 47.26 291 ILE 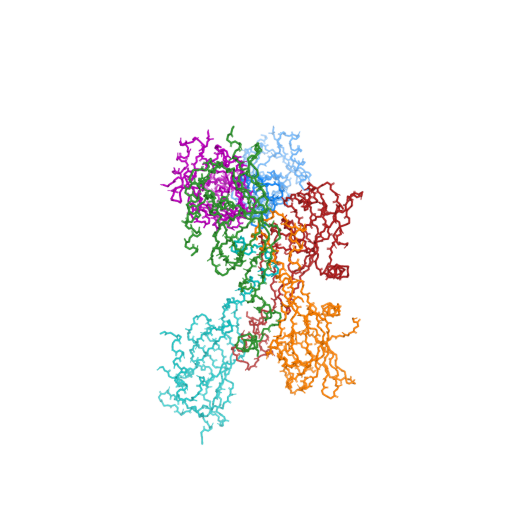E CA 1
ATOM 6743 C C . ILE E 1 161 ? -8.649 49.511 19.722 1.00 47.72 291 ILE E C 1
ATOM 6744 O O . ILE E 1 161 ? -9.583 49.924 20.410 1.00 47.78 291 ILE E O 1
ATOM 6749 N N . GLY E 1 162 ? -7.433 50.058 19.724 1.00 48.46 292 GLY E N 1
ATOM 6750 C CA . GLY E 1 162 ? -7.097 51.275 20.481 1.00 49.29 292 GLY E CA 1
ATOM 6751 C C . GLY E 1 162 ? -7.048 52.470 19.550 1.00 50.01 292 GLY E C 1
ATOM 6752 O O . GLY E 1 162 ? -6.483 52.393 18.469 1.00 49.82 292 GLY E O 1
ATOM 6753 N N . ILE E 1 163 ? -7.602 53.596 19.977 1.00 51.43 293 ILE E N 1
ATOM 6754 C CA . ILE E 1 163 ? -8.075 54.595 19.006 1.00 52.75 293 ILE E CA 1
ATOM 6755 C C . ILE E 1 163 ? -7.776 56.085 19.325 1.00 53.54 293 ILE E C 1
ATOM 6756 O O . ILE E 1 163 ? -8.675 56.922 19.273 1.00 53.89 293 ILE E O 1
ATOM 6761 N N . THR E 1 164 ? -6.515 56.418 19.616 1.00 54.52 294 THR E N 1
ATOM 6762 C CA . THR E 1 164 ? -6.155 57.777 20.091 1.00 55.46 294 THR E CA 1
ATOM 6763 C C . THR E 1 164 ? -6.107 58.855 18.992 1.00 56.20 294 THR E C 1
ATOM 6764 O O . THR E 1 164 ? -5.866 58.553 17.816 1.00 56.32 294 THR E O 1
ATOM 6768 N N . SER E 1 165 ? -6.342 60.110 19.389 1.00 56.93 295 SER E N 1
ATOM 6769 C CA . SER E 1 165 ? -6.150 61.261 18.495 1.00 57.64 295 SER E CA 1
ATOM 6770 C C . SER E 1 165 ? -4.750 61.872 18.676 1.00 58.03 295 SER E C 1
ATOM 6771 O O . SER E 1 165 ? -4.246 61.954 19.801 1.00 58.04 295 SER E O 1
ATOM 6773 N N . ALA E 1 166 ? -4.138 62.289 17.561 1.00 58.54 296 ALA E N 1
ATOM 6774 C CA . ALA E 1 166 ? -2.744 62.784 17.525 1.00 58.73 296 ALA E CA 1
ATOM 6775 C C . ALA E 1 166 ? -2.474 64.054 18.348 1.00 58.87 296 ALA E C 1
ATOM 6776 O O . ALA E 1 166 ? -1.406 64.181 18.958 1.00 58.86 296 ALA E O 1
ATOM 6778 N N . LEU E 1 167 ? -3.433 64.987 18.351 1.00 59.10 297 LEU E N 1
ATOM 6779 C CA . LEU E 1 167 ? -3.340 66.221 19.157 1.00 59.19 297 LEU E CA 1
ATOM 6780 C C . LEU E 1 167 ? -4.286 66.178 20.354 1.00 59.09 297 LEU E C 1
ATOM 6781 O O . LEU E 1 167 ? -4.126 66.940 21.304 1.00 58.92 297 LEU E O 1
ATOM 6783 N N . PHE E 1 180 ? -7.286 78.924 23.902 1.00 48.09 310 PHE E N 1
ATOM 6784 C CA . PHE E 1 180 ? -7.842 80.171 23.368 1.00 48.18 310 PHE E CA 1
ATOM 6785 C C . PHE E 1 180 ? -6.753 81.096 22.789 1.00 48.15 310 PHE E C 1
ATOM 6786 O O . PHE E 1 180 ? -6.360 82.088 23.417 1.00 48.15 310 PHE E O 1
ATOM 6788 N N . GLY E 1 181 ? -6.276 80.763 21.585 1.00 48.06 311 GLY E N 1
ATOM 6789 C CA . GLY E 1 181 ? -5.186 81.513 20.929 1.00 47.56 311 GLY E CA 1
ATOM 6790 C C . GLY E 1 181 ? -4.968 81.176 19.453 1.00 47.08 311 GLY E C 1
ATOM 6791 O O . GLY E 1 181 ? -5.038 82.061 18.589 1.00 46.87 311 GLY E O 1
ATOM 6792 N N . ASP E 1 182 ? -4.682 79.900 19.167 1.00 46.57 312 ASP E N 1
ATOM 6793 C CA . ASP E 1 182 ? -4.667 79.398 17.785 1.00 45.87 312 ASP E CA 1
ATOM 6794 C C . ASP E 1 182 ? -6.007 79.768 17.143 1.00 45.19 312 ASP E C 1
ATOM 6795 O O . ASP E 1 182 ? -6.046 80.462 16.107 1.00 45.19 312 ASP E O 1
ATOM 6797 N N . TYR E 1 183 ? -7.090 79.332 17.806 1.00 43.89 313 TYR E N 1
ATOM 6798 C CA . TYR E 1 183 ? -8.469 79.753 17.517 1.00 42.26 313 TYR E CA 1
ATOM 6799 C C . TYR E 1 183 ? -8.655 81.292 17.387 1.00 41.26 313 TYR E C 1
ATOM 6800 O O . TYR E 1 183 ? -9.361 81.746 16.482 1.00 41.16 313 TYR E O 1
ATOM 6802 N N . LEU E 1 184 ? -8.004 82.071 18.265 1.00 39.76 314 LEU E N 1
ATOM 6803 C CA . LEU E 1 184 ? -8.219 83.532 18.368 1.00 38.41 314 LEU E CA 1
ATOM 6804 C C . LEU E 1 184 ? -7.466 84.343 17.324 1.00 37.56 314 LEU E C 1
ATOM 6805 O O . LEU E 1 184 ? -7.987 85.339 16.822 1.00 37.73 314 LEU E O 1
ATOM 6810 N N . LEU E 1 185 ? -6.240 83.940 17.006 1.00 36.34 315 LEU E N 1
ATOM 6811 C CA . LEU E 1 185 ? -5.471 84.653 15.988 1.00 34.96 315 LEU E CA 1
ATOM 6812 C C . LEU E 1 185 ? -6.080 84.468 14.612 1.00 34.32 315 LEU E C 1
ATOM 6813 O O . LEU E 1 185 ? -6.036 85.380 13.783 1.00 34.20 315 LEU E O 1
ATOM 6818 N N . MET E 1 186 ? -6.641 83.281 14.376 1.00 33.25 316 MET E N 1
ATOM 6819 C CA . MET E 1 186 ? -7.372 83.014 13.152 1.00 32.38 316 MET E CA 1
ATOM 6820 C C . MET E 1 186 ? -8.466 84.044 12.946 1.00 31.23 316 MET E C 1
ATOM 6821 O O . MET E 1 186 ? -8.530 84.676 11.900 1.00 31.41 316 MET E O 1
ATOM 6826 N N . GLN E 1 187 ? -9.307 84.233 13.954 1.00 29.73 317 GLN E N 1
ATOM 6827 C CA . GLN E 1 187 ? -10.464 85.095 13.816 1.00 28.25 317 GLN E CA 1
ATOM 6828 C C . GLN E 1 187 ? -10.065 86.520 13.574 1.00 27.56 317 GLN E C 1
ATOM 6829 O O . GLN E 1 187 ? -10.698 87.208 12.795 1.00 27.28 317 GLN E O 1
ATOM 6835 N N . LEU E 1 188 ? -9.002 86.958 14.233 1.00 27.06 318 LEU E N 1
ATOM 6836 C CA . LEU E 1 188 ? -8.601 88.361 14.182 1.00 26.58 318 LEU E CA 1
ATOM 6837 C C . LEU E 1 188 ? -7.925 88.713 12.885 1.00 26.53 318 LEU E C 1
ATOM 6838 O O . LEU E 1 188 ? -8.112 89.807 12.374 1.00 26.53 318 LEU E O 1
ATOM 6843 N N . MET E 1 189 ? -7.148 87.767 12.363 1.00 26.72 319 MET E N 1
ATOM 6844 C CA . MET E 1 189 ? -6.438 87.914 11.102 1.00 26.76 319 MET E CA 1
ATOM 6845 C C . MET E 1 189 ? -7.311 87.498 9.922 1.00 26.91 319 MET E C 1
ATOM 6846 O O . MET E 1 189 ? -7.824 88.348 9.189 1.00 26.68 319 MET E O 1
ATOM 6851 N N . ARG E 1 190 ? -7.480 86.184 9.760 1.00 27.32 320 ARG E N 1
ATOM 6852 C CA . ARG E 1 190 ? -8.218 85.593 8.632 1.00 27.79 320 ARG E CA 1
ATOM 6853 C C . ARG E 1 190 ? -9.723 85.911 8.641 1.00 27.56 320 ARG E C 1
ATOM 6854 O O . ARG E 1 190 ? -10.216 86.514 7.700 1.00 27.95 320 ARG E O 1
ATOM 6862 N N . GLN E 1 191 ? -10.443 85.511 9.695 1.00 27.19 321 GLN E N 1
ATOM 6863 C CA . GLN E 1 191 ? -11.922 85.441 9.642 1.00 26.75 321 GLN E CA 1
ATOM 6864 C C . GLN E 1 191 ? -12.753 86.429 10.501 1.00 26.36 321 GLN E C 1
ATOM 6865 O O . GLN E 1 191 ? -13.782 86.063 11.060 1.00 26.30 321 GLN E O 1
ATOM 6871 N N . SER E 1 192 ? -12.328 87.684 10.574 1.00 26.05 322 SER E N 1
ATOM 6872 C CA . SER E 1 192 ? -13.143 88.702 11.230 1.00 25.72 322 SER E CA 1
ATOM 6873 C C . SER E 1 192 ? -14.391 88.975 10.428 1.00 25.72 322 SER E C 1
ATOM 6874 O O . SER E 1 192 ? -14.327 89.107 9.220 1.00 26.24 322 SER E O 1
ATOM 6877 N N . GLY E 1 193 ? -15.526 89.073 11.096 1.00 25.68 323 GLY E N 1
ATOM 6878 C CA . GLY E 1 193 ? -16.777 89.343 10.403 1.00 25.34 323 GLY E CA 1
ATOM 6879 C C . GLY E 1 193 ? -17.575 88.086 10.154 1.00 25.28 323 GLY E C 1
ATOM 6880 O O . GLY E 1 193 ? -18.779 88.135 10.017 1.00 25.31 323 GLY E O 1
ATOM 6881 N N . MET E 1 194 ? -16.898 86.952 10.094 1.00 25.47 324 MET E N 1
ATOM 6882 C CA . MET E 1 194 ? -17.549 85.661 9.915 1.00 26.10 324 MET E CA 1
ATOM 6883 C C . MET E 1 194 ? -18.563 85.428 11.054 1.00 26.55 324 MET E C 1
ATOM 6884 O O . MET E 1 194 ? -18.455 86.030 12.103 1.00 26.89 324 MET E O 1
ATOM 6889 N N . GLY E 1 195 ? -19.552 84.572 10.842 1.00 27.37 325 GLY E N 1
ATOM 6890 C CA . GLY E 1 195 ? -20.631 84.393 11.812 1.00 28.41 325 GLY E CA 1
ATOM 6891 C C . GLY E 1 195 ? -20.297 83.278 12.770 1.00 29.59 325 GLY E C 1
ATOM 6892 O O . GLY E 1 195 ? -19.609 82.342 12.391 1.00 30.02 325 GLY E O 1
ATOM 6893 N N . ILE E 1 196 ? -20.791 83.362 14.006 1.00 30.37 326 ILE E N 1
ATOM 6894 C CA . ILE E 1 196 ? -20.370 82.444 15.058 1.00 31.40 326 ILE E CA 1
ATOM 6895 C C . ILE E 1 196 ? -20.353 81.004 14.565 1.00 32.26 326 ILE E C 1
ATOM 6896 O O . ILE E 1 196 ? -19.301 80.361 14.524 1.00 32.35 326 ILE E O 1
ATOM 6901 N N . ASN E 1 197 ? -21.516 80.499 14.179 1.00 33.39 327 ASN E N 1
ATOM 6902 C CA . ASN E 1 197 ? -21.624 79.103 13.826 1.00 34.59 327 ASN E CA 1
ATOM 6903 C C . ASN E 1 197 ? -20.510 78.708 12.886 1.00 34.97 327 ASN E C 1
ATOM 6904 O O . ASN E 1 197 ? -19.984 77.599 12.965 1.00 35.08 327 ASN E O 1
ATOM 6909 N N . GLN E 1 198 ? -20.132 79.638 12.015 1.00 35.36 328 GLN E N 1
ATOM 6910 C CA . GLN E 1 198 ? -19.199 79.336 10.958 1.00 35.63 328 GLN E CA 1
ATOM 6911 C C . GLN E 1 198 ? -17.802 79.070 11.503 1.00 35.75 328 GLN E C 1
ATOM 6912 O O . GLN E 1 198 ? -17.259 77.976 11.299 1.00 35.94 328 GLN E O 1
ATOM 6918 N N . VAL E 1 199 ? -17.239 80.044 12.221 1.00 35.55 329 VAL E N 1
ATOM 6919 C CA . VAL E 1 199 ? -15.869 79.917 12.722 1.00 35.54 329 VAL E CA 1
ATOM 6920 C C . VAL E 1 199 ? -15.687 78.641 13.518 1.00 35.80 329 VAL E C 1
ATOM 6921 O O . VAL E 1 199 ? -14.692 77.944 13.340 1.00 35.88 329 VAL E O 1
ATOM 6925 N N . VAL E 1 200 ? -16.655 78.328 14.376 1.00 36.12 330 VAL E N 1
ATOM 6926 C CA . VAL E 1 200 ? -16.530 77.171 15.261 1.00 36.63 330 VAL E CA 1
ATOM 6927 C C . VAL E 1 200 ? -16.687 75.860 14.523 1.00 36.67 330 VAL E C 1
ATOM 6928 O O . VAL E 1 200 ? -15.987 74.904 14.827 1.00 36.56 330 VAL E O 1
ATOM 6932 N N . ASN E 1 201 ? -17.603 75.817 13.554 1.00 37.28 331 ASN E N 1
ATOM 6933 C CA . ASN E 1 201 ? -17.748 74.643 12.695 1.00 37.59 331 ASN E CA 1
ATOM 6934 C C . ASN E 1 201 ? -16.510 74.503 11.832 1.00 38.28 331 ASN E C 1
ATOM 6935 O O . ASN E 1 201 ? -16.092 73.392 11.512 1.00 38.18 331 ASN E O 1
ATOM 6940 N N . GLN E 1 202 ? -15.912 75.640 11.479 1.00 39.30 332 GLN E N 1
ATOM 6941 C CA . GLN E 1 202 ? -14.619 75.631 10.819 1.00 40.44 332 GLN E CA 1
ATOM 6942 C C . GLN E 1 202 ? -13.543 74.987 11.676 1.00 40.79 332 GLN E C 1
ATOM 6943 O O . GLN E 1 202 ? -12.739 74.217 11.175 1.00 40.98 332 GLN E O 1
ATOM 6949 N N . ILE E 1 203 ? -13.548 75.286 12.970 1.00 41.48 333 ILE E N 1
ATOM 6950 C CA . ILE E 1 203 ? -12.556 74.729 13.891 1.00 42.01 333 ILE E CA 1
ATOM 6951 C C . ILE E 1 203 ? -12.741 73.232 14.098 1.00 42.37 333 ILE E C 1
ATOM 6952 O O . ILE E 1 203 ? -11.773 72.507 14.309 1.00 42.18 333 ILE E O 1
ATOM 6957 N N . LEU E 1 204 ? -13.988 72.782 14.033 1.00 43.11 334 LEU E N 1
ATOM 6958 C CA . LEU E 1 204 ? -14.324 71.419 14.392 1.00 44.04 334 LEU E CA 1
ATOM 6959 C C . LEU E 1 204 ? -14.153 70.495 13.212 1.00 44.87 334 LEU E C 1
ATOM 6960 O O . LEU E 1 204 ? -13.530 69.437 13.321 1.00 44.83 334 LEU E O 1
ATOM 6965 N N . ARG E 1 205 ? -14.718 70.893 12.082 1.00 46.17 335 ARG E N 1
ATOM 6966 C CA . ARG E 1 205 ? -14.492 70.183 10.842 1.00 47.60 335 ARG E CA 1
ATOM 6967 C C . ARG E 1 205 ? -12.992 70.142 10.580 1.00 47.98 335 ARG E C 1
ATOM 6968 O O . ARG E 1 205 ? -12.449 69.099 10.236 1.00 48.21 335 ARG E O 1
ATOM 6976 N N . ASP E 1 206 ? -12.329 71.273 10.796 1.00 48.61 336 ASP E N 1
ATOM 6977 C CA . ASP E 1 206 ? -10.872 71.353 10.784 1.00 49.33 336 ASP E CA 1
ATOM 6978 C C . ASP E 1 206 ? -10.210 70.276 11.658 1.00 49.88 336 ASP E C 1
ATOM 6979 O O . ASP E 1 206 ? -9.259 69.620 11.228 1.00 49.87 336 ASP E O 1
ATOM 6984 N N . LYS E 1 207 ? -10.721 70.097 12.879 1.00 50.68 337 LYS E N 1
ATOM 6985 C CA . LYS E 1 207 ? -10.153 69.141 13.842 1.00 51.23 337 LYS E CA 1
ATOM 6986 C C . LYS E 1 207 ? -10.222 67.695 13.390 1.00 51.78 337 LYS E C 1
ATOM 6987 O O . LYS E 1 207 ? -9.844 66.792 14.133 1.00 51.78 337 LYS E O 1
ATOM 6993 N N . SER E 1 208 ? -10.689 67.479 12.168 1.00 52.59 338 SER E N 1
ATOM 6994 C CA . SER E 1 208 ? -10.882 66.130 11.666 1.00 53.51 338 SER E CA 1
ATOM 6995 C C . SER E 1 208 ? -10.249 65.908 10.291 1.00 53.89 338 SER E C 1
ATOM 6996 O O . SER E 1 208 ? -10.750 65.116 9.489 1.00 54.12 338 SER E O 1
ATOM 6999 N N . LYS E 1 209 ? -9.159 66.622 10.018 1.00 54.27 339 LYS E N 1
ATOM 7000 C CA . LYS E 1 209 ? -8.309 66.318 8.870 1.00 54.59 339 LYS E CA 1
ATOM 7001 C C . LYS E 1 209 ? -7.224 65.420 9.412 1.00 54.60 339 LYS E C 1
ATOM 7002 O O . LYS E 1 209 ? -6.864 64.402 8.808 1.00 54.75 339 LYS E O 1
ATOM 7008 N N . ILE E 1 210 ? -6.719 65.813 10.576 1.00 54.46 340 ILE E N 1
ATOM 7009 C CA . ILE E 1 210 ? -5.734 65.046 11.302 1.00 54.39 340 ILE E CA 1
ATOM 7010 C C . ILE E 1 210 ? -6.315 63.655 11.566 1.00 54.17 340 ILE E C 1
ATOM 7011 O O . ILE E 1 210 ? -7.289 63.508 12.311 1.00 54.31 340 ILE E O 1
ATOM 7016 N N . ALA E 1 211 ? -5.736 62.646 10.913 1.00 53.79 341 ALA E N 1
ATOM 7017 C CA . ALA E 1 211 ? -6.166 61.258 11.094 1.00 53.11 341 ALA E CA 1
ATOM 7018 C C . ALA E 1 211 ? -5.827 60.761 12.498 1.00 52.51 341 ALA E C 1
ATOM 7019 O O . ALA E 1 211 ? -4.727 61.006 13.005 1.00 52.28 341 ALA E O 1
ATOM 7021 N N . PRO E 1 212 ? -6.789 60.091 13.141 1.00 52.10 342 PRO E N 1
ATOM 7022 C CA . PRO E 1 212 ? -6.565 59.439 14.445 1.00 51.84 342 PRO E CA 1
ATOM 7023 C C . PRO E 1 212 ? -5.545 58.283 14.376 1.00 51.38 342 PRO E C 1
ATOM 7024 O O . PRO E 1 212 ? -5.458 57.598 13.351 1.00 51.35 342 PRO E O 1
ATOM 7028 N N . ILE E 1 213 ? -4.781 58.078 15.451 1.00 50.58 343 ILE E N 1
ATOM 7029 C CA . ILE E 1 213 ? -3.904 56.906 15.544 1.00 49.70 343 ILE E CA 1
ATOM 7030 C C . ILE E 1 213 ? -4.711 55.673 15.985 1.00 49.18 343 ILE E C 1
ATOM 7031 O O . ILE E 1 213 ? -5.178 55.584 17.124 1.00 49.07 343 ILE E O 1
ATOM 7036 N N . VAL E 1 214 ? -4.884 54.744 15.049 1.00 48.68 344 VAL E N 1
ATOM 7037 C CA . VAL E 1 214 ? -5.590 53.483 15.285 1.00 48.04 344 VAL E CA 1
ATOM 7038 C C . VAL E 1 214 ? -4.618 52.308 15.391 1.00 47.70 344 VAL E C 1
ATOM 7039 O O . VAL E 1 214 ? -3.819 52.056 14.486 1.00 47.56 344 VAL E O 1
ATOM 7043 N N . VAL E 1 215 ? -4.695 51.587 16.500 1.00 47.22 345 VAL E N 1
ATOM 7044 C CA . VAL E 1 215 ? -3.896 50.396 16.666 1.00 46.88 345 VAL E CA 1
ATOM 7045 C C . VAL E 1 215 ? -4.820 49.200 16.804 1.00 46.86 345 VAL E C 1
ATOM 7046 O O . VAL E 1 215 ? -5.824 49.259 17.515 1.00 46.88 345 VAL E O 1
ATOM 7050 N N . ILE E 1 216 ? -4.489 48.136 16.079 1.00 46.68 346 ILE E N 1
ATOM 7051 C CA . ILE E 1 216 ? -5.137 46.853 16.243 1.00 46.39 346 ILE E CA 1
ATOM 7052 C C . ILE E 1 216 ? -4.157 45.958 16.999 1.00 46.41 346 ILE E C 1
ATOM 7053 O O . ILE E 1 216 ? -3.180 45.464 16.433 1.00 46.41 346 ILE E O 1
ATOM 7058 N N . ARG E 1 217 ? -4.413 45.787 18.294 1.00 46.49 347 ARG E N 1
ATOM 7059 C CA . ARG E 1 217 ? -3.479 45.107 19.201 1.00 46.63 347 ARG E CA 1
ATOM 7060 C C . ARG E 1 217 ? -3.270 43.646 18.852 1.00 46.31 347 ARG E C 1
ATOM 7061 O O . ARG E 1 217 ? -4.155 42.999 18.294 1.00 46.14 347 ARG E O 1
ATOM 7069 N N . GLU E 1 218 ? -2.093 43.132 19.195 1.00 46.17 348 GLU E N 1
ATOM 7070 C CA . GLU E 1 218 ? -1.841 41.710 19.099 1.00 46.18 348 GLU E CA 1
ATOM 7071 C C . GLU E 1 218 ? -2.848 40.984 19.986 1.00 46.06 348 GLU E C 1
ATOM 7072 O O . GLU E 1 218 ? -3.276 41.516 21.013 1.00 46.32 348 GLU E O 1
ATOM 7078 N N . GLY E 1 219 ? -3.248 39.788 19.570 1.00 45.86 349 GLY E N 1
ATOM 7079 C CA . GLY E 1 219 ? -4.304 39.051 20.252 1.00 45.77 349 GLY E CA 1
ATOM 7080 C C . GLY E 1 219 ? -5.662 39.290 19.629 1.00 45.71 349 GLY E C 1
ATOM 7081 O O . GLY E 1 219 ? -6.641 38.622 19.968 1.00 45.81 349 GLY E O 1
ATOM 7082 N N . SER E 1 220 ? -5.723 40.257 18.722 1.00 45.68 350 SER E N 1
ATOM 7083 C CA . SER E 1 220 ? -6.919 40.486 17.931 1.00 45.56 350 SER E CA 1
ATOM 7084 C C . SER E 1 220 ? -7.239 39.236 17.143 1.00 45.50 350 SER E C 1
ATOM 7085 O O . SER E 1 220 ? -6.345 38.556 16.646 1.00 45.28 350 SER E O 1
ATOM 7088 N N . ARG E 1 221 ? -8.528 38.943 17.049 1.00 45.65 351 ARG E N 1
ATOM 7089 C CA . ARG E 1 221 ? -9.028 37.750 16.389 1.00 45.55 351 ARG E CA 1
ATOM 7090 C C . ARG E 1 221 ? -9.618 38.121 15.031 1.00 45.53 351 ARG E C 1
ATOM 7091 O O . ARG E 1 221 ? -10.340 39.108 14.890 1.00 45.46 351 ARG E O 1
ATOM 7099 N N . VAL E 1 222 ? -9.328 37.299 14.039 1.00 45.83 352 VAL E N 1
ATOM 7100 C CA . VAL E 1 222 ? -9.527 37.659 12.648 1.00 45.74 352 VAL E CA 1
ATOM 7101 C C . VAL E 1 222 ? -9.974 36.448 11.826 1.00 45.71 352 VAL E C 1
ATOM 7102 O O . VAL E 1 222 ? -9.622 35.315 12.150 1.00 45.93 352 VAL E O 1
ATOM 7106 N N . PHE E 1 223 ? -10.761 36.684 10.782 1.00 45.50 353 PHE E N 1
ATOM 7107 C CA . PHE E 1 223 ? -10.964 35.673 9.743 1.00 45.41 353 PHE E CA 1
ATOM 7108 C C . PHE E 1 223 ? -10.169 36.045 8.500 1.00 45.21 353 PHE E C 1
ATOM 7109 O O . PHE E 1 223 ? -10.310 37.141 7.992 1.00 45.29 353 PHE E O 1
ATOM 7117 N N . ILE E 1 224 ? -9.326 35.140 8.018 1.00 45.20 354 ILE E N 1
ATOM 7118 C CA . ILE E 1 224 ? -8.683 35.317 6.722 1.00 45.19 354 ILE E CA 1
ATOM 7119 C C . ILE E 1 224 ? -9.505 34.564 5.688 1.00 45.36 354 ILE E C 1
ATOM 7120 O O . ILE E 1 224 ? -9.744 33.374 5.833 1.00 45.26 354 ILE E O 1
ATOM 7125 N N . SER E 1 225 ? -9.961 35.276 4.659 1.00 45.67 355 SER E N 1
ATOM 7126 C CA . SER E 1 225 ? -10.914 34.727 3.694 1.00 45.84 355 SER E CA 1
ATOM 7127 C C . SER E 1 225 ? -10.431 34.855 2.250 1.00 45.88 355 SER E C 1
ATOM 7128 O O . SER E 1 225 ? -10.203 35.964 1.761 1.00 45.97 355 SER E O 1
ATOM 7131 N N . PRO E 1 226 ? -10.285 33.716 1.557 1.00 45.90 356 PRO E N 1
ATOM 7132 C CA . PRO E 1 226 ? -9.891 33.739 0.161 1.00 45.99 356 PRO E CA 1
ATOM 7133 C C . PRO E 1 226 ? -10.978 34.359 -0.689 1.00 46.11 356 PRO E C 1
ATOM 7134 O O . PRO E 1 226 ? -12.155 34.019 -0.530 1.00 46.22 356 PRO E O 1
ATOM 7138 N N . ASN E 1 227 ? -10.578 35.272 -1.572 1.00 46.12 357 ASN E N 1
ATOM 7139 C CA . ASN E 1 227 ? -11.492 35.890 -2.512 1.00 45.99 357 ASN E CA 1
ATOM 7140 C C . ASN E 1 227 ? -11.683 35.042 -3.759 1.00 46.23 357 ASN E C 1
ATOM 7141 O O . ASN E 1 227 ? -12.515 35.354 -4.607 1.00 46.50 357 ASN E O 1
ATOM 7146 N N . THR E 1 228 ? -10.901 33.969 -3.869 1.00 46.40 358 THR E N 1
ATOM 7147 C CA . THR E 1 228 ? -11.083 32.969 -4.916 1.00 46.51 358 THR E CA 1
ATOM 7148 C C . THR E 1 228 ? -10.752 31.622 -4.349 1.00 46.58 358 THR E C 1
ATOM 7149 O O . THR E 1 228 ? -10.151 31.530 -3.281 1.00 46.84 358 THR E O 1
ATOM 7153 N N . ASP E 1 229 ? -11.130 30.571 -5.067 1.00 46.63 359 ASP E N 1
ATOM 7154 C CA . ASP E 1 229 ? -10.637 29.242 -4.752 1.00 46.65 359 ASP E CA 1
ATOM 7155 C C . ASP E 1 229 ? -9.114 29.272 -4.846 1.00 46.65 359 ASP E C 1
ATOM 7156 O O . ASP E 1 229 ? -8.554 29.898 -5.753 1.00 46.94 359 ASP E O 1
ATOM 7161 N N . ILE E 1 230 ? -8.450 28.642 -3.885 1.00 46.54 360 ILE E N 1
ATOM 7162 C CA . ILE E 1 230 ? -6.998 28.532 -3.913 1.00 46.50 360 ILE E CA 1
ATOM 7163 C C . ILE E 1 230 ? -6.610 27.074 -3.978 1.00 46.51 360 ILE E C 1
ATOM 7164 O O . ILE E 1 230 ? -6.961 26.299 -3.092 1.00 46.66 360 ILE E O 1
ATOM 7169 N N . PHE E 1 231 ? -5.886 26.705 -5.029 1.00 46.44 361 PHE E N 1
ATOM 7170 C CA . PHE E 1 231 ? -5.387 25.348 -5.178 1.00 46.37 361 PHE E CA 1
ATOM 7171 C C . PHE E 1 231 ? -3.979 25.238 -4.624 1.00 46.34 361 PHE E C 1
ATOM 7172 O O . PHE E 1 231 ? -3.117 26.060 -4.930 1.00 46.29 361 PHE E O 1
ATOM 7180 N N . PHE E 1 232 ? -3.769 24.212 -3.802 1.00 46.39 362 PHE E N 1
ATOM 7181 C CA . PHE E 1 232 ? -2.488 23.945 -3.160 1.00 46.52 362 PHE E CA 1
ATOM 7182 C C . PHE E 1 232 ? -1.831 22.724 -3.808 1.00 46.61 362 PHE E C 1
ATOM 7183 O O . PHE E 1 232 ? -2.229 21.593 -3.531 1.00 46.86 362 PHE E O 1
ATOM 7191 N N . PRO E 1 233 ? -0.830 22.938 -4.685 1.00 46.60 363 PRO E N 1
ATOM 7192 C CA . PRO E 1 233 ? -0.089 21.786 -5.215 1.00 46.50 363 PRO E CA 1
ATOM 7193 C C . PRO E 1 233 ? 0.629 21.011 -4.125 1.00 46.56 363 PRO E C 1
ATOM 7194 O O . PRO E 1 233 ? 0.878 21.547 -3.043 1.00 46.56 363 PRO E O 1
ATOM 7198 N N . ILE E 1 234 ? 0.947 19.754 -4.414 1.00 46.73 364 ILE E N 1
ATOM 7199 C CA . ILE E 1 234 ? 1.664 18.903 -3.473 1.00 46.80 364 ILE E CA 1
ATOM 7200 C C . ILE E 1 234 ? 3.039 19.522 -3.237 1.00 46.72 364 ILE E C 1
ATOM 7201 O O . ILE E 1 234 ? 3.723 19.869 -4.191 1.00 46.57 364 ILE E O 1
ATOM 7206 N N . PRO E 1 235 ? 3.429 19.697 -1.960 1.00 46.78 365 PRO E N 1
ATOM 7207 C CA . PRO E 1 235 ? 4.688 20.373 -1.658 1.00 46.86 365 PRO E CA 1
ATOM 7208 C C . PRO E 1 235 ? 5.910 19.642 -2.190 1.00 47.03 365 PRO E C 1
ATOM 7209 O O . PRO E 1 235 ? 6.049 18.428 -1.995 1.00 47.16 365 PRO E O 1
ATOM 7213 N N . ARG E 1 236 ? 6.778 20.392 -2.864 1.00 47.07 366 ARG E N 1
ATOM 7214 C CA . ARG E 1 236 ? 8.085 19.899 -3.288 1.00 47.16 366 ARG E CA 1
ATOM 7215 C C . ARG E 1 236 ? 9.193 20.660 -2.563 1.00 47.23 366 ARG E C 1
ATOM 7216 O O . ARG E 1 236 ? 9.254 21.893 -2.634 1.00 47.20 366 ARG E O 1
ATOM 7224 N N . GLU E 1 237 ? 10.062 19.919 -1.870 1.00 47.25 367 GLU E N 1
ATOM 7225 C CA . GLU E 1 237 ? 11.150 20.505 -1.075 1.00 47.33 367 GLU E CA 1
ATOM 7226 C C . GLU E 1 237 ? 10.662 21.659 -0.192 1.00 47.45 367 GLU E C 1
ATOM 7227 O O . GLU E 1 237 ? 11.166 22.787 -0.276 1.00 47.41 367 GLU E O 1
ATOM 7233 N N . ASN E 1 238 ? 9.661 21.353 0.637 1.00 47.59 368 ASN E N 1
ATOM 7234 C CA . ASN E 1 238 ? 9.081 22.286 1.610 1.00 47.66 368 ASN E CA 1
ATOM 7235 C C . ASN E 1 238 ? 8.441 23.541 1.019 1.00 47.62 368 ASN E C 1
ATOM 7236 O O . ASN E 1 238 ? 8.301 24.557 1.710 1.00 47.82 368 ASN E O 1
ATOM 7241 N N . GLU E 1 239 ? 8.036 23.470 -0.248 1.00 47.47 369 GLU E N 1
ATOM 7242 C CA . GLU E 1 239 ? 7.496 24.650 -0.930 1.00 47.28 369 GLU E CA 1
ATOM 7243 C C . GLU E 1 239 ? 6.197 24.382 -1.685 1.00 47.00 369 GLU E C 1
ATOM 7244 O O . GLU E 1 239 ? 6.087 23.405 -2.424 1.00 47.12 369 GLU E O 1
ATOM 7250 N N . VAL E 1 240 ? 5.212 25.247 -1.472 1.00 46.60 370 VAL E N 1
ATOM 7251 C CA . VAL E 1 240 ? 3.965 25.190 -2.214 1.00 46.43 370 VAL E CA 1
ATOM 7252 C C . VAL E 1 240 ? 3.713 26.553 -2.826 1.00 46.50 370 VAL E C 1
ATOM 7253 O O . VAL E 1 240 ? 3.604 27.550 -2.116 1.00 46.76 370 VAL E O 1
ATOM 7257 N N . ILE E 1 241 ? 3.633 26.599 -4.146 1.00 46.42 371 ILE E N 1
ATOM 7258 C CA . ILE E 1 241 ? 3.240 27.820 -4.819 1.00 46.40 371 ILE E CA 1
ATOM 7259 C C . ILE E 1 241 ? 1.742 27.729 -5.122 1.00 46.42 371 ILE E C 1
ATOM 7260 O O . ILE E 1 241 ? 1.329 27.013 -6.026 1.00 46.70 371 ILE E O 1
ATOM 7265 N N . ALA E 1 242 ? 0.937 28.443 -4.339 1.00 46.23 372 ALA E N 1
ATOM 7266 C CA . ALA E 1 242 ? -0.520 28.367 -4.439 1.00 46.11 372 ALA E CA 1
ATOM 7267 C C . ALA E 1 242 ? -1.049 28.932 -5.752 1.00 46.13 372 ALA E C 1
ATOM 7268 O O . ALA E 1 242 ? -0.478 29.870 -6.305 1.00 46.17 372 ALA E O 1
ATOM 7270 N N . GLU E 1 243 ? -2.144 28.359 -6.243 1.00 46.23 373 GLU E N 1
ATOM 7271 C CA . GLU E 1 243 ? -2.775 28.834 -7.474 1.00 46.46 373 GLU E CA 1
ATOM 7272 C C . GLU E 1 243 ? -4.159 29.368 -7.198 1.00 46.55 373 GLU E C 1
ATOM 7273 O O . GLU E 1 243 ? -4.960 28.712 -6.547 1.00 46.68 373 GLU E O 1
ATOM 7279 N N . PHE E 1 244 ? -4.444 30.551 -7.717 1.00 46.80 374 PHE E N 1
ATOM 7280 C CA . PHE E 1 244 ? -5.739 31.184 -7.511 1.00 47.16 374 PHE E CA 1
ATOM 7281 C C . PHE E 1 244 ? -6.584 31.058 -8.767 1.00 47.40 374 PHE E C 1
ATOM 7282 O O . PHE E 1 244 ? -6.377 31.797 -9.729 1.00 47.65 374 PHE E O 1
ATOM 7290 N N . LEU E 1 245 ? -7.524 30.113 -8.765 1.00 47.60 375 LEU E N 1
ATOM 7291 C CA . LEU E 1 245 ? -8.384 29.881 -9.932 1.00 47.88 375 LEU E CA 1
ATOM 7292 C C . LEU E 1 245 ? -9.437 30.988 -10.054 1.00 48.14 375 LEU E C 1
ATOM 7293 O O . LEU E 1 245 ? -10.579 30.818 -9.615 1.00 48.40 375 LEU E O 1
ATOM 7298 N N . LYS E 1 246 ? -9.041 32.119 -10.647 1.00 48.23 376 LYS E N 1
ATOM 7299 C CA . LYS E 1 246 ? -9.879 33.326 -10.686 1.00 48.23 376 LYS E CA 1
ATOM 7300 C C . LYS E 1 246 ? -10.395 33.622 -12.090 1.00 48.33 376 LYS E C 1
ATOM 7301 O O . LYS E 1 246 ? -10.934 34.704 -12.351 1.00 48.41 376 LYS E O 1
ATOM 7303 N N . ASN F 1 36 ? 40.628 56.901 82.651 1.00 46.24 166 ASN F N 1
ATOM 7304 C CA . ASN F 1 36 ? 40.112 58.184 82.094 1.00 46.29 166 ASN F CA 1
ATOM 7305 C C . ASN F 1 36 ? 39.444 58.000 80.720 1.00 46.36 166 ASN F C 1
ATOM 7306 O O . ASN F 1 36 ? 38.903 58.960 80.165 1.00 46.02 166 ASN F O 1
ATOM 7308 N N . LYS F 1 37 ? 39.462 56.765 80.194 1.00 46.83 167 LYS F N 1
ATOM 7309 C CA . LYS F 1 37 ? 38.960 56.488 78.835 1.00 46.84 167 LYS F CA 1
ATOM 7310 C C . LYS F 1 37 ? 37.485 56.855 78.647 1.00 46.97 167 LYS F C 1
ATOM 7311 O O . LYS F 1 37 ? 37.135 57.544 77.683 1.00 47.01 167 LYS F O 1
ATOM 7313 N N . LEU F 1 38 ? 36.634 56.403 79.572 1.00 46.93 168 LEU F N 1
ATOM 7314 C CA . LEU F 1 38 ? 35.186 56.639 79.498 1.00 46.87 168 LEU F CA 1
ATOM 7315 C C . LEU F 1 38 ? 34.825 58.119 79.309 1.00 46.85 168 LEU F C 1
ATOM 7316 O O . LEU F 1 38 ? 33.812 58.436 78.676 1.00 47.08 168 LEU F O 1
ATOM 7318 N N . LEU F 1 39 ? 35.669 59.012 79.831 1.00 46.78 169 LEU F N 1
ATOM 7319 C CA . LEU F 1 39 ? 35.449 60.468 79.736 1.00 46.67 169 LEU F CA 1
ATOM 7320 C C . LEU F 1 39 ? 35.451 61.039 78.298 1.00 46.53 169 LEU F C 1
ATOM 7321 O O . LEU F 1 39 ? 35.062 62.190 78.091 1.00 46.44 169 LEU F O 1
ATOM 7323 N N . ARG F 1 40 ? 35.895 60.233 77.325 1.00 46.41 170 ARG F N 1
ATOM 7324 C CA . ARG F 1 40 ? 35.828 60.574 75.892 1.00 46.48 170 ARG F CA 1
ATOM 7325 C C . ARG F 1 40 ? 35.360 59.368 75.063 1.00 46.53 170 ARG F C 1
ATOM 7326 O O . ARG F 1 40 ? 35.923 59.049 74.008 1.00 46.55 170 ARG F O 1
ATOM 7334 N N . THR F 1 41 ? 34.314 58.713 75.557 1.00 46.63 171 THR F N 1
ATOM 7335 C CA . THR F 1 41 ? 33.760 57.519 74.923 1.00 46.71 171 THR F CA 1
ATOM 7336 C C . THR F 1 41 ? 32.253 57.674 74.701 1.00 46.75 171 THR F C 1
ATOM 7337 O O . THR F 1 41 ? 31.544 58.234 75.540 1.00 46.95 171 THR F O 1
ATOM 7341 N N . ILE F 1 42 ? 31.776 57.192 73.560 1.00 46.58 172 ILE F N 1
ATOM 7342 C CA . ILE F 1 42 ? 30.351 57.069 73.337 1.00 46.50 172 ILE F CA 1
ATOM 7343 C C . ILE F 1 42 ? 29.974 55.609 73.543 1.00 46.51 172 ILE F C 1
ATOM 7344 O O . ILE F 1 42 ? 30.565 54.713 72.934 1.00 46.44 172 ILE F O 1
ATOM 7349 N N . THR F 1 43 ? 28.999 55.384 74.415 1.00 46.55 173 THR F N 1
ATOM 7350 C CA . THR F 1 43 ? 28.560 54.039 74.749 1.00 46.78 173 THR F CA 1
ATOM 7351 C C . THR F 1 43 ? 27.844 53.376 73.583 1.00 46.75 173 THR F C 1
ATOM 7352 O O . THR F 1 43 ? 27.073 54.015 72.878 1.00 46.78 173 THR F O 1
ATOM 7356 N N . ALA F 1 44 ? 28.109 52.086 73.392 1.00 46.76 174 ALA F N 1
ATOM 7357 C CA . ALA F 1 44 ? 27.349 51.274 72.458 1.00 46.80 174 ALA F CA 1
ATOM 7358 C C . ALA F 1 44 ? 25.855 51.557 72.595 1.00 46.91 174 ALA F C 1
ATOM 7359 O O . ALA F 1 44 ? 25.315 51.715 73.695 1.00 46.86 174 ALA F O 1
ATOM 7361 N N . ASP F 1 45 ? 25.202 51.646 71.450 1.00 47.20 175 ASP F N 1
ATOM 7362 C CA . ASP F 1 45 ? 23.777 51.953 71.372 1.00 47.60 175 ASP F CA 1
ATOM 7363 C C . ASP F 1 45 ? 23.351 53.278 72.014 1.00 47.50 175 ASP F C 1
ATOM 7364 O O . ASP F 1 45 ? 22.230 53.406 72.508 1.00 47.74 175 ASP F O 1
ATOM 7369 N N . LYS F 1 46 ? 24.238 54.265 71.999 1.00 47.13 176 LYS F N 1
ATOM 7370 C CA . LYS F 1 46 ? 23.789 55.629 72.141 1.00 46.91 176 LYS F CA 1
ATOM 7371 C C . LYS F 1 46 ? 22.992 55.881 70.878 1.00 46.84 176 LYS F C 1
ATOM 7372 O O . LYS F 1 46 ? 23.282 55.300 69.834 1.00 47.08 176 LYS F O 1
ATOM 7378 N N . MET F 1 47 ? 21.964 56.706 70.968 1.00 46.62 177 MET F N 1
ATOM 7379 C CA . MET F 1 47 ? 21.180 57.027 69.793 1.00 46.34 177 MET F CA 1
ATOM 7380 C C . MET F 1 47 ? 21.533 58.430 69.362 1.00 46.18 177 MET F C 1
ATOM 7381 O O . MET F 1 47 ? 21.112 59.389 69.993 1.00 46.32 177 MET F O 1
ATOM 7386 N N . ILE F 1 48 ? 22.324 58.545 68.301 1.00 45.97 178 ILE F N 1
ATOM 7387 C CA . ILE F 1 48 ? 22.682 59.848 67.746 1.00 45.72 178 ILE F CA 1
ATOM 7388 C C . ILE F 1 48 ? 21.648 60.273 66.726 1.00 45.65 178 ILE F C 1
ATOM 7389 O O . ILE F 1 48 ? 21.662 59.796 65.600 1.00 45.74 178 ILE F O 1
ATOM 7394 N N . PRO F 1 49 ? 20.739 61.174 67.117 1.00 45.55 179 PRO F N 1
ATOM 7395 C CA . PRO F 1 49 ? 19.683 61.562 66.203 1.00 45.44 179 PRO F CA 1
ATOM 7396 C C . PRO F 1 49 ? 20.202 62.466 65.094 1.00 45.12 179 PRO F C 1
ATOM 7397 O O . PRO F 1 49 ? 20.931 63.414 65.347 1.00 45.06 179 PRO F O 1
ATOM 7401 N N . ALA F 1 50 ? 19.841 62.142 63.865 1.00 45.22 180 ALA F N 1
ATOM 7402 C CA . ALA F 1 50 ? 20.284 62.912 62.707 1.00 45.30 180 ALA F CA 1
ATOM 7403 C C . ALA F 1 50 ? 19.205 62.928 61.638 1.00 45.32 180 ALA F C 1
ATOM 7404 O O . ALA F 1 50 ? 18.339 62.051 61.605 1.00 45.30 180 ALA F O 1
ATOM 7406 N N . PHE F 1 51 ? 19.250 63.946 60.787 1.00 45.39 181 PHE F N 1
ATOM 7407 C CA . PHE F 1 51 ? 18.383 64.012 59.618 1.00 45.58 181 PHE F CA 1
ATOM 7408 C C . PHE F 1 51 ? 19.202 64.023 58.325 1.00 45.45 181 PHE F C 1
ATOM 7409 O O . PHE F 1 51 ? 20.308 64.551 58.292 1.00 45.31 181 PHE F O 1
ATOM 7417 N N . LEU F 1 52 ? 18.652 63.428 57.269 1.00 45.44 182 LEU F N 1
ATOM 7418 C CA . LEU F 1 52 ? 19.358 63.315 55.994 1.00 45.38 182 LEU F CA 1
ATOM 7419 C C . LEU F 1 52 ? 19.266 64.578 55.169 1.00 45.39 182 LEU F C 1
ATOM 7420 O O . LEU F 1 52 ? 18.180 65.082 54.909 1.00 45.38 182 LEU F O 1
ATOM 7425 N N . ILE F 1 53 ? 20.419 65.079 54.749 1.00 45.53 183 ILE F N 1
ATOM 7426 C CA . ILE F 1 53 ? 20.490 66.236 53.850 1.00 45.77 183 ILE F CA 1
ATOM 7427 C C . ILE F 1 53 ? 20.395 65.778 52.393 1.00 45.86 183 ILE F C 1
ATOM 7428 O O . ILE F 1 53 ? 19.933 66.514 51.528 1.00 46.02 183 ILE F O 1
ATOM 7433 N N . THR F 1 54 ? 20.829 64.549 52.153 1.00 46.04 184 THR F N 1
ATOM 7434 C CA . THR F 1 54 ? 20.890 63.937 50.834 1.00 46.03 184 THR F CA 1
ATOM 7435 C C . THR F 1 54 ? 19.959 62.724 50.811 1.00 46.15 184 THR F C 1
ATOM 7436 O O . THR F 1 54 ? 19.871 61.996 51.803 1.00 46.31 184 THR F O 1
ATOM 7440 N N . PRO F 1 55 ? 19.248 62.501 49.691 1.00 46.14 185 PRO F N 1
ATOM 7441 C CA . PRO F 1 55 ? 18.387 61.323 49.601 1.00 46.17 185 PRO F CA 1
ATOM 7442 C C . PRO F 1 55 ? 19.159 60.043 49.323 1.00 46.28 185 PRO F C 1
ATOM 7443 O O . PRO F 1 55 ? 20.304 60.102 48.869 1.00 46.16 185 PRO F O 1
ATOM 7447 N N . ILE F 1 56 ? 18.519 58.906 49.615 1.00 46.53 186 ILE F N 1
ATOM 7448 C CA . ILE F 1 56 ? 19.048 57.578 49.325 1.00 46.81 186 ILE F CA 1
ATOM 7449 C C . ILE F 1 56 ? 18.110 56.898 48.330 1.00 47.30 186 ILE F C 1
ATOM 7450 O O . ILE F 1 56 ? 17.002 56.492 48.690 1.00 47.14 186 ILE F O 1
ATOM 7455 N N . SER F 1 57 ? 18.545 56.790 47.073 1.00 47.90 187 SER F N 1
ATOM 7456 C CA . SER F 1 57 ? 17.785 56.044 46.047 1.00 48.63 187 SER F CA 1
ATOM 7457 C C . SER F 1 57 ? 18.190 54.550 45.987 1.00 48.99 187 SER F C 1
ATOM 7458 O O . SER F 1 57 ? 19.360 54.208 46.232 1.00 49.29 187 SER F O 1
ATOM 7461 N N . SER F 1 58 ? 17.239 53.666 45.653 1.00 49.14 188 SER F N 1
ATOM 7462 C CA . SER F 1 58 ? 17.504 52.203 45.695 1.00 49.06 188 SER F CA 1
ATOM 7463 C C . SER F 1 58 ? 18.159 51.621 44.437 1.00 48.99 188 SER F C 1
ATOM 7464 O O . SER F 1 58 ? 18.632 50.479 44.459 1.00 49.20 188 SER F O 1
ATOM 7467 N N . GLN F 1 59 ? 18.186 52.378 43.346 1.00 48.67 189 GLN F N 1
ATOM 7468 C CA . GLN F 1 59 ? 18.978 51.944 42.196 1.00 48.80 189 GLN F CA 1
ATOM 7469 C C . GLN F 1 59 ? 20.439 52.333 42.463 1.00 48.68 189 GLN F C 1
ATOM 7470 O O . GLN F 1 59 ? 21.251 51.496 42.899 1.00 48.45 189 GLN F O 1
ATOM 7476 N N . ILE F 1 60 ? 20.742 53.614 42.208 1.00 48.63 190 ILE F N 1
ATOM 7477 C CA . ILE F 1 60 ? 22.030 54.254 42.528 1.00 48.46 190 ILE F CA 1
ATOM 7478 C C . ILE F 1 60 ? 22.550 53.812 43.897 1.00 48.13 190 ILE F C 1
ATOM 7479 O O . ILE F 1 60 ? 21.828 53.897 44.890 1.00 48.25 190 ILE F O 1
ATOM 7484 N N . ALA F 1 61 ? 23.785 53.314 43.930 1.00 47.60 191 ALA F N 1
ATOM 7485 C CA . ALA F 1 61 ? 24.560 53.240 45.166 1.00 47.19 191 ALA F CA 1
ATOM 7486 C C . ALA F 1 61 ? 25.430 54.496 45.213 1.00 46.99 191 ALA F C 1
ATOM 7487 O O . ALA F 1 61 ? 26.112 54.808 44.234 1.00 47.28 191 ALA F O 1
ATOM 7489 N N . GLY F 1 62 ? 25.402 55.225 46.325 1.00 46.72 192 GLY F N 1
ATOM 7490 C CA . GLY F 1 62 ? 26.060 56.524 46.378 1.00 46.52 192 GLY F CA 1
ATOM 7491 C C . GLY F 1 62 ? 26.471 57.037 47.743 1.00 46.48 192 GLY F C 1
ATOM 7492 O O . GLY F 1 62 ? 26.754 56.256 48.662 1.00 46.47 192 GLY F O 1
ATOM 7493 N N . LYS F 1 63 ? 26.507 58.365 47.862 1.00 46.34 193 LYS F N 1
ATOM 7494 C CA . LYS F 1 63 ? 26.922 59.042 49.084 1.00 46.29 193 LYS F CA 1
ATOM 7495 C C . LYS F 1 63 ? 25.715 59.661 49.780 1.00 46.31 193 LYS F C 1
ATOM 7496 O O . LYS F 1 63 ? 24.758 60.079 49.122 1.00 46.43 193 LYS F O 1
ATOM 7502 N N . VAL F 1 64 ? 25.762 59.699 51.112 1.00 46.30 194 VAL F N 1
ATOM 7503 C CA . VAL F 1 64 ? 24.716 60.330 51.919 1.00 46.20 194 VAL F CA 1
ATOM 7504 C C . VAL F 1 64 ? 25.325 61.273 52.964 1.00 46.21 194 VAL F C 1
ATOM 7505 O O . VAL F 1 64 ? 26.393 61.000 53.523 1.00 46.32 194 VAL F O 1
ATOM 7509 N N . ILE F 1 65 ? 24.655 62.395 53.198 1.00 46.10 195 ILE F N 1
ATOM 7510 C CA . ILE F 1 65 ? 25.062 63.313 54.256 1.00 45.98 195 ILE F CA 1
ATOM 7511 C C . ILE F 1 65 ? 23.926 63.511 55.264 1.00 45.85 195 ILE F C 1
ATOM 7512 O O . ILE F 1 65 ? 22.803 63.857 54.892 1.00 45.81 195 ILE F O 1
ATOM 7517 N N . ALA F 1 66 ? 24.224 63.271 56.537 1.00 45.68 196 ALA F N 1
ATOM 7518 C CA . ALA F 1 66 ? 23.272 63.514 57.609 1.00 45.48 196 ALA F CA 1
ATOM 7519 C C . ALA F 1 66 ? 23.790 64.604 58.540 1.00 45.46 196 ALA F C 1
ATOM 7520 O O . ALA F 1 66 ? 24.977 64.916 58.548 1.00 45.41 196 ALA F O 1
ATOM 7522 N N . GLN F 1 67 ? 22.892 65.192 59.313 1.00 45.54 197 GLN F N 1
ATOM 7523 C CA . GLN F 1 67 ? 23.270 66.233 60.261 1.00 45.57 197 GLN F CA 1
ATOM 7524 C C . GLN F 1 67 ? 22.787 65.906 61.668 1.00 45.52 197 GLN F C 1
ATOM 7525 O O . GLN F 1 67 ? 21.602 65.660 61.892 1.00 45.65 197 GLN F O 1
ATOM 7531 N N . VAL F 1 68 ? 23.713 65.915 62.615 1.00 45.45 198 VAL F N 1
ATOM 7532 C CA . VAL F 1 68 ? 23.397 65.549 63.982 1.00 45.50 198 VAL F CA 1
ATOM 7533 C C . VAL F 1 68 ? 22.508 66.618 64.611 1.00 45.61 198 VAL F C 1
ATOM 7534 O O . VAL F 1 68 ? 22.750 67.814 64.436 1.00 45.64 198 VAL F O 1
ATOM 7538 N N . GLU F 1 69 ? 21.479 66.178 65.335 1.00 45.64 199 GLU F N 1
ATOM 7539 C CA . GLU F 1 69 ? 20.437 67.080 65.844 1.00 45.74 199 GLU F CA 1
ATOM 7540 C C . GLU F 1 69 ? 20.674 67.666 67.250 1.00 45.99 199 GLU F C 1
ATOM 7541 O O . GLU F 1 69 ? 19.995 68.613 67.656 1.00 46.22 199 GLU F O 1
ATOM 7547 N N . SER F 1 70 ? 21.624 67.108 67.989 1.00 46.18 200 SER F N 1
ATOM 7548 C CA . SER F 1 70 ? 21.899 67.576 69.342 1.00 46.45 200 SER F CA 1
ATOM 7549 C C . SER F 1 70 ? 23.270 67.116 69.812 1.00 46.47 200 SER F C 1
ATOM 7550 O O . SER F 1 70 ? 23.809 66.138 69.295 1.00 46.54 200 SER F O 1
ATOM 7553 N N . ASP F 1 71 ? 23.829 67.821 70.791 1.00 46.48 201 ASP F N 1
ATOM 7554 C CA . ASP F 1 71 ? 25.141 67.473 71.340 1.00 46.67 201 ASP F CA 1
ATOM 7555 C C . ASP F 1 71 ? 25.185 66.037 71.828 1.00 46.61 201 ASP F C 1
ATOM 7556 O O . ASP F 1 71 ? 24.254 65.568 72.486 1.00 46.80 201 ASP F O 1
ATOM 7561 N N . ILE F 1 72 ? 26.267 65.340 71.503 1.00 46.49 202 ILE F N 1
ATOM 7562 C CA . ILE F 1 72 ? 26.465 63.991 72.004 1.00 46.60 202 ILE F CA 1
ATOM 7563 C C . ILE F 1 72 ? 27.581 63.996 73.049 1.00 46.83 202 ILE F C 1
ATOM 7564 O O . ILE F 1 72 ? 28.749 64.266 72.731 1.00 46.92 202 ILE F O 1
ATOM 7569 N N . PHE F 1 73 ? 27.203 63.708 74.297 1.00 46.87 203 PHE F N 1
ATOM 7570 C CA . PHE F 1 73 ? 28.129 63.754 75.435 1.00 46.87 203 PHE F CA 1
ATOM 7571 C C . PHE F 1 73 ? 28.830 62.429 75.643 1.00 46.90 203 PHE F C 1
ATOM 7572 O O . PHE F 1 73 ? 28.267 61.367 75.374 1.00 47.00 203 PHE F O 1
ATOM 7580 N N . ALA F 1 74 ? 30.061 62.492 76.131 1.00 46.90 204 ALA F N 1
ATOM 7581 C CA . ALA F 1 74 ? 30.780 61.278 76.490 1.00 47.06 204 ALA F CA 1
ATOM 7582 C C . ALA F 1 74 ? 30.109 60.613 77.693 1.00 47.07 204 ALA F C 1
ATOM 7583 O O . ALA F 1 74 ? 29.570 61.299 78.567 1.00 47.17 204 ALA F O 1
ATOM 7585 N N . HIS F 1 75 ? 30.143 59.285 77.731 1.00 47.17 205 HIS F N 1
ATOM 7586 C CA . HIS F 1 75 ? 29.445 58.508 78.765 1.00 47.35 205 HIS F CA 1
ATOM 7587 C C . HIS F 1 75 ? 29.648 59.038 80.191 1.00 47.52 205 HIS F C 1
ATOM 7588 O O . HIS F 1 75 ? 28.754 58.924 81.038 1.00 47.53 205 HIS F O 1
ATOM 7595 N N . MET F 1 76 ? 30.828 59.601 80.441 1.00 47.72 206 MET F N 1
ATOM 7596 C CA . MET F 1 76 ? 31.196 60.148 81.742 1.00 48.17 206 MET F CA 1
ATOM 7597 C C . MET F 1 76 ? 31.829 61.529 81.517 1.00 48.00 206 MET F C 1
ATOM 7598 O O . MET F 1 76 ? 32.549 61.747 80.535 1.00 48.13 206 MET F O 1
ATOM 7603 N N . GLY F 1 77 ? 31.546 62.464 82.418 1.00 47.94 207 GLY F N 1
ATOM 7604 C CA . GLY F 1 77 ? 32.042 63.826 82.279 1.00 47.63 207 GLY F CA 1
ATOM 7605 C C . GLY F 1 77 ? 31.131 64.664 81.407 1.00 47.66 207 GLY F C 1
ATOM 7606 O O . GLY F 1 77 ? 29.977 64.305 81.163 1.00 47.66 207 GLY F O 1
ATOM 7607 N N . LYS F 1 78 ? 31.656 65.785 80.928 1.00 47.77 208 LYS F N 1
ATOM 7608 C CA . LYS F 1 78 ? 30.837 66.794 80.248 1.00 47.80 208 LYS F CA 1
ATOM 7609 C C . LYS F 1 78 ? 31.366 67.163 78.866 1.00 47.62 208 LYS F C 1
ATOM 7610 O O . LYS F 1 78 ? 30.917 68.153 78.262 1.00 47.81 208 LYS F O 1
ATOM 7616 N N . ALA F 1 79 ? 32.312 66.366 78.370 1.00 47.24 209 ALA F N 1
ATOM 7617 C CA . ALA F 1 79 ? 32.843 66.540 77.025 1.00 46.99 209 ALA F CA 1
ATOM 7618 C C . ALA F 1 79 ? 31.749 66.336 75.962 1.00 47.00 209 ALA F C 1
ATOM 7619 O O . ALA F 1 79 ? 31.041 65.315 75.972 1.00 47.14 209 ALA F O 1
ATOM 7621 N N . VAL F 1 80 ? 31.596 67.312 75.068 1.00 46.70 210 VAL F N 1
ATOM 7622 C CA . VAL F 1 80 ? 30.748 67.124 73.898 1.00 46.58 210 VAL F CA 1
ATOM 7623 C C . VAL F 1 80 ? 31.600 66.516 72.789 1.00 46.58 210 VAL F C 1
ATOM 7624 O O . VAL F 1 80 ? 32.412 67.211 72.181 1.00 46.87 210 VAL F O 1
ATOM 7628 N N . LEU F 1 81 ? 31.417 65.219 72.542 1.00 46.46 211 LEU F N 1
ATOM 7629 C CA . LEU F 1 81 ? 32.215 64.501 71.548 1.00 46.46 211 LEU F CA 1
ATOM 7630 C C . LEU F 1 81 ? 31.728 64.727 70.124 1.00 46.42 211 LEU F C 1
ATOM 7631 O O . LEU F 1 81 ? 32.540 64.916 69.220 1.00 46.29 211 LEU F O 1
ATOM 7636 N N . ILE F 1 82 ? 30.409 64.677 69.923 1.00 46.55 212 ILE F N 1
ATOM 7637 C CA . ILE F 1 82 ? 29.806 65.081 68.645 1.00 46.56 212 ILE F CA 1
ATOM 7638 C C . ILE F 1 82 ? 28.856 66.259 68.862 1.00 46.53 212 ILE F C 1
ATOM 7639 O O . ILE F 1 82 ? 27.761 66.085 69.392 1.00 46.50 212 ILE F O 1
ATOM 7644 N N . PRO F 1 83 ? 29.290 67.466 68.468 1.00 46.58 213 PRO F N 1
ATOM 7645 C CA . PRO F 1 83 ? 28.512 68.695 68.624 1.00 46.51 213 PRO F CA 1
ATOM 7646 C C . PRO F 1 83 ? 27.291 68.729 67.723 1.00 46.42 213 PRO F C 1
ATOM 7647 O O . PRO F 1 83 ? 27.363 68.312 66.555 1.00 46.53 213 PRO F O 1
ATOM 7651 N N . LYS F 1 84 ? 26.183 69.229 68.265 1.00 46.19 214 LYS F N 1
ATOM 7652 C CA . LYS F 1 84 ? 25.002 69.534 67.476 1.00 46.00 214 LYS F CA 1
ATOM 7653 C C . LYS F 1 84 ? 25.407 70.223 66.171 1.00 45.90 214 LYS F C 1
ATOM 7654 O O . LYS F 1 84 ? 26.237 71.121 66.174 1.00 46.10 214 LYS F O 1
ATOM 7660 N N . GLY F 1 85 ? 24.835 69.783 65.060 1.00 45.80 215 GLY F N 1
ATOM 7661 C CA . GLY F 1 85 ? 25.075 70.424 63.783 1.00 45.70 215 GLY F CA 1
ATOM 7662 C C . GLY F 1 85 ? 26.205 69.821 62.979 1.00 45.73 215 GLY F C 1
ATOM 7663 O O . GLY F 1 85 ? 26.456 70.255 61.859 1.00 45.63 215 GLY F O 1
ATOM 7664 N N . SER F 1 86 ? 26.888 68.821 63.534 1.00 45.85 216 SER F N 1
ATOM 7665 C CA . SER F 1 86 ? 27.919 68.097 62.778 1.00 45.94 216 SER F CA 1
ATOM 7666 C C . SER F 1 86 ? 27.341 67.353 61.571 1.00 45.97 216 SER F C 1
ATOM 7667 O O . SER F 1 86 ? 26.239 66.804 61.622 1.00 45.98 216 SER F O 1
ATOM 7670 N N . LYS F 1 87 ? 28.093 67.345 60.484 1.00 45.96 217 LYS F N 1
ATOM 7671 C CA . LYS F 1 87 ? 27.731 66.572 59.315 1.00 45.91 217 LYS F CA 1
ATOM 7672 C C . LYS F 1 87 ? 28.303 65.166 59.468 1.00 45.96 217 LYS F C 1
ATOM 7673 O O . LYS F 1 87 ? 29.443 64.993 59.903 1.00 45.91 217 LYS F O 1
ATOM 7679 N N . VAL F 1 88 ? 27.499 64.162 59.136 1.00 45.98 218 VAL F N 1
ATOM 7680 C CA . VAL F 1 88 ? 27.987 62.789 59.061 1.00 45.78 218 VAL F CA 1
ATOM 7681 C C . VAL F 1 88 ? 27.976 62.363 57.607 1.00 45.74 218 VAL F C 1
ATOM 7682 O O . VAL F 1 88 ? 26.951 62.444 56.937 1.00 45.71 218 VAL F O 1
ATOM 7686 N N . ILE F 1 89 ? 29.124 61.918 57.121 1.00 45.84 219 ILE F N 1
ATOM 7687 C CA . ILE F 1 89 ? 29.249 61.491 55.738 1.00 45.89 219 ILE F CA 1
ATOM 7688 C C . ILE F 1 89 ? 29.293 59.978 55.664 1.00 45.94 219 ILE F C 1
ATOM 7689 O O . ILE F 1 89 ? 30.114 59.332 56.318 1.00 46.02 219 ILE F O 1
ATOM 7694 N N . GLY F 1 90 ? 28.396 59.420 54.863 1.00 45.94 220 GLY F N 1
ATOM 7695 C CA . GLY F 1 90 ? 28.318 57.985 54.685 1.00 45.95 220 GLY F CA 1
ATOM 7696 C C . GLY F 1 90 ? 28.234 57.567 53.234 1.00 45.93 220 GLY F C 1
ATOM 7697 O O . GLY F 1 90 ? 27.989 58.391 52.353 1.00 45.77 220 GLY F O 1
ATOM 7698 N N . TYR F 1 91 ? 28.447 56.276 52.992 1.00 45.96 221 TYR F N 1
ATOM 7699 C CA . TYR F 1 91 ? 28.335 55.702 51.656 1.00 46.00 221 TYR F CA 1
ATOM 7700 C C . TYR F 1 91 ? 27.404 54.514 51.713 1.00 46.14 221 TYR F C 1
ATOM 7701 O O . TYR F 1 91 ? 27.490 53.692 52.621 1.00 46.17 221 TYR F O 1
ATOM 7710 N N . TYR F 1 92 ? 26.498 54.436 50.749 1.00 46.32 222 TYR F N 1
ATOM 7711 C CA . TYR F 1 92 ? 25.438 53.448 50.793 1.00 46.63 222 TYR F CA 1
ATOM 7712 C C . TYR F 1 92 ? 25.350 52.639 49.517 1.00 46.97 222 TYR F C 1
ATOM 7713 O O . TYR F 1 92 ? 25.717 53.110 48.442 1.00 46.93 222 TYR F O 1
ATOM 7722 N N . SER F 1 93 ? 24.852 51.416 49.645 1.00 47.49 223 SER F N 1
ATOM 7723 C CA . SER F 1 93 ? 24.542 50.584 48.489 1.00 48.32 223 SER F CA 1
ATOM 7724 C C . SER F 1 93 ? 23.299 49.731 48.743 1.00 48.97 223 SER F C 1
ATOM 7725 O O . SER F 1 93 ? 23.021 49.346 49.884 1.00 48.91 223 SER F O 1
ATOM 7728 N N . ASN F 1 94 ? 22.556 49.448 47.676 1.00 49.98 224 ASN F N 1
ATOM 7729 C CA . ASN F 1 94 ? 21.414 48.544 47.748 1.00 51.29 224 ASN F CA 1
ATOM 7730 C C . ASN F 1 94 ? 21.722 47.196 47.122 1.00 52.92 224 ASN F C 1
ATOM 7731 O O . ASN F 1 94 ? 22.613 47.087 46.284 1.00 52.89 224 ASN F O 1
ATOM 7736 N N . ASN F 1 95 ? 20.943 46.180 47.488 1.00 55.72 225 ASN F N 1
ATOM 7737 C CA . ASN F 1 95 ? 21.169 44.807 47.009 1.00 58.42 225 ASN F CA 1
ATOM 7738 C C . ASN F 1 95 ? 19.956 43.871 47.247 1.00 60.05 225 ASN F C 1
ATOM 7739 O O . ASN F 1 95 ? 19.917 43.106 48.226 1.00 60.14 225 ASN F O 1
ATOM 7744 N N . ASN F 1 96 ? 18.970 43.944 46.348 1.00 62.09 226 ASN F N 1
ATOM 7745 C CA . ASN F 1 96 ? 17.787 43.062 46.402 1.00 63.73 226 ASN F CA 1
ATOM 7746 C C . ASN F 1 96 ? 18.092 41.640 45.885 1.00 64.52 226 ASN F C 1
ATOM 7747 O O . ASN F 1 96 ? 18.588 41.457 44.757 1.00 64.61 226 ASN F O 1
ATOM 7752 N N . LYS F 1 97 ? 17.819 40.652 46.737 1.00 65.42 227 LYS F N 1
ATOM 7753 C CA . LYS F 1 97 ? 17.733 39.243 46.345 1.00 66.15 227 LYS F CA 1
ATOM 7754 C C . LYS F 1 97 ? 16.590 38.592 47.123 1.00 66.56 227 LYS F C 1
ATOM 7755 O O . LYS F 1 97 ? 16.620 38.529 48.362 1.00 66.67 227 LYS F O 1
ATOM 7761 N N . MET F 1 98 ? 15.593 38.114 46.374 1.00 66.89 228 MET F N 1
ATOM 7762 C CA . MET F 1 98 ? 14.270 37.718 46.900 1.00 67.12 228 MET F CA 1
ATOM 7763 C C . MET F 1 98 ? 13.374 38.955 47.102 1.00 66.48 228 MET F C 1
ATOM 7764 O O . MET F 1 98 ? 12.625 39.032 48.088 1.00 66.43 228 MET F O 1
ATOM 7769 N N . GLY F 1 99 ? 13.455 39.914 46.166 1.00 65.83 229 GLY F N 1
ATOM 7770 C CA . GLY F 1 99 ? 12.658 41.158 46.217 1.00 64.82 229 GLY F CA 1
ATOM 7771 C C . GLY F 1 99 ? 12.823 41.924 47.528 1.00 64.19 229 GLY F C 1
ATOM 7772 O O . GLY F 1 99 ? 12.739 43.171 47.553 1.00 64.31 229 GLY F O 1
ATOM 7773 N N . GLU F 1 100 ? 13.030 41.154 48.611 1.00 63.10 230 GLU F N 1
ATOM 7774 C CA . GLU F 1 100 ? 13.468 41.634 49.934 1.00 61.66 230 GLU F CA 1
ATOM 7775 C C . GLU F 1 100 ? 14.713 42.501 49.841 1.00 60.02 230 GLU F C 1
ATOM 7776 O O . GLU F 1 100 ? 15.778 42.062 49.396 1.00 59.88 230 GLU F O 1
ATOM 7782 N N . TYR F 1 101 ? 14.555 43.726 50.311 1.00 57.96 231 TYR F N 1
ATOM 7783 C CA . TYR F 1 101 ? 15.434 44.824 49.995 1.00 55.82 231 TYR F CA 1
ATOM 7784 C C . TYR F 1 101 ? 16.519 44.959 51.058 1.00 54.31 231 TYR F C 1
ATOM 7785 O O . TYR F 1 101 ? 16.274 44.688 52.236 1.00 54.37 231 TYR F O 1
ATOM 7794 N N . ARG F 1 102 ? 17.724 45.340 50.632 1.00 52.10 232 ARG F N 1
ATOM 7795 C CA . ARG F 1 102 ? 18.862 45.493 51.545 1.00 50.27 232 ARG F CA 1
ATOM 7796 C C . ARG F 1 102 ? 19.668 46.788 51.306 1.00 49.46 232 ARG F C 1
ATOM 7797 O O . ARG F 1 102 ? 20.187 47.037 50.203 1.00 49.34 232 ARG F O 1
ATOM 7805 N N . LEU F 1 103 ? 19.758 47.601 52.355 1.00 48.41 233 LEU F N 1
ATOM 7806 C CA . LEU F 1 103 ? 20.517 48.845 52.336 1.00 47.57 233 LEU F CA 1
ATOM 7807 C C . LEU F 1 103 ? 21.632 48.746 53.355 1.00 47.30 233 LEU F C 1
ATOM 7808 O O . LEU F 1 103 ? 21.403 48.382 54.509 1.00 47.42 233 LEU F O 1
ATOM 7813 N N . ASP F 1 104 ? 22.843 49.062 52.932 1.00 46.93 234 ASP F N 1
ATOM 7814 C CA . ASP F 1 104 ? 23.938 49.191 53.865 1.00 46.87 234 ASP F CA 1
ATOM 7815 C C . ASP F 1 104 ? 24.469 50.610 53.826 1.00 46.63 234 ASP F C 1
ATOM 7816 O O . ASP F 1 104 ? 24.713 51.157 52.759 1.00 46.78 234 ASP F O 1
ATOM 7821 N N . ILE F 1 105 ? 24.624 51.215 54.993 1.00 46.31 235 ILE F N 1
ATOM 7822 C CA . ILE F 1 105 ? 25.230 52.527 55.081 1.00 45.91 235 ILE F CA 1
ATOM 7823 C C . ILE F 1 105 ? 26.455 52.431 55.957 1.00 45.79 235 ILE F C 1
ATOM 7824 O O . ILE F 1 105 ? 26.361 52.045 57.117 1.00 46.00 235 ILE F O 1
ATOM 7829 N N . VAL F 1 106 ? 27.607 52.763 55.394 1.00 45.71 236 VAL F N 1
ATOM 7830 C CA . VAL F 1 106 ? 28.828 52.885 56.179 1.00 45.78 236 VAL F CA 1
ATOM 7831 C C . VAL F 1 106 ? 29.077 54.356 56.460 1.00 45.79 236 VAL F C 1
ATOM 7832 O O . VAL F 1 106 ? 29.415 55.111 55.552 1.00 45.84 236 VAL F O 1
ATOM 7836 N N . TRP F 1 107 ? 28.891 54.763 57.712 1.00 45.80 237 TRP F N 1
ATOM 7837 C CA . TRP F 1 107 ? 29.209 56.117 58.125 1.00 45.82 237 TRP F CA 1
ATOM 7838 C C . TRP F 1 107 ? 30.708 56.209 58.323 1.00 46.01 237 TRP F C 1
ATOM 7839 O O . TRP F 1 107 ? 31.267 55.574 59.219 1.00 46.15 237 TRP F O 1
ATOM 7850 N N . SER F 1 108 ? 31.359 56.988 57.464 1.00 46.23 238 SER F N 1
ATOM 7851 C CA . SER F 1 108 ? 32.818 56.985 57.385 1.00 46.47 238 SER F CA 1
ATOM 7852 C C . SER F 1 108 ? 33.488 58.108 58.170 1.00 46.54 238 SER F C 1
ATOM 7853 O O . SER F 1 108 ? 34.497 57.876 58.832 1.00 46.78 238 SER F O 1
ATOM 7856 N N . ARG F 1 109 ? 32.951 59.325 58.088 1.00 46.57 239 ARG F N 1
ATOM 7857 C CA . ARG F 1 109 ? 33.466 60.410 58.926 1.00 46.58 239 ARG F CA 1
ATOM 7858 C C . ARG F 1 109 ? 32.433 61.438 59.367 1.00 46.46 239 ARG F C 1
ATOM 7859 O O . ARG F 1 109 ? 31.374 61.593 58.749 1.00 46.42 239 ARG F O 1
ATOM 7867 N N . ILE F 1 110 ? 32.762 62.116 60.462 1.00 46.34 240 ILE F N 1
ATOM 7868 C CA . ILE F 1 110 ? 31.939 63.168 61.026 1.00 46.38 240 ILE F CA 1
ATOM 7869 C C . ILE F 1 110 ? 32.742 64.451 60.945 1.00 46.40 240 ILE F C 1
ATOM 7870 O O . ILE F 1 110 ? 33.913 64.468 61.304 1.00 46.65 240 ILE F O 1
ATOM 7875 N N . ILE F 1 111 ? 32.121 65.521 60.459 1.00 46.43 241 ILE F N 1
ATOM 7876 C CA . ILE F 1 111 ? 32.759 66.832 60.449 1.00 46.44 241 ILE F CA 1
ATOM 7877 C C . ILE F 1 111 ? 32.018 67.780 61.397 1.00 46.55 241 ILE F C 1
ATOM 7878 O O . ILE F 1 111 ? 30.848 68.099 61.173 1.00 46.65 241 ILE F O 1
ATOM 7883 N N . THR F 1 112 ? 32.694 68.215 62.461 1.00 46.55 242 THR F N 1
ATOM 7884 C CA . THR F 1 112 ? 32.078 69.130 63.425 1.00 46.68 242 THR F CA 1
ATOM 7885 C C . THR F 1 112 ? 31.930 70.515 62.809 1.00 46.71 242 THR F C 1
ATOM 7886 O O . THR F 1 112 ? 32.609 70.830 61.829 1.00 46.53 242 THR F O 1
ATOM 7890 N N . PRO F 1 113 ? 31.029 71.346 63.372 1.00 46.91 243 PRO F N 1
ATOM 7891 C CA . PRO F 1 113 ? 30.797 72.691 62.829 1.00 47.08 243 PRO F CA 1
ATOM 7892 C C . PRO F 1 113 ? 32.060 73.553 62.812 1.00 47.23 243 PRO F C 1
ATOM 7893 O O . PRO F 1 113 ? 32.191 74.429 61.963 1.00 47.23 243 PRO F O 1
ATOM 7897 N N . HIS F 1 114 ? 32.979 73.299 63.738 1.00 47.36 244 HIS F N 1
ATOM 7898 C CA . HIS F 1 114 ? 34.252 74.020 63.758 1.00 47.56 244 HIS F CA 1
ATOM 7899 C C . HIS F 1 114 ? 35.251 73.455 62.751 1.00 47.49 244 HIS F C 1
ATOM 7900 O O . HIS F 1 114 ? 36.260 74.084 62.446 1.00 47.67 244 HIS F O 1
ATOM 7907 N N . GLY F 1 115 ? 34.960 72.267 62.234 1.00 47.48 245 GLY F N 1
ATOM 7908 C CA . GLY F 1 115 ? 35.750 71.692 61.153 1.00 47.27 245 GLY F CA 1
ATOM 7909 C C . GLY F 1 115 ? 36.780 70.658 61.566 1.00 47.21 245 GLY F C 1
ATOM 7910 O O . GLY F 1 115 ? 37.729 70.410 60.823 1.00 47.27 245 GLY F O 1
ATOM 7911 N N . ILE F 1 116 ? 36.614 70.049 62.743 1.00 47.18 246 ILE F N 1
ATOM 7912 C CA . ILE F 1 116 ? 37.462 68.904 63.117 1.00 47.22 246 ILE F CA 1
ATOM 7913 C C . ILE F 1 116 ? 36.895 67.631 62.488 1.00 46.96 246 ILE F C 1
ATOM 7914 O O . ILE F 1 116 ? 35.686 67.369 62.564 1.00 46.78 246 ILE F O 1
ATOM 7919 N N . ASN F 1 117 ? 37.764 66.867 61.833 1.00 46.83 247 ASN F N 1
ATOM 7920 C CA . ASN F 1 117 ? 37.353 65.640 61.169 1.00 46.79 247 ASN F CA 1
ATOM 7921 C C . ASN F 1 117 ? 37.514 64.432 62.070 1.00 46.72 247 ASN F C 1
ATOM 7922 O O . ASN F 1 117 ? 38.614 64.171 62.576 1.00 46.95 247 ASN F O 1
ATOM 7927 N N . ILE F 1 118 ? 36.416 63.703 62.270 1.00 46.44 248 ILE F N 1
ATOM 7928 C CA . ILE F 1 118 ? 36.432 62.451 63.020 1.00 46.30 248 ILE F CA 1
ATOM 7929 C C . ILE F 1 118 ? 36.316 61.259 62.061 1.00 46.48 248 ILE F C 1
ATOM 7930 O O . ILE F 1 118 ? 35.275 61.049 61.438 1.00 46.55 248 ILE F O 1
ATOM 7935 N N . MET F 1 119 ? 37.396 60.492 61.936 1.00 46.55 249 MET F N 1
ATOM 7936 C CA . MET F 1 119 ? 37.396 59.296 61.091 1.00 46.73 249 MET F CA 1
ATOM 7937 C C . MET F 1 119 ? 36.744 58.129 61.781 1.00 46.59 249 MET F C 1
ATOM 7938 O O . MET F 1 119 ? 37.006 57.863 62.951 1.00 46.66 249 MET F O 1
ATOM 7943 N N . LEU F 1 120 ? 35.892 57.434 61.038 1.00 46.49 250 LEU F N 1
ATOM 7944 C CA . LEU F 1 120 ? 35.272 56.202 61.501 1.00 46.32 250 LEU F CA 1
ATOM 7945 C C . LEU F 1 120 ? 35.721 55.041 60.611 1.00 46.47 250 LEU F C 1
ATOM 7946 O O . LEU F 1 120 ? 36.027 53.959 61.103 1.00 46.65 250 LEU F O 1
ATOM 7951 N N . THR F 1 121 ? 35.759 55.276 59.300 1.00 46.64 251 THR F N 1
ATOM 7952 C CA . THR F 1 121 ? 36.300 54.312 58.334 1.00 46.83 251 THR F CA 1
ATOM 7953 C C . THR F 1 121 ? 36.883 55.087 57.146 1.00 47.07 251 THR F C 1
ATOM 7954 O O . THR F 1 121 ? 36.213 55.952 56.581 1.00 47.25 251 THR F O 1
ATOM 7958 N N . ASN F 1 122 ? 38.124 54.771 56.774 1.00 47.21 252 ASN F N 1
ATOM 7959 C CA . ASN F 1 122 ? 38.875 55.554 55.778 1.00 47.36 252 ASN F CA 1
ATOM 7960 C C . ASN F 1 122 ? 38.432 55.464 54.318 1.00 47.41 252 ASN F C 1
ATOM 7961 O O . ASN F 1 122 ? 37.487 54.756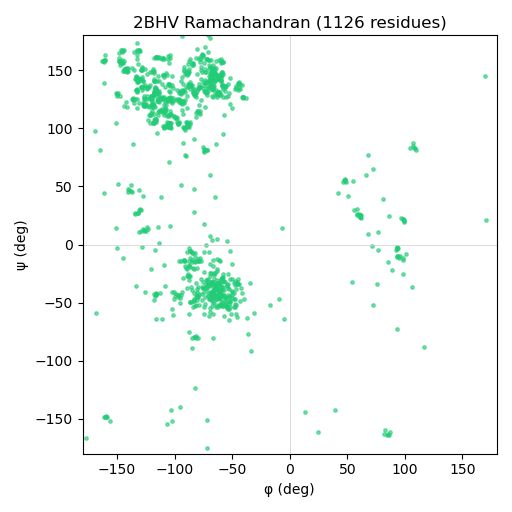 53.973 1.00 47.31 252 ASN F O 1
ATOM 7966 N N . ALA F 1 123 ? 39.164 56.206 53.483 1.00 47.61 253 ALA F N 1
ATOM 7967 C CA . ALA F 1 123 ? 39.072 56.147 52.031 1.00 47.68 253 ALA F CA 1
ATOM 7968 C C . ALA F 1 123 ? 40.080 55.134 51.472 1.00 47.65 253 ALA F C 1
ATOM 7969 O O . ALA F 1 123 ? 41.275 55.182 51.784 1.00 47.56 253 ALA F O 1
ATOM 7971 N N . GLY F 1 130 ? 34.206 51.785 40.757 1.00 49.23 260 GLY F N 1
ATOM 7972 C CA . GLY F 1 130 ? 32.760 51.928 40.938 1.00 49.55 260 GLY F CA 1
ATOM 7973 C C . GLY F 1 130 ? 32.365 52.939 42.009 1.00 49.71 260 GLY F C 1
ATOM 7974 O O . GLY F 1 130 ? 33.162 53.806 42.376 1.00 49.75 260 GLY F O 1
ATOM 7975 N N . TYR F 1 131 ? 31.120 52.840 42.484 1.00 49.78 261 TYR F N 1
ATOM 7976 C CA . TYR F 1 131 ? 30.625 53.618 43.637 1.00 50.04 261 TYR F CA 1
ATOM 7977 C C . TYR F 1 131 ? 30.046 52.650 44.681 1.00 50.05 261 TYR F C 1
ATOM 7978 O O . TYR F 1 131 ? 30.229 52.823 45.894 1.00 50.12 261 TYR F O 1
ATOM 7987 N N . ASN F 1 132 ? 29.330 51.646 44.180 1.00 49.85 262 ASN F N 1
ATOM 7988 C CA . ASN F 1 132 ? 28.921 50.476 44.949 1.00 49.47 262 ASN F CA 1
ATOM 7989 C C . ASN F 1 132 ? 30.135 49.717 45.515 1.00 49.01 262 ASN F C 1
ATOM 7990 O O . ASN F 1 132 ? 30.191 49.421 46.712 1.00 49.08 262 ASN F O 1
ATOM 7995 N N . GLY F 1 133 ? 31.107 49.427 44.652 1.00 48.37 263 GLY F N 1
ATOM 7996 C CA . GLY F 1 133 ? 32.333 48.734 45.057 1.00 47.46 263 GLY F CA 1
ATOM 7997 C C . GLY F 1 133 ? 33.073 49.386 46.215 1.00 46.75 263 GLY F C 1
ATOM 7998 O O . GLY F 1 133 ? 33.804 48.717 46.946 1.00 46.70 263 GLY F O 1
ATOM 7999 N N . LEU F 1 134 ? 32.883 50.694 46.376 1.00 45.99 264 LEU F N 1
ATOM 8000 C CA . LEU F 1 134 ? 33.441 51.425 47.506 1.00 45.16 264 LEU F CA 1
ATOM 8001 C C . LEU F 1 134 ? 32.800 50.965 48.816 1.00 44.97 264 LEU F C 1
ATOM 8002 O O . LEU F 1 134 ? 33.458 50.902 49.856 1.00 44.98 264 LEU F O 1
ATOM 8007 N N . VAL F 1 135 ? 31.518 50.629 48.757 1.00 44.45 265 VAL F N 1
ATOM 8008 C CA . VAL F 1 135 ? 30.806 50.181 49.946 1.00 44.00 265 VAL F CA 1
ATOM 8009 C C . VAL F 1 135 ? 31.178 48.731 50.294 1.00 43.72 265 VAL F C 1
ATOM 8010 O O . VAL F 1 135 ? 31.494 48.426 51.443 1.00 43.76 265 VAL F O 1
ATOM 8014 N N . GLY F 1 136 ? 31.157 47.844 49.301 1.00 43.29 266 GLY F N 1
ATOM 8015 C CA . GLY F 1 136 ? 31.601 46.472 49.512 1.00 42.81 266 GLY F CA 1
ATOM 8016 C C . GLY F 1 136 ? 32.964 46.444 50.183 1.00 42.54 266 GLY F C 1
ATOM 8017 O O . GLY F 1 136 ? 33.215 45.636 51.078 1.00 42.61 266 GLY F O 1
ATOM 8018 N N . GLU F 1 137 ? 33.833 47.355 49.759 1.00 42.21 267 GLU F N 1
ATOM 8019 C CA . GLU F 1 137 ? 35.213 47.388 50.216 1.00 42.04 267 GLU F CA 1
ATOM 8020 C C . GLU F 1 137 ? 35.347 48.037 51.591 1.00 41.85 267 GLU F C 1
ATOM 8021 O O . GLU F 1 137 ? 36.170 47.615 52.404 1.00 41.79 267 GLU F O 1
ATOM 8027 N N . LEU F 1 138 ? 34.540 49.062 51.851 1.00 41.65 268 LEU F N 1
ATOM 8028 C CA . LEU F 1 138 ? 34.570 49.745 53.144 1.00 41.48 268 LEU F CA 1
ATOM 8029 C C . LEU F 1 138 ? 34.137 48.820 54.272 1.00 41.37 268 LEU F C 1
ATOM 8030 O O . LEU F 1 138 ? 34.651 48.915 55.391 1.00 41.49 268 LEU F O 1
ATOM 8035 N N . ILE F 1 139 ? 33.183 47.938 53.960 1.00 41.06 269 ILE F N 1
ATOM 8036 C CA . ILE F 1 139 ? 32.716 46.903 54.875 1.00 40.70 269 ILE F CA 1
ATOM 8037 C C . ILE F 1 139 ? 33.871 45.951 55.144 1.00 40.81 269 ILE F C 1
ATOM 8038 O O . ILE F 1 139 ? 34.132 45.580 56.288 1.00 40.67 269 ILE F O 1
ATOM 8043 N N . GLU F 1 140 ? 34.584 45.593 54.082 1.00 40.98 270 GLU F N 1
ATOM 8044 C CA . GLU F 1 140 ? 35.717 44.696 54.194 1.00 41.28 270 GLU F CA 1
ATOM 8045 C C . GLU F 1 140 ? 36.786 45.245 55.143 1.00 41.43 270 GLU F C 1
ATOM 8046 O O . GLU F 1 140 ? 37.412 44.479 55.880 1.00 41.49 270 GLU F O 1
ATOM 8052 N N . ARG F 1 141 ? 36.980 46.564 55.139 1.00 41.63 271 ARG F N 1
ATOM 8053 C CA . ARG F 1 141 ? 37.939 47.187 56.052 1.00 42.12 271 ARG F CA 1
ATOM 8054 C C . ARG F 1 141 ? 37.414 47.152 57.481 1.00 42.05 271 ARG F C 1
ATOM 8055 O O . ARG F 1 141 ? 38.190 47.045 58.425 1.00 42.06 271 ARG F O 1
ATOM 8063 N N . ASN F 1 142 ? 36.095 47.247 57.630 1.00 42.15 272 ASN F N 1
ATOM 8064 C CA . ASN F 1 142 ? 35.455 47.111 58.936 1.00 42.11 272 ASN F CA 1
ATOM 8065 C C . ASN F 1 142 ? 35.572 45.683 59.480 1.00 42.19 272 ASN F C 1
ATOM 8066 O O . ASN F 1 142 ? 35.921 45.481 60.650 1.00 42.04 272 ASN F O 1
ATOM 8071 N N . PHE F 1 143 ? 35.284 44.704 58.620 1.00 42.31 273 PHE F N 1
ATOM 8072 C CA . PHE F 1 143 ? 35.478 43.297 58.951 1.00 42.59 273 PHE F CA 1
ATOM 8073 C C . PHE F 1 143 ? 36.889 43.070 59.459 1.00 42.91 273 PHE F C 1
ATOM 8074 O O . PHE F 1 143 ? 37.080 42.531 60.546 1.00 43.04 273 PHE F O 1
ATOM 8082 N N . GLN F 1 144 ? 37.871 43.507 58.671 1.00 43.35 274 GLN F N 1
ATOM 8083 C CA . GLN F 1 144 ? 39.282 43.253 58.956 1.00 43.70 274 GLN F CA 1
ATOM 8084 C C . GLN F 1 144 ? 39.752 43.932 60.235 1.00 43.99 274 GLN F C 1
ATOM 8085 O O . GLN F 1 144 ? 40.536 43.368 60.985 1.00 43.86 274 GLN F O 1
ATOM 8091 N N . ARG F 1 145 ? 39.258 45.139 60.484 1.00 44.73 275 ARG F N 1
ATOM 8092 C CA . ARG F 1 145 ? 39.686 45.913 61.646 1.00 45.51 275 ARG F CA 1
ATOM 8093 C C . ARG F 1 145 ? 38.946 45.533 62.937 1.00 45.67 275 ARG F C 1
ATOM 8094 O O . ARG F 1 145 ? 39.588 45.336 63.967 1.00 45.61 275 ARG F O 1
ATOM 8102 N N . TYR F 1 146 ? 37.614 45.438 62.895 1.00 46.00 276 TYR F N 1
ATOM 8103 C CA . TYR F 1 146 ? 36.853 45.166 64.125 1.00 46.32 276 TYR F CA 1
ATOM 8104 C C . TYR F 1 146 ? 35.859 43.994 64.074 1.00 46.39 276 TYR F C 1
ATOM 8105 O O . TYR F 1 146 ? 35.024 43.860 64.967 1.00 46.46 276 TYR F O 1
ATOM 8114 N N . GLY F 1 147 ? 35.950 43.161 63.037 1.00 46.44 277 GLY F N 1
ATOM 8115 C CA . GLY F 1 147 ? 35.263 41.858 63.008 1.00 46.52 277 GLY F CA 1
ATOM 8116 C C . GLY F 1 147 ? 33.774 41.879 62.733 1.00 46.51 277 GLY F C 1
ATOM 8117 O O . GLY F 1 147 ? 33.139 40.840 62.601 1.00 46.52 277 GLY F O 1
ATOM 8118 N N . VAL F 1 148 ? 33.232 43.079 62.649 1.00 46.88 278 VAL F N 1
ATOM 8119 C CA . VAL F 1 148 ? 31.818 43.340 62.458 1.00 46.81 278 VAL F CA 1
ATOM 8120 C C . VAL F 1 148 ? 31.702 44.011 61.087 1.00 46.61 278 VAL F C 1
ATOM 8121 O O . VAL F 1 148 ? 32.605 44.748 60.703 1.00 46.61 278 VAL F O 1
ATOM 8125 N N . PRO F 1 149 ? 30.616 43.744 60.330 1.00 46.43 279 PRO F N 1
ATOM 8126 C CA . PRO F 1 149 ? 30.478 44.388 59.016 1.00 46.31 279 PRO F CA 1
ATOM 8127 C C . PRO F 1 149 ? 30.241 45.898 59.076 1.00 46.18 279 PRO F C 1
ATOM 8128 O O . PRO F 1 149 ? 30.813 46.636 58.278 1.00 46.14 279 PRO F O 1
ATOM 8132 N N . LEU F 1 150 ? 29.406 46.349 60.007 1.00 46.01 280 LEU F N 1
ATOM 8133 C CA . LEU F 1 150 ? 29.120 47.771 60.163 1.00 45.90 280 LEU F CA 1
ATOM 8134 C C . LEU F 1 150 ? 29.430 48.211 61.575 1.00 45.99 280 LEU F C 1
ATOM 8135 O O . LEU F 1 150 ? 29.055 47.532 62.528 1.00 46.20 280 LEU F O 1
ATOM 8140 N N . LEU F 1 151 ? 30.110 49.348 61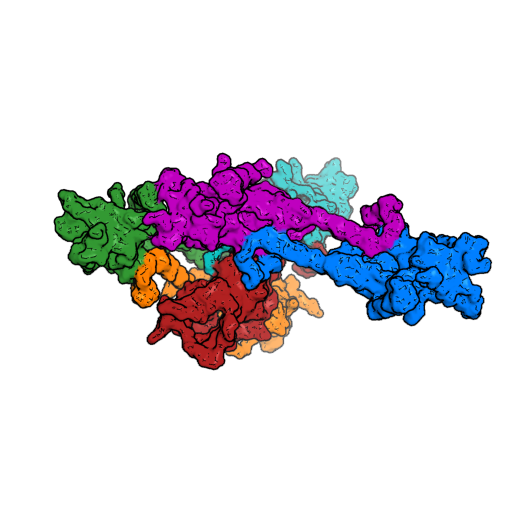.710 1.00 45.88 281 LEU F N 1
ATOM 8141 C CA . LEU F 1 151 ? 30.469 49.864 63.027 1.00 45.95 281 LEU F CA 1
ATOM 8142 C C . LEU F 1 151 ? 29.379 50.741 63.614 1.00 45.97 281 LEU F C 1
ATOM 8143 O O . LEU F 1 151 ? 29.357 50.998 64.814 1.00 46.27 281 LEU F O 1
ATOM 8148 N N . LEU F 1 152 ? 28.478 51.204 62.756 1.00 45.90 282 LEU F N 1
ATOM 8149 C CA . LEU F 1 152 ? 27.377 52.068 63.161 1.00 45.62 282 LEU F CA 1
ATOM 8150 C C . LEU F 1 152 ? 26.100 51.594 62.479 1.00 45.60 282 LEU F C 1
ATOM 8151 O O . LEU F 1 152 ? 26.060 51.456 61.257 1.00 45.71 282 LEU F O 1
ATOM 8156 N N . SER F 1 153 ? 25.060 51.345 63.261 1.00 45.57 283 SER F N 1
ATOM 8157 C CA . SER F 1 153 ? 23.757 51.011 62.696 1.00 45.76 283 SER F CA 1
ATOM 8158 C C . SER F 1 153 ? 22.980 52.274 62.362 1.00 45.78 283 SER F C 1
ATOM 8159 O O . SER F 1 153 ? 23.220 53.332 62.946 1.00 46.02 283 SER F O 1
ATOM 8162 N N . THR F 1 154 ? 22.044 52.157 61.428 1.00 45.69 284 THR F N 1
ATOM 8163 C CA . THR F 1 154 ? 21.182 53.266 61.069 1.00 45.49 284 THR F CA 1
ATOM 8164 C C . THR F 1 154 ? 19.737 52.868 61.318 1.00 45.59 284 THR F C 1
ATOM 8165 O O . THR F 1 154 ? 19.199 52.002 60.629 1.00 45.60 284 THR F O 1
ATOM 8169 N N . LEU F 1 155 ? 19.120 53.507 62.313 1.00 45.68 285 LEU F N 1
ATOM 8170 C CA . LEU F 1 155 ? 17.762 53.191 62.757 1.00 45.46 285 LEU F CA 1
ATOM 8171 C C . LEU F 1 155 ? 16.781 54.307 62.391 1.00 45.56 285 LEU F C 1
ATOM 8172 O O . LEU F 1 155 ? 17.190 55.448 62.149 1.00 45.59 285 LEU F O 1
ATOM 8177 N N . THR F 1 156 ? 15.490 53.979 62.367 1.00 45.61 286 THR F N 1
ATOM 8178 C CA . THR F 1 156 ? 14.448 54.961 62.035 1.00 45.91 286 THR F CA 1
ATOM 8179 C C . THR F 1 156 ? 14.217 55.943 63.143 1.00 46.07 286 THR F C 1
ATOM 8180 O O . THR F 1 156 ? 14.202 55.584 64.325 1.00 46.05 286 THR F O 1
ATOM 8184 N N . ASN F 1 157 ? 13.980 57.179 62.748 1.00 46.05 287 ASN F N 1
ATOM 8185 C CA . ASN F 1 157 ? 13.371 58.135 63.625 1.00 45.96 287 ASN F CA 1
ATOM 8186 C C . ASN F 1 157 ? 12.291 58.852 62.833 1.00 46.17 287 ASN F C 1
ATOM 8187 O O . ASN F 1 157 ? 11.931 59.989 63.123 1.00 46.33 287 ASN F O 1
ATOM 8192 N N . GLY F 1 158 ? 11.775 58.163 61.820 1.00 46.17 288 GLY F N 1
ATOM 8193 C CA . GLY F 1 158 ? 10.828 58.759 60.881 1.00 46.01 288 GLY F CA 1
ATOM 8194 C C . GLY F 1 158 ? 11.430 58.965 59.500 1.00 45.92 288 GLY F C 1
ATOM 8195 O O . GLY F 1 158 ? 11.866 60.060 59.155 1.00 45.79 288 GLY F O 1
ATOM 8196 N N . LEU F 1 159 ? 11.445 57.899 58.710 1.00 46.00 289 LEU F N 1
ATOM 8197 C CA . LEU F 1 159 ? 11.925 57.962 57.355 1.00 46.01 289 LEU F CA 1
ATOM 8198 C C . LEU F 1 159 ? 10.810 58.411 56.443 1.00 46.18 289 LEU F C 1
ATOM 8199 O O . LEU F 1 159 ? 9.683 57.964 56.573 1.00 46.40 289 LEU F O 1
ATOM 8204 N N . LEU F 1 160 ? 11.127 59.295 55.513 1.00 46.32 290 LEU F N 1
ATOM 8205 C CA . LEU F 1 160 ? 10.198 59.628 54.451 1.00 46.72 290 LEU F CA 1
ATOM 8206 C C . LEU F 1 160 ? 10.446 58.709 53.257 1.00 46.88 290 LEU F C 1
ATOM 8207 O O . LEU F 1 160 ? 11.387 58.922 52.486 1.00 47.03 290 LEU F O 1
ATOM 8212 N N . ILE F 1 161 ? 9.607 57.688 53.109 1.00 47.03 291 ILE F N 1
ATOM 8213 C CA . ILE F 1 161 ? 9.868 56.628 52.129 1.00 47.27 291 ILE F CA 1
ATOM 8214 C C . ILE F 1 161 ? 8.932 56.717 50.936 1.00 47.76 291 ILE F C 1
ATOM 8215 O O . ILE F 1 161 ? 7.714 56.648 51.100 1.00 47.86 291 ILE F O 1
ATOM 8220 N N . GLY F 1 162 ? 9.513 56.880 49.744 1.00 48.50 292 GLY F N 1
ATOM 8221 C CA . GLY F 1 162 ? 8.782 56.788 48.487 1.00 49.21 292 GLY F CA 1
ATOM 8222 C C . GLY F 1 162 ? 8.964 55.412 47.885 1.00 49.89 292 GLY F C 1
ATOM 8223 O O . GLY F 1 162 ? 10.090 54.951 47.712 1.00 49.80 292 GLY F O 1
ATOM 8224 N N . ILE F 1 163 ? 7.842 54.754 47.601 1.00 50.82 293 ILE F N 1
ATOM 8225 C CA . ILE F 1 163 ? 7.824 53.493 46.854 1.00 52.39 293 ILE F CA 1
ATOM 8226 C C . ILE F 1 163 ? 7.011 53.554 45.541 1.00 53.39 293 ILE F C 1
ATOM 8227 O O . ILE F 1 163 ? 5.826 53.898 45.548 1.00 53.34 293 ILE F O 1
ATOM 8232 N N . THR F 1 164 ? 7.656 53.221 44.419 1.00 54.63 294 THR F N 1
ATOM 8233 C CA . THR F 1 164 ? 6.931 52.910 43.162 1.00 55.44 294 THR F CA 1
ATOM 8234 C C . THR F 1 164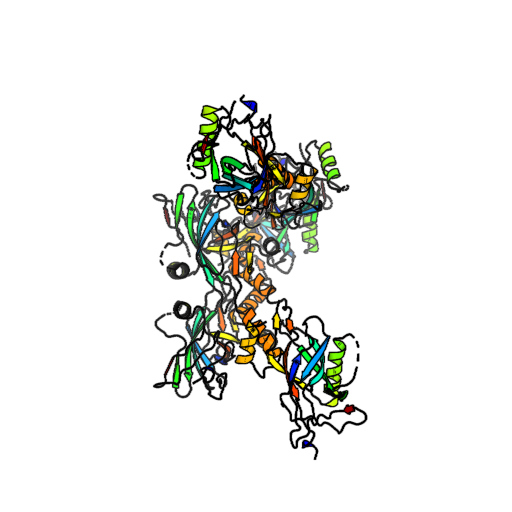 ? 7.460 51.633 42.516 1.00 55.50 294 THR F C 1
ATOM 8235 O O . THR F 1 164 ? 7.238 50.536 43.036 1.00 55.81 294 THR F O 1
ATOM 8239 N N . ASP F 1 182 ? 0.031 40.734 25.145 1.00 51.66 312 ASP F N 1
ATOM 8240 C CA . ASP F 1 182 ? 0.879 40.316 26.253 1.00 51.94 312 ASP F CA 1
ATOM 8241 C C . ASP F 1 182 ? 0.175 39.219 27.081 1.00 51.84 312 ASP F C 1
ATOM 8242 O O . ASP F 1 182 ? 0.373 38.021 26.814 1.00 52.07 312 ASP F O 1
ATOM 8247 N N . TYR F 1 183 ? -0.621 39.637 28.080 1.00 51.11 313 TYR F N 1
ATOM 8248 C CA . TYR F 1 183 ? -1.638 38.808 28.727 1.00 50.11 313 TYR F CA 1
ATOM 8249 C C . TYR F 1 183 ? -2.325 37.897 27.732 1.00 49.28 313 TYR F C 1
ATOM 8250 O O . TYR F 1 183 ? -2.237 36.678 27.824 1.00 49.25 313 TYR F O 1
ATOM 8259 N N . LEU F 1 184 ? -3.009 38.522 26.775 1.00 48.08 314 LEU F N 1
ATOM 8260 C CA . LEU F 1 184 ? -3.863 37.831 25.836 1.00 46.82 314 LEU F CA 1
ATOM 8261 C C . LEU F 1 184 ? -3.066 36.917 24.927 1.00 46.29 314 LEU F C 1
ATOM 8262 O O . LEU F 1 184 ? -3.423 35.752 24.752 1.00 46.47 314 LEU F O 1
ATOM 8267 N N . LEU F 1 185 ? -1.985 37.439 24.354 1.00 45.32 315 LEU F N 1
ATOM 8268 C CA . LEU F 1 185 ? -1.206 36.678 23.385 1.00 44.37 315 LEU F CA 1
ATOM 8269 C C . LEU F 1 185 ? -0.681 35.396 24.000 1.00 44.04 315 LEU F C 1
ATOM 8270 O O . LEU F 1 185 ? -0.743 34.327 23.390 1.00 43.83 315 LEU F O 1
ATOM 8275 N N . MET F 1 186 ? -0.190 35.519 25.226 1.00 43.68 316 MET F N 1
ATOM 8276 C CA . MET F 1 186 ? 0.340 34.391 25.977 1.00 43.73 316 MET F CA 1
ATOM 8277 C C . MET F 1 186 ? -0.730 33.343 26.302 1.00 42.59 316 MET F C 1
ATOM 8278 O O . MET F 1 186 ? -0.456 32.145 26.255 1.00 42.89 316 MET F O 1
ATOM 8283 N N . GLN F 1 187 ? -1.941 33.787 26.634 1.00 41.44 317 GLN F N 1
ATOM 8284 C CA . GLN F 1 187 ? -3.056 32.854 26.848 1.00 40.13 317 GLN F CA 1
ATOM 8285 C C . GLN F 1 187 ? -3.392 32.140 25.541 1.00 39.31 317 GLN F C 1
ATOM 8286 O O . GLN F 1 187 ? -3.697 30.941 25.527 1.00 38.86 317 GLN F O 1
ATOM 8292 N N . LEU F 1 188 ? -3.332 32.898 24.449 1.00 38.33 318 LEU F N 1
ATOM 8293 C CA . LEU F 1 188 ? -3.747 32.414 23.157 1.00 37.59 318 LEU F CA 1
ATOM 8294 C C . LEU F 1 188 ? -2.790 31.386 22.579 1.00 37.29 318 LEU F C 1
ATOM 8295 O O . LEU F 1 188 ? -3.208 30.499 21.836 1.00 37.25 318 LEU F O 1
ATOM 8300 N N . MET F 1 189 ? -1.513 31.497 22.929 1.00 36.86 319 MET F N 1
ATOM 8301 C CA . MET F 1 189 ? -0.525 30.522 22.494 1.00 36.54 319 MET F CA 1
ATOM 8302 C C . MET F 1 189 ? -0.209 29.545 23.619 1.00 36.39 319 MET F C 1
ATOM 8303 O O . MET F 1 189 ? -0.446 28.348 23.501 1.00 36.31 319 MET F O 1
ATOM 8308 N N . ARG F 1 190 ? 0.299 30.067 24.724 1.00 36.22 320 ARG F N 1
ATOM 8309 C CA . ARG F 1 190 ? 0.774 29.223 25.802 1.00 36.36 320 ARG F CA 1
ATOM 8310 C C . ARG F 1 190 ? -0.324 28.583 26.665 1.00 35.92 320 ARG F C 1
ATOM 8311 O O . ARG F 1 190 ? -0.190 27.431 27.066 1.00 35.67 320 ARG F O 1
ATOM 8319 N N . GLN F 1 191 ? -1.406 29.313 26.937 1.00 35.75 321 GLN F N 1
ATOM 8320 C CA . GLN F 1 191 ? -2.334 28.913 28.026 1.00 35.69 321 GLN F CA 1
ATOM 8321 C C . GLN F 1 191 ? -3.762 28.490 27.642 1.00 35.20 321 GLN F C 1
ATOM 8322 O O . GLN F 1 191 ? -4.627 28.430 28.504 1.00 35.15 321 GLN F O 1
ATOM 8328 N N . SER F 1 192 ? -4.018 28.202 26.374 1.00 34.93 322 SER F N 1
ATOM 8329 C CA . SER F 1 192 ? -5.362 27.801 25.967 1.00 34.85 322 SER F CA 1
ATOM 8330 C C . SER F 1 192 ? -5.880 26.636 26.796 1.00 35.06 322 SER F C 1
ATOM 8331 O O . SER F 1 192 ? -5.221 25.617 26.928 1.00 35.30 322 SER F O 1
ATOM 8334 N N . GLY F 1 193 ? -7.068 26.791 27.355 1.00 35.45 323 GLY F N 1
ATOM 8335 C CA . GLY F 1 193 ? -7.737 25.676 28.021 1.00 36.03 323 GLY F CA 1
ATOM 8336 C C . GLY F 1 193 ? -7.604 25.736 29.525 1.00 36.51 323 GLY F C 1
ATOM 8337 O O . GLY F 1 193 ? -8.240 24.965 30.244 1.00 36.80 323 GLY F O 1
ATOM 8338 N N . MET F 1 194 ? -6.784 26.663 30.002 1.00 36.58 324 MET F N 1
ATOM 8339 C CA . MET F 1 194 ? -6.457 26.730 31.407 1.00 37.14 324 MET F CA 1
ATOM 8340 C C . MET F 1 194 ? -7.545 27.349 32.258 1.00 37.29 324 MET F C 1
ATOM 8341 O O . MET F 1 194 ? -8.377 28.117 31.762 1.00 37.18 324 MET F O 1
ATOM 8346 N N . GLY F 1 195 ? -7.521 27.006 33.550 1.00 37.56 325 GLY F N 1
ATOM 8347 C CA . GLY F 1 195 ? -8.445 27.553 34.528 1.00 37.71 325 GLY F CA 1
ATOM 8348 C C . GLY F 1 195 ? -8.238 29.039 34.692 1.00 38.12 325 GLY F C 1
ATOM 8349 O O . GLY F 1 195 ? -7.109 29.526 34.671 1.00 38.35 325 GLY F O 1
ATOM 8350 N N . ILE F 1 196 ? -9.337 29.762 34.844 1.00 38.39 326 ILE F N 1
ATOM 8351 C CA . ILE F 1 196 ? -9.286 31.200 34.983 1.00 38.40 326 ILE F CA 1
ATOM 8352 C C . ILE F 1 196 ? -8.450 31.531 36.202 1.00 38.74 326 ILE F C 1
ATOM 8353 O O . ILE F 1 196 ? -7.652 32.471 36.202 1.00 38.83 326 ILE F O 1
ATOM 8358 N N . ASN F 1 197 ? -8.615 30.737 37.244 1.00 39.22 327 ASN F N 1
ATOM 8359 C CA . ASN F 1 197 ? -7.857 30.974 38.446 1.00 39.45 327 ASN F CA 1
ATOM 8360 C C . ASN F 1 197 ? -6.394 30.731 38.203 1.00 39.84 327 ASN F C 1
ATOM 8361 O O . ASN F 1 197 ? -5.575 31.543 38.609 1.00 39.76 327 ASN F O 1
ATOM 8366 N N . GLN F 1 198 ? -6.049 29.639 37.513 1.00 40.47 328 GLN F N 1
ATOM 8367 C CA . GLN F 1 198 ? -4.630 29.385 37.293 1.00 41.01 328 GLN F CA 1
ATOM 8368 C C . GLN F 1 198 ? -3.992 30.450 36.409 1.00 41.16 328 GLN F C 1
ATOM 8369 O O . GLN F 1 198 ? -2.788 30.686 36.495 1.00 41.46 328 GLN F O 1
ATOM 8375 N N . VAL F 1 199 ? -4.781 31.122 35.587 1.00 41.26 329 VAL F N 1
ATOM 8376 C CA . VAL F 1 199 ? -4.158 32.074 34.698 1.00 41.87 329 VAL F CA 1
ATOM 8377 C C . VAL F 1 199 ? -3.890 33.389 35.392 1.00 42.08 329 VAL F C 1
ATOM 8378 O O . VAL F 1 199 ? -2.760 33.858 35.373 1.00 42.57 329 VAL F O 1
ATOM 8382 N N . VAL F 1 200 ? -4.883 33.985 36.034 1.00 42.37 330 VAL F N 1
ATOM 8383 C CA . VAL F 1 200 ? -4.589 35.267 36.668 1.00 42.74 330 VAL F CA 1
ATOM 8384 C C . VAL F 1 200 ? -3.595 35.091 37.820 1.00 43.00 330 VAL F C 1
ATOM 8385 O O . VAL F 1 200 ? -2.715 35.920 38.008 1.00 43.28 330 VAL F O 1
ATOM 8389 N N . ASN F 1 201 ? -3.709 33.996 38.561 1.00 43.40 331 ASN F N 1
ATOM 8390 C CA . ASN F 1 201 ? -2.734 33.706 39.606 1.00 43.85 331 ASN F CA 1
ATOM 8391 C C . ASN F 1 201 ? -1.307 33.683 39.096 1.00 44.33 331 ASN F C 1
ATOM 8392 O O . ASN F 1 201 ? -0.416 34.267 39.717 1.00 44.74 331 ASN F O 1
ATOM 8397 N N . GLN F 1 202 ? -1.102 33.026 37.957 1.00 44.72 332 GLN F N 1
ATOM 8398 C CA . GLN F 1 202 ? 0.189 33.009 37.297 1.00 44.83 332 GLN F CA 1
ATOM 8399 C C . GLN F 1 202 ? 0.620 34.433 36.980 1.00 44.53 332 GLN F C 1
ATOM 8400 O O . GLN F 1 202 ? 1.761 34.795 37.211 1.00 44.28 332 GLN F O 1
ATOM 8406 N N . ILE F 1 203 ? -0.305 35.244 36.480 1.00 44.66 333 ILE F N 1
ATOM 8407 C CA . ILE F 1 203 ? 0.010 36.632 36.147 1.00 45.17 333 ILE F CA 1
ATOM 8408 C C . ILE F 1 203 ? 0.443 37.413 37.392 1.00 45.77 333 ILE F C 1
ATOM 8409 O O . ILE F 1 203 ? 1.441 38.146 37.363 1.00 45.92 333 ILE F O 1
ATOM 8414 N N . LEU F 1 204 ? -0.311 37.239 38.475 1.00 46.28 334 LEU F N 1
ATOM 8415 C CA . LEU F 1 204 ? -0.053 37.935 39.723 1.00 46.71 334 LEU F CA 1
ATOM 8416 C C . LEU F 1 204 ? 1.311 37.571 40.281 1.00 47.02 334 LEU F C 1
ATOM 8417 O O . LEU F 1 204 ? 2.072 38.445 40.685 1.00 47.17 334 LEU F O 1
ATOM 8422 N N . ARG F 1 205 ? 1.611 36.279 40.280 1.00 47.27 335 ARG F N 1
ATOM 8423 C CA . ARG F 1 205 ? 2.896 35.773 40.726 1.00 47.84 335 ARG F CA 1
ATOM 8424 C C . ARG F 1 205 ? 4.069 36.486 40.031 1.00 48.45 335 ARG F C 1
ATOM 8425 O O . ARG F 1 205 ? 5.045 36.865 40.682 1.00 48.63 335 ARG F O 1
ATOM 8433 N N . ASP F 1 206 ? 3.957 36.682 38.718 1.00 49.16 336 ASP F N 1
ATOM 8434 C CA . ASP F 1 206 ? 4.990 37.378 37.942 1.00 49.84 336 ASP F CA 1
ATOM 8435 C C . ASP F 1 206 ? 5.183 38.822 38.355 1.00 50.46 336 ASP F C 1
ATOM 8436 O O . ASP F 1 206 ? 6.288 39.336 38.249 1.00 50.57 336 ASP F O 1
ATOM 8441 N N . LYS F 1 207 ? 4.116 39.466 38.834 1.00 51.29 337 LYS F N 1
ATOM 8442 C CA . LYS F 1 207 ? 4.166 40.889 39.201 1.00 52.05 337 LYS F CA 1
ATOM 8443 C C . LYS F 1 207 ? 4.755 41.108 40.583 1.00 52.55 337 LYS F C 1
ATOM 8444 O O . LYS F 1 207 ? 5.416 42.114 40.822 1.00 52.53 337 LYS F O 1
ATOM 8450 N N . SER F 1 208 ? 4.513 40.158 41.484 1.00 53.31 338 SER F N 1
ATOM 8451 C CA . SER F 1 208 ? 5.191 40.113 42.774 1.00 53.87 338 SER F CA 1
ATOM 8452 C C . SER F 1 208 ? 6.544 39.431 42.594 1.00 54.61 338 SER F C 1
ATOM 8453 O O . SER F 1 208 ? 6.904 38.515 43.349 1.00 55.23 338 SER F O 1
ATOM 8456 N N . LYS F 1 209 ? 7.278 39.864 41.573 1.00 54.92 339 LYS F N 1
ATOM 8457 C CA . LYS F 1 209 ? 8.638 39.398 41.352 1.00 55.34 339 LYS F CA 1
ATOM 8458 C C . LYS F 1 209 ? 9.548 40.583 41.056 1.00 55.56 339 LYS F C 1
ATOM 8459 O O . LYS F 1 209 ? 10.707 40.595 41.473 1.00 55.78 339 LYS F O 1
ATOM 8465 N N . ILE F 1 210 ? 9.022 41.581 40.345 1.00 55.66 340 ILE F N 1
ATOM 8466 C CA . ILE F 1 210 ? 9.763 42.826 40.120 1.00 55.60 340 ILE F CA 1
ATOM 8467 C C . ILE F 1 210 ? 9.805 43.688 41.399 1.00 55.56 340 ILE F C 1
ATOM 8468 O O . ILE F 1 210 ? 8.762 44.095 41.937 1.00 55.63 340 ILE F O 1
ATOM 8473 N N . ALA F 1 211 ? 11.016 43.933 41.895 1.00 55.16 341 ALA F N 1
ATOM 8474 C CA . ALA F 1 211 ? 11.189 44.717 43.112 1.00 54.34 341 ALA F CA 1
ATOM 8475 C C . ALA F 1 211 ? 10.834 46.162 42.805 1.00 53.65 341 ALA F C 1
ATOM 8476 O O . ALA F 1 211 ? 11.066 46.628 41.687 1.00 53.29 341 ALA F O 1
ATOM 8478 N N . PRO F 1 212 ? 10.243 46.865 43.789 1.00 53.19 342 PRO F N 1
ATOM 8479 C CA . PRO F 1 212 ? 9.777 48.238 43.572 1.00 52.62 342 PRO F CA 1
ATOM 8480 C C . PRO F 1 212 ? 10.895 49.259 43.811 1.00 52.07 342 PRO F C 1
ATOM 8481 O O . PRO F 1 212 ? 11.893 48.943 44.469 1.00 52.05 342 PRO F O 1
ATOM 8485 N N . ILE F 1 213 ? 10.743 50.463 43.266 1.00 51.22 343 ILE F N 1
ATOM 8486 C CA . ILE F 1 213 ? 11.719 51.514 43.518 1.00 50.60 343 ILE F CA 1
ATOM 8487 C C . ILE F 1 213 ? 11.569 52.005 44.971 1.00 50.14 343 ILE F C 1
ATOM 8488 O O . ILE F 1 213 ? 10.439 52.283 45.434 1.00 49.90 343 ILE F O 1
ATOM 8493 N N . VAL F 1 214 ? 12.698 52.090 45.693 1.00 48.98 344 VAL F N 1
ATOM 8494 C CA . VAL F 1 214 ? 12.675 52.677 47.036 1.00 48.11 344 VAL F CA 1
ATOM 8495 C C . VAL F 1 214 ? 13.586 53.883 47.202 1.00 47.68 344 VAL F C 1
ATOM 8496 O O . VAL F 1 214 ? 14.806 53.786 47.045 1.00 47.53 344 VAL F O 1
ATOM 8500 N N . VAL F 1 215 ? 12.979 55.015 47.538 1.00 47.20 345 VAL F N 1
ATOM 8501 C CA . VAL F 1 215 ? 13.736 56.212 47.863 1.00 46.93 345 VAL F CA 1
ATOM 8502 C C . VAL F 1 215 ? 13.479 56.610 49.310 1.00 46.91 345 VAL F C 1
ATOM 8503 O O . VAL F 1 215 ? 12.337 56.625 49.769 1.00 47.01 345 VAL F O 1
ATOM 8507 N N . ILE F 1 216 ? 14.557 56.901 50.029 1.00 46.71 346 ILE F N 1
ATOM 8508 C CA . ILE F 1 216 ? 14.464 57.502 51.342 1.00 46.37 346 ILE F CA 1
ATOM 8509 C C . ILE F 1 216 ? 14.814 58.983 51.198 1.00 46.36 346 ILE F C 1
ATOM 8510 O O . ILE F 1 216 ? 15.977 59.338 51.010 1.00 46.35 346 ILE F O 1
ATOM 8515 N N . ARG F 1 217 ? 13.785 59.833 51.248 1.00 46.43 347 ARG F N 1
ATOM 8516 C CA . ARG F 1 217 ? 13.917 61.263 50.909 1.00 46.63 347 ARG F CA 1
ATOM 8517 C C . ARG F 1 217 ? 14.765 62.011 51.899 1.00 46.35 347 ARG F C 1
ATOM 8518 O O . ARG F 1 217 ? 14.807 61.656 53.071 1.00 46.37 347 ARG F O 1
ATOM 8526 N N . GLU F 1 218 ? 15.429 63.060 51.432 1.00 46.18 348 GLU F N 1
ATOM 8527 C CA . GLU F 1 218 ? 16.120 63.966 52.333 1.00 46.22 348 GLU F CA 1
ATOM 8528 C C . GLU F 1 218 ? 15.091 64.521 53.298 1.00 46.08 348 GLU F C 1
ATOM 8529 O O . GLU F 1 218 ? 13.917 64.640 52.953 1.00 46.32 348 GLU F O 1
ATOM 8535 N N . GLY F 1 219 ? 15.521 64.814 54.519 1.00 45.99 349 GLY F N 1
ATOM 8536 C CA . GLY F 1 219 ? 14.595 65.221 55.572 1.00 45.81 349 GLY F CA 1
ATOM 8537 C C . GLY F 1 219 ? 14.132 64.049 56.407 1.00 45.75 349 GLY F C 1
ATOM 8538 O O . GLY F 1 219 ? 13.505 64.233 57.454 1.00 45.93 349 GLY F O 1
ATOM 8539 N N . SER F 1 220 ? 14.439 62.839 55.946 1.00 45.64 350 SER F N 1
ATOM 8540 C CA . SER F 1 220 ? 14.206 61.640 56.745 1.00 45.50 350 SER F CA 1
ATOM 8541 C C . SER F 1 220 ? 14.995 61.720 58.031 1.00 45.46 350 SER F C 1
ATOM 8542 O O . SER F 1 220 ? 16.127 62.205 58.056 1.00 45.20 350 SER F O 1
ATOM 8545 N N . ARG F 1 221 ? 14.373 61.248 59.100 1.00 45.71 351 ARG F N 1
ATOM 8546 C CA . ARG F 1 221 ? 14.929 61.324 60.449 1.00 45.55 351 ARG F CA 1
ATOM 8547 C C . ARG F 1 221 ? 15.434 59.957 60.875 1.00 45.44 351 ARG F C 1
ATOM 8548 O O . ARG F 1 221 ? 14.781 58.943 60.650 1.00 45.35 351 ARG F O 1
ATOM 8556 N N . VAL F 1 222 ? 16.594 59.944 61.514 1.00 45.78 352 VAL F N 1
ATOM 8557 C CA . VAL F 1 222 ? 17.370 58.722 61.701 1.00 45.77 352 VAL F CA 1
ATOM 8558 C C . VAL F 1 222 ? 18.071 58.703 63.059 1.00 45.66 352 VAL F C 1
ATOM 8559 O O . VAL F 1 222 ? 18.387 59.756 63.607 1.00 45.75 352 VAL F O 1
ATOM 8563 N N . PHE F 1 223 ? 18.285 57.509 63.606 1.00 45.47 353 PHE F N 1
ATOM 8564 C CA . PHE F 1 223 ? 19.227 57.329 64.717 1.00 45.40 353 PHE F CA 1
ATOM 8565 C C . PHE F 1 223 ? 20.476 56.630 64.223 1.00 45.18 353 PHE F C 1
ATOM 8566 O O . PHE F 1 223 ? 20.399 55.554 63.659 1.00 45.19 353 PHE F O 1
ATOM 8574 N N . ILE F 1 224 ? 21.627 57.247 64.431 1.00 45.12 354 ILE F N 1
ATOM 8575 C CA . ILE F 1 224 ? 22.894 56.579 64.178 1.00 45.20 354 ILE F CA 1
ATOM 8576 C C . ILE F 1 224 ? 23.411 55.974 65.485 1.00 45.34 354 ILE F C 1
ATOM 8577 O O . ILE F 1 224 ? 23.596 56.674 66.485 1.00 45.18 354 ILE F O 1
ATOM 8582 N N . SER F 1 225 ? 23.631 54.667 65.465 1.00 45.55 355 SER F N 1
ATOM 8583 C CA . SER F 1 225 ? 23.895 53.919 66.683 1.00 45.83 355 SER F CA 1
ATOM 8584 C C . SER F 1 225 ? 25.175 53.092 66.607 1.00 45.89 355 SER F C 1
ATOM 8585 O O . SER F 1 225 ? 25.287 52.190 65.771 1.00 45.93 355 SER F O 1
ATOM 8588 N N . PRO F 1 226 ? 26.140 53.385 67.500 1.00 45.89 356 PRO F N 1
ATOM 8589 C CA . PRO F 1 226 ? 27.374 52.633 67.519 1.00 45.93 356 PRO F CA 1
ATOM 8590 C C . PRO F 1 226 ? 27.102 51.202 67.934 1.00 46.05 356 PRO F C 1
ATOM 8591 O O . PRO F 1 226 ? 26.332 50.957 68.860 1.00 46.22 356 PRO F O 1
ATOM 8595 N N . ASN F 1 227 ? 27.721 50.263 67.235 1.00 46.10 357 ASN F N 1
ATOM 8596 C CA . ASN F 1 227 ? 27.642 48.861 67.597 1.00 46.00 357 ASN F CA 1
ATOM 8597 C C . ASN F 1 227 ? 28.700 48.454 68.610 1.00 46.20 357 ASN F C 1
ATOM 8598 O O . ASN F 1 227 ? 28.703 47.322 69.091 1.00 46.45 357 ASN F O 1
ATOM 8603 N N . THR F 1 228 ? 29.596 49.385 68.927 1.00 46.36 358 THR F N 1
ATOM 8604 C CA . THR F 1 228 ? 30.548 49.223 70.012 1.00 46.44 358 THR F CA 1
ATOM 8605 C C . THR F 1 228 ? 30.780 50.557 70.646 1.00 46.55 358 THR F C 1
ATOM 8606 O O . THR F 1 228 ? 30.409 51.587 70.088 1.00 46.87 358 THR F O 1
ATOM 8610 N N . ASP F 1 229 ? 31.423 50.545 71.805 1.00 46.62 359 ASP F N 1
ATOM 8611 C CA . ASP F 1 229 ? 31.940 51.766 72.382 1.00 46.65 359 ASP F CA 1
ATOM 8612 C C . ASP F 1 229 ? 32.922 52.382 71.391 1.00 46.69 359 ASP F C 1
ATOM 8613 O O . ASP F 1 229 ? 33.712 51.667 70.766 1.00 46.92 359 ASP F O 1
ATOM 8618 N N . ILE F 1 230 ? 32.835 53.697 71.210 1.00 46.56 360 ILE F N 1
ATOM 8619 C CA . ILE F 1 230 ? 33.786 54.403 70.370 1.00 46.54 360 ILE F CA 1
ATOM 8620 C C . ILE F 1 230 ? 34.544 55.412 71.207 1.00 46.54 360 ILE F C 1
ATOM 8621 O O . ILE F 1 230 ? 33.944 56.309 71.792 1.00 46.71 360 ILE F O 1
ATOM 8626 N N . PHE F 1 231 ? 35.861 55.256 71.264 1.00 46.47 361 PHE F N 1
ATOM 8627 C CA . PHE F 1 231 ? 36.719 56.208 71.953 1.00 46.40 361 PHE F CA 1
ATOM 8628 C C . PHE F 1 231 ? 37.222 57.289 70.989 1.00 46.36 361 PHE F C 1
ATOM 8629 O O . PHE F 1 231 ? 37.684 56.995 69.878 1.00 46.35 361 PHE F O 1
ATOM 8637 N N . PHE F 1 232 ? 37.120 58.537 71.431 1.00 46.38 362 PHE F N 1
ATOM 8638 C CA . PHE F 1 232 ? 37.510 59.697 70.635 1.00 46.59 362 PHE F CA 1
ATOM 8639 C C . PHE F 1 232 ? 38.769 60.311 71.228 1.00 46.65 362 PHE F C 1
ATOM 8640 O O . PHE F 1 232 ? 38.683 61.023 72.234 1.00 46.84 362 PHE F O 1
ATOM 8648 N N . PRO F 1 233 ? 39.944 60.041 70.623 1.00 46.63 363 PRO F N 1
ATOM 8649 C CA . PRO F 1 233 ? 41.153 60.728 71.096 1.00 46.58 363 PRO F CA 1
ATOM 8650 C C . PRO F 1 233 ? 41.029 62.251 70.968 1.00 46.64 363 PRO F C 1
ATOM 8651 O O . PRO F 1 233 ? 40.206 62.738 70.178 1.00 46.56 363 PRO F O 1
ATOM 8655 N N . ILE F 1 234 ? 41.824 62.980 71.758 1.00 46.75 364 ILE F N 1
ATOM 8656 C CA . ILE F 1 234 ? 41.889 64.444 71.687 1.00 46.81 364 ILE F CA 1
ATOM 8657 C C . ILE F 1 234 ? 42.369 64.843 70.287 1.00 46.77 364 ILE F C 1
ATOM 8658 O O . ILE F 1 234 ? 43.372 64.303 69.802 1.00 46.71 364 ILE F O 1
ATOM 8663 N N . PRO F 1 235 ? 41.638 65.763 69.620 1.00 46.80 365 PRO F N 1
ATOM 8664 C CA . PRO F 1 235 ? 41.985 66.130 68.244 1.00 46.91 365 PRO F CA 1
ATOM 8665 C C . PRO F 1 235 ? 43.376 66.756 68.107 1.00 47.07 365 PRO F C 1
ATOM 8666 O O . PRO F 1 235 ? 43.732 67.666 68.868 1.00 47.15 365 PRO F O 1
ATOM 8670 N N . ARG F 1 236 ? 44.151 66.241 67.149 1.00 47.13 366 ARG F N 1
ATOM 8671 C CA . ARG F 1 236 ? 45.424 66.840 66.749 1.00 47.19 366 ARG F CA 1
ATOM 8672 C C . ARG F 1 236 ? 45.324 67.356 65.308 1.00 47.28 366 ARG F C 1
ATOM 8673 O O . ARG F 1 236 ? 44.996 66.589 64.388 1.00 47.27 366 ARG F O 1
ATOM 8681 N N . GLU F 1 237 ? 45.608 68.652 65.126 1.00 47.27 367 GLU F N 1
ATOM 8682 C CA . GLU F 1 237 ? 45.523 69.318 63.816 1.00 47.33 367 GLU F CA 1
ATOM 8683 C C . GLU F 1 237 ? 44.208 69.005 63.097 1.00 47.46 367 GLU F C 1
ATOM 8684 O O . GLU F 1 237 ? 44.208 68.515 61.959 1.00 47.51 367 GLU F O 1
ATOM 8690 N N . ASN F 1 238 ? 43.098 69.269 63.792 1.00 47.54 368 ASN F N 1
ATOM 8691 C CA . ASN F 1 238 ? 41.741 69.063 63.269 1.00 47.67 368 ASN F CA 1
ATOM 8692 C C . ASN F 1 238 ? 41.368 67.627 62.889 1.00 47.61 368 ASN F C 1
ATOM 8693 O O . ASN F 1 238 ? 40.472 67.410 62.069 1.00 47.83 368 ASN F O 1
ATOM 8698 N N . GLU F 1 239 ? 42.034 66.650 63.493 1.00 47.43 369 GLU F N 1
ATOM 8699 C CA . GLU F 1 239 ? 41.797 65.261 63.127 1.00 47.26 369 GLU F CA 1
ATOM 8700 C C . GLU F 1 239 ? 41.628 64.356 64.342 1.00 47.03 369 GLU F C 1
ATOM 8701 O O . GLU F 1 239 ? 42.405 64.426 65.295 1.00 47.18 369 GLU F O 1
ATOM 8707 N N . VAL F 1 240 ? 40.598 63.517 64.301 1.00 46.60 370 VAL F N 1
ATOM 8708 C CA . VAL F 1 240 ? 40.393 62.498 65.319 1.00 46.43 370 VAL F CA 1
ATOM 8709 C C . VAL F 1 240 ? 40.244 61.148 64.633 1.00 46.53 370 VAL F C 1
ATOM 8710 O O . VAL F 1 240 ? 39.341 60.962 63.815 1.00 46.83 370 VAL F O 1
ATOM 8714 N N . ILE F 1 241 ? 41.131 60.211 64.952 1.00 46.41 371 ILE F N 1
ATOM 8715 C CA . ILE F 1 241 ? 40.980 58.854 64.462 1.00 46.39 371 ILE F CA 1
ATOM 8716 C C . ILE F 1 241 ? 40.315 58.039 65.568 1.00 46.42 371 ILE F C 1
ATOM 8717 O O . ILE F 1 241 ? 40.953 57.701 66.563 1.00 46.68 371 ILE F O 1
ATOM 8722 N N . ALA F 1 242 ? 39.024 57.751 65.393 1.00 46.29 372 ALA F N 1
ATOM 8723 C CA . ALA F 1 242 ? 38.220 57.082 66.419 1.00 46.14 372 ALA F CA 1
ATOM 8724 C C . ALA F 1 242 ? 38.652 55.637 66.631 1.00 46.12 372 ALA F C 1
ATOM 8725 O O . ALA F 1 242 ? 39.099 54.967 65.699 1.00 46.10 372 ALA F O 1
ATOM 8727 N N . GLU F 1 243 ? 38.525 55.174 67.869 1.00 46.22 373 GLU F N 1
ATOM 8728 C CA . GLU F 1 243 ? 38.852 53.799 68.217 1.00 46.50 373 GLU F CA 1
ATOM 8729 C C . GLU F 1 243 ? 37.622 53.029 68.663 1.00 46.65 373 GLU F C 1
ATOM 8730 O O . GLU F 1 243 ? 36.857 53.490 69.514 1.00 46.71 373 GLU F O 1
ATOM 8736 N N . PHE F 1 244 ? 37.450 51.840 68.106 1.00 46.86 374 PHE F N 1
ATOM 8737 C CA . PHE F 1 244 ? 36.307 51.009 68.445 1.00 47.25 374 PHE F CA 1
ATOM 8738 C C . PHE F 1 244 ? 36.750 49.868 69.353 1.00 47.46 374 PHE F C 1
ATOM 8739 O O . PHE F 1 244 ? 37.315 48.877 68.886 1.00 47.68 374 PHE F O 1
ATOM 8747 N N . LEU F 1 245 ? 36.502 50.016 70.654 1.00 47.62 375 LEU F N 1
ATOM 8748 C CA . LEU F 1 245 ? 36.878 48.994 71.634 1.00 47.88 375 LEU F CA 1
ATOM 8749 C C . LEU F 1 245 ? 35.943 47.779 71.540 1.00 48.16 375 LEU F C 1
ATOM 8750 O O . LEU F 1 245 ? 34.997 47.646 72.331 1.00 48.40 375 LEU F O 1
ATOM 8755 N N . LYS F 1 246 ? 36.216 46.900 70.568 1.00 48.28 376 LYS F N 1
ATOM 8756 C CA . LYS F 1 246 ? 35.325 45.765 70.241 1.00 48.29 376 LYS F CA 1
ATOM 8757 C C . LYS F 1 246 ? 35.900 44.405 70.667 1.00 48.37 376 LYS F C 1
ATOM 8758 O O . LYS F 1 246 ? 35.384 43.344 70.287 1.00 48.37 376 LYS F O 1
#

Sequence (1138 aa):
NKLLRTITADKMIPAFLITPISSQIAGKVIAQVESDIFAHMGKAVLIPKGSKVIGYYSNNNKMGEYRLDIVWSRIITPHGINIMLTNAYNGLVGELIERNFQRYGVPLLLSTLTNGLLIGITSAFGDYLLMQLMRQSGMGINQVVNQILRDKSKIAPIVVIREGSRVFISPNTDIFFPIPRENEVIAEFLKENKLLRTITADKMIPAFLITPISSQIAGKVIAQVESDIFAHMGKAVLIPKGSKVIGYYSNNNKMGEYRLDIVWSRIITPHGINIMLTNAKGNGLVGELIERNFQRYGVPLLLSTLTNGLLIGITSALDYLLMQLMRQSGMGINQVVNQILRDKSKIAPIVVIREGSRVFISPNTDIFFPIPRENEVIAEFLKNKLLRTITADKMIPAFLITPISSQIAGKVIAQVESDIFAHMGKAVLIPKGSKVIGYYSNNNKMGEYRLDIVWSRIITPHGINIMLTNAYNGLVGELIERNFQRYGVPLLLSTLTNGLLIGITGDYLLMQLMRQSGMGINQVVNQILRDKSKIAPIVVIREGSRVFISPNTDIFFPIPRENEVIAEFLKNKLLRTITADKMIPAFLITPISSQIAGKVIAQVESDIFAHMGKAVLIPKGSKVIGYYSNNNKMGEYRLDIVWSRIITPHGINIMLTNGYNGLVGELIERNFQRYGVPLLLSTLTNGLLIGITFGDYLLMQLMRQSGMGINQVVNQILRDKSKIAPIVVIREGSRVFISPNTDIFFPIPRENEVIAEFLKNKLLRTITADKMIPAFLITPISSQIAGKVIAQVESDIFAHMGKAVLIPKGSKVIGYYSNNNKMGEYRLDIVWSRIITPHGINIMLTNAGLVGELIERNFQRYGVPLLLSTLTNGLLIGITSALFGDYLLMQLMRQSGMGINQVVNQILRDKSKIAPIVVIREGSRVFISPNTDIFFPIPRENEVIAEFLKNKLLRTITADKMIPAFLITPISSQIAGKVIAQVESDIFAHMGKAVLIPKGSKVIGYYSNNNKMGEYRLDIVWSRIITPHGINIMLTNAGYNGLVGELIERNFQRYGVPLLLSTLTNGLLIGITDYLLMQLMRQSGMGINQVVNQILRDKSKIAPIVVIREGSRVFISPNTDIFFPIPRENEVIAEFLK

Nearest PDB structures (foldseek):
  2bhv-assembly3_F  TM=1.005E+00  e=1.823E-39  Helicobacter pylori
  2bhv-assembly2_C  TM=9.873E-01  e=2.821E-36  Helicobacter pylori
  2bhv-assembly3_D  TM=9.589E-01  e=9.193E-37  Helicobacter pylori
  7o3j-assembly1_A  TM=6.448E-01  e=1.711E-09  Escherichia coli
  8rt6-assembly1_A  TM=6.038E-01  e=3.966E-09  Escherichia coli

B-factor: mean 47.0, std 5.21, range [24.72, 73.9]

Organism: Helicobacter pylori (strain ATCC 700392 / 26695) (NCBI:txid85962)

InterPro domains:
  IPR005498 Type IV secretion system, VirB10/TraB/TrbI [PF03743] (28-219)
  IPR005498 Type IV secretion system, VirB10/TraB/TrbI [cd16429] (29-220)
  IPR042217 Type IV secretion system, VirB10/TrbI [G3DSA:2.40.128.260] (23-168)
  IPR048018 Type IV secretion system, ComB10-like [NF038092] (6-233)

Foldseek 3Di:
DFQQFKDAFFDWFKWFWQAKDKQPDWFKTKIFTQAFDGRPDDGDRNAHGGKIWIWTKYWDPPALDTDMDIAGAWIAHPVGQIEGDFDDHNVVLVVSQVVCCVPPVGSHQKDKAFPAWDKDWDADVVPLVPCCVVPVPPHDPCGSVVVVVVVRSRHHIMMMGDGRGMIIIGGNAMKTWPDDDPSYTYIDGPD/DDQLQFKQAFFDWFKWFWQAKDKQPDWFKTKIFTAAFGGRNDDGDRNAHGGKIWIWTWYWDCCPPPTDMDIAGAWIAHPVGQIEGDFDADAVCRLVVRLVVCCVVPNGSHQKDKAFPAWDKDWALDDDLPVCCVVPNPPHDPCVSVVVVVVVSSSDGIIMMGHGRGMIIIGGNAMKGWPDDDPSYTYIDGPD/DLQQFKAAFFDWFKWFWQAKDKQPDWFKTKIFTAAFDGRPDDGDRNAHHGKIWIWTKYWPCPPLDTDMDIAGAWIAHPVGQIEGDFDDHVVVLVVRQVVCCVPPNDSHQKDKAFPAWDKDWAVPLVVCCVPPVPPPDDCVSVVVVVVVVSVDHTIMMGHGRGMIIIGGNAMKGWPDDDPSYTYIDGPD/DFLQQKQAFFDWFKWFWQAKDKQPDWFKTKIFTQAFDGRPDDGDRNAHHGKIWIWTWYWDADPDHIDMDIAGAWIAHPVGQIEGDFDVRVVVLQVSLVVCCVPPNGSHQKDKAFPAWDKDKAPVVLPVCCVPPNPPHDPVVSVVVVVVVVVRPDMMMMGDGRGMIIIGGNAMKTWPDDDPSYTYIDGPD/DQQQFKAAFFDWFKWFWQAKDKQPDWFKTKIFTQAFGGRNDDGDRNAHGGKIWIWTKYWDDQFQRTDMDIAGAWIAHPVGQIEGDFDAVHRVVRLVCCCPVPVDSHQKDKFFPAWDKDKAFPDCPVLVVCCVPPNPPDDDVPSVVVVVVVSGSRYIIMMGDGRGMIIIGGNAMKTWPDDDPSYTYIDGPD/DQQQQKDAFFDWFKWFWQAKDWQPDWFKTKIFTQAFDGRNDDGDRNAHHGKIWIWTKYWDDDLLDIDMDIAGAWIAHPVGQIEGDFDANRNVRLVVSLVSVCVQPNGSHQKDKAFPAWDKDKAPLVVCCVPPNPPDDPVVSVVVVVVVVSPDRIIIMGDGRGMIIIGGNAMKTWPDDDPSYTYIDGPD

CATH classification: 2.40.128.260 (+1 more: 1.10.1200.160)

Radius of gyration: 41.43 Å; Cα contacts (8 Å, |Δi|>4): 2842; chains: 6; bounding box: 90×129×98 Å

Solvent-accessible surface area: 54508 Å² total; per-residue (Å²): 117,64,39,78,58,13,1,53,32,95,76,68,6,26,0,63,2,70,34,59,2,17,7,127,112,23,5,89,0,43,0,44,2,41,47,66,4,97,4,127,107,45,185,35,59,8,2,35,133,21,0,84,4,14,0,35,8,6,20,75,55,168,100,27,108,8,115,8,16,7,5,4,4,80,7,53,6,84,176,28,45,38,1,30,15,11,100,105,146,88,56,57,1,37,94,3,38,89,68,4,117,137,148,59,50,47,62,39,6,10,30,17,29,0,44,4,0,57,8,18,44,102,85,122,36,8,101,28,3,37,91,1,21,57,174,22,64,58,46,24,7,46,89,0,0,17,66,34,26,131,60,119,76,136,123,17,35,44,2,40,0,96,92,38,0,112,0,36,5,2,0,59,20,52,3,45,2,34,139,47,174,156,86,87,3,121,9,86,14,96,86,154,71,56,34,73,57,3,0,30,27,26,78,67,6,27,0,66,3,70,35,59,2,17,6,124,113,31,22,109,0,44,0,45,2,42,46,64,4,93,6,68,102,46,188,35,60,8,2,34,134,20,0,82,4,14,0,32,10,11,22,39,36,45,44,40,13,4,13,0,12,1,4,3,1,75,8,51,5,82,173,26,45,39,1,29,13,13,101,65,90,70,111,52,48,4,38,70,1,26,100,75,4,92,158,155,40,51,45,10,4,3,9,12,0,24,0,42,3,0,69,12,18,35,78,84,66,137,113,44,76,104,81,1,88,137,80,15,70,38,37,24,11,39,115,0,0,32,60,38,35,164,56,111,77,89,110,35,27,35,2,38,0,115,91,38,0,112,1,40,5,2,0,47,20,22,3,46,3,34,138,48,176,158,85,87,2,111,3,78,9,98,88,116,69,84,75,59,8,0,53,30,55,77,67,6,24,0,64,3,68,34,58,2,18,8,125,112,16,2,88,0,44,0,44,2,43,49,65,5,94,5,112,99,47,188,36,60,8,2,33,132,21,0,82,4,15,0,21,8,16,26,73,43,151,150,76,90,3,90,9,20,9,6,4,0,63,8,52,5,83,174,28,46,37,1,27,14,14,90,91,139,100,61,45,2,37,87,0,18,70,100,3,23,48,161,33,8,21,49,42,7,9,30,17,25,0,39,3,1,68,19,15,16,124,92,89,36,42,114,49,1,94,129,157,13,67,35,46,12,1,0,70,0,0,4,62,4,27,33,63,110,86,148,132,56,44,72,0,40,2,115,90,38,0,113,2,37,4,2,0,31,20,54,3,45,2,35,137,48,171,155,85,86,2,124,8,80,9,99,49,128,62,35,72,60,11,1,31,28,40,79,68,6,25,0,6,1,40,33,60,2,17,2,123,114,22,4,87,0,44,0,20,2,42,48,64,4,96,5,80,108,48,188,34,61,7,3,32,133,21,0,81,4,15,0,37,9,15,26,42,52,32,24,16,32,6,15,10,15,6,4,3,3,77,8,53,5,82,174,28,45,38,1,28,14,10,130,110,101,86,38,59,2,36,99,0,16,67,59,2,101,118,151,74,45,45,18,27,5,10,22,18,26,0,22,3,0,13,7,13,47,122,49,45,134,47,49,110,56,1,87,116,72,6,71,42,29,21,7,41,106,0,0,17,42,2,23,115,54,93,87,89,151,50,50,64,2,40,0,100,40,2,0,16,1,36,4,2,0,44,19,21,3,46,2,34,138,49,175,158,86,88,2,124,8,83,12,95,85,131,65,41,18,24,13,0,53,30,94,78,68,6,26,0,7,2,37,36,58,3,18,20,122,112,48,22,107,0,44,0,26,2,43,46,64,4,97,5,128,119,54,100,12,49,7,2,33,131,21,0,79,5,14,0,61,8,20,32,81,70,160,130,21,71,12,117,4,20,6,5,3,3,75,7,53,5,83,111,29,18,38,1,28,14,14,90,124,108,168,8,43,109,12,36,115,102,3,107,164,170,47,46,56,60,43,6,10,30,15,29,0,21,2,1,21,3,14,39,98,73,65,135,85,32,96,24,48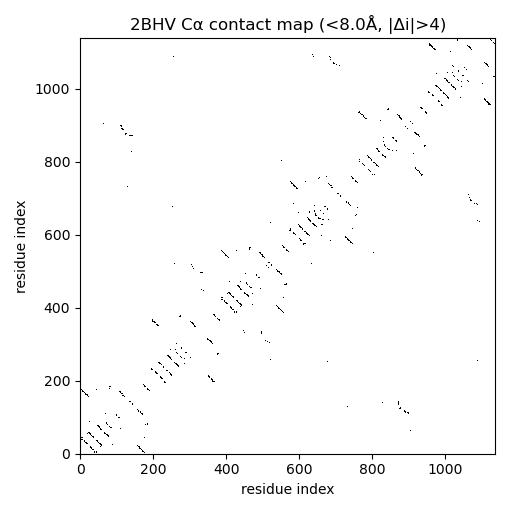,103,80,1,97,108,166,35,66,32,37,22,6,43,106,0,0,16,74,31,24,148,78,125,66,116,96,36,29,44,1,39,1,95,46,2,0,18,2,36,4,2,0,60,20,53,2,46,2,35,76,3,138,137,59,87,2,122,8,81,12,97,91,138,66,40,33,60,13,1,54,31,95,76,68,6,26,0,64,3,71,35,59,2,18,20,125,114,18,5,90,0,43,0,44,2,42,47,64,4,97,5,128,124,53,188,34,59,7,2,35,132,21,0,84,4,14,0,35,8,10,22,81,43,171,146,32,89,4,120,9,22,8,4,3,4,78,8,53,6,83,174,28,45,38,1,28,13,10,80,129,122,110,80,46,64,0,39,110,4,26,92,66,3,91,150,150,52,58,52,60,42,4,8,31,17,26,0,37,3,0,52,1,18,24,129,105,49,14,26,78,1,20,73,186,14,66,15,46,23,10,14,51,0,0,4,49,8,34,31,71,118,85,148,150,42,40,81,2,40,0,94,91,38,0,110,1,40,5,2,0,61,20,53,2,46,3,34,139,48,174,159,84,89,3,124,7,78,7,98,89